Protein 8UZP (pdb70)

Sequence (1139 aa):
QVQLVQSGAEVKKPGSSVKVSCKSSGGTSNNYAISWVRQAPGQGLDWMGGISPIFGSTAYAQKFQGRVTISADIFSNTAYMELNSLTSEDTAVYFCARHGNYYYYSGMDVWGQGTTVTVSSASTKGPSVFPLAPGTAALGCLVKDYFPEPVTVSWNSGALTSGVHTFPAVLQSSGLYSLSSVVTVPSSSLGTQTYICNVNHKPSNTKVDKRVEPSALTQPPAVSGTPGQRVTISCSGSDSNIGRRSVNWYQQFPGTAPKLLIYSNDQRPSVVPDRFSGSKSGTSASLAISGLQSEDEAEYYCAAWDDSLKGAVFGGGTQLTVLGQPKAAPSVTLFPPSSEELQANKATLVCLISDFYPGAVTVAWKADSSPVKAGVETTTPSKQSNNKYAASSYLSLTPEQWKSHRSYSCQVTHEGSTVEKTVAPTNQPWEQALNRFWDYLRWVQTLSDQVQEELQSSQVTQELTALMEDTLTEAIAYMKELEEQLGPVAEETRLKLTQNVIDAITNLVNDMAELRNRLGQYRNEVHTMLGQSTEEIRARLSTHLRKMRKRLMRDAEDVQKALAVYKAGNQPWEQALNRFWDYLRWVQTLSDQVQEELQSSQVTQELTALMEDTLTEAIAYMKELEEQLGPVAEETRLKLTQNVIDAITNLVNDMAELRNRLGQYRNEVHTMLGQSTEEIRARLSTHLRKMRKRLMRDAEDVQKALAVYKAGAQVQLVQSGAEVKKPGSSVKVSCKSSGGTSNNYAISWVRQAPGQGLDWMGGISPIFGSTAYAQKFQGRVTISADIFSNTAYMELNSLTSEDTAVYFCARHGNYYYYSGMDVWGQGTTVTVSSASTKGPSVFPLAPGTAALGCLVKDYFPEPVTVSWNSGALTSGVHTFPAVLQSSGLYSLSSVVTVPSSSLGTQTYICNVNHKPSNTKVDKRVEPSALTQPPAVSGTPGQRVTISCSGSDSNIGRRSVNWYQQFPGTAPKLLIYSNDQRPSVVPDRFSGSKSGTSASLAISGLQSEDEAEYYCAAWDDSLKGAVFGGGTQLTVLGQPKAAPSVTLFPPSSEELQANKATLVCLISDFYPGAVTVAWKADSSPVKAGVETTTPSKQSNNKYAASSYLSLTPEQWKSHRSYSCQVTHEGSTVEKTVAPT

B-factor: mean 44.81, std 24.01, range [8.82, 170.72]

Foldseek 3Di:
DWAWAKDEAAEAEAQFKDKIKIAIDPDAQLQWKKWKWWFAVVGDIDTAWIDRPVVPDTGGDPVQPVFWDWDDDRVRRMIMIMGGRDDQVRFTWMKIFTAPGRDDPGDGDHIYPTYGYGYDNDDADAWDKDWAAKCKMKTWIKTDFGDDDDKDKDKPNPPDDPQKDKDDWDQDPVRGIMTMIMGIGNPVCLVPPWIWMWMADVVVRDIDIDTHHD/DQKEWDAEDEEAAQAKTKIKIFGDCFWQQPKAKWKWWAAPPDDIDTADTSQADGDPPHDPQWGKDGDRRMIMIMHGRDDQVRQTKMKMKTAGPVVRGIDIYPIYGYHYDDDDFDDKDKDWDWADPVVVVVQKTKIKIKIDFGPPQDKDKFKDQVHHTDDPQKDKDGWDADPVRYTIIMIMHIDGVVVQQVTAKMKIWMADPHDIDIDMDGDD/DPPLVVLVVVLVVLLVVLLVVDVVNVVVLLVCNSLVVSVVSVVSSLVVLVVLLVVLLVPDPPDDPVVSVVLSVQLVVLSVVLVVLSVVLSVVSNVLSVVCCVVHPDDDPVVSVVNSVVSVVSSVVSVVSVVVSVVSSVVSNDD/DPQLVVLVVVLVVLLVVCLVVDPVNLVVLLVCNSLVVNVVSVVSSLVVLVVVVVVLLVVVPDFDPVVSVVLVVQLVVLSVQLVVLSVVLSVLSVVLNVVQPVVVNDDDPVSSVVVSVVSVVSVVVNVVSVVVNVVSVVVSPDRD/DKAKAKDAAAEAEAQFKDKIKIAIPPDAQLQWKKWKWWAAVPGDIDTAWIDRRVVGDTGGDPVQPVFWDWDADRVRRMIMIMGGRDDQRPFTWMKMFTAPGSDDPGDGPHIYPTYTYGYYNDDADAWDWDWAEKCKIKTWIKTDFGDDDDKDKDKPVNPDDPQKDKDDWDCDPVRGIMTMIMGMDNVVCLVPDWMKMWMADVVVRDIDIGTYHD/DQKAWDAEDEEEAQAKDKIKIFHACQWPQPWAKWKWWDAPPDDIDTADTRQADGDPPRDPQWGKDDDRGMIMIMGGRDDQVRQTKMKMKTAGPVVRGIDIYPIYGYHHDDPDFDDKDWDWDWADPVVLVVQKTKIKIKIDFGPPQDKDKFKDFQHHTDDPQKDKDGWDADPVRGTIIMMMRIDGSCSQQVTAKMKMWMDDPHDIDMDIDHDD

Solvent-accessible surface area: 52212 Å² total; per-residue (Å²): 202,32,120,9,71,11,36,56,81,44,71,56,109,34,32,44,44,4,104,0,29,3,97,9,58,72,35,29,8,9,22,55,0,10,0,0,0,31,28,24,98,83,105,20,13,40,5,0,0,0,9,0,34,4,16,36,21,74,26,42,11,123,136,4,96,43,59,0,48,6,44,35,50,19,7,33,36,14,6,60,0,51,0,6,11,0,45,54,112,3,32,3,45,0,8,0,0,22,5,39,37,12,48,6,82,28,4,6,74,32,32,1,102,14,2,66,0,31,1,23,51,18,74,83,104,27,14,46,12,24,20,5,47,71,99,109,22,24,0,0,0,0,0,17,35,0,5,10,74,87,16,78,28,44,2,36,98,41,90,31,101,90,37,48,52,57,3,67,26,8,102,14,10,63,16,21,28,0,11,0,0,8,0,73,6,84,49,93,25,36,72,124,92,70,11,61,0,25,2,32,0,154,58,32,111,33,128,34,103,58,130,7,93,119,130,43,4,86,14,45,108,73,24,58,4,68,75,58,82,142,16,64,0,62,0,55,23,47,111,20,0,0,42,150,64,52,0,10,1,2,3,15,62,117,90,79,23,4,84,11,0,0,75,53,19,85,86,101,29,120,118,8,58,110,48,7,46,16,60,75,83,57,52,47,4,36,0,7,0,40,31,3,86,81,101,1,36,0,44,0,0,0,6,8,9,4,36,80,79,112,4,21,7,7,4,50,6,0,78,0,39,8,93,70,52,105,143,22,77,10,61,12,41,18,8,50,12,14,77,77,3,53,138,55,114,120,2,4,0,0,0,4,0,17,52,0,24,41,22,64,29,72,22,36,4,49,8,41,90,58,98,50,32,54,30,19,24,63,23,108,46,42,88,36,125,73,64,65,39,2,2,0,0,0,0,47,19,52,12,126,77,8,139,84,66,180,27,3,6,0,48,0,40,4,96,72,61,73,45,82,79,82,25,52,33,181,83,111,72,2,57,90,3,11,83,137,0,23,92,33,0,136,77,2,33,81,35,39,97,101,1,70,118,22,4,78,66,47,74,1,16,122,62,1,25,52,47,0,74,81,0,9,73,73,2,30,43,33,0,58,95,4,37,143,136,27,39,149,36,57,98,124,74,87,49,122,42,0,25,60,1,0,45,11,1,7,74,2,0,49,25,0,9,89,0,61,85,58,1,14,117,10,63,83,79,6,102,85,140,133,44,147,42,80,157,101,53,44,35,138,8,20,78,84,0,162,112,2,61,109,64,0,55,162,28,0,106,59,0,42,143,16,0,61,80,0,121,63,96,72,120,78,4,43,104,2,13,76,118,0,23,92,31,1,124,69,3,23,93,28,42,115,106,2,37,125,41,4,76,58,51,91,1,30,108,68,0,21,53,22,0,81,52,3,11,83,59,3,28,43,34,0,75,116,18,41,157,126,21,32,151,40,53,86,130,72,49,45,125,36,0,33,56,0,0,59,19,1,6,80,5,0,56,5,0,8,83,2,70,75,49,3,21,106,4,83,116,96,7,135,115,46,147,34,111,38,61,130,90,27,56,50,139,3,23,64,80,6,122,120,19,38,149,79,0,72,157,16,4,95,73,1,77,129,11,6,62,69,7,131,69,54,126,204,39,109,6,67,15,33,55,78,41,74,62,126,36,37,46,42,4,104,0,30,1,93,9,44,64,41,28,2,6,18,55,0,13,0,0,0,27,31,25,98,85,114,21,11,44,6,0,0,0,13,0,30,4,21,36,17,68,19,43,12,118,140,2,76,40,59,0,42,8,52,32,60,29,13,39,38,13,2,59,0,46,0,4,9,0,49,48,102,3,33,4,45,2,5,0,0,20,4,42,39,7,56,6,73,23,6,6,77,28,31,1,103,15,2,64,1,31,3,22,57,23,78,80,82,24,13,46,7,22,23,5,49,69,100,103,19,28,0,0,0,2,0,24,33,0,4,9,80,84,14,74,19,41,2,45,105,51,84,40,110,91,42,48,55,59,5,68,28,8,106,13,10,69,20,33,29,0,7,0,0,16,0,78,6,86,47,92,26,38,74,106,109,64,14,53,0,23,1,45,1,159,59,38,112,32,151,36,100,49,132,0,51,127,115,42,0,79,19,38,114,65,36,63,3,59,86,51,85,185,10,82,0,60,0,48,24,44,105,26,3,2,44,167,64,41,0,11,0,1,10,11,60,125,83,74,22,3,114,16,6,0,76,51,14,93,89,95,27,125,137,14,61,110,54,3,55,17,60,78,80,60,60,46,2,30,0,36,1,56,29,1,91,82,148,6,36,1,38,0,5,0,5,6,16,5,25,89,83,124,4,20,17,10,3,45,5,0,62,0,48,11,84,56,65,103,146,16,69,8,62,11,46,18,10,50,13,17,82,80,3,31,157,44,112,116,2,2,0,0,0,4,0,18,52,0,18,48,27,61,27,85,29,46,4,53,9,37,85,58,99,33,39,55,28,17,23,68,25,114,43,44,87,31,121,80,78,56,36,3,4,2,0,0,0,43,17,64,26,120,75,7,123,85,62,170,16,5,10,0,37,0,44,3,120,75,44,79,46,84,84,80,19,49,36,186

Structure (mmCIF, N/CA/C/O backbone):
data_8UZP
#
_entry.id   8UZP
#
_cell.length_a   269.004
_cell.length_b   55.943
_cell.length_c   92.010
_cell.angle_alpha   90.000
_cell.angle_beta   90.597
_cell.angle_gamma   90.000
#
_symmetry.space_group_name_H-M   'C 1 2 1'
#
loop_
_entity.id
_entity.type
_entity.pdbx_description
1 polymer 'CR9114 Fab Heavy Chain'
2 polymer 'CR9114 Fab Light Chain'
3 polymer stem_mimetic_01
4 water water
#
loop_
_atom_site.group_PDB
_atom_site.id
_atom_site.type_symbol
_atom_site.label_atom_id
_atom_site.label_alt_id
_atom_site.label_comp_id
_atom_site.label_asym_id
_atom_site.label_entity_id
_atom_site.label_seq_id
_atom_site.pdbx_PDB_ins_code
_atom_site.Cartn_x
_atom_site.Cartn_y
_atom_site.Cartn_z
_atom_site.occupancy
_atom_site.B_iso_or_equiv
_atom_site.auth_seq_id
_atom_site.auth_comp_id
_atom_site.auth_asym_id
_atom_site.auth_atom_id
_atom_site.pdbx_PDB_model_num
ATOM 1 N N . GLN A 1 1 ? -60.06810 17.17401 -68.98801 1.000 40.81130 1 GLN H N 1
ATOM 2 C CA . GLN A 1 1 ? -60.20103 16.13555 -67.97646 1.000 31.17798 1 GLN H CA 1
ATOM 3 C C . GLN A 1 1 ? -59.24315 14.97893 -68.23976 1.000 34.03535 1 GLN H C 1
ATOM 4 O O . GLN A 1 1 ? -59.58589 13.81839 -68.01159 1.000 36.80311 1 GLN H O 1
ATOM 10 N N . VAL A 1 2 ? -58.04629 15.29258 -68.73836 1.000 31.31241 2 VAL H N 1
ATOM 11 C CA . VAL A 1 2 ? -56.99760 14.28479 -68.82341 1.000 31.82586 2 VAL H CA 1
ATOM 12 C C . VAL A 1 2 ? -56.52815 13.93993 -67.41615 1.000 29.27859 2 VAL H C 1
ATOM 13 O O . VAL A 1 2 ? -56.35093 14.82134 -66.56334 1.000 29.89657 2 VAL H O 1
ATOM 17 N N . GLN A 1 3 ? -56.35546 12.64896 -67.15228 1.000 28.67655 3 GLN H N 1
ATOM 18 C CA . GLN A 1 3 ? -55.96398 12.18356 -65.83125 1.000 30.06794 3 GLN H CA 1
ATOM 19 C C . GLN A 1 3 ? -54.83961 11.16769 -65.94527 1.000 27.79447 3 GLN H C 1
ATOM 20 O O . GLN A 1 3 ? -54.85974 10.29937 -66.82090 1.000 31.80716 3 GLN H O 1
ATOM 26 N N . LEU A 1 4 ? -53.86097 11.27831 -65.05429 1.000 19.43322 4 LEU H N 1
ATOM 27 C CA . LEU A 1 4 ? -52.78245 10.30434 -64.97133 1.000 18.38175 4 LEU H CA 1
ATOM 28 C C . LEU A 1 4 ? -53.16710 9.23797 -63.95315 1.000 19.92195 4 LEU H C 1
ATOM 29 O O . LEU A 1 4 ? -53.45954 9.55564 -62.79428 1.000 21.95848 4 LEU H O 1
ATOM 34 N N . VAL A 1 5 ? -53.18841 7.98092 -64.38862 1.000 18.95183 5 VAL H N 1
ATOM 35 C CA . VAL A 1 5 ? -53.52186 6.85351 -63.52637 1.000 23.93780 5 VAL H CA 1
ATOM 36 C C . VAL A 1 5 ? -52.31260 5.92703 -63.46222 1.000 20.74064 5 VAL H C 1
ATOM 37 O O . VAL A 1 5 ? -51.75277 5.55041 -64.49924 1.000 20.03093 5 VAL H O 1
ATOM 41 N N . GLN A 1 6 ? -51.89892 5.58255 -62.24653 1.000 19.47136 6 GLN H N 1
ATOM 42 C CA . GLN A 1 6 ? -50.69652 4.79914 -62.01477 1.000 16.85752 6 GLN H CA 1
ATOM 43 C C . GLN A 1 6 ? -51.05160 3.36533 -61.63968 1.000 18.07671 6 GLN H C 1
ATOM 44 O O . GLN A 1 6 ? -52.18925 3.05411 -61.27604 1.000 20.15507 6 GLN H O 1
ATOM 50 N N . SER A 1 7 ? -50.05469 2.48935 -61.73806 1.000 14.90416 7 SER H N 1
ATOM 51 C CA . SER A 1 7 ? -50.24442 1.08924 -61.39856 1.000 13.59584 7 SER H CA 1
ATOM 52 C C . SER A 1 7 ? -50.39871 0.92199 -59.88674 1.000 19.87217 7 SER H C 1
ATOM 53 O O . SER A 1 7 ? -50.10330 1.82416 -59.09607 1.000 22.52159 7 SER H O 1
ATOM 56 N N . GLY A 1 8 ? -50.86312 -0.25986 -59.48950 1.000 23.18809 8 GLY H N 1
ATOM 57 C CA . GLY A 1 8 ? -51.14776 -0.54394 -58.09819 1.000 19.91364 8 GLY H CA 1
ATOM 58 C C . GLY A 1 8 ? -49.90033 -0.60919 -57.23203 1.000 20.55710 8 GLY H C 1
ATOM 59 O O . GLY A 1 8 ? -48.76428 -0.46130 -57.68484 1.000 23.98042 8 GLY H O 1
ATOM 60 N N . ALA A 1 9 ? -50.13580 -0.84786 -55.94319 1.000 23.03516 9 ALA H N 1
ATOM 61 C CA . ALA A 1 9 ? -49.06043 -0.86294 -54.96162 1.000 21.42436 9 ALA H CA 1
ATOM 62 C C . ALA A 1 9 ? -48.11980 -2.04103 -55.19069 1.000 25.09435 9 ALA H C 1
ATOM 63 O O . ALA A 1 9 ? -48.51016 -3.08908 -55.71309 1.000 26.30521 9 ALA H O 1
ATOM 65 N N . GLU A 1 10 ? -46.86616 -1.85794 -54.77840 1.000 25.17368 10 GLU H N 1
ATOM 66 C CA . GLU A 1 10 ? -45.80989 -2.84047 -54.97141 1.000 27.41079 10 GLU H CA 1
ATOM 67 C C . GLU A 1 10 ? -45.14775 -3.14991 -53.63753 1.000 23.40782 10 GLU H C 1
ATOM 68 O O . GLU A 1 10 ? -44.85610 -2.24068 -52.85405 1.000 26.04393 10 GLU H O 1
ATOM 74 N N . VAL A 1 11 ? -44.91051 -4.43574 -53.38665 1.000 22.29250 11 VAL H N 1
ATOM 75 C CA . VAL A 1 11 ? -44.18687 -4.90344 -52.20698 1.000 22.27157 11 VAL H CA 1
ATOM 76 C C . VAL A 1 11 ? -43.03639 -5.77027 -52.70422 1.000 25.31659 11 VAL H C 1
ATOM 77 O O . VAL A 1 11 ? -43.26200 -6.88025 -53.20228 1.000 31.38570 11 VAL H O 1
ATOM 81 N N . LYS A 1 12 ? -41.81010 -5.26869 -52.57713 1.000 16.75426 12 LYS H N 1
ATOM 82 C CA . LYS A 1 12 ? -40.63005 -5.93250 -53.10901 1.000 21.42417 12 LYS H CA 1
ATOM 83 C C . LYS A 1 12 ? -39.66035 -6.28232 -51.98680 1.000 24.31769 12 LYS H C 1
ATOM 84 O O . LYS A 1 12 ? -39.73031 -5.74239 -50.87862 1.000 25.93604 12 LYS H O 1
ATOM 90 N N . LYS A 1 13 ? -38.73968 -7.21417 -52.29662 1.000 22.24039 13 LYS H N 1
ATOM 91 C CA . LYS A 1 13 ? -37.63537 -7.61379 -51.44116 1.000 23.65299 13 LYS H CA 1
ATOM 92 C C . LYS A 1 13 ? -36.37838 -6.83569 -51.81317 1.000 20.30534 13 LYS H C 1
ATOM 93 O O . LYS A 1 13 ? -36.23288 -6.39521 -52.95710 1.000 24.60422 13 LYS H O 1
ATOM 99 N N . PRO A 1 14 ? -35.45727 -6.63164 -50.87313 1.000 23.14582 14 PRO H N 1
ATOM 100 C CA . PRO A 1 14 ? -34.22180 -5.91051 -51.20500 1.000 21.19643 14 PRO H CA 1
ATOM 101 C C . PRO A 1 14 ? -33.42528 -6.65606 -52.26432 1.000 28.36955 14 PRO H C 1
ATOM 102 O O . PRO A 1 14 ? -33.19900 -7.86383 -52.16243 1.000 36.37051 14 PRO H O 1
ATOM 106 N N . GLY A 1 15 ? -33.01590 -5.92635 -53.29755 1.000 24.77772 15 GLY H N 1
ATOM 107 C CA . GLY A 1 15 ? -32.23475 -6.48397 -54.38091 1.000 25.24279 15 GLY H CA 1
ATOM 108 C C . GLY A 1 15 ? -32.98684 -6.64429 -55.68055 1.000 26.47438 15 GLY H C 1
ATOM 109 O O . GLY A 1 15 ? -32.34912 -6.85750 -56.71927 1.000 35.39934 15 GLY H O 1
ATOM 110 N N . SER A 1 16 ? -34.31350 -6.55408 -55.66356 1.000 24.29048 16 SER H N 1
ATOM 111 C CA . SER A 1 16 ? -35.10773 -6.69615 -56.87298 1.000 28.74817 16 SER H CA 1
ATOM 112 C C . SER A 1 16 ? -35.33914 -5.31929 -57.49406 1.000 27.35285 16 SER H C 1
ATOM 113 O O . SER A 1 16 ? -34.82107 -4.30336 -57.02160 1.000 26.18832 16 SER H O 1
ATOM 116 N N . SER A 1 17 ? -36.12081 -5.27723 -58.57087 1.000 23.72057 17 SER H N 1
ATOM 117 C CA . SER A 1 17 ? -36.43924 -4.03996 -59.26357 1.000 25.06720 17 SER H CA 1
ATOM 118 C C . SER A 1 17 ? -37.95029 -3.87685 -59.33287 1.000 22.79086 17 SER H C 1
ATOM 119 O O . SER A 1 17 ? -38.70690 -4.83882 -59.18396 1.000 25.36061 17 SER H O 1
ATOM 122 N N . VAL A 1 18 ? -38.38345 -2.63880 -59.55752 1.000 22.12409 18 VAL H N 1
ATOM 123 C CA . VAL A 1 18 ? -39.79873 -2.31344 -59.66266 1.000 19.92787 18 VAL H CA 1
ATOM 124 C C . VAL A 1 18 ? -40.01820 -1.50968 -60.93690 1.000 21.96406 18 VAL H C 1
ATOM 125 O O . VAL A 1 18 ? -39.13320 -0.77835 -61.39229 1.000 24.90117 18 VAL H O 1
ATOM 129 N N . LYS A 1 19 ? -41.20296 -1.66602 -61.52729 1.000 21.10292 19 LYS H N 1
ATOM 130 C CA . LYS A 1 19 ? -41.58520 -0.94464 -62.73901 1.000 22.81529 19 LYS H CA 1
ATOM 131 C C . LYS A 1 19 ? -42.97240 -0.34937 -62.52907 1.000 23.78345 19 LYS H C 1
ATOM 132 O O . LYS A 1 19 ? -43.95752 -1.08664 -62.41533 1.000 30.02847 19 LYS H O 1
ATOM 138 N N . VAL A 1 20 ? -43.04708 0.97858 -62.47284 1.000 21.23691 20 VAL H N 1
ATOM 139 C CA . VAL A 1 20 ? -44.29439 1.70836 -62.27874 1.000 16.37226 20 VAL H CA 1
ATOM 140 C C . VAL A 1 20 ? -44.70078 2.32738 -63.60818 1.000 21.68518 20 VAL H C 1
ATOM 141 O O . VAL A 1 20 ? -43.84694 2.78726 -64.37834 1.000 32.14632 20 VAL H O 1
ATOM 145 N N . SER A 1 21 ? -46.00312 2.32678 -63.88347 1.000 22.05042 21 SER H N 1
ATOM 146 C CA . SER A 1 21 ? -46.53589 2.86013 -65.12695 1.000 22.30464 21 SER H CA 1
ATOM 147 C C . SER A 1 21 ? -47.42885 4.06133 -64.84432 1.000 21.50678 21 SER H C 1
ATOM 148 O O . SER A 1 21 ? -47.91510 4.25625 -63.72699 1.000 22.80067 21 SER H O 1
ATOM 151 N N . CYS A 1 22 ? -47.64332 4.86287 -65.88537 1.000 22.52156 22 CYS H N 1
ATOM 152 C CA . CYS A 1 22 ? -48.41053 6.10180 -65.77400 1.000 25.64866 22 CYS H CA 1
ATOM 153 C C . CYS A 1 22 ? -49.16996 6.28831 -67.08102 1.000 24.15383 22 CYS H C 1
ATOM 154 O O . CYS A 1 22 ? -48.56496 6.63107 -68.10127 1.000 25.80234 22 CYS H O 1
ATOM 157 N N . LYS A 1 23 ? -50.47969 6.05386 -67.05782 1.000 20.86022 23 LYS H N 1
ATOM 158 C CA . LYS A 1 23 ? -51.30989 6.10951 -68.25345 1.000 24.80441 23 LYS H CA 1
ATOM 159 C C . LYS A 1 23 ? -52.14092 7.38692 -68.27225 1.000 28.90540 23 LYS H C 1
ATOM 160 O O . LYS A 1 23 ? -52.72202 7.77936 -67.25467 1.000 37.03638 23 LYS H O 1
ATOM 166 N N . SER A 1 24 ? -52.19618 8.02937 -69.43805 1.000 25.88934 24 SER H N 1
ATOM 167 C CA . SER A 1 24 ? -53.03959 9.20136 -69.64360 1.000 32.71703 24 SER H CA 1
ATOM 168 C C . SER A 1 24 ? -54.41369 8.75331 -70.12728 1.000 35.53871 24 SER H C 1
ATOM 169 O O . SER A 1 24 ? -54.52948 8.11628 -71.18006 1.000 44.72677 24 SER H O 1
ATOM 172 N N . SER A 1 25 ? -55.44848 9.09091 -69.36410 1.000 34.57074 25 SER H N 1
ATOM 173 C CA . SER A 1 25 ? -56.82646 8.77648 -69.70392 1.000 31.21158 25 SER H CA 1
ATOM 174 C C . SER A 1 25 ? -57.56773 10.06053 -70.04665 1.000 36.04108 25 SER H C 1
ATOM 175 O O . SER A 1 25 ? -57.42306 11.07428 -69.35389 1.000 35.47807 25 SER H O 1
ATOM 178 N N . GLY A 1 26 ? -58.36227 10.01063 -71.11569 1.000 38.27035 26 GLY H N 1
ATOM 179 C CA . GLY A 1 26 ? -59.09949 11.17688 -71.56066 1.000 31.46531 26 GLY H CA 1
ATOM 180 C C . GLY A 1 26 ? -58.29237 12.16381 -72.36941 1.000 34.00584 26 GLY H C 1
ATOM 181 O O . GLY A 1 26 ? -58.71148 13.31669 -72.51908 1.000 31.93651 26 GLY H O 1
ATOM 182 N N . GLY A 1 27 ? -57.14781 11.75009 -72.89185 1.000 31.26243 27 GLY H N 1
ATOM 183 C CA . GLY A 1 27 ? -56.29257 12.63777 -73.65301 1.000 30.97568 27 GLY H CA 1
ATOM 184 C C . GLY A 1 27 ? -54.87780 12.11426 -73.69467 1.000 32.58231 27 GLY H C 1
ATOM 185 O O . GLY A 1 27 ? -54.52257 11.14259 -73.02766 1.000 39.83408 27 GLY H O 1
ATOM 186 N N . THR A 1 28 ? -54.06257 12.78958 -74.49594 1.000 28.07156 28 THR H N 1
ATOM 187 C CA . THR A 1 28 ? -52.67466 12.41135 -74.71275 1.000 32.32464 28 THR H CA 1
ATOM 188 C C . THR A 1 28 ? -51.75103 13.39461 -74.00729 1.000 31.32646 28 THR H C 1
ATOM 189 O O . THR A 1 28 ? -52.01822 14.60005 -73.97668 1.000 35.58884 28 THR H O 1
ATOM 193 N N . SER A 1 29 ? -50.66442 12.87125 -73.43660 1.000 28.15823 29 SER H N 1
ATOM 194 C CA . SER A 1 29 ? -49.65821 13.68598 -72.76562 1.000 23.90596 29 SER H CA 1
ATOM 195 C C . SER A 1 29 ? -48.31256 13.63313 -73.48018 1.000 24.20264 29 SER H C 1
ATOM 196 O O . SER A 1 29 ? -47.29236 14.02146 -72.90239 1.000 26.73765 29 SER H O 1
ATOM 199 N N . ASN A 1 30 ? -48.28919 13.15894 -74.72882 1.000 25.32231 30 ASN H N 1
ATOM 200 C CA . ASN A 1 30 ? -47.02647 13.03175 -75.44945 1.000 25.45984 30 ASN H CA 1
ATOM 201 C C . ASN A 1 30 ? -46.37444 14.38576 -75.69732 1.000 27.93590 30 ASN H C 1
ATOM 202 O O . ASN A 1 30 ? -45.14321 14.49276 -75.66847 1.000 31.92416 30 ASN H O 1
ATOM 207 N N . ASN A 1 31 ? -47.17250 15.42421 -75.93773 1.000 27.04329 31 ASN H N 1
ATOM 208 C CA . ASN A 1 31 ? -46.64235 16.75587 -76.20137 1.000 26.37774 31 ASN H CA 1
ATOM 209 C C . ASN A 1 31 ? -46.17469 17.47410 -74.94065 1.000 28.37163 31 ASN H C 1
ATOM 210 O O . ASN A 1 31 ? -45.72288 18.62112 -75.03487 1.000 30.32461 31 ASN H O 1
ATOM 215 N N . TYR A 1 32 ? -46.26375 16.83714 -73.77582 1.000 26.87902 32 TYR H N 1
ATOM 216 C CA . TYR A 1 32 ? -45.80228 17.40974 -72.52027 1.000 22.73710 32 TYR H CA 1
ATOM 217 C C . TYR A 1 32 ? -44.65168 16.58351 -71.95688 1.000 23.96805 32 TYR H C 1
ATOM 218 O O . TYR A 1 32 ? -44.30996 15.51136 -72.46391 1.000 28.39886 32 TYR H O 1
ATOM 227 N N . ALA A 1 33 ? -44.05816 17.09961 -70.88568 1.000 20.17614 33 ALA H N 1
ATOM 228 C CA . ALA A 1 33 ? -42.99483 16.41549 -70.16457 1.000 19.38614 33 ALA H CA 1
ATOM 229 C C . ALA A 1 33 ? -43.57086 15.75369 -68.91855 1.000 20.39537 33 ALA H C 1
ATOM 230 O O . ALA A 1 33 ? -44.26771 16.40119 -68.13113 1.000 23.15741 33 ALA H O 1
ATOM 232 N N . ILE A 1 34 ? -43.28543 14.46626 -68.75058 1.000 19.69909 34 ILE H N 1
ATOM 233 C CA . ILE A 1 34 ? -43.73984 13.68247 -67.60778 1.000 16.76894 34 ILE H CA 1
ATOM 234 C C . ILE A 1 34 ? -42.52861 13.41187 -66.73007 1.000 20.61116 34 ILE H C 1
ATOM 235 O O . ILE A 1 34 ? -41.55689 12.79714 -67.18259 1.000 24.85521 34 ILE H O 1
ATOM 240 N N . SER A 1 35 ? -42.57747 13.86334 -65.48101 1.000 18.32373 35 SER H N 1
ATOM 241 C CA . SER A 1 35 ? -41.49036 13.63214 -64.54342 1.000 20.82873 35 SER H CA 1
ATOM 242 C C . SER A 1 35 ? -41.97127 12.77214 -63.38099 1.000 19.91310 35 SER H C 1
ATOM 243 O O . SER A 1 35 ? -43.15216 12.77851 -63.02145 1.000 18.69383 35 SER H O 1
ATOM 246 N N . TRP A 1 36 ? -41.04236 12.01057 -62.81255 1.000 14.30344 36 TRP H N 1
ATOM 247 C CA . TRP A 1 36 ? -41.32104 11.12766 -61.68933 1.000 14.22754 36 TRP H CA 1
ATOM 248 C C . TRP A 1 36 ? -40.73592 11.73961 -60.42424 1.000 16.46499 36 TRP H C 1
ATOM 249 O O . TRP A 1 36 ? -39.53424 12.02150 -60.36374 1.000 21.34765 36 TRP H O 1
ATOM 260 N N . VAL A 1 37 ? -41.58571 11.94407 -59.42194 1.000 16.62450 37 VAL H N 1
ATOM 261 C CA . VAL A 1 37 ? -41.18963 12.51973 -58.14310 1.000 17.41875 37 VAL H CA 1
ATOM 262 C C . VAL A 1 37 ? -41.55384 11.53111 -57.04579 1.000 17.24716 37 VAL H C 1
ATOM 263 O O . VAL A 1 37 ? -42.69555 11.06449 -56.97946 1.000 17.60773 37 VAL H O 1
ATOM 267 N N . ARG A 1 38 ? -40.58941 11.20564 -56.19343 1.000 14.23532 38 ARG H N 1
ATOM 268 C CA . ARG A 1 38 ? -40.81673 10.26129 -55.11232 1.000 15.30128 38 ARG H CA 1
ATOM 269 C C . ARG A 1 38 ? -40.78532 10.97606 -53.76865 1.000 18.55909 38 ARG H C 1
ATOM 270 O O . ARG A 1 38 ? -40.12859 12.00790 -53.60497 1.000 26.46698 38 ARG H O 1
ATOM 278 N N . GLN A 1 39 ? -41.51156 10.41264 -52.80817 1.000 20.96519 39 GLN H N 1
ATOM 279 C CA . GLN A 1 39 ? -41.62766 10.98664 -51.47112 1.000 30.67729 39 GLN H CA 1
ATOM 280 C C . GLN A 1 39 ? -41.53065 9.85268 -50.46038 1.000 28.64064 39 GLN H C 1
ATOM 281 O O . GLN A 1 39 ? -42.41477 8.99071 -50.40773 1.000 24.04565 39 GLN H O 1
ATOM 287 N N . ALA A 1 40 ? -40.44910 9.83973 -49.68345 1.000 31.25604 40 ALA H N 1
ATOM 288 C CA . ALA A 1 40 ? -40.31708 8.87521 -48.60613 1.000 32.11916 40 ALA H CA 1
ATOM 289 C C . ALA A 1 40 ? -41.33055 9.18969 -47.50647 1.000 42.91162 40 ALA H C 1
ATOM 290 O O . ALA A 1 40 ? -41.76838 10.33515 -47.36918 1.000 51.00121 40 ALA H O 1
ATOM 292 N N . PRO A 1 41 ? -41.74150 8.18207 -46.72108 1.000 46.08648 41 PRO H N 1
ATOM 293 C CA . PRO A 1 41 ? -42.70986 8.44074 -45.64532 1.000 44.31697 41 PRO H CA 1
ATOM 294 C C . PRO A 1 41 ? -42.19659 9.45639 -44.63695 1.000 49.84813 41 PRO H C 1
ATOM 295 O O . PRO A 1 41 ? -41.21161 9.20473 -43.93465 1.000 46.98494 41 PRO H O 1
ATOM 299 N N . GLY A 1 42 ? -42.85740 10.61258 -44.56451 1.000 47.40302 42 GLY H N 1
ATOM 300 C CA . GLY A 1 42 ? -42.45461 11.67525 -43.67102 1.000 47.45946 42 GLY H CA 1
ATOM 301 C C . GLY A 1 42 ? -41.43677 12.64510 -44.23429 1.000 48.53354 42 GLY H C 1
ATOM 302 O O . GLY A 1 42 ? -41.17449 13.67588 -43.60164 1.000 47.97985 42 GLY H O 1
ATOM 303 N N . GLN A 1 43 ? -40.85478 12.35527 -45.39546 1.000 50.99136 43 GLN H N 1
ATOM 304 C CA . GLN A 1 43 ? -39.86092 13.22032 -46.00932 1.000 46.50427 43 GLN H CA 1
ATOM 305 C C . GLN A 1 43 ? -40.49709 14.05733 -47.11633 1.000 46.87445 43 GLN H C 1
ATOM 306 O O . GLN A 1 43 ? -41.69592 13.97044 -47.39513 1.000 46.84282 43 GLN H O 1
ATOM 312 N N . GLY A 1 44 ? -39.66819 14.87906 -47.76275 1.000 44.08856 44 GLY H N 1
ATOM 313 C CA . GLY A 1 44 ? -40.13380 15.76554 -48.80538 1.000 37.00381 44 GLY H CA 1
ATOM 314 C C . GLY A 1 44 ? -40.06606 15.13594 -50.18440 1.000 33.60185 44 GLY H C 1
ATOM 315 O O . GLY A 1 44 ? -39.73781 13.96244 -50.35788 1.000 34.08845 44 GLY H O 1
ATOM 316 N N . LEU A 1 45 ? -40.38703 15.95409 -51.18285 1.000 30.43094 45 LEU H N 1
ATOM 317 C CA . LEU A 1 45 ? -40.38413 15.51273 -52.56798 1.000 23.06050 45 LEU H CA 1
ATOM 318 C C . LEU A 1 45 ? -38.96068 15.39651 -53.10073 1.000 25.81996 45 LEU H C 1
ATOM 319 O O . LEU A 1 45 ? -38.06460 16.15867 -52.72431 1.000 28.43271 45 LEU H O 1
ATOM 324 N N . ASP A 1 46 ? -38.76583 14.43440 -54.00072 1.000 26.10629 46 ASP H N 1
ATOM 325 C CA . ASP A 1 46 ? -37.45312 14.12665 -54.55776 1.000 23.40785 46 ASP H CA 1
ATOM 326 C C . ASP A 1 46 ? -37.62385 13.82992 -56.03943 1.000 20.17735 46 ASP H C 1
ATOM 327 O O . ASP A 1 46 ? -38.33335 12.88741 -56.40314 1.000 24.66857 46 ASP H O 1
ATOM 332 N N . TRP A 1 47 ? -36.98434 14.62981 -56.89031 1.000 17.49826 47 TRP H N 1
ATOM 333 C CA . TRP A 1 47 ? -37.09417 14.44594 -58.33223 1.000 19.00187 47 TRP H CA 1
ATOM 334 C C . TRP A 1 47 ? -36.15308 13.34072 -58.79267 1.000 22.66083 47 TRP H C 1
ATOM 335 O O . TRP A 1 47 ? -34.95523 13.36960 -58.49415 1.000 31.00934 47 TRP H O 1
ATOM 346 N N . MET A 1 48 ? -36.69723 12.36587 -59.51953 1.000 20.17463 48 MET H N 1
ATOM 347 C CA . MET A 1 48 ? -35.91968 11.24003 -60.02516 1.000 19.96951 48 MET H CA 1
ATOM 348 C C . MET A 1 48 ? -35.52478 11.39817 -61.48378 1.000 19.06243 48 MET H C 1
ATOM 349 O O . MET A 1 48 ? -34.40744 11.03607 -61.86404 1.000 18.39665 48 MET H O 1
ATOM 354 N N . GLY A 1 49 ? -36.42532 11.91661 -62.30739 1.000 19.98622 49 GLY H N 1
ATOM 355 C CA . GLY A 1 49 ? -36.14855 12.08308 -63.71683 1.000 15.84450 49 GLY H CA 1
ATOM 356 C C . GLY A 1 49 ? -37.42248 12.44414 -64.45213 1.000 19.78818 49 GLY H C 1
ATOM 357 O O . GLY A 1 49 ? -38.45896 12.70754 -63.84141 1.000 21.25454 49 GLY H O 1
ATOM 358 N N . GLY A 1 50 ? -37.32602 12.43833 -65.77450 1.000 17.31582 50 GLY H N 1
ATOM 359 C CA . GLY A 1 50 ? -38.45381 12.83374 -66.59816 1.000 18.84774 50 GLY H CA 1
ATOM 360 C C . GLY A 1 50 ? -38.18356 12.53098 -68.05256 1.000 22.21696 50 GLY H C 1
ATOM 361 O O . GLY A 1 50 ? -37.05859 12.21363 -68.44906 1.000 24.61813 50 GLY H O 1
ATOM 362 N N . ILE A 1 51 ? -39.24188 12.65016 -68.84746 1.000 19.28811 51 ILE H N 1
ATOM 363 C CA . ILE A 1 51 ? -39.19881 12.29327 -70.26009 1.000 23.23905 51 ILE H CA 1
ATOM 364 C C . ILE A 1 51 ? -40.26535 13.08794 -71.00235 1.000 25.42803 51 ILE H C 1
ATOM 365 O O . ILE A 1 51 ? -41.40399 13.20384 -70.54079 1.000 29.73550 51 ILE H O 1
ATOM 370 N N . SER A 1 52 ? -39.88225 13.66469 -72.13298 1.000 23.75994 52 SER H N 1
ATOM 371 C CA . SER A 1 52 ? -40.83148 14.14810 -73.13564 1.000 25.53588 52 SER H CA 1
ATOM 372 C C . SER A 1 52 ? -40.52871 13.39078 -74.41786 1.000 29.04299 52 SER H C 1
ATOM 373 O O . SER A 1 52 ? -39.46403 13.61214 -75.03053 1.000 34.81769 52 SER H O 1
ATOM 376 N N . PRO A 1 53 ? -41.39820 12.46843 -74.83868 1.000 25.06608 53 PRO H N 1
ATOM 377 C CA . PRO A 1 53 ? -41.01542 11.56490 -75.93477 1.000 27.00977 53 PRO H CA 1
ATOM 378 C C . PRO A 1 53 ? -41.03968 12.22809 -77.29693 1.000 32.22982 53 PRO H C 1
ATOM 379 O O . PRO A 1 53 ? -40.16723 11.94396 -78.12716 1.000 48.45354 53 PRO H O 1
ATOM 383 N N . ILE A 1 54 ? -42.01375 13.10333 -77.55867 1.000 30.75168 54 ILE H N 1
ATOM 384 C CA . ILE A 1 54 ? -42.08032 13.74888 -78.86598 1.000 28.01269 54 ILE H CA 1
ATOM 385 C C . ILE A 1 54 ? -40.89978 14.69413 -79.05276 1.000 29.60415 54 ILE H C 1
ATOM 386 O O . ILE A 1 54 ? -40.32503 14.78266 -80.14395 1.000 36.39888 54 ILE H O 1
ATOM 391 N N . PHE A 1 55 ? -40.50868 15.40440 -77.99532 1.000 28.07070 55 PHE H N 1
ATOM 392 C CA . PHE A 1 55 ? -39.29548 16.20856 -78.04607 1.000 27.38606 55 PHE H CA 1
ATOM 393 C C . PHE A 1 55 ? -38.03600 15.36285 -77.92743 1.000 31.59580 55 PHE H C 1
ATOM 394 O O . PHE A 1 55 ? -36.93469 15.88265 -78.13787 1.000 35.99288 55 PHE H O 1
ATOM 402 N N . GLY A 1 56 ? -38.17464 14.07860 -77.60768 1.000 30.22885 56 GLY H N 1
ATOM 403 C CA . GLY A 1 56 ? -37.03932 13.18684 -77.49738 1.000 30.82695 56 GLY H CA 1
ATOM 404 C C . GLY A 1 56 ? -36.05537 13.61859 -76.43269 1.000 33.61196 56 GLY H C 1
ATOM 405 O O . GLY A 1 56 ? -34.90195 13.93344 -76.74179 1.000 38.57428 56 GLY H O 1
ATOM 406 N N . SER A 1 57 ? -36.49297 13.64929 -75.17507 1.000 30.77027 57 SER H N 1
ATOM 407 C CA . SER A 1 57 ? -35.62778 14.09192 -74.08419 1.000 30.68044 57 SER H CA 1
ATOM 408 C C . SER A 1 57 ? -35.94901 13.28664 -72.83488 1.000 32.27623 57 SER H C 1
ATOM 409 O O . SER A 1 57 ? -37.01921 13.45972 -72.24730 1.000 37.47590 57 SER H O 1
ATOM 412 N N . THR A 1 58 ? -35.02495 12.42102 -72.42072 1.000 32.44753 58 THR H N 1
ATOM 413 C CA . THR A 1 58 ? -35.13909 11.69357 -71.15910 1.000 29.03685 58 THR H CA 1
ATOM 414 C C . THR A 1 58 ? -33.99329 12.13848 -70.25728 1.000 31.27793 58 THR H C 1
ATOM 415 O O . THR A 1 58 ? -32.82507 11.85151 -70.54069 1.000 38.44181 58 THR H O 1
ATOM 419 N N . ALA A 1 59 ? -34.32518 12.84297 -69.18019 1.000 26.67567 59 ALA H N 1
ATOM 420 C CA . ALA A 1 59 ? -33.34149 13.35035 -68.23586 1.000 25.40108 59 ALA H CA 1
ATOM 421 C C . ALA A 1 59 ? -33.46832 12.62408 -66.90339 1.000 21.09862 59 ALA H C 1
ATOM 422 O O . ALA A 1 59 ? -34.55963 12.20711 -66.50875 1.000 21.47512 59 ALA H O 1
ATOM 424 N N . TYR A 1 60 ? -32.34039 12.47741 -66.20993 1.000 21.09677 60 TYR H N 1
ATOM 425 C CA . TYR A 1 60 ? -32.29601 11.78655 -64.92877 1.000 20.78595 60 TYR H CA 1
ATOM 426 C C . TYR A 1 60 ? -31.63177 12.66335 -63.87740 1.000 20.86431 60 TYR H C 1
ATOM 427 O O . TYR A 1 60 ? -30.75739 13.47821 -64.18454 1.000 26.85621 60 TYR H O 1
ATOM 436 N N . ALA A 1 61 ? -32.05071 12.47898 -62.62858 1.000 16.15642 61 ALA H N 1
ATOM 437 C CA . ALA A 1 61 ? -31.34429 13.08141 -61.51033 1.000 16.83629 61 ALA H CA 1
ATOM 438 C C . ALA A 1 61 ? -30.04003 12.33476 -61.26135 1.000 24.56811 61 ALA H C 1
ATOM 439 O O . ALA A 1 61 ? -29.94516 11.12159 -61.46620 1.000 30.91889 61 ALA H O 1
ATOM 441 N N . GLN A 1 62 ? -29.02286 13.07370 -60.81276 1.000 28.92947 62 GLN H N 1
ATOM 442 C CA . GLN A 1 62 ? -27.70430 12.47462 -60.63866 1.000 29.84446 62 GLN H CA 1
ATOM 443 C C . GLN A 1 62 ? -27.68966 11.38903 -59.56877 1.000 26.34739 62 GLN H C 1
ATOM 444 O O . GLN A 1 62 ? -26.86254 10.47410 -59.64563 1.000 29.47819 62 GLN H O 1
ATOM 450 N N . LYS A 1 63 ? -28.59334 11.45107 -58.58803 1.000 28.11089 63 LYS H N 1
ATOM 451 C CA . LYS A 1 63 ? -28.62905 10.41095 -57.56466 1.000 26.05564 63 LYS H CA 1
ATOM 452 C C . LYS A 1 63 ? -29.06988 9.07430 -58.14560 1.000 26.67041 63 LYS H C 1
ATOM 453 O O . LYS A 1 63 ? -28.53523 8.02416 -57.77268 1.000 35.11246 63 LYS H O 1
ATOM 459 N N . PHE A 1 64 ? -30.03755 9.08869 -59.05988 1.000 23.39639 64 PHE H N 1
ATOM 460 C CA . PHE A 1 64 ? -30.67872 7.86430 -59.51537 1.000 27.00089 64 PHE H CA 1
ATOM 461 C C . PHE A 1 64 ? -30.24440 7.42004 -60.90448 1.000 27.62460 64 PHE H C 1
ATOM 462 O O . PHE A 1 64 ? -30.70847 6.37287 -61.36795 1.000 29.90837 64 PHE H O 1
ATOM 470 N N . GLN A 1 65 ? -29.36557 8.16998 -61.57719 1.000 25.76471 65 GLN H N 1
ATOM 471 C CA . GLN A 1 65 ? -29.06750 7.87166 -62.97659 1.000 28.51446 65 GLN H CA 1
ATOM 472 C C . GLN A 1 65 ? -28.53283 6.45469 -63.15024 1.000 27.78319 65 GLN H C 1
ATOM 473 O O . GLN A 1 65 ? -28.84525 5.78338 -64.14065 1.000 30.22428 65 GLN H O 1
ATOM 479 N N . GLY A 1 66 ? -27.73711 5.97575 -62.19627 1.000 26.89570 66 GLY H N 1
ATOM 480 C CA . GLY A 1 66 ? -27.21152 4.62688 -62.30126 1.000 29.51061 66 GLY H CA 1
ATOM 481 C C . GLY A 1 66 ? -28.23092 3.52886 -62.07249 1.000 27.93782 66 GLY H C 1
ATOM 482 O O . GLY A 1 66 ? -27.94219 2.36904 -62.38650 1.000 32.69886 66 GLY H O 1
ATOM 483 N N . ARG A 1 67 ? -29.41098 3.86189 -61.55612 1.000 23.00375 67 ARG H N 1
ATOM 484 C CA . ARG A 1 67 ? -30.40086 2.86151 -61.18358 1.000 27.50382 67 ARG H CA 1
ATOM 485 C C . ARG A 1 67 ? -31.74087 3.00436 -61.88917 1.000 26.44639 67 ARG H C 1
ATOM 486 O O . ARG A 1 67 ? -32.38301 1.98715 -62.16184 1.000 27.49555 67 ARG H O 1
ATOM 494 N N . VAL A 1 68 ? -32.18664 4.22193 -62.18190 1.000 25.29060 68 VAL H N 1
ATOM 495 C CA . VAL A 1 68 ? -33.52367 4.43850 -62.72031 1.000 23.65963 68 VAL H CA 1
ATOM 496 C C . VAL A 1 68 ? -33.46118 4.44717 -64.24129 1.000 19.89355 68 VAL H C 1
ATOM 497 O O . VAL A 1 68 ? -32.46164 4.84004 -64.85002 1.000 25.87188 68 VAL H O 1
ATOM 501 N N . THR A 1 69 ? -34.54275 3.98061 -64.85971 1.000 19.55888 69 THR H N 1
ATOM 502 C CA . THR A 1 69 ? -34.69292 3.98407 -66.31059 1.000 21.31515 69 THR H CA 1
ATOM 503 C C . THR A 1 69 ? -36.10246 4.45175 -66.63398 1.000 21.87962 69 THR H C 1
ATOM 504 O O . THR A 1 69 ? -37.07621 3.79500 -66.25480 1.000 22.01529 69 THR H O 1
ATOM 508 N N . ILE A 1 70 ? -36.21532 5.58448 -67.32022 1.000 21.48842 70 ILE H N 1
ATOM 509 C CA . ILE A 1 70 ? -37.50398 6.17715 -67.65412 1.000 19.32908 70 ILE H CA 1
ATOM 510 C C . ILE A 1 70 ? -37.72076 6.04179 -69.15282 1.000 20.85941 70 ILE H C 1
ATOM 511 O O . ILE A 1 70 ? -36.82076 6.34006 -69.94781 1.000 23.25367 70 ILE H O 1
ATOM 516 N N . SER A 1 71 ? -38.91235 5.58736 -69.53617 1.000 21.35697 71 SER H N 1
ATOM 517 C CA . SER A 1 71 ? -39.23603 5.34410 -70.93518 1.000 23.72991 71 SER H CA 1
ATOM 518 C C . SER A 1 71 ? -40.70021 5.69068 -71.17073 1.000 25.25750 71 SER H C 1
ATOM 519 O O . SER A 1 71 ? -41.43279 6.04663 -70.24269 1.000 20.76407 71 SER H O 1
ATOM 522 N N . ALA A 1 72 ? -41.13499 5.57447 -72.42450 1.000 22.42577 72 ALA H N 1
ATOM 523 C CA . ALA A 1 72 ? -42.51315 5.89806 -72.76046 1.000 23.86195 72 ALA H CA 1
ATOM 524 C C . ALA A 1 72 ? -42.94038 5.14093 -74.00868 1.000 28.29534 72 ALA H C 1
ATOM 525 O O . ALA A 1 72 ? -42.16653 5.00909 -74.95976 1.000 33.79388 72 ALA H O 1
ATOM 527 N N . ASP A 1 73 ? -44.17733 4.64801 -73.98972 1.000 27.85618 73 ASP H N 1
ATOM 528 C CA . ASP A 1 73 ? -44.85557 4.15136 -75.18026 1.000 32.35668 73 ASP H CA 1
ATOM 529 C C . ASP A 1 73 ? -45.85222 5.22292 -75.60843 1.000 33.75536 73 ASP H C 1
ATOM 530 O O . ASP A 1 73 ? -46.82891 5.49445 -74.89770 1.000 40.79209 73 ASP H O 1
ATOM 535 N N . ILE A 1 74 ? -45.59595 5.83682 -76.76464 1.000 30.35304 74 ILE H N 1
ATOM 536 C CA . ILE A 1 74 ? -46.43388 6.94040 -77.21603 1.000 30.81845 74 ILE H CA 1
ATOM 537 C C . ILE A 1 74 ? -47.74804 6.43879 -77.80353 1.000 33.71090 74 ILE H C 1
ATOM 538 O O . ILE A 1 74 ? -48.76364 7.14227 -77.74575 1.000 38.83133 74 ILE H O 1
ATOM 543 N N . PHE A 1 75 ? -47.76447 5.22909 -78.36664 1.000 32.20073 75 PHE H N 1
ATOM 544 C CA . PHE A 1 75 ? -48.97932 4.74520 -79.01279 1.000 34.24050 75 PHE H CA 1
ATOM 545 C C . PHE A 1 75 ? -50.02946 4.31754 -77.99671 1.000 34.60708 75 PHE H C 1
ATOM 546 O O . PHE A 1 75 ? -51.22823 4.33547 -78.30159 1.000 38.02699 75 PHE H O 1
ATOM 554 N N . SER A 1 76 ? -49.60799 3.93319 -76.79523 1.000 32.59216 76 SER H N 1
ATOM 555 C CA . SER A 1 76 ? -50.52901 3.63256 -75.70893 1.000 32.18929 76 SER H CA 1
ATOM 556 C C . SER A 1 76 ? -50.61876 4.75918 -74.68778 1.000 29.68543 76 SER H C 1
ATOM 557 O O . SER A 1 76 ? -51.29845 4.59853 -73.66890 1.000 29.57108 76 SER H O 1
ATOM 560 N N . ASN A 1 77 ? -49.94620 5.88726 -74.93684 1.000 28.33515 77 ASN H N 1
ATOM 561 C CA . ASN A 1 77 ? -49.99847 7.06415 -74.06541 1.000 31.71214 77 ASN H CA 1
ATOM 562 C C . ASN A 1 77 ? -49.59516 6.71159 -72.63448 1.000 26.91334 77 ASN H C 1
ATOM 563 O O . ASN A 1 77 ? -50.28138 7.05307 -71.66804 1.000 27.16647 77 ASN H O 1
ATOM 568 N N . THR A 1 78 ? -48.46566 6.02092 -72.49928 1.000 24.02960 78 THR H N 1
ATOM 569 C CA . THR A 1 78 ? -48.02175 5.54556 -71.19685 1.000 24.03894 78 THR H CA 1
ATOM 570 C C . THR A 1 78 ? -46.55792 5.89840 -70.98413 1.000 23.52608 78 THR H C 1
ATOM 571 O O . THR A 1 78 ? -45.75884 5.87475 -71.92311 1.000 24.27756 78 THR H O 1
ATOM 575 N N . ALA A 1 79 ? -46.21953 6.24535 -69.74950 1.000 18.04926 79 ALA H N 1
ATOM 576 C CA . ALA A 1 79 ? -44.84154 6.42411 -69.32596 1.000 17.95333 79 ALA H CA 1
ATOM 577 C C . ALA A 1 79 ? -44.48960 5.34032 -68.31815 1.000 21.61819 79 ALA H C 1
ATOM 578 O O . ALA A 1 79 ? -45.36507 4.76234 -67.67036 1.000 26.41694 79 ALA H O 1
ATOM 580 N N . TYR A 1 80 ? -43.19521 5.06392 -68.18907 1.000 19.46404 80 TYR H N 1
ATOM 581 C CA . TYR A 1 80 ? -42.72915 4.00146 -67.31265 1.000 18.66637 80 TYR H CA 1
ATOM 582 C C . TYR A 1 80 ? -41.47175 4.44796 -66.58697 1.000 21.05729 80 TYR H C 1
ATOM 583 O O . TYR A 1 80 ? -40.59979 5.09705 -67.17582 1.000 32.03315 80 TYR H O 1
ATOM 592 N N . MET A 1 81 ? -41.38558 4.08441 -65.30918 1.000 18.63658 81 MET H N 1
ATOM 593 C CA . MET A 1 81 ? -40.17828 4.26083 -64.51452 1.000 21.44676 81 MET H CA 1
ATOM 594 C C . MET A 1 81 ? -39.79373 2.92018 -63.90948 1.000 22.72281 81 MET H C 1
ATOM 595 O O . MET A 1 81 ? -40.61233 2.27963 -63.24415 1.000 26.57970 81 MET H O 1
ATOM 600 N N . GLU A 1 82 ? -38.55434 2.49643 -64.13170 1.000 23.64455 82 GLU H N 1
ATOM 601 C CA . GLU A 1 82 ? -38.04879 1.24693 -63.57941 1.000 24.50424 82 GLU H CA 1
ATOM 602 C C . GLU A 1 82 ? -36.88460 1.56142 -62.65305 1.000 24.00275 82 GLU H C 1
ATOM 603 O O . GLU A 1 82 ? -35.87503 2.12254 -63.09097 1.000 30.63561 82 GLU H O 1
ATOM 609 N N . LEU A 1 83 ? -37.02941 1.20727 -61.37928 1.000 21.30648 83 LEU H N 1
ATOM 610 C CA . LEU A 1 83 ? -35.99459 1.42675 -60.37430 1.000 22.88090 83 LEU H CA 1
ATOM 611 C C . LEU A 1 83 ? -35.36487 0.08759 -60.01316 1.000 20.70359 83 LEU H C 1
ATOM 612 O O . LEU A 1 83 ? -36.07062 -0.84751 -59.61560 1.000 24.50878 83 LEU H O 1
ATOM 617 N N . ASN A 1 84 ? -34.04420 0.00092 -60.15074 1.000 19.20291 84 ASN H N 1
ATOM 618 C CA . ASN A 1 84 ? -33.30003 -1.22885 -59.92987 1.000 18.16549 84 ASN H CA 1
ATOM 619 C C . ASN A 1 84 ? -32.48643 -1.14117 -58.64406 1.000 21.71145 84 ASN H C 1
ATOM 620 O O . ASN A 1 84 ? -32.25950 -0.05805 -58.09723 1.000 23.37901 84 ASN H O 1
ATOM 625 N N . SER A 1 85 ? -32.04436 -2.31015 -58.17151 1.000 25.62451 85 SER H N 1
ATOM 626 C CA . SER A 1 85 ? -31.24514 -2.43028 -56.94957 1.000 23.75649 85 SER H CA 1
ATOM 627 C C . SER A 1 85 ? -31.97750 -1.82799 -55.75232 1.000 22.12007 85 SER H C 1
ATOM 628 O O . SER A 1 85 ? -31.43942 -0.99595 -55.01903 1.000 24.98733 85 SER H O 1
ATOM 631 N N . LEU A 1 86 ? -33.21934 -2.26209 -55.55550 1.000 21.41266 86 LEU H N 1
ATOM 632 C CA . LEU A 1 86 ? -34.03198 -1.72654 -54.47280 1.000 21.16399 86 LEU H CA 1
ATOM 633 C C . LEU A 1 86 ? -33.45523 -2.11224 -53.11673 1.000 21.91250 86 LEU H C 1
ATOM 634 O O . LEU A 1 86 ? -33.00344 -3.24209 -52.91023 1.000 27.55590 86 LEU H O 1
ATOM 639 N N . THR A 1 87 ? -33.45370 -1.15390 -52.19496 1.000 19.82108 87 THR H N 1
ATOM 640 C CA . THR A 1 87 ? -33.11555 -1.39400 -50.80008 1.000 23.36455 87 THR H CA 1
ATOM 641 C C . THR A 1 87 ? -34.24220 -0.85070 -49.93246 1.000 26.67472 87 THR H C 1
ATOM 642 O O . THR A 1 87 ? -35.19941 -0.24638 -50.42595 1.000 21.41300 87 THR H O 1
ATOM 646 N N . SER A 1 88 ? -34.11819 -1.06277 -48.62108 1.000 31.10672 88 SER H N 1
ATOM 647 C CA . SER A 1 88 ? -35.10211 -0.52997 -47.68782 1.000 22.04660 88 SER H CA 1
ATOM 648 C C . SER A 1 88 ? -35.21803 0.98470 -47.78366 1.000 26.97836 88 SER H C 1
ATOM 649 O O . SER A 1 88 ? -36.27678 1.53508 -47.46573 1.000 24.24855 88 SER H O 1
ATOM 652 N N . GLU A 1 89 ? -34.16441 1.66682 -48.23886 1.000 35.41685 89 GLU H N 1
ATOM 653 C CA . GLU A 1 89 ? -34.16368 3.12134 -48.35361 1.000 37.82490 89 GLU H CA 1
ATOM 654 C C . GLU A 1 89 ? -35.02941 3.63586 -49.49617 1.000 30.73581 89 GLU H C 1
ATOM 655 O O . GLU A 1 89 ? -35.13677 4.85790 -49.65747 1.000 32.69656 89 GLU H O 1
ATOM 661 N N . ASP A 1 90 ? -35.64588 2.75771 -50.28675 1.000 25.65237 90 ASP H N 1
ATOM 662 C CA . ASP A 1 90 ? -36.42748 3.17734 -51.44031 1.000 20.69741 90 ASP H CA 1
ATOM 663 C C . ASP A 1 90 ? -37.93090 3.05456 -51.23502 1.000 20.56291 90 ASP H C 1
ATOM 664 O O . ASP A 1 90 ? -38.68931 3.35752 -52.16374 1.000 18.23525 90 ASP H O 1
ATOM 669 N N . THR A 1 91 ? -38.38614 2.62493 -50.05732 1.000 19.22894 91 THR H N 1
ATOM 670 C CA . THR A 1 91 ? -39.81845 2.60166 -49.78193 1.000 23.20156 91 THR H CA 1
ATOM 671 C C . THR A 1 91 ? -40.34853 4.02391 -49.77857 1.000 19.99354 91 THR H C 1
ATOM 672 O O . THR A 1 91 ? -39.89132 4.86071 -48.99362 1.000 23.42951 91 THR H O 1
ATOM 676 N N . ALA A 1 92 ? -41.30509 4.30107 -50.65025 1.000 17.58532 92 ALA H N 1
ATOM 677 C CA . ALA A 1 92 ? -41.78194 5.66874 -50.82739 1.000 16.55291 92 ALA H CA 1
ATOM 678 C C . ALA A 1 92 ? -43.09770 5.62642 -51.59399 1.000 16.64084 92 ALA H C 1
ATOM 679 O O . ALA A 1 92 ? -43.66344 4.55355 -51.84475 1.000 20.40906 92 ALA H O 1
ATOM 681 N N . VAL A 1 93 ? -43.59517 6.80821 -51.94237 1.000 14.94273 93 VAL H N 1
ATOM 682 C CA . VAL A 1 93 ? -44.71496 6.96701 -52.85759 1.000 13.41960 93 VAL H CA 1
ATOM 683 C C . VAL A 1 93 ? -44.18584 7.66268 -54.10110 1.000 15.52320 93 VAL H C 1
ATOM 684 O O . VAL A 1 93 ? -43.49117 8.68121 -53.99988 1.000 35.37565 93 VAL H O 1
ATOM 688 N N . TYR A 1 94 ? -44.49414 7.10411 -55.26698 1.000 12.39500 94 TYR H N 1
ATOM 689 C CA . TYR A 1 94 ? -43.97690 7.58372 -56.54145 1.000 12.22497 94 TYR H CA 1
ATOM 690 C C . TYR A 1 94 ? -45.11870 8.19991 -57.33759 1.000 16.42478 94 TYR H C 1
ATOM 691 O O . TYR A 1 94 ? -46.08769 7.50947 -57.67445 1.000 15.54646 94 TYR H O 1
ATOM 700 N N . PHE A 1 95 ? -45.01053 9.49873 -57.61649 1.000 18.23949 95 PHE H N 1
ATOM 701 C CA . PHE A 1 95 ? -45.97027 10.22424 -58.43214 1.000 16.44767 95 PHE H CA 1
ATOM 702 C C . PHE A 1 95 ? -45.37800 10.47913 -59.81020 1.000 16.96417 95 PHE H C 1
ATOM 703 O O . PHE A 1 95 ? -44.18095 10.75234 -59.94116 1.000 19.51586 95 PHE H O 1
ATOM 711 N N . CYS A 1 96 ? -46.21754 10.38801 -60.83553 1.000 17.92864 96 CYS H N 1
ATOM 712 C CA . CYS A 1 96 ? -45.90020 10.94480 -62.14243 1.000 20.13621 96 CYS H CA 1
ATOM 713 C C . CYS A 1 96 ? -46.67223 12.24676 -62.30063 1.000 19.99039 96 CYS H C 1
ATOM 714 O O . CYS A 1 96 ? -47.86513 12.30970 -61.98148 1.000 18.06874 96 CYS H O 1
ATOM 717 N N . ALA A 1 97 ? -45.98359 13.28650 -62.76254 1.000 19.53462 97 ALA H N 1
ATOM 718 C CA . ALA A 1 97 ? -46.55955 14.61442 -62.89456 1.000 14.95448 97 ALA H CA 1
ATOM 719 C C . ALA A 1 97 ? -46.25770 15.15782 -64.28087 1.000 20.27880 97 ALA H C 1
ATOM 720 O O . ALA A 1 97 ? -45.16526 14.94861 -64.81635 1.000 23.77426 97 ALA H O 1
ATOM 722 N N . ARG A 1 98 ? -47.22800 15.85995 -64.85462 1.000 20.70769 98 ARG H N 1
ATOM 723 C CA . ARG A 1 98 ? -47.11382 16.40790 -66.19800 1.000 16.91345 98 ARG H CA 1
ATOM 724 C C . ARG A 1 98 ? -46.81371 17.89806 -66.11762 1.000 17.63741 98 ARG H C 1
ATOM 725 O O . ARG A 1 98 ? -47.52578 18.64329 -65.43722 1.000 24.71836 98 ARG H O 1
ATOM 733 N N . HIS A 1 99 ? -45.76498 18.32740 -66.81171 1.000 16.07955 99 HIS H N 1
ATOM 734 C CA . HIS A 1 99 ? -45.40688 19.73449 -66.82825 1.000 18.23125 99 HIS H CA 1
ATOM 735 C C . HIS A 1 99 ? -46.35165 20.51629 -67.74110 1.000 23.24708 99 HIS H C 1
ATOM 736 O O . HIS A 1 99 ? -47.19064 19.95137 -68.45089 1.000 25.14458 99 HIS H O 1
ATOM 743 N N . GLY A 1 100 ? -46.20821 21.84569 -67.71007 1.000 25.80766 100 GLY H N 1
ATOM 744 C CA . GLY A 1 100 ? -47.05374 22.70991 -68.51568 1.000 22.80670 100 GLY H CA 1
ATOM 745 C C . GLY A 1 100 ? -46.65677 22.80958 -69.97340 1.000 21.49384 100 GLY H C 1
ATOM 746 O O . GLY A 1 100 ? -47.47494 23.23127 -70.79660 1.000 25.03792 100 GLY H O 1
ATOM 747 N N . ASN A 1 101 ? -45.42608 22.43337 -70.31313 1.000 21.03512 101 ASN H N 1
ATOM 748 C CA . ASN A 1 101 ? -44.95651 22.45495 -71.69350 1.000 22.99683 101 ASN H CA 1
ATOM 749 C C . ASN A 1 101 ? -44.14978 21.18437 -71.93807 1.000 22.69796 101 ASN H C 1
ATOM 750 O O . ASN A 1 101 ? -44.18910 20.23773 -71.14668 1.000 23.42679 101 ASN H O 1
ATOM 755 N N . TYR A 1 102 ? -43.40578 21.16302 -73.04111 1.000 27.46300 102 TYR H N 1
ATOM 756 C CA . TYR A 1 102 ? -42.67194 19.96806 -73.43718 1.000 24.11971 102 TYR H CA 1
ATOM 757 C C . TYR A 1 102 ? -41.40337 19.73582 -72.62594 1.000 22.28475 102 TYR H C 1
ATOM 758 O O . TYR A 1 102 ? -40.74271 18.71412 -72.83635 1.000 24.06665 102 TYR H O 1
ATOM 767 N N . TYR A 1 103 ? -41.03844 20.64164 -71.72030 1.000 17.59433 103 TYR H N 1
ATOM 768 C CA . TYR A 1 103 ? -39.79568 20.52375 -70.96844 1.000 23.03932 103 TYR H CA 1
ATOM 769 C C . TYR A 1 103 ? -40.08887 20.60195 -69.47193 1.000 24.07229 103 TYR H C 1
ATOM 770 O O . TYR A 1 103 ? -41.22620 20.82668 -69.04754 1.000 25.34550 103 TYR H O 1
ATOM 779 N N . TYR A 1 104 ? -39.04073 20.42031 -68.66749 1.000 20.92167 104 TYR H N 1
ATOM 780 C CA . TYR A 1 104 ? -39.16793 20.25131 -67.22395 1.000 24.08027 104 TYR H CA 1
ATOM 781 C C . TYR A 1 104 ? -39.06396 21.55495 -66.43871 1.000 25.09420 104 TYR H C 1
ATOM 782 O O . TYR A 1 104 ? -39.04430 21.51288 -65.20459 1.000 22.09026 104 TYR H O 1
ATOM 791 N N . TYR A 1 105 ? -38.98904 22.70593 -67.10643 1.000 29.49653 105 TYR H N 1
ATOM 792 C CA . TYR A 1 105 ? -38.89563 23.96282 -66.37098 1.000 24.78032 105 TYR H CA 1
ATOM 793 C C . TYR A 1 105 ? -40.24708 24.38451 -65.80855 1.000 27.40083 105 TYR H C 1
ATOM 794 O O . TYR A 1 105 ? -40.31914 24.92248 -64.69826 1.000 30.84879 105 TYR H O 1
ATOM 803 N N . SER A 1 106 ? -41.32266 24.14838 -66.55496 1.000 23.76699 106 SER H N 1
ATOM 804 C CA . SER A 1 106 ? -42.63858 24.61232 -66.14841 1.000 25.49109 106 SER H CA 1
ATOM 805 C C . SER A 1 106 ? -43.14658 23.82136 -64.94403 1.000 26.56531 106 SER H C 1
ATOM 806 O O . SER A 1 106 ? -42.59891 22.78291 -64.56122 1.000 26.45010 106 SER H O 1
ATOM 809 N N . GLY A 1 107 ? -44.21718 24.33455 -64.34361 1.000 24.99412 107 GLY H N 1
ATOM 810 C CA . GLY A 1 107 ? -44.80428 23.67651 -63.19832 1.000 20.92177 107 GLY H CA 1
ATOM 811 C C . GLY A 1 107 ? -45.55854 22.41830 -63.57778 1.000 24.43726 107 GLY H C 1
ATOM 812 O O . GLY A 1 107 ? -46.01487 22.23862 -64.70755 1.000 28.05710 107 GLY H O 1
ATOM 813 N N . MET A 1 108 ? -45.68898 21.53015 -62.59797 1.000 23.55127 108 MET H N 1
ATOM 814 C CA . MET A 1 108 ? -46.35165 20.24010 -62.77375 1.000 21.06820 108 MET H CA 1
ATOM 815 C C . MET A 1 108 ? -47.78688 20.38145 -62.27793 1.000 20.00929 108 MET H C 1
ATOM 816 O O . MET A 1 108 ? -48.03851 20.39280 -61.07082 1.000 24.63212 108 MET H O 1
ATOM 821 N N . ASP A 1 109 ? -48.73177 20.48579 -63.21339 1.000 21.42634 109 ASP H N 1
ATOM 822 C CA . ASP A 1 109 ? -50.10721 20.83314 -62.87889 1.000 26.71609 109 ASP H CA 1
ATOM 823 C C . ASP A 1 109 ? -51.07007 19.65209 -62.89780 1.000 25.35166 109 ASP H C 1
ATOM 824 O O . ASP A 1 109 ? -52.18597 19.78329 -62.38418 1.000 31.53705 109 ASP H O 1
ATOM 829 N N . VAL A 1 110 ? -50.68493 18.51643 -63.47355 1.000 23.13577 110 VAL H N 1
ATOM 830 C CA . VAL A 1 110 ? -51.52933 17.32567 -63.50851 1.000 22.73429 110 VAL H CA 1
ATOM 831 C C . VAL A 1 110 ? -50.75729 16.18750 -62.85849 1.000 20.25472 110 VAL H C 1
ATOM 832 O O . VAL A 1 110 ? -49.66687 15.82843 -63.31818 1.000 23.94888 110 VAL H O 1
ATOM 836 N N . TRP A 1 111 ? -51.32051 15.61848 -61.79731 1.000 20.90153 111 TRP H N 1
ATOM 837 C CA . TRP A 1 111 ? -50.64438 14.60217 -61.00681 1.000 17.30835 111 TRP H CA 1
ATOM 838 C C . TRP A 1 111 ? -51.44773 13.30983 -60.98181 1.000 22.42027 111 TRP H C 1
ATOM 839 O O . TRP A 1 111 ? -52.68308 13.32088 -61.00719 1.000 23.80799 111 TRP H O 1
ATOM 850 N N . GLY A 1 112 ? -50.72653 12.19232 -60.93264 1.000 16.98183 112 GLY H N 1
ATOM 851 C CA . GLY A 1 112 ? -51.33925 10.90460 -60.70755 1.000 15.03931 112 GLY H CA 1
ATOM 852 C C . GLY A 1 112 ? -51.60721 10.67176 -59.23667 1.000 16.53191 112 GLY H C 1
ATOM 853 O O . GLY A 1 112 ? -51.25371 11.47121 -58.37008 1.000 18.03750 112 GLY H O 1
ATOM 854 N N . GLN A 1 113 ? -52.24800 9.53783 -58.95111 1.000 17.68048 113 GLN H N 1
ATOM 855 C CA . GLN A 1 113 ? -52.64251 9.24518 -57.57935 1.000 18.86108 113 GLN H CA 1
ATOM 856 C C . GLN A 1 113 ? -51.48136 8.75068 -56.72746 1.000 19.81732 113 GLN H C 1
ATOM 857 O O . GLN A 1 113 ? -51.57926 8.77662 -55.49635 1.000 20.98649 113 GLN H O 1
ATOM 863 N N . GLY A 1 114 ? -50.39643 8.31617 -57.34399 1.000 19.73437 114 GLY H N 1
ATOM 864 C CA . GLY A 1 114 ? -49.25148 7.82058 -56.61004 1.000 20.30229 114 GLY H CA 1
ATOM 865 C C . GLY A 1 114 ? -49.25511 6.30775 -56.48774 1.000 23.48879 114 GLY H C 1
ATOM 866 O O . GLY A 1 114 ? -50.30539 5.66173 -56.39005 1.000 21.59276 114 GLY H O 1
ATOM 867 N N . THR A 1 115 ? -48.05538 5.72947 -56.49756 1.000 18.34863 115 THR H N 1
ATOM 868 C CA . THR A 1 115 ? -47.85424 4.29491 -56.33502 1.000 18.35554 115 THR H CA 1
ATOM 869 C C . THR A 1 115 ? -47.00499 4.07143 -55.09332 1.000 23.22828 115 THR H C 1
ATOM 870 O O . THR A 1 115 ? -45.90314 4.61903 -54.98882 1.000 21.84522 115 THR H O 1
ATOM 874 N N . THR A 1 116 ? -47.51327 3.27847 -54.15556 1.000 21.48107 116 THR H N 1
ATOM 875 C CA . THR A 1 116 ? -46.78407 2.97545 -52.93077 1.000 17.91490 116 THR H CA 1
ATOM 876 C C . THR A 1 116 ? -45.85552 1.79319 -53.18118 1.000 18.75818 116 THR H C 1
ATOM 877 O O . THR A 1 116 ? -46.31598 0.70214 -53.53540 1.000 20.95287 116 THR H O 1
ATOM 881 N N . VAL A 1 117 ? -44.55391 2.00776 -53.00454 1.000 24.25755 117 VAL H N 1
ATOM 882 C CA . VAL A 1 117 ? -43.55271 0.96102 -53.17379 1.000 16.78373 117 VAL H CA 1
ATOM 883 C C . VAL A 1 117 ? -42.90896 0.70400 -51.81918 1.000 20.61074 117 VAL H C 1
ATOM 884 O O . VAL A 1 117 ? -42.24853 1.58878 -51.25613 1.000 20.76498 117 VAL H O 1
ATOM 888 N N . THR A 1 118 ? -43.10581 -0.50439 -51.29852 1.000 18.22440 118 THR H N 1
ATOM 889 C CA . THR A 1 118 ? -42.58230 -0.91632 -50.00342 1.000 19.56624 118 THR H CA 1
ATOM 890 C C . THR A 1 118 ? -41.52583 -1.99153 -50.22009 1.000 21.22232 118 THR H C 1
ATOM 891 O O . THR A 1 118 ? -41.83716 -3.07969 -50.71331 1.000 25.12528 118 THR H O 1
ATOM 895 N N . VAL A 1 119 ? -40.28523 -1.68514 -49.85314 1.000 19.93922 119 VAL H N 1
ATOM 896 C CA . VAL A 1 119 ? -39.16307 -2.60924 -49.96826 1.000 14.92246 119 VAL H CA 1
ATOM 897 C C . VAL A 1 119 ? -38.77964 -3.04981 -48.56407 1.000 18.38095 119 VAL H C 1
ATOM 898 O O . VAL A 1 119 ? -38.36472 -2.22648 -47.74025 1.000 19.01655 119 VAL H O 1
ATOM 902 N N . SER A 1 120 ? -38.91636 -4.34363 -48.28619 1.000 25.32445 120 SER H N 1
ATOM 903 C CA . SER A 1 120 ? -38.63768 -4.85326 -46.95255 1.000 22.97610 120 SER H CA 1
ATOM 904 C C . SER A 1 120 ? -38.19258 -6.30416 -47.04080 1.000 21.85707 120 SER H C 1
ATOM 905 O O . SER A 1 120 ? -38.59035 -7.03977 -47.94824 1.000 20.88257 120 SER H O 1
ATOM 908 N N . SER A 1 121 ? -37.36119 -6.70614 -46.08059 1.000 22.72441 121 SER H N 1
ATOM 909 C CA . SER A 1 121 ? -36.89558 -8.08288 -45.99699 1.000 31.90548 121 SER H CA 1
ATOM 910 C C . SER A 1 121 ? -37.92961 -9.01931 -45.38804 1.000 31.57417 121 SER H C 1
ATOM 911 O O . SER A 1 121 ? -37.74806 -10.24074 -45.44999 1.000 29.70851 121 SER H O 1
ATOM 914 N N . ALA A 1 122 ? -38.99975 -8.48120 -44.80882 1.000 29.11581 122 ALA H N 1
ATOM 915 C CA . ALA A 1 122 ? -40.01664 -9.31277 -44.18207 1.000 24.99422 122 ALA H CA 1
ATOM 916 C C . ALA A 1 122 ? -40.81615 -10.07077 -45.23364 1.000 27.44883 122 ALA H C 1
ATOM 917 O O . ALA A 1 122 ? -41.10862 -9.54899 -46.31321 1.000 26.81463 122 ALA H O 1
ATOM 919 N N . SER A 1 123 ? -41.16139 -11.31266 -44.91489 1.000 29.91447 123 SER H N 1
ATOM 920 C CA . SER A 1 123 ? -41.98917 -12.13028 -45.78586 1.000 25.72808 123 SER H CA 1
ATOM 921 C C . SER A 1 123 ? -43.45840 -11.99708 -45.39664 1.000 23.80296 123 SER H C 1
ATOM 922 O O . SER A 1 123 ? -43.79828 -11.55048 -44.29806 1.000 25.05309 123 SER H O 1
ATOM 925 N N . THR A 1 124 ? -44.33226 -12.39503 -46.31959 1.000 18.60766 124 THR H N 1
ATOM 926 C CA . THR A 1 124 ? -45.76618 -12.29616 -46.08187 1.000 14.82259 124 THR H CA 1
ATOM 927 C C . THR A 1 124 ? -46.17336 -13.18571 -44.91567 1.000 18.07281 124 THR H C 1
ATOM 928 O O . THR A 1 124 ? -45.85871 -14.37876 -44.89006 1.000 23.69004 124 THR H O 1
ATOM 932 N N . LYS A 1 125 ? -46.86902 -12.59707 -43.94353 1.000 21.54980 125 LYS H N 1
ATOM 933 C CA . LYS A 1 125 ? -47.32908 -13.32200 -42.76627 1.000 21.04476 125 LYS H CA 1
ATOM 934 C C . LYS A 1 125 ? -48.76004 -12.91644 -42.44528 1.000 21.28789 125 LYS H C 1
ATOM 935 O O . LYS A 1 125 ? -49.07797 -11.72394 -42.39859 1.000 22.39307 125 LYS H O 1
ATOM 941 N N . GLY A 1 126 ? -49.61888 -13.90959 -42.23421 1.000 18.54939 126 GLY H N 1
ATOM 942 C CA . GLY A 1 126 ? -50.97912 -13.66197 -41.82846 1.000 16.13242 126 GLY H CA 1
ATOM 943 C C . GLY A 1 126 ? -51.04731 -13.10862 -40.41985 1.000 22.10750 126 GLY H C 1
ATOM 944 O O . GLY A 1 126 ? -50.16929 -13.35324 -39.58661 1.000 27.83791 126 GLY H O 1
ATOM 945 N N . PRO A 1 127 ? -52.09933 -12.35420 -40.12479 1.000 19.79972 127 PRO H N 1
ATOM 946 C CA . PRO A 1 127 ? -52.21819 -11.72820 -38.80678 1.000 17.24000 127 PRO H CA 1
ATOM 947 C C . PRO A 1 127 ? -52.66248 -12.71404 -37.73587 1.000 23.14871 127 PRO H C 1
ATOM 948 O O . PRO A 1 127 ? -53.21996 -13.77761 -38.01424 1.000 26.91130 127 PRO H O 1
ATOM 952 N N . SER A 1 128 ? -52.39465 -12.33509 -36.48782 1.000 21.90405 128 SER H N 1
ATOM 953 C CA . SER A 1 128 ? -52.92470 -13.02218 -35.31606 1.000 17.48757 128 SER H CA 1
ATOM 954 C C . SER A 1 128 ? -53.93323 -12.09754 -34.64995 1.000 23.42962 128 SER H C 1
ATOM 955 O O . SER A 1 128 ? -53.60380 -10.95349 -34.32020 1.000 30.89354 128 SER H O 1
ATOM 958 N N . VAL A 1 129 ? -55.15754 -12.58337 -34.46654 1.000 16.80512 129 VAL H N 1
ATOM 959 C CA . VAL A 1 129 ? -56.25115 -11.78232 -33.92711 1.000 15.30280 129 VAL H CA 1
ATOM 960 C C . VAL A 1 129 ? -56.49755 -12.21505 -32.48823 1.000 20.54701 129 VAL H C 1
ATOM 961 O O . VAL A 1 129 ? -56.73865 -13.39879 -32.21867 1.000 26.91069 129 VAL H O 1
ATOM 965 N N . PHE A 1 130 ? -56.43248 -11.25781 -31.56429 1.000 18.40564 130 PHE H N 1
ATOM 966 C CA . PHE A 1 130 ? -56.67968 -11.53821 -30.16095 1.000 16.21478 130 PHE H CA 1
ATOM 967 C C . PHE A 1 130 ? -57.74075 -10.59033 -29.62214 1.000 21.35979 130 PHE H C 1
ATOM 968 O O . PHE A 1 130 ? -57.73499 -9.39984 -29.94763 1.000 24.24447 130 PHE H O 1
ATOM 976 N N . PRO A 1 131 ? -58.66653 -11.08202 -28.80006 1.000 22.52757 131 PRO H N 1
ATOM 977 C CA . PRO A 1 131 ? -59.71169 -10.20265 -28.25996 1.000 20.75939 131 PRO H CA 1
ATOM 978 C C . PRO A 1 131 ? -59.19052 -9.40257 -27.07442 1.000 18.46070 131 PRO H C 1
ATOM 979 O O . PRO A 1 131 ? -58.52371 -9.94352 -26.19006 1.000 22.15183 131 PRO H O 1
ATOM 983 N N . LEU A 1 132 ? -59.47964 -8.10342 -27.07254 1.000 21.83815 132 LEU H N 1
ATOM 984 C CA . LEU A 1 132 ? -59.22869 -7.22079 -25.93679 1.000 28.34910 132 LEU H CA 1
ATOM 985 C C . LEU A 1 132 ? -60.56870 -7.02000 -25.23703 1.000 24.93490 132 LEU H C 1
ATOM 986 O O . LEU A 1 132 ? -61.43622 -6.29054 -25.72863 1.000 21.88321 132 LEU H O 1
ATOM 991 N N . ALA A 1 133 ? -60.73699 -7.67990 -24.09015 1.000 24.23697 133 ALA H N 1
ATOM 992 C CA . ALA A 1 133 ? -61.97434 -7.71629 -23.33031 1.000 23.90758 133 ALA H CA 1
ATOM 993 C C . ALA A 1 133 ? -62.10124 -6.48558 -22.44037 1.000 25.64817 133 ALA H C 1
ATOM 994 O O . ALA A 1 133 ? -61.09582 -5.94880 -21.96340 1.000 30.85896 133 ALA H O 1
ATOM 996 N N . PRO A 1 134 ? -63.33564 -6.01344 -22.20715 1.000 27.47972 134 PRO H N 1
ATOM 997 C CA . PRO A 1 134 ? -63.57242 -4.88952 -21.29460 1.000 29.52914 134 PRO H CA 1
ATOM 998 C C . PRO A 1 134 ? -63.36000 -5.28398 -19.83576 1.000 27.13205 134 PRO H C 1
ATOM 999 O O . PRO A 1 134 ? -64.07338 -4.78545 -18.96486 1.000 34.87545 134 PRO H O 1
ATOM 1003 N N . GLY A 1 142 ? -71.79318 3.11071 -16.98446 1.000 49.68028 142 GLY H N 1
ATOM 1004 C CA . GLY A 1 142 ? -71.30092 4.10619 -17.92000 1.000 50.51310 142 GLY H CA 1
ATOM 1005 C C . GLY A 1 142 ? -70.95446 3.54330 -19.28679 1.000 48.73012 142 GLY H C 1
ATOM 1006 O O . GLY A 1 142 ? -71.83111 3.09051 -20.02479 1.000 44.94785 142 GLY H O 1
ATOM 1007 N N . THR A 1 143 ? -69.66639 3.56368 -19.62370 1.000 47.11115 143 THR H N 1
ATOM 1008 C CA . THR A 1 143 ? -69.19315 3.11887 -20.92516 1.000 40.17470 143 THR H CA 1
ATOM 1009 C C . THR A 1 143 ? -67.96871 2.22749 -20.75997 1.000 34.01134 143 THR H C 1
ATOM 1010 O O . THR A 1 143 ? -67.14400 2.43453 -19.86580 1.000 37.48129 143 THR H O 1
ATOM 1014 N N . ALA A 1 144 ? -67.86375 1.22756 -21.63368 1.000 33.79230 144 ALA H N 1
ATOM 1015 C CA . ALA A 1 144 ? -66.74789 0.29538 -21.65446 1.000 29.61590 144 ALA H CA 1
ATOM 1016 C C . ALA A 1 144 ? -66.07467 0.32591 -23.02082 1.000 29.48457 144 ALA H C 1
ATOM 1017 O O . ALA A 1 144 ? -66.65389 0.77146 -24.01436 1.000 26.48932 144 ALA H O 1
ATOM 1019 N N . ALA A 1 145 ? -64.83330 -0.15265 -23.06263 1.000 28.11594 145 ALA H N 1
ATOM 1020 C CA . ALA A 1 145 ? -64.03891 -0.16498 -24.28696 1.000 21.13977 145 ALA H CA 1
ATOM 1021 C C . ALA A 1 145 ? -63.53387 -1.57954 -24.52417 1.000 20.99425 145 ALA H C 1
ATOM 1022 O O . ALA A 1 145 ? -62.67615 -2.06877 -23.78224 1.000 24.51542 145 ALA H O 1
ATOM 1024 N N . LEU A 1 146 ? -64.06803 -2.23386 -25.54626 1.000 23.29102 146 LEU H N 1
ATOM 1025 C CA . LEU A 1 146 ? -63.60919 -3.54824 -25.96831 1.000 23.60151 146 LEU H CA 1
ATOM 1026 C C . LEU A 1 146 ? -62.86766 -3.39438 -27.28839 1.000 21.03195 146 LEU H C 1
ATOM 1027 O O . LEU A 1 146 ? -62.73746 -2.29359 -27.81785 1.000 22.00972 146 LEU H O 1
ATOM 1032 N N . GLY A 1 147 ? -62.37826 -4.50065 -27.83180 1.000 22.48384 147 GLY H N 1
ATOM 1033 C CA . GLY A 1 147 ? -61.77226 -4.42709 -29.14426 1.000 28.83803 147 GLY H CA 1
ATOM 1034 C C . GLY A 1 147 ? -61.04593 -5.70679 -29.49855 1.000 27.10517 147 GLY H C 1
ATOM 1035 O O . GLY A 1 147 ? -61.20096 -6.73678 -28.84348 1.000 25.90083 147 GLY H O 1
ATOM 1036 N N . CYS A 1 148 ? -60.25029 -5.61416 -30.56159 1.000 27.85228 148 CYS H N 1
ATOM 1037 C CA . CYS A 1 148 ? -59.38849 -6.71685 -30.96180 1.000 27.15361 148 CYS H CA 1
ATOM 1038 C C . CYS A 1 148 ? -58.05985 -6.18352 -31.47594 1.000 20.60486 148 CYS H C 1
ATOM 1039 O O . CYS A 1 148 ? -57.99700 -5.12742 -32.11683 1.000 23.88109 148 CYS H O 1
ATOM 1042 N N . LEU A 1 149 ? -57.00325 -6.92916 -31.16722 1.000 24.24394 149 LEU H N 1
ATOM 1043 C CA . LEU A 1 149 ? -55.63821 -6.62499 -31.56557 1.000 15.46613 149 LEU H CA 1
ATOM 1044 C C . LEU A 1 149 ? -55.23656 -7.52310 -32.72806 1.000 18.41702 149 LEU H C 1
ATOM 1045 O O . LEU A 1 149 ? -55.37659 -8.74956 -32.64994 1.000 19.41741 149 LEU H O 1
ATOM 1050 N N . VAL A 1 150 ? -54.74387 -6.90926 -33.80008 1.000 17.18100 150 VAL H N 1
ATOM 1051 C CA . VAL A 1 150 ? -54.23231 -7.60765 -34.97111 1.000 12.69183 150 VAL H CA 1
ATOM 1052 C C . VAL A 1 150 ? -52.71496 -7.47885 -34.94317 1.000 17.31051 150 VAL H C 1
ATOM 1053 O O . VAL A 1 150 ? -52.18002 -6.37055 -35.07082 1.000 20.89407 150 VAL H O 1
ATOM 1057 N N . LYS A 1 151 ? -52.02070 -8.60511 -34.79132 1.000 15.55436 151 LYS H N 1
ATOM 1058 C CA . LYS A 1 151 ? -50.60692 -8.62154 -34.44098 1.000 23.74108 151 LYS H CA 1
ATOM 1059 C C . LYS A 1 151 ? -49.79527 -9.38466 -35.48186 1.000 24.81120 151 LYS H C 1
ATOM 1060 O O . LYS A 1 151 ? -50.23050 -10.43437 -35.97123 1.000 27.31698 151 LYS H O 1
ATOM 1066 N N . ASP A 1 152 ? -48.60880 -8.85193 -35.80667 1.000 22.19161 152 ASP H N 1
ATOM 1067 C CA . ASP A 1 152 ? -47.57673 -9.56787 -36.56072 1.000 19.81987 152 ASP H CA 1
ATOM 1068 C C . ASP A 1 152 ? -48.07752 -10.00427 -37.94025 1.000 19.41135 152 ASP H C 1
ATOM 1069 O O . ASP A 1 152 ? -48.17090 -11.19250 -38.25348 1.000 25.64299 152 ASP H O 1
ATOM 1074 N N . TYR A 1 153 ? -48.38794 -9.01210 -38.77253 1.000 15.02885 153 TYR H N 1
ATOM 1075 C CA . TYR A 1 153 ? -48.79607 -9.25583 -40.14750 1.000 20.23984 153 TYR H CA 1
ATOM 1076 C C . TYR A 1 153 ? -47.96286 -8.40234 -41.09288 1.000 17.81055 153 TYR H C 1
ATOM 1077 O O . TYR A 1 153 ? -47.45815 -7.34063 -40.71778 1.000 20.55716 153 TYR H O 1
ATOM 1086 N N . PHE A 1 154 ? -47.82649 -8.88259 -42.33242 1.000 16.93285 154 PHE H N 1
ATOM 1087 C CA . PHE A 1 154 ? -47.11984 -8.16620 -43.38554 1.000 15.94063 154 PHE H CA 1
ATOM 1088 C C . PHE A 1 154 ? -47.60310 -8.70806 -44.71855 1.000 16.85489 154 PHE H C 1
ATOM 1089 O O . PHE A 1 154 ? -47.80000 -9.92510 -44.83598 1.000 24.46382 154 PHE H O 1
ATOM 1097 N N . PRO A 1 155 ? -47.81820 -7.85724 -45.73348 1.000 16.90444 155 PRO H N 1
ATOM 1098 C CA . PRO A 1 155 ? -47.68299 -6.40329 -45.65958 1.000 17.35311 155 PRO H CA 1
ATOM 1099 C C . PRO A 1 155 ? -49.01519 -5.72068 -45.40071 1.000 17.47927 155 PRO H C 1
ATOM 1100 O O . PRO A 1 155 ? -50.02017 -6.39313 -45.17583 1.000 19.73617 155 PRO H O 1
ATOM 1104 N N . GLU A 1 156 ? -49.01289 -4.39337 -45.43712 1.000 18.30174 156 GLU H N 1
ATOM 1105 C CA . GLU A 1 156 ? -50.25181 -3.64293 -45.35818 1.000 23.49221 156 GLU H CA 1
ATOM 1106 C C . GLU A 1 156 ? -51.08674 -3.87600 -46.61875 1.000 20.98024 156 GLU H C 1
ATOM 1107 O O . GLU A 1 156 ? -50.54300 -4.17773 -47.68482 1.000 25.44604 156 GLU H O 1
ATOM 1113 N N . PRO A 1 157 ? -52.42075 -3.74123 -46.52709 1.000 21.42770 157 PRO H N 1
ATOM 1114 C CA . PRO A 1 157 ? -53.19546 -3.41879 -45.32866 1.000 24.56679 157 PRO H CA 1
ATOM 1115 C C . PRO A 1 157 ? -54.04227 -4.57737 -44.80291 1.000 25.41290 157 PRO H C 1
ATOM 1116 O O . PRO A 1 157 ? -54.07472 -5.65645 -45.39813 1.000 24.03775 157 PRO H O 1
ATOM 1120 N N . VAL A 1 158 ? -54.72190 -4.33623 -43.68379 1.000 23.54938 158 VAL H N 1
ATOM 1121 C CA . VAL A 1 158 ? -55.75237 -5.22519 -43.16427 1.000 24.30157 158 VAL H CA 1
ATOM 1122 C C . VAL A 1 158 ? -57.00212 -4.39381 -42.92352 1.000 23.57916 158 VAL H C 1
ATOM 1123 O O . VAL A 1 158 ? -56.91250 -3.22877 -42.52059 1.000 25.21504 158 VAL H O 1
ATOM 1127 N N . THR A 1 159 ? -58.16540 -4.98153 -43.18312 1.000 20.69049 159 THR H N 1
ATOM 1128 C CA . THR A 1 159 ? -59.44134 -4.31755 -42.95049 1.000 24.90885 159 THR H CA 1
ATOM 1129 C C . THR A 1 159 ? -60.10661 -4.93422 -41.72899 1.000 25.05847 159 THR H C 1
ATOM 1130 O O . THR A 1 159 ? -60.15993 -6.16242 -41.59883 1.000 33.78336 159 THR H O 1
ATOM 1134 N N . VAL A 1 160 ? -60.60556 -4.08439 -40.83556 1.000 20.59112 160 VAL H N 1
ATOM 1135 C CA . VAL A 1 160 ? -61.25618 -4.52486 -39.60681 1.000 21.07683 160 VAL H CA 1
ATOM 1136 C C . VAL A 1 160 ? -62.66636 -3.95473 -39.58096 1.000 26.44298 160 VAL H C 1
ATOM 1137 O O . VAL A 1 160 ? -62.84716 -2.73057 -39.57036 1.000 36.15996 160 VAL H O 1
ATOM 1141 N N . SER A 1 161 ? -63.65925 -4.83823 -39.57347 1.000 22.52461 161 SER H N 1
ATOM 1142 C CA . SER A 1 161 ? -65.05784 -4.46124 -39.44096 1.000 20.04169 161 SER H CA 1
ATOM 1143 C C . SER A 1 161 ? -65.61847 -5.05784 -38.15692 1.000 22.77064 161 SER H C 1
ATOM 1144 O O . SER A 1 161 ? -64.98613 -5.88684 -37.50005 1.000 26.81916 161 SER H O 1
ATOM 1147 N N . TRP A 1 162 ? -66.82733 -4.63770 -37.80146 1.000 26.17539 162 TRP H N 1
ATOM 1148 C CA . TRP A 1 162 ? -67.46883 -5.10026 -36.57977 1.000 24.60072 162 TRP H CA 1
ATOM 1149 C C . TRP A 1 162 ? -68.90080 -5.50770 -36.88308 1.000 28.34193 162 TRP H C 1
ATOM 1150 O O . TRP A 1 162 ? -69.63978 -4.75620 -37.52878 1.000 27.74211 162 TRP H O 1
ATOM 1161 N N . ASN A 1 163 ? -69.27975 -6.70175 -36.42042 1.000 25.12074 163 ASN H N 1
ATOM 1162 C CA . ASN A 1 163 ? -70.60855 -7.25892 -36.66765 1.000 28.23252 163 ASN H CA 1
ATOM 1163 C C . ASN A 1 163 ? -70.91896 -7.27930 -38.16130 1.000 35.18645 163 ASN H C 1
ATOM 1164 O O . ASN A 1 163 ? -72.04651 -7.02141 -38.58928 1.000 38.92508 163 ASN H O 1
ATOM 1169 N N . SER A 1 164 ? -69.89084 -7.57851 -38.95954 1.000 36.34877 164 SER H N 1
ATOM 1170 C CA . SER A 1 164 ? -69.99518 -7.62503 -40.41837 1.000 29.28719 164 SER H CA 1
ATOM 1171 C C . SER A 1 164 ? -70.48493 -6.29319 -40.98409 1.000 35.82571 164 SER H C 1
ATOM 1172 O O . SER A 1 164 ? -71.30870 -6.24959 -41.89985 1.000 51.13280 164 SER H O 1
ATOM 1175 N N . GLY A 1 165 ? -69.96963 -5.19487 -40.43149 1.000 33.07365 165 GLY H N 1
ATOM 1176 C CA . GLY A 1 165 ? -70.28574 -3.86582 -40.90533 1.000 34.27541 165 GLY H CA 1
ATOM 1177 C C . GLY A 1 165 ? -71.51703 -3.23308 -40.29329 1.000 41.47324 165 GLY H C 1
ATOM 1178 O O . GLY A 1 165 ? -71.73509 -2.02899 -40.48898 1.000 38.16469 165 GLY H O 1
ATOM 1179 N N . ALA A 1 166 ? -72.32802 -3.99897 -39.55746 1.000 38.45013 166 ALA H N 1
ATOM 1180 C CA . ALA A 1 166 ? -73.54315 -3.44113 -38.97165 1.000 41.96274 166 ALA H CA 1
ATOM 1181 C C . ALA A 1 166 ? -73.23307 -2.47079 -37.83905 1.000 36.57129 166 ALA H C 1
ATOM 1182 O O . ALA A 1 166 ? -73.98068 -1.50861 -37.62738 1.000 35.36512 166 ALA H O 1
ATOM 1184 N N . LEU A 1 167 ? -72.14693 -2.70315 -37.10490 1.000 35.19823 167 LEU H N 1
ATOM 1185 C CA . LEU A 1 167 ? -71.73646 -1.83928 -36.00392 1.000 30.07365 167 LEU H CA 1
ATOM 1186 C C . LEU A 1 167 ? -70.64326 -0.90408 -36.50478 1.000 32.12253 167 LEU H C 1
ATOM 1187 O O . LEU A 1 167 ? -69.54170 -1.34910 -36.84259 1.000 32.56763 167 LEU H O 1
ATOM 1192 N N . THR A 1 168 ? -70.95372 0.38878 -36.56208 1.000 31.88994 168 THR H N 1
ATOM 1193 C CA . THR A 1 168 ? -69.98248 1.40383 -36.94713 1.000 28.64362 168 THR H CA 1
ATOM 1194 C C . THR A 1 168 ? -69.88955 2.56775 -35.97330 1.000 35.94918 168 THR H C 1
ATOM 1195 O O . THR A 1 168 ? -68.87750 3.27934 -35.99275 1.000 45.93745 168 THR H O 1
ATOM 1199 N N . SER A 1 169 ? -70.89308 2.78622 -35.12804 1.000 33.29458 169 SER H N 1
ATOM 1200 C CA . SER A 1 169 ? -70.86531 3.88669 -34.17561 1.000 34.49506 169 SER H CA 1
ATOM 1201 C C . SER A 1 169 ? -69.99963 3.52066 -32.97588 1.000 31.00250 169 SER H C 1
ATOM 1202 O O . SER A 1 169 ? -70.20770 2.48160 -32.34160 1.000 27.33358 169 SER H O 1
ATOM 1205 N N . GLY A 1 170 ? -69.02428 4.37232 -32.67159 1.000 29.27827 170 GLY H N 1
ATOM 1206 C CA . GLY A 1 170 ? -68.11671 4.13098 -31.56983 1.000 30.78203 170 GLY H CA 1
ATOM 1207 C C . GLY A 1 170 ? -66.88633 3.31737 -31.90539 1.000 33.16766 170 GLY H C 1
ATOM 1208 O O . GLY A 1 170 ? -66.13661 2.95637 -30.98951 1.000 36.37314 170 GLY H O 1
ATOM 1209 N N . VAL A 1 171 ? -66.65275 3.01549 -33.18205 1.000 24.72343 171 VAL H N 1
ATOM 1210 C CA . VAL A 1 171 ? -65.50023 2.23059 -33.60924 1.000 22.53568 171 VAL H CA 1
ATOM 1211 C C . VAL A 1 171 ? -64.33099 3.16855 -33.87151 1.000 28.58648 171 VAL H C 1
ATOM 1212 O O . VAL A 1 171 ? -64.50507 4.26624 -34.41535 1.000 28.02487 171 VAL H O 1
ATOM 1216 N N . HIS A 1 172 ? -63.13094 2.73639 -33.48476 1.000 29.70746 172 HIS H N 1
ATOM 1217 C CA . HIS A 1 172 ? -61.90627 3.50003 -33.70875 1.000 28.52589 172 HIS H CA 1
ATOM 1218 C C . HIS A 1 172 ? -60.79786 2.49981 -34.00349 1.000 24.71778 172 HIS H C 1
ATOM 1219 O O . HIS A 1 172 ? -60.38807 1.74403 -33.11623 1.000 27.09385 172 HIS H O 1
ATOM 1226 N N . THR A 1 173 ? -60.33133 2.47732 -35.24787 1.000 22.89514 173 THR H N 1
ATOM 1227 C CA . THR A 1 173 ? -59.23944 1.60377 -35.65947 1.000 25.38815 173 THR H CA 1
ATOM 1228 C C . THR A 1 173 ? -57.97510 2.44841 -35.76493 1.000 24.27353 173 THR H C 1
ATOM 1229 O O . THR A 1 173 ? -57.87239 3.32177 -36.63336 1.000 21.64279 173 THR H O 1
ATOM 1233 N N . PHE A 1 174 ? -57.02154 2.19207 -34.87489 1.000 21.61704 174 PHE H N 1
ATOM 1234 C CA . PHE A 1 174 ? -55.80586 2.98349 -34.83850 1.000 23.10083 174 PHE H CA 1
ATOM 1235 C C . PHE A 1 174 ? -54.89716 2.63221 -36.01390 1.000 23.56677 174 PHE H C 1
ATOM 1236 O O . PHE A 1 174 ? -54.85233 1.47966 -36.45277 1.000 28.03596 174 PHE H O 1
ATOM 1244 N N . PRO A 1 175 ? -54.17131 3.61402 -36.54665 1.000 23.79673 175 PRO H N 1
ATOM 1245 C CA . PRO A 1 175 ? -53.17708 3.31321 -37.58199 1.000 23.63303 175 PRO H CA 1
ATOM 1246 C C . PRO A 1 175 ? -52.17117 2.28669 -37.08278 1.000 23.29878 175 PRO H C 1
ATOM 1247 O O . PRO A 1 175 ? -51.71326 2.34097 -35.93840 1.000 22.86542 175 PRO H O 1
ATOM 1251 N N . ALA A 1 176 ? -51.84297 1.33670 -37.95358 1.000 19.43340 176 ALA H N 1
ATOM 1252 C CA . ALA A 1 176 ? -50.93497 0.26201 -37.58525 1.000 17.52062 176 ALA H CA 1
ATOM 1253 C C . ALA A 1 176 ? -49.53097 0.79551 -37.32492 1.000 18.40929 176 ALA H C 1
ATOM 1254 O O . ALA A 1 176 ? -49.11162 1.81426 -37.88215 1.000 20.49664 176 ALA H O 1
ATOM 1256 N N . VAL A 1 177 ? -48.80344 0.09344 -36.46193 1.000 16.82197 177 VAL H N 1
ATOM 1257 C CA . VAL A 1 177 ? -47.41926 0.42571 -36.14788 1.000 18.51254 177 VAL H CA 1
ATOM 1258 C C . VAL A 1 177 ? -46.50548 -0.54304 -36.88075 1.000 18.46291 177 VAL H C 1
ATOM 1259 O O . VAL A 1 177 ? -46.76836 -1.75138 -36.92805 1.000 23.46185 177 VAL H O 1
ATOM 1263 N N . LEU A 1 178 ? -45.43931 -0.01387 -37.47416 1.000 23.61198 178 LEU H N 1
ATOM 1264 C CA . LEU A 1 178 ? -44.40471 -0.84217 -38.08224 1.000 22.17904 178 LEU H CA 1
ATOM 1265 C C . LEU A 1 178 ? -43.36144 -1.13951 -37.01208 1.000 21.93032 178 LEU H C 1
ATOM 1266 O O . LEU A 1 178 ? -42.57422 -0.26352 -36.63914 1.000 25.64832 178 LEU H O 1
ATOM 1271 N N . GLN A 1 179 ? -43.36896 -2.36965 -36.50783 1.000 23.18464 179 GLN H N 1
ATOM 1272 C CA . GLN A 1 179 ? -42.45253 -2.76468 -35.45177 1.000 28.16032 179 GLN H CA 1
ATOM 1273 C C . GLN A 1 179 ? -41.02936 -2.90153 -35.99629 1.000 31.05255 179 GLN H C 1
ATOM 1274 O O . GLN A 1 179 ? -40.77719 -2.81833 -37.20323 1.000 38.16020 179 GLN H O 1
ATOM 1280 N N . SER A 1 180 ? -40.08555 -3.10967 -35.07538 1.000 30.89781 180 SER H N 1
ATOM 1281 C CA . SER A 1 180 ? -38.68310 -3.21451 -35.46316 1.000 26.58037 180 SER H CA 1
ATOM 1282 C C . SER A 1 180 ? -38.40107 -4.50233 -36.22392 1.000 26.72229 180 SER H C 1
ATOM 1283 O O . SER A 1 180 ? -37.48265 -4.54388 -37.05167 1.000 28.53627 180 SER H O 1
ATOM 1286 N N . SER A 1 181 ? -39.17530 -5.55673 -35.96357 1.000 24.00900 181 SER H N 1
ATOM 1287 C CA . SER A 1 181 ? -38.99216 -6.82325 -36.66079 1.000 25.46261 181 SER H CA 1
ATOM 1288 C C . SER A 1 181 ? -39.39591 -6.75722 -38.12750 1.000 24.78802 181 SER H C 1
ATOM 1289 O O . SER A 1 181 ? -39.06104 -7.67496 -38.88416 1.000 30.72448 181 SER H O 1
ATOM 1292 N N . GLY A 1 182 ? -40.09971 -5.70639 -38.54434 1.000 19.73644 182 GLY H N 1
ATOM 1293 C CA . GLY A 1 182 ? -40.58317 -5.58577 -39.90220 1.000 17.92459 182 GLY H CA 1
ATOM 1294 C C . GLY A 1 182 ? -42.04325 -5.92914 -40.08612 1.000 18.74632 182 GLY H C 1
ATOM 1295 O O . GLY A 1 182 ? -42.55016 -5.81558 -41.20772 1.000 22.62676 182 GLY H O 1
ATOM 1296 N N . LEU A 1 183 ? -42.73227 -6.33578 -39.02524 1.000 18.80429 183 LEU H N 1
ATOM 1297 C CA . LEU A 1 183 ? -44.13467 -6.71624 -39.07519 1.000 15.78503 183 LEU H CA 1
ATOM 1298 C C . LEU A 1 183 ? -45.01268 -5.60164 -38.52048 1.000 21.64305 183 LEU H C 1
ATOM 1299 O O . LEU A 1 183 ? -44.57316 -4.76638 -37.72612 1.000 29.28140 183 LEU H O 1
ATOM 1304 N N . TYR A 1 184 ? -46.27297 -5.61060 -38.93836 1.000 17.22355 184 TYR H N 1
ATOM 1305 C CA . TYR A 1 184 ? -47.23501 -4.59649 -38.53960 1.000 13.58785 184 TYR H CA 1
ATOM 1306 C C . TYR A 1 184 ? -48.16338 -5.11422 -37.44451 1.000 15.90614 184 TYR H C 1
ATOM 1307 O O . TYR A 1 184 ? -48.35555 -6.32059 -37.26262 1.000 21.35778 184 TYR H O 1
ATOM 1316 N N . SER A 1 185 ? -48.74820 -4.16898 -36.71492 1.000 15.87374 185 SER H N 1
ATOM 1317 C CA . SER A 1 185 ? -49.75705 -4.47040 -35.71251 1.000 13.66144 185 SER H CA 1
ATOM 1318 C C . SER A 1 185 ? -50.65636 -3.25622 -35.56236 1.000 17.56301 185 SER H C 1
ATOM 1319 O O . SER A 1 185 ? -50.18236 -2.11766 -35.59824 1.000 21.69778 185 SER H O 1
ATOM 1322 N N . LEU A 1 186 ? -51.95300 -3.50478 -35.40921 1.000 22.20800 186 LEU H N 1
ATOM 1323 C CA . LEU A 1 186 ? -52.89270 -2.44396 -35.08739 1.000 18.03713 186 LEU H CA 1
ATOM 1324 C C . LEU A 1 186 ? -53.91451 -2.96233 -34.08943 1.000 17.47213 186 LEU H C 1
ATOM 1325 O O . LEU A 1 186 ? -53.92312 -4.13849 -33.71912 1.000 18.13674 186 LEU H O 1
ATOM 1330 N N . SER A 1 187 ? -54.77876 -2.05569 -33.65105 1.000 15.80099 187 SER H N 1
ATOM 1331 C CA . SER A 1 187 ? -55.84089 -2.37824 -32.71765 1.000 15.33421 187 SER H CA 1
ATOM 1332 C C . SER A 1 187 ? -57.10184 -1.66556 -33.16908 1.000 21.26845 187 SER H C 1
ATOM 1333 O O . SER A 1 187 ? -57.04362 -0.56331 -33.72041 1.000 23.08759 187 SER H O 1
ATOM 1336 N N . SER A 1 188 ? -58.24333 -2.30665 -32.94609 1.000 19.86962 188 SER H N 1
ATOM 1337 C CA . SER A 1 188 ? -59.53509 -1.69190 -33.21497 1.000 21.27852 188 SER H CA 1
ATOM 1338 C C . SER A 1 188 ? -60.34839 -1.75847 -31.93481 1.000 21.66102 188 SER H C 1
ATOM 1339 O O . SER A 1 188 ? -60.58212 -2.84948 -31.40352 1.000 26.22185 188 SER H O 1
ATOM 1342 N N . VAL A 1 189 ? -60.75832 -0.59708 -31.43249 1.000 20.28185 189 VAL H N 1
ATOM 1343 C CA . VAL A 1 189 ? -61.44410 -0.48818 -30.15222 1.000 21.20222 189 VAL H CA 1
ATOM 1344 C C . VAL A 1 189 ? -62.83699 0.08015 -30.38822 1.000 22.43044 189 VAL H C 1
ATOM 1345 O O . VAL A 1 189 ? -63.00625 1.04533 -31.14199 1.000 26.97908 189 VAL H O 1
ATOM 1349 N N . VAL A 1 190 ? -63.83050 -0.52606 -29.74915 1.000 21.56242 190 VAL H N 1
ATOM 1350 C CA . VAL A 1 190 ? -65.20170 -0.03780 -29.75445 1.000 21.19211 190 VAL H CA 1
ATOM 1351 C C . VAL A 1 190 ? -65.55063 0.40970 -28.34319 1.000 24.31655 190 VAL H C 1
ATOM 1352 O O . VAL A 1 190 ? -65.39533 -0.35712 -27.38185 1.000 25.29179 190 VAL H O 1
ATOM 1356 N N . THR A 1 191 ? -66.00102 1.65652 -28.22033 1.000 26.05881 191 THR H N 1
ATOM 1357 C CA . THR A 1 191 ? -66.51077 2.19931 -26.96733 1.000 28.47565 191 THR H CA 1
ATOM 1358 C C . THR A 1 191 ? -68.03072 2.07255 -26.99115 1.000 30.91560 191 THR H C 1
ATOM 1359 O O . THR A 1 191 ? -68.70382 2.72223 -27.79906 1.000 29.78768 191 THR H O 1
ATOM 1363 N N . VAL A 1 192 ? -68.56280 1.23517 -26.11288 1.000 28.87924 192 VAL H N 1
ATOM 1364 C CA . VAL A 1 192 ? -69.98375 0.89626 -26.11349 1.000 33.74822 192 VAL H CA 1
ATOM 1365 C C . VAL A 1 192 ? -70.55201 1.24041 -24.74934 1.000 35.85033 192 VAL H C 1
ATOM 1366 O O . VAL A 1 192 ? -69.80642 1.40253 -23.76619 1.000 40.12622 192 VAL H O 1
ATOM 1370 N N . PRO A 1 193 ? -71.87231 1.39486 -24.64728 1.000 34.13111 193 PRO H N 1
ATOM 1371 C CA . PRO A 1 193 ? -72.49127 1.52557 -23.32503 1.000 33.77080 193 PRO H CA 1
ATOM 1372 C C . PRO A 1 193 ? -72.34248 0.23417 -22.53933 1.000 37.96737 193 PRO H C 1
ATOM 1373 O O . PRO A 1 193 ? -72.48853 -0.86327 -23.08278 1.000 40.44613 193 PRO H O 1
ATOM 1377 N N . SER A 1 194 ? -72.04175 0.37320 -21.24681 1.000 36.39852 194 SER H N 1
ATOM 1378 C CA . SER A 1 194 ? -71.83826 -0.79813 -20.40280 1.000 38.10675 194 SER H CA 1
ATOM 1379 C C . SER A 1 194 ? -73.09449 -1.64945 -20.25872 1.000 40.84025 194 SER H C 1
ATOM 1380 O O . SER A 1 194 ? -72.99605 -2.79430 -19.80351 1.000 47.07442 194 SER H O 1
ATOM 1383 N N . SER A 1 195 ? -74.26355 -1.12834 -20.63783 1.000 42.07695 195 SER H N 1
ATOM 1384 C CA . SER A 1 195 ? -75.48454 -1.92711 -20.59586 1.000 39.66641 195 SER H CA 1
ATOM 1385 C C . SER A 1 195 ? -75.46886 -3.00514 -21.67258 1.000 41.76983 195 SER H C 1
ATOM 1386 O O . SER A 1 195 ? -75.73487 -4.18200 -21.39476 1.000 47.86399 195 SER H O 1
ATOM 1389 N N . SER A 1 196 ? -75.13998 -2.61882 -22.90961 1.000 39.83711 196 SER H N 1
ATOM 1390 C CA . SER A 1 196 ? -75.13430 -3.55413 -24.02921 1.000 43.86876 196 SER H CA 1
ATOM 1391 C C . SER A 1 196 ? -74.20462 -4.73977 -23.80211 1.000 48.23509 196 SER H C 1
ATOM 1392 O O . SER A 1 196 ? -74.41161 -5.79553 -24.41208 1.000 64.54494 196 SER H O 1
ATOM 1395 N N . LEU A 1 197 ? -73.19223 -4.59294 -22.93929 1.000 43.04702 197 LEU H N 1
ATOM 1396 C CA . LEU A 1 197 ? -72.31529 -5.71470 -22.61393 1.000 44.80299 197 LEU H CA 1
ATOM 1397 C C . LEU A 1 197 ? -73.10369 -6.93892 -22.17277 1.000 44.29920 197 LEU H C 1
ATOM 1398 O O . LEU A 1 197 ? -72.66283 -8.07405 -22.38900 1.000 39.16739 197 LEU H O 1
ATOM 1403 N N . GLY A 1 198 ? -74.27374 -6.73235 -21.56275 1.000 46.43548 198 GLY H N 1
ATOM 1404 C CA . GLY A 1 198 ? -75.06898 -7.85865 -21.11209 1.000 40.36179 198 GLY H CA 1
ATOM 1405 C C . GLY A 1 198 ? -75.84898 -8.54461 -22.21203 1.000 37.80585 198 GLY H C 1
ATOM 1406 O O . GLY A 1 198 ? -76.14007 -9.73928 -22.10853 1.000 37.49363 198 GLY H O 1
ATOM 1407 N N . THR A 1 199 ? -76.18818 -7.82164 -23.27660 1.000 35.57493 199 THR H N 1
ATOM 1408 C CA . THR A 1 199 ? -77.09516 -8.34091 -24.29518 1.000 36.22172 199 THR H CA 1
ATOM 1409 C C . THR A 1 199 ? -76.49386 -8.38923 -25.69042 1.000 36.62976 199 THR H C 1
ATOM 1410 O O . THR A 1 199 ? -76.76599 -9.33026 -26.44126 1.000 35.46913 199 THR H O 1
ATOM 1414 N N . GLN A 1 200 ? -75.68770 -7.40202 -26.06380 1.000 41.94927 200 GLN H N 1
ATOM 1415 C CA . GLN A 1 200 ? -75.19758 -7.30416 -27.42990 1.000 38.18337 200 GLN H CA 1
ATOM 1416 C C . GLN A 1 200 ? -73.96731 -8.17838 -27.63702 1.000 38.22782 200 GLN H C 1
ATOM 1417 O O . GLN A 1 200 ? -73.05719 -8.20745 -26.80367 1.000 41.42149 200 GLN H O 1
ATOM 1423 N N . THR A 1 201 ? -73.94499 -8.88979 -28.76141 1.000 39.29910 201 THR H N 1
ATOM 1424 C CA . THR A 1 201 ? -72.80386 -9.71165 -29.14028 1.000 34.47291 201 THR H CA 1
ATOM 1425 C C . THR A 1 201 ? -71.88046 -8.90098 -30.04086 1.000 35.51070 201 THR H C 1
ATOM 1426 O O . THR A 1 201 ? -72.34057 -8.24507 -30.98227 1.000 34.86303 201 THR H O 1
ATOM 1430 N N . TYR A 1 202 ? -70.58241 -8.94149 -29.74835 1.000 29.82614 202 TYR H N 1
ATOM 1431 C CA . TYR A 1 202 ? -69.59289 -8.15119 -30.47086 1.000 25.72073 202 TYR H CA 1
ATOM 1432 C C . TYR A 1 202 ? -68.60991 -9.08838 -31.15250 1.000 25.61330 202 TYR H C 1
ATOM 1433 O O . TYR A 1 202 ? -67.95171 -9.89590 -30.48703 1.000 26.20891 202 TYR H O 1
ATOM 1442 N N . ILE A 1 203 ? -68.51955 -8.97918 -32.47610 1.000 23.61979 203 ILE H N 1
ATOM 1443 C CA . ILE A 1 203 ? -67.63859 -9.80311 -33.29348 1.000 25.69823 203 ILE H CA 1
ATOM 1444 C C . ILE A 1 203 ? -66.79099 -8.87837 -34.15309 1.000 28.89534 203 ILE H C 1
ATOM 1445 O O . ILE A 1 203 ? -67.32518 -8.00679 -34.84903 1.000 30.44611 203 ILE H O 1
ATOM 1450 N N . CYS A 1 204 ? -65.47701 -9.06402 -34.10180 1.000 26.08442 204 CYS H N 1
ATOM 1451 C CA . CYS A 1 204 ? -64.54221 -8.29532 -34.90816 1.000 30.39084 204 CYS H CA 1
ATOM 1452 C C . CYS A 1 204 ? -64.06528 -9.16276 -36.06763 1.000 26.71108 204 CYS H C 1
ATOM 1453 O O . CYS A 1 204 ? -63.61027 -10.29340 -35.85870 1.000 28.71949 204 CYS H O 1
ATOM 1456 N N . ASN A 1 205 ? -64.21499 -8.64879 -37.28860 1.000 25.51828 205 ASN H N 1
ATOM 1457 C CA . ASN A 1 205 ? -63.89213 -9.37291 -38.51291 1.000 29.56378 205 ASN H CA 1
ATOM 1458 C C . ASN A 1 205 ? -62.65093 -8.74791 -39.13276 1.000 24.44013 205 ASN H C 1
ATOM 1459 O O . ASN A 1 205 ? -62.67663 -7.57924 -39.53495 1.000 34.53608 205 ASN H O 1
ATOM 1464 N N . VAL A 1 206 ? -61.57493 -9.52406 -39.21021 1.000 16.69873 206 VAL H N 1
ATOM 1465 C CA . VAL A 1 206 ? -60.30121 -9.06970 -39.75129 1.000 21.47665 206 VAL H CA 1
ATOM 1466 C C . VAL A 1 206 ? -60.06679 -9.75949 -41.08565 1.000 24.01243 206 VAL H C 1
ATOM 1467 O O . VAL A 1 206 ? -60.26568 -10.97437 -41.21576 1.000 30.30276 206 VAL H O 1
ATOM 1471 N N . ASN A 1 207 ? -59.63296 -8.98060 -42.07359 1.000 23.29758 207 ASN H N 1
ATOM 1472 C CA . ASN A 1 207 ? -59.40957 -9.46885 -43.42705 1.000 25.07743 207 ASN H CA 1
ATOM 1473 C C . ASN A 1 207 ? -58.04504 -8.98700 -43.89755 1.000 24.50329 207 ASN H C 1
ATOM 1474 O O . ASN A 1 207 ? -57.79925 -7.77693 -43.95906 1.000 29.24716 207 ASN H O 1
ATOM 1479 N N . HIS A 1 208 ? -57.15685 -9.93157 -44.20595 1.000 19.12574 208 HIS H N 1
ATOM 1480 C CA . HIS A 1 208 ? -55.81227 -9.65245 -44.70622 1.000 19.88874 208 HIS H CA 1
ATOM 1481 C C . HIS A 1 208 ? -55.69901 -10.29522 -46.08467 1.000 28.17348 208 HIS H C 1
ATOM 1482 O O . HIS A 1 208 ? -55.40548 -11.49134 -46.19966 1.000 32.68849 208 HIS H O 1
ATOM 1489 N N . LYS A 1 209 ? -55.93435 -9.50028 -47.12415 1.000 29.51409 209 LYS H N 1
ATOM 1490 C CA . LYS A 1 209 ? -55.95184 -9.98842 -48.49856 1.000 26.71867 209 LYS H CA 1
ATOM 1491 C C . LYS A 1 209 ? -54.57656 -10.44400 -48.98787 1.000 25.05952 209 LYS H C 1
ATOM 1492 O O . LYS A 1 209 ? -54.49967 -11.45073 -49.70405 1.000 28.77598 209 LYS H O 1
ATOM 1498 N N . PRO A 1 210 ? -53.47583 -9.75328 -48.65320 1.000 20.59141 210 PRO H N 1
ATOM 1499 C CA . PRO A 1 210 ? -52.15910 -10.25200 -49.09143 1.000 21.61226 210 PRO H CA 1
ATOM 1500 C C . PRO A 1 210 ? -51.84894 -11.67060 -48.64387 1.000 24.49264 210 PRO H C 1
ATOM 1501 O O . PRO A 1 210 ? -51.13888 -12.39038 -49.35828 1.000 24.96422 210 PRO H O 1
ATOM 1505 N N . SER A 1 211 ? -52.34466 -12.09573 -47.48356 1.000 25.98652 211 SER H N 1
ATOM 1506 C CA . SER A 1 211 ? -52.13748 -13.45666 -47.01030 1.000 25.69883 211 SER H CA 1
ATOM 1507 C C . SER A 1 211 ? -53.38712 -14.31504 -47.12407 1.000 29.74161 211 SER H C 1
ATOM 1508 O O . SER A 1 211 ? -53.34641 -15.49217 -46.74782 1.000 36.06521 211 SER H O 1
ATOM 1511 N N . ASN A 1 212 ? -54.49150 -13.75701 -47.62816 1.000 29.34712 212 ASN H N 1
ATOM 1512 C CA . ASN A 1 212 ? -55.76388 -14.47099 -47.75263 1.000 31.24464 212 ASN H CA 1
ATOM 1513 C C . ASN A 1 212 ? -56.19634 -15.05019 -46.40518 1.000 33.25271 212 ASN H C 1
ATOM 1514 O O . ASN A 1 212 ? -56.50018 -16.23895 -46.27658 1.000 33.82187 212 ASN H O 1
ATOM 1519 N N . THR A 1 213 ? -56.21367 -14.19439 -45.38494 1.000 31.27460 213 THR H N 1
ATOM 1520 C CA . THR A 1 213 ? -56.56140 -14.60974 -44.03106 1.000 30.80359 213 THR H CA 1
ATOM 1521 C C . THR A 1 213 ? -57.82639 -13.88460 -43.59761 1.000 30.65743 213 THR H C 1
ATOM 1522 O O . THR A 1 213 ? -57.86616 -12.65004 -43.57692 1.000 32.51318 213 THR H O 1
ATOM 1526 N N . LYS A 1 214 ? -58.85885 -14.65239 -43.26519 1.000 30.58277 214 LYS H N 1
ATOM 1527 C CA . LYS A 1 214 ? -60.11552 -14.11855 -42.75789 1.000 26.19447 214 LYS H CA 1
ATOM 1528 C C . LYS A 1 214 ? -60.31797 -14.66453 -41.35349 1.000 25.72603 214 LYS H C 1
ATOM 1529 O O . LYS A 1 214 ? -60.28342 -15.88254 -41.14853 1.000 33.32312 214 LYS H O 1
ATOM 1535 N N . VAL A 1 215 ? -60.50454 -13.77052 -40.38709 1.000 21.27041 215 VAL H N 1
ATOM 1536 C CA . VAL A 1 215 ? -60.70225 -14.15554 -38.99596 1.000 20.73828 215 VAL H CA 1
ATOM 1537 C C . VAL A 1 215 ? -61.95321 -13.46390 -38.47693 1.000 26.31877 215 VAL H C 1
ATOM 1538 O O . VAL A 1 215 ? -62.20978 -12.30083 -38.80619 1.000 25.57351 215 VAL H O 1
ATOM 1542 N N . ASP A 1 216 ? -62.74002 -14.18560 -37.67889 1.000 32.43889 216 ASP H N 1
ATOM 1543 C CA . ASP A 1 216 ? -63.92509 -13.63860 -37.01624 1.000 33.10243 216 ASP H CA 1
ATOM 1544 C C . ASP A 1 216 ? -63.80132 -13.95878 -35.52911 1.000 32.45588 216 ASP H C 1
ATOM 1545 O O . ASP A 1 216 ? -64.07425 -15.08722 -35.10756 1.000 43.72929 216 ASP H O 1
ATOM 1550 N N . LYS A 1 217 ? -63.38848 -12.97380 -34.73585 1.000 26.44727 217 LYS H N 1
ATOM 1551 C CA . LYS A 1 217 ? -63.12071 -13.17126 -33.31865 1.000 19.87402 217 LYS H CA 1
ATOM 1552 C C . LYS A 1 217 ? -64.24453 -12.56723 -32.49281 1.000 25.28858 217 LYS H C 1
ATOM 1553 O O . LYS A 1 217 ? -64.57859 -11.39016 -32.65770 1.000 27.17833 217 LYS H O 1
ATOM 1559 N N . ARG A 1 218 ? -64.82044 -13.37093 -31.60570 1.000 24.33643 218 ARG H N 1
ATOM 1560 C CA . ARG A 1 218 ? -65.83750 -12.89161 -30.68269 1.000 22.82249 218 ARG H CA 1
ATOM 1561 C C . ARG A 1 218 ? -65.16482 -12.35154 -29.42686 1.000 27.48738 218 ARG H C 1
ATOM 1562 O O . ARG A 1 218 ? -64.25380 -12.98213 -28.88092 1.000 31.74627 218 ARG H O 1
ATOM 1570 N N . VAL A 1 219 ? -65.60366 -11.17941 -28.98308 1.000 27.45935 219 VAL H N 1
ATOM 1571 C CA . VAL A 1 219 ? -65.02345 -10.50104 -27.83139 1.000 26.82266 219 VAL H CA 1
ATOM 1572 C C . VAL A 1 219 ? -66.02074 -10.60061 -26.68718 1.000 31.17847 219 VAL H C 1
ATOM 1573 O O . VAL A 1 219 ? -67.10579 -10.00912 -26.74151 1.000 34.47213 219 VAL H O 1
ATOM 1577 N N . GLU A 1 220 ? -65.65677 -11.35087 -25.65040 1.000 37.20772 220 GLU H N 1
ATOM 1578 C CA . GLU A 1 220 ? -66.52179 -11.56786 -24.50465 1.000 41.22690 220 GLU H CA 1
ATOM 1579 C C . GLU A 1 220 ? -65.89405 -10.98401 -23.24739 1.000 35.21917 220 GLU H C 1
ATOM 1580 O O . GLU A 1 220 ? -64.67123 -11.02547 -23.08393 1.000 43.30818 220 GLU H O 1
ATOM 1586 N N . PRO A 1 221 ? -66.70770 -10.43800 -22.33368 1.000 36.59317 221 PRO H N 1
ATOM 1587 C CA . PRO A 1 221 ? -66.23878 -10.02302 -21.00649 1.000 34.30167 221 PRO H CA 1
ATOM 1588 C C . PRO A 1 221 ? -65.68851 -11.19353 -20.19035 1.000 32.77684 221 PRO H C 1
ATOM 1589 O O . PRO A 1 221 ? -64.85310 -10.98320 -19.30839 1.000 34.47262 221 PRO H O 1
ATOM 1593 N N . SER B 2 2 ? -32.02850 18.35037 -52.37476 1.000 78.00795 2 SER L N 1
ATOM 1594 C CA . SER B 2 2 ? -32.45400 19.23413 -51.29425 1.000 74.61983 2 SER L CA 1
ATOM 1595 C C . SER B 2 2 ? -31.58521 20.48724 -51.22855 1.000 74.76459 2 SER L C 1
ATOM 1596 O O . SER B 2 2 ? -31.03258 20.81566 -50.17771 1.000 70.58777 2 SER L O 1
ATOM 1599 N N . ALA B 2 3 ? -31.47022 21.18605 -52.35767 1.000 67.89271 3 ALA L N 1
ATOM 1600 C CA . ALA B 2 3 ? -30.65104 22.38765 -52.44218 1.000 52.28203 3 ALA L CA 1
ATOM 1601 C C . ALA B 2 3 ? -31.38978 23.64765 -52.01324 1.000 40.14848 3 ALA L C 1
ATOM 1602 O O . ALA B 2 3 ? -30.74388 24.67784 -51.79285 1.000 34.72902 3 ALA L O 1
ATOM 1604 N N . LEU B 2 4 ? -32.71390 23.59501 -51.89617 1.000 37.30096 4 LEU L N 1
ATOM 1605 C CA . LEU B 2 4 ? -33.51097 24.72927 -51.45306 1.000 27.79676 4 LEU L CA 1
ATOM 1606 C C . LEU B 2 4 ? -33.86249 24.56435 -49.98162 1.000 31.63635 4 LEU L C 1
ATOM 1607 O O . LEU B 2 4 ? -34.06624 23.44447 -49.50231 1.000 35.89592 4 LEU L O 1
ATOM 1612 N N . THR B 2 5 ? -33.93358 25.68451 -49.26848 1.000 26.05220 5 THR L N 1
ATOM 1613 C CA . THR B 2 5 ? -34.16251 25.68343 -47.83117 1.000 26.02301 5 THR L CA 1
ATOM 1614 C C . THR B 2 5 ? -35.48000 26.37268 -47.51300 1.000 24.89166 5 THR L C 1
ATOM 1615 O O . THR B 2 5 ? -35.74260 27.47560 -48.00287 1.000 30.23024 5 THR L O 1
ATOM 1619 N N . GLN B 2 6 ? -36.30095 25.72153 -46.69605 1.000 26.05000 6 GLN L N 1
ATOM 1620 C CA . GLN B 2 6 ? -37.52695 26.30299 -46.17759 1.000 26.84958 6 GLN L CA 1
ATOM 1621 C C . GLN B 2 6 ? -37.56519 26.13389 -44.66860 1.000 33.75115 6 GLN L C 1
ATOM 1622 O O . GLN B 2 6 ? -36.98777 25.18259 -44.13073 1.000 37.24430 6 GLN L O 1
ATOM 1628 N N . PRO B 2 7 ? -38.23191 27.03853 -43.96009 1.000 30.37906 7 PRO L N 1
ATOM 1629 C CA . PRO B 2 7 ? -38.53133 26.79602 -42.55026 1.000 30.68232 7 PRO L CA 1
ATOM 1630 C C . PRO B 2 7 ? -39.45966 25.60378 -42.41033 1.000 33.08455 7 PRO L C 1
ATOM 1631 O O . PRO B 2 7 ? -40.47549 25.51383 -43.11560 1.000 32.24370 7 PRO L O 1
ATOM 1635 N N . PRO B 2 8 ? -39.13972 24.65928 -41.52263 1.000 32.70511 8 PRO L N 1
ATOM 1636 C CA . PRO B 2 8 ? -39.95288 23.43470 -41.44590 1.000 32.09970 8 PRO L CA 1
ATOM 1637 C C . PRO B 2 8 ? -41.36969 23.66655 -40.94666 1.000 31.31848 8 PRO L C 1
ATOM 1638 O O . PRO B 2 8 ? -42.28667 22.96480 -41.39282 1.000 30.92766 8 PRO L O 1
ATOM 1642 N N . ALA B 2 9 ? -41.58555 24.62642 -40.04712 1.000 28.87740 9 ALA L N 1
ATOM 1643 C CA . ALA B 2 9 ? -42.90108 24.86182 -39.46674 1.000 29.67707 9 ALA L CA 1
ATOM 1644 C C . ALA B 2 9 ? -43.25530 26.34109 -39.52654 1.000 27.35056 9 ALA L C 1
ATOM 1645 O O . ALA B 2 9 ? -42.39868 27.20637 -39.32059 1.000 26.85159 9 ALA L O 1
ATOM 1647 N N . VAL B 2 10 ? -44.52660 26.61970 -39.80249 1.000 24.54709 11 VAL L N 1
ATOM 1648 C CA . VAL B 2 10 ? -45.04870 27.98127 -39.88375 1.000 23.17938 11 VAL L CA 1
ATOM 1649 C C . VAL B 2 10 ? -46.49522 27.96227 -39.40662 1.000 31.33955 11 VAL L C 1
ATOM 1650 O O . VAL B 2 10 ? -47.29414 27.13616 -39.85872 1.000 36.02434 11 VAL L O 1
ATOM 1654 N N . SER B 2 11 ? -46.83545 28.86845 -38.49381 1.000 32.51269 12 SER L N 1
ATOM 1655 C CA . SER B 2 11 ? -48.16419 28.91688 -37.90116 1.000 30.43597 12 SER L CA 1
ATOM 1656 C C . SER B 2 11 ? -48.81472 30.27060 -38.16094 1.000 30.23963 12 SER L C 1
ATOM 1657 O O . SER B 2 11 ? -48.16847 31.23123 -38.58659 1.000 35.23632 12 SER L O 1
ATOM 1660 N N . GLY B 2 12 ? -50.11649 30.33479 -37.88993 1.000 29.69145 13 GLY L N 1
ATOM 1661 C CA . GLY B 2 12 ? -50.87518 31.55854 -38.05878 1.000 27.94906 13 GLY L CA 1
ATOM 1662 C C . GLY B 2 12 ? -52.33038 31.41496 -37.66029 1.000 32.29735 13 GLY L C 1
ATOM 1663 O O . GLY B 2 12 ? -52.90436 30.32737 -37.76426 1.000 38.27150 13 GLY L O 1
ATOM 1664 N N . THR B 2 13 ? -52.93718 32.50638 -37.19833 1.000 33.06267 14 THR L N 1
ATOM 1665 C CA . THR B 2 13 ? -54.33830 32.51556 -36.80644 1.000 34.22602 14 THR L CA 1
ATOM 1666 C C . THR B 2 13 ? -55.23022 32.75614 -38.02729 1.000 34.17288 14 THR L C 1
ATOM 1667 O O . THR B 2 13 ? -54.78389 33.33339 -39.02216 1.000 43.81877 14 THR L O 1
ATOM 1671 N N . PRO B 2 14 ? -56.48397 32.29491 -37.99186 1.000 32.46313 15 PRO L N 1
ATOM 1672 C CA . PRO B 2 14 ? -57.38987 32.54877 -39.12055 1.000 29.38764 15 PRO L CA 1
ATOM 1673 C C . PRO B 2 14 ? -57.53863 34.03660 -39.40323 1.000 29.54256 15 PRO L C 1
ATOM 1674 O O . PRO B 2 14 ? -57.60509 34.86006 -38.48830 1.000 39.10635 15 PRO L O 1
ATOM 1678 N N . GLY B 2 15 ? -57.59202 34.37393 -40.69245 1.000 30.75038 16 GLY L N 1
ATOM 1679 C CA . GLY B 2 15 ? -57.61204 35.74819 -41.13774 1.000 30.84865 16 GLY L CA 1
ATOM 1680 C C . GLY B 2 15 ? -56.24636 36.38136 -41.30852 1.000 30.51966 16 GLY L C 1
ATOM 1681 O O . GLY B 2 15 ? -56.11627 37.34526 -42.07120 1.000 38.88660 16 GLY L O 1
ATOM 1682 N N . GLN B 2 16 ? -55.22711 35.86375 -40.62912 1.000 23.05416 17 GLN L N 1
ATOM 1683 C CA . GLN B 2 16 ? -53.88690 36.41652 -40.72208 1.000 26.50615 17 GLN L CA 1
ATOM 1684 C C . GLN B 2 16 ? -53.28929 36.14772 -42.10392 1.000 30.67761 17 GLN L C 1
ATOM 1685 O O . GLN B 2 16 ? -53.74306 35.27604 -42.85085 1.000 30.08094 17 GLN L O 1
ATOM 1691 N N . ARG B 2 17 ? -52.27219 36.93338 -42.45017 1.000 32.12358 18 ARG L N 1
ATOM 1692 C CA . ARG B 2 17 ? -51.46295 36.71129 -43.64070 1.000 22.73072 18 ARG L CA 1
ATOM 1693 C C . ARG B 2 17 ? -50.09787 36.19092 -43.21615 1.000 23.84912 18 ARG L C 1
ATOM 1694 O O . ARG B 2 17 ? -49.43023 36.80499 -42.37766 1.000 29.00120 18 ARG L O 1
ATOM 1702 N N . VAL B 2 18 ? -49.68621 35.06285 -43.79582 1.000 28.67519 19 VAL L N 1
ATOM 1703 C CA . VAL B 2 18 ? -48.44056 34.40329 -43.43243 1.000 28.68479 19 VAL L CA 1
ATOM 1704 C C . VAL B 2 18 ? -47.60249 34.19638 -44.68973 1.000 27.27938 19 VAL L C 1
ATOM 1705 O O . VAL B 2 18 ? -48.10549 34.23332 -45.81446 1.000 26.85124 19 VAL L O 1
ATOM 1709 N N . THR B 2 19 ? -46.29863 34.00147 -44.49045 1.000 24.70906 20 THR L N 1
ATOM 1710 C CA . THR B 2 19 ? -45.36524 33.85048 -45.59945 1.000 24.82445 20 THR L CA 1
ATOM 1711 C C . THR B 2 19 ? -44.45787 32.65020 -45.37824 1.000 26.35246 20 THR L C 1
ATOM 1712 O O . THR B 2 19 ? -44.06694 32.34854 -44.24693 1.000 32.61767 20 THR L O 1
ATOM 1716 N N . ILE B 2 20 ? -44.12033 31.98392 -46.47855 1.000 27.25822 21 ILE L N 1
ATOM 1717 C CA . ILE B 2 20 ? -43.16473 30.88300 -46.50885 1.000 26.38282 21 ILE L CA 1
ATOM 1718 C C . ILE B 2 20 ? -41.97086 31.32669 -47.34248 1.000 24.44208 21 ILE L C 1
ATOM 1719 O O . ILE B 2 20 ? -42.13649 31.76566 -48.48793 1.000 31.75417 21 ILE L O 1
ATOM 1724 N N . SER B 2 21 ? -40.77488 31.21293 -46.77536 1.000 23.63190 22 SER L N 1
ATOM 1725 C CA . SER B 2 21 ? -39.55311 31.62627 -47.44897 1.000 25.29567 22 SER L CA 1
ATOM 1726 C C . SER B 2 21 ? -38.87326 30.42926 -48.10225 1.000 26.46154 22 SER L C 1
ATOM 1727 O O . SER B 2 21 ? -39.02544 29.28706 -47.66033 1.000 26.67189 22 SER L O 1
ATOM 1730 N N . CYS B 2 22 ? -38.10577 30.70739 -49.15898 1.000 27.20756 23 CYS L N 1
ATOM 1731 C CA . CYS B 2 22 ? -37.43079 29.65955 -49.92378 1.000 29.09685 23 CYS L CA 1
ATOM 1732 C C . CYS B 2 22 ? -36.13544 30.26100 -50.46209 1.000 31.24020 23 CYS L C 1
ATOM 1733 O O . CYS B 2 22 ? -36.15202 30.96078 -51.47690 1.000 42.41334 23 CYS L O 1
ATOM 1736 N N . SER B 2 23 ? -35.02837 30.00120 -49.77683 1.000 27.72126 24 SER L N 1
ATOM 1737 C CA . SER B 2 23 ? -33.73249 30.52951 -50.17747 1.000 30.76135 24 SER L CA 1
ATOM 1738 C C . SER B 2 23 ? -32.95012 29.46646 -50.93632 1.000 27.60831 24 SER L C 1
ATOM 1739 O O . SER B 2 23 ? -32.92882 28.29572 -50.54415 1.000 32.17170 24 SER L O 1
ATOM 1742 N N . GLY B 2 24 ? -32.31434 29.87863 -52.02858 1.000 29.01272 25 GLY L N 1
ATOM 1743 C CA . GLY B 2 24 ? -31.57107 28.97764 -52.87828 1.000 35.91052 25 GLY L CA 1
ATOM 1744 C C . GLY B 2 24 ? -30.16490 29.48818 -53.13170 1.000 32.74690 25 GLY L C 1
ATOM 1745 O O . GLY B 2 24 ? -29.57436 30.19090 -52.31235 1.000 31.45089 25 GLY L O 1
ATOM 1746 N N . SER B 2 25 ? -29.63467 29.11898 -54.29669 1.000 37.46151 26 SER L N 1
ATOM 1747 C CA . SER B 2 25 ? -28.28316 29.50490 -54.68197 1.000 42.13436 26 SER L CA 1
ATOM 1748 C C . SER B 2 25 ? -28.29767 30.24098 -56.01577 1.000 41.18882 26 SER L C 1
ATOM 1749 O O . SER B 2 25 ? -29.36728 30.54436 -56.55439 1.000 39.95252 26 SER L O 1
ATOM 1752 N N . ASP B 2 26 ? -27.11685 30.53890 -56.55224 1.000 43.12647 27 ASP L N 1
ATOM 1753 C CA . ASP B 2 26 ? -27.01241 31.20566 -57.84245 1.000 43.26700 27 ASP L CA 1
ATOM 1754 C C . ASP B 2 26 ? -27.27646 30.27040 -59.01280 1.000 40.42986 27 ASP L C 1
ATOM 1755 O O . ASP B 2 26 ? -27.28562 30.72905 -60.15937 1.000 38.32747 27 ASP L O 1
ATOM 1760 N N . SER B 2 27 ? -27.49252 28.98130 -58.75777 1.000 33.23482 28 SER L N 1
ATOM 1761 C CA . SER B 2 27 ? -27.64611 28.00235 -59.82009 1.000 33.65111 28 SER L CA 1
ATOM 1762 C C . SER B 2 27 ? -29.04991 27.42613 -59.92114 1.000 35.02477 28 SER L C 1
ATOM 1763 O O . SER B 2 27 ? -29.35655 26.76702 -60.92108 1.000 34.23569 28 SER L O 1
ATOM 1766 N N . ASN B 2 28 ? -29.90558 27.64632 -58.92536 1.000 33.38194 29 ASN L N 1
ATOM 1767 C CA . ASN B 2 28 ? -31.26742 27.13102 -58.95461 1.000 32.07161 29 ASN L CA 1
ATOM 1768 C C . ASN B 2 28 ? -32.31578 28.23072 -59.01265 1.000 33.96653 29 ASN L C 1
ATOM 1769 O O . ASN B 2 28 ? -33.20882 28.18557 -59.86323 1.000 59.61014 29 ASN L O 1
ATOM 1774 N N . ILE B 2 29 ? -32.22888 29.22844 -58.13528 1.000 30.47038 30 ILE L N 1
ATOM 1775 C CA . ILE B 2 29 ? -33.17968 30.33370 -58.15148 1.000 30.44691 30 ILE L CA 1
ATOM 1776 C C . ILE B 2 29 ? -32.60265 31.57772 -58.82087 1.000 31.95231 30 ILE L C 1
ATOM 1777 O O . ILE B 2 29 ? -33.37285 32.40730 -59.32849 1.000 27.67709 30 ILE L O 1
ATOM 1782 N N . GLY B 2 30 ? -31.27774 31.71711 -58.86823 1.000 35.44242 31 GLY L N 1
ATOM 1783 C CA . GLY B 2 30 ? -30.68986 32.87953 -59.50929 1.000 32.35628 31 GLY L CA 1
ATOM 1784 C C . GLY B 2 30 ? -30.99056 32.97086 -60.99271 1.000 30.75337 31 GLY L C 1
ATOM 1785 O O . GLY B 2 30 ? -31.05236 34.07028 -61.54956 1.000 33.44021 31 GLY L O 1
ATOM 1786 N N . ARG B 2 31 ? -31.18602 31.82835 -61.65504 1.000 31.52227 32 ARG L N 1
ATOM 1787 C CA . ARG B 2 31 ? -31.39993 31.81243 -63.09476 1.000 32.91308 32 ARG L CA 1
ATOM 1788 C C . ARG B 2 31 ? -32.68479 31.13505 -63.53824 1.000 35.78954 32 ARG L C 1
ATOM 1789 O O . ARG B 2 31 ? -33.07948 31.31651 -64.69557 1.000 44.62413 32 ARG L O 1
ATOM 1797 N N . ARG B 2 32 ? -33.34102 30.36397 -62.67550 1.000 35.35068 33 ARG L N 1
ATOM 1798 C CA . ARG B 2 32 ? -34.56113 29.66274 -63.04092 1.000 30.95817 33 ARG L CA 1
ATOM 1799 C C . ARG B 2 32 ? -35.72142 30.16042 -62.19176 1.000 29.66043 33 ARG L C 1
ATOM 1800 O O . ARG B 2 32 ? -35.53341 30.71561 -61.10612 1.000 34.73737 33 ARG L O 1
ATOM 1808 N N . SER B 2 33 ? -36.93066 29.95403 -62.70210 1.000 29.39332 34 SER L N 1
ATOM 1809 C CA . SER B 2 33 ? -38.12708 30.35853 -61.98253 1.000 27.54026 34 SER L CA 1
ATOM 1810 C C . SER B 2 33 ? -38.51141 29.30646 -60.94883 1.000 28.21088 34 SER L C 1
ATOM 1811 O O . SER B 2 33 ? -38.19130 28.12240 -61.08502 1.000 31.10848 34 SER L O 1
ATOM 1814 N N . VAL B 2 34 ? -39.20339 29.75594 -59.90570 1.000 29.06096 35 VAL L N 1
ATOM 1815 C CA . VAL B 2 34 ? -39.59827 28.91698 -58.77926 1.000 23.94451 35 VAL L CA 1
ATOM 1816 C C . VAL B 2 34 ? -41.07549 28.57494 -58.90788 1.000 24.75174 35 VAL L C 1
ATOM 1817 O O . VAL B 2 34 ? -41.89421 29.42826 -59.27321 1.000 25.31147 35 VAL L O 1
ATOM 1821 N N . ASN B 2 35 ? -41.41526 27.32112 -58.61998 1.000 23.83924 36 ASN L N 1
ATOM 1822 C CA . ASN B 2 35 ? -42.79162 26.86292 -58.51661 1.000 19.04113 36 ASN L CA 1
ATOM 1823 C C . ASN B 2 35 ? -43.10602 26.50644 -57.06904 1.000 18.27504 36 ASN L C 1
ATOM 1824 O O . ASN B 2 35 ? -42.21963 26.17211 -56.28262 1.000 23.80584 36 ASN L O 1
ATOM 1829 N N . TRP B 2 36 ? -44.38674 26.58994 -56.72168 1.000 19.20457 37 TRP L N 1
ATOM 1830 C CA . TRP B 2 36 ? -44.86876 26.28781 -55.38024 1.000 16.32406 37 TRP L CA 1
ATOM 1831 C C . TRP B 2 36 ? -45.98380 25.26138 -55.47936 1.000 21.89772 37 TRP L C 1
ATOM 1832 O O . TRP B 2 36 ? -46.94141 25.45679 -56.23745 1.000 22.42147 37 TRP L O 1
ATOM 1843 N N . TYR B 2 37 ? -45.86292 24.18914 -54.69801 1.000 19.23865 38 TYR L N 1
ATOM 1844 C CA . TYR B 2 37 ? -46.83728 23.11258 -54.64632 1.000 19.03129 38 TYR L CA 1
ATOM 1845 C C . TYR B 2 37 ? -47.39173 22.98084 -53.23375 1.000 21.83735 38 TYR L C 1
ATOM 1846 O O . TYR B 2 37 ? -46.68859 23.21700 -52.24366 1.000 19.63719 38 TYR L O 1
ATOM 1855 N N . GLN B 2 38 ? -48.66329 22.59548 -53.15691 1.000 21.18274 39 GLN L N 1
ATOM 1856 C CA . GLN B 2 38 ? -49.36150 22.35897 -51.90226 1.000 21.36323 39 GLN L CA 1
ATOM 1857 C C . GLN B 2 38 ? -49.75207 20.89010 -51.81784 1.000 21.93001 39 GLN L C 1
ATOM 1858 O O . GLN B 2 38 ? -50.23040 20.31163 -52.79841 1.000 22.00421 39 GLN L O 1
ATOM 1864 N N . GLN B 2 39 ? -49.55087 20.28786 -50.64609 1.000 22.62728 40 GLN L N 1
ATOM 1865 C CA . GLN B 2 39 ? -49.82339 18.87069 -50.45254 1.000 24.98231 40 GLN L CA 1
ATOM 1866 C C . GLN B 2 39 ? -50.54855 18.65921 -49.13337 1.000 29.28458 40 GLN L C 1
ATOM 1867 O O . GLN B 2 39 ? -50.06042 19.07475 -48.07707 1.000 27.12251 40 GLN L O 1
ATOM 1873 N N . PHE B 2 40 ? -51.70741 18.00589 -49.20217 1.000 33.84754 41 PHE L N 1
ATOM 1874 C CA . PHE B 2 40 ? -52.46432 17.59506 -48.03229 1.000 38.34928 41 PHE L CA 1
ATOM 1875 C C . PHE B 2 40 ? -52.06348 16.18786 -47.61631 1.000 39.04527 41 PHE L C 1
ATOM 1876 O O . PHE B 2 40 ? -51.54142 15.41509 -48.42544 1.000 46.38487 41 PHE L O 1
ATOM 1884 N N . PRO B 2 41 ? -52.27697 15.82654 -46.35138 1.000 44.95222 42 PRO L N 1
ATOM 1885 C CA . PRO B 2 41 ? -51.90847 14.47532 -45.89609 1.000 46.97050 42 PRO L CA 1
ATOM 1886 C C . PRO B 2 41 ? -52.64440 13.39417 -46.67582 1.000 44.32773 42 PRO L C 1
ATOM 1887 O O . PRO B 2 41 ? -53.87741 13.33694 -46.68711 1.000 39.13405 42 PRO L O 1
ATOM 1891 N N . GLY B 2 42 ? -51.87208 12.53899 -47.34340 1.000 42.75955 43 GLY L N 1
ATOM 1892 C CA . GLY B 2 42 ? -52.41725 11.40674 -48.06276 1.000 43.68421 43 GLY L CA 1
ATOM 1893 C C . GLY B 2 42 ? -52.85695 11.67448 -49.48465 1.000 43.07144 43 GLY L C 1
ATOM 1894 O O . GLY B 2 42 ? -53.54403 10.82731 -50.06850 1.000 41.97908 43 GLY L O 1
ATOM 1895 N N . THR B 2 43 ? -52.48285 12.81292 -50.06572 1.000 38.80845 44 THR L N 1
ATOM 1896 C CA . THR B 2 43 ? -52.90946 13.17758 -51.40834 1.000 29.85210 44 THR L CA 1
ATOM 1897 C C . THR B 2 43 ? -51.71459 13.66650 -52.21750 1.000 22.24352 44 THR L C 1
ATOM 1898 O O . THR B 2 43 ? -50.66449 14.01596 -51.67271 1.000 24.30343 44 THR L O 1
ATOM 1902 N N . ALA B 2 44 ? -51.89467 13.68730 -53.53512 1.000 20.36858 45 ALA L N 1
ATOM 1903 C CA . ALA B 2 44 ? -50.86014 14.16666 -54.43336 1.000 17.58268 45 ALA L CA 1
ATOM 1904 C C . ALA B 2 44 ? -50.69471 15.68067 -54.30124 1.000 22.18121 45 ALA L C 1
ATOM 1905 O O . ALA B 2 44 ? -51.64786 16.39238 -53.97075 1.000 24.01547 45 ALA L O 1
ATOM 1907 N N . PRO B 2 45 ? -49.49296 16.19837 -54.55203 1.000 17.06088 46 PRO L N 1
ATOM 1908 C CA . PRO B 2 45 ? -49.30195 17.65184 -54.51536 1.000 18.75918 46 PRO L CA 1
ATOM 1909 C C . PRO B 2 45 ? -50.11162 18.34202 -55.60407 1.000 20.89468 46 PRO L C 1
ATOM 1910 O O . PRO B 2 45 ? -50.42501 17.75544 -56.64210 1.000 30.89354 46 PRO L O 1
ATOM 1914 N N . LYS B 2 46 ? -50.45932 19.60277 -55.34950 1.000 19.60849 47 LYS L N 1
ATOM 1915 C CA . LYS B 2 46 ? -51.17506 20.44057 -56.30478 1.000 20.54966 47 LYS L CA 1
ATOM 1916 C C . LYS B 2 46 ? -50.31126 21.64029 -56.65996 1.000 21.40103 47 LYS L C 1
ATOM 1917 O O . LYS B 2 46 ? -49.74326 22.28272 -55.77011 1.000 22.01100 47 LYS L O 1
ATOM 1923 N N . LEU B 2 47 ? -50.21013 21.93950 -57.95332 1.000 17.80456 48 LEU L N 1
ATOM 1924 C CA . LEU B 2 47 ? -49.48450 23.12809 -58.38130 1.000 16.73869 48 LEU L CA 1
ATOM 1925 C C . LEU B 2 47 ? -50.21733 24.37060 -57.89717 1.000 21.04850 48 LEU L C 1
ATOM 1926 O O . LEU B 2 47 ? -51.38308 24.58796 -58.24397 1.000 24.16722 48 LEU L O 1
ATOM 1931 N N . LEU B 2 48 ? -49.53321 25.18212 -57.09718 1.000 23.99541 49 LEU L N 1
ATOM 1932 C CA . LEU B 2 48 ? -50.10202 26.38622 -56.50607 1.000 21.60068 49 LEU L CA 1
ATOM 1933 C C . LEU B 2 48 ? -49.61595 27.66491 -57.16914 1.000 27.88002 49 LEU L C 1
ATOM 1934 O O . LEU B 2 48 ? -50.40898 28.58411 -57.38774 1.000 22.91100 49 LEU L O 1
ATOM 1939 N N . ILE B 2 49 ? -48.32670 27.74563 -57.49146 1.000 25.43762 50 ILE L N 1
ATOM 1940 C CA . ILE B 2 49 ? -47.73829 28.91962 -58.13093 1.000 20.36769 50 ILE L CA 1
ATOM 1941 C C . ILE B 2 49 ? -46.71655 28.44514 -59.15754 1.000 22.33778 50 ILE L C 1
ATOM 1942 O O . ILE B 2 49 ? -45.95648 27.50904 -58.89599 1.000 23.40167 50 ILE L O 1
ATOM 1947 N N . TYR B 2 50 ? -46.68711 29.09162 -60.32151 1.000 20.20308 51 TYR L N 1
ATOM 1948 C CA . TYR B 2 50 ? -45.63501 28.85630 -61.30148 1.000 22.55980 51 TYR L CA 1
ATOM 1949 C C . TYR B 2 50 ? -45.11768 30.19441 -61.81818 1.000 25.08473 51 TYR L C 1
ATOM 1950 O O . TYR B 2 50 ? -45.80277 31.21663 -61.74181 1.000 39.47614 51 TYR L O 1
ATOM 1959 N N . SER B 2 51 ? -43.88193 30.17739 -62.32759 1.000 25.97364 52 SER L N 1
ATOM 1960 C CA . SER B 2 51 ? -43.16435 31.36561 -62.80500 1.000 28.53593 52 SER L CA 1
ATOM 1961 C C . SER B 2 51 ? -43.01741 32.43494 -61.72312 1.000 27.25543 52 SER L C 1
ATOM 1962 O O . SER B 2 51 ? -42.88214 33.62259 -62.03381 1.000 35.22890 52 SER L O 1
ATOM 1965 N N . ASN B 2 52 ? -43.05457 32.01093 -60.45906 1.000 27.24478 53 ASN L N 1
ATOM 1966 C CA . ASN B 2 52 ? -42.84533 32.81295 -59.25410 1.000 28.26300 53 ASN L CA 1
ATOM 1967 C C . ASN B 2 52 ? -44.01056 33.73435 -58.91055 1.000 29.69728 53 ASN L C 1
ATOM 1968 O O . ASN B 2 52 ? -44.09659 34.20755 -57.77448 1.000 32.32529 53 ASN L O 1
ATOM 1973 N N . ASP B 2 53 ? -44.92549 33.97970 -59.84499 1.000 27.14425 54 ASP L N 1
ATOM 1974 C CA . ASP B 2 53 ? -46.03497 34.87439 -59.53287 1.000 27.84398 54 ASP L CA 1
ATOM 1975 C C . ASP B 2 53 ? -47.34870 34.51747 -60.21141 1.000 26.85982 54 ASP L C 1
ATOM 1976 O O . ASP B 2 53 ? -48.31543 35.26694 -60.04888 1.000 35.47982 54 ASP L O 1
ATOM 1981 N N . GLN B 2 54 ? -47.42965 33.42716 -60.96305 1.000 22.93496 55 GLN L N 1
ATOM 1982 C CA . GLN B 2 54 ? -48.63083 33.09576 -61.71482 1.000 25.41601 55 GLN L CA 1
ATOM 1983 C C . GLN B 2 54 ? -49.46489 32.07416 -60.95562 1.000 24.08763 55 GLN L C 1
ATOM 1984 O O . GLN B 2 54 ? -48.92881 31.12910 -60.36849 1.000 24.34144 55 GLN L O 1
ATOM 1990 N N . ARG B 2 55 ? -50.78252 32.26866 -60.97704 1.000 22.73810 56 ARG L N 1
ATOM 1991 C CA . ARG B 2 55 ? -51.69364 31.33362 -60.34460 1.000 24.42509 56 ARG L CA 1
ATOM 1992 C C . ARG B 2 55 ? -52.44469 30.53114 -61.39510 1.000 23.54081 56 ARG L C 1
ATOM 1993 O O . ARG B 2 55 ? -52.89367 31.09602 -62.39889 1.000 26.77210 56 ARG L O 1
ATOM 2001 N N . PRO B 2 56 ? -52.58246 29.22024 -61.20662 1.000 23.99730 57 PRO L N 1
ATOM 2002 C CA . PRO B 2 56 ? -53.56567 28.46984 -61.99183 1.000 21.23041 57 PRO L CA 1
ATOM 2003 C C . PRO B 2 56 ? -54.96527 29.02189 -61.75842 1.000 23.27067 57 PRO L C 1
ATOM 2004 O O . PRO B 2 56 ? -55.24428 29.67765 -60.75169 1.000 23.18580 57 PRO L O 1
ATOM 2008 N N . SER B 2 57 ? -55.85630 28.74549 -62.71467 1.000 26.59881 58 SER L N 1
ATOM 2009 C CA . SER B 2 57 ? -57.19597 29.32371 -62.66529 1.000 24.56627 58 SER L CA 1
ATOM 2010 C C . SER B 2 57 ? -57.95281 28.91352 -61.40713 1.000 25.71533 58 SER L C 1
ATOM 2011 O O . SER B 2 57 ? -58.77385 29.68638 -60.90037 1.000 31.13255 58 SER L O 1
ATOM 2014 N N . VAL B 2 58 ? -57.68989 27.71628 -60.88008 1.000 24.52281 59 VAL L N 1
ATOM 2015 C CA . VAL B 2 58 ? -58.43781 27.25396 -59.71522 1.000 23.91619 59 VAL L CA 1
ATOM 2016 C C . VAL B 2 58 ? -57.86276 27.77402 -58.40401 1.000 25.30067 59 VAL L C 1
ATOM 2017 O O . VAL B 2 58 ? -58.56522 27.76974 -57.38451 1.000 31.12665 59 VAL L O 1
ATOM 2021 N N . VAL B 2 59 ? -56.61369 28.22623 -58.39713 1.000 24.72633 60 VAL L N 1
ATOM 2022 C CA . VAL B 2 59 ? -55.98492 28.72672 -57.17792 1.000 27.88630 60 VAL L CA 1
ATOM 2023 C C . VAL B 2 59 ? -56.54057 30.10916 -56.85733 1.000 32.00097 60 VAL L C 1
ATOM 2024 O O . VAL B 2 59 ? -56.48465 31.01018 -57.70733 1.000 33.20852 60 VAL L O 1
ATOM 2028 N N . PRO B 2 60 ? -57.09003 30.31999 -55.66320 1.000 33.99687 61 PRO L N 1
ATOM 2029 C CA . PRO B 2 60 ? -57.60269 31.64761 -55.30899 1.000 31.28667 61 PRO L CA 1
ATOM 2030 C C . PRO B 2 60 ? -56.48240 32.67258 -55.22545 1.000 40.40995 61 PRO L C 1
ATOM 2031 O O . PRO B 2 60 ? -55.30707 32.34557 -55.04285 1.000 42.81602 61 PRO L O 1
ATOM 2035 N N . ASP B 2 61 ? -56.87081 33.94156 -55.35788 1.000 44.89486 62 ASP L N 1
ATOM 2036 C CA . ASP B 2 61 ? -55.90458 35.03051 -55.28389 1.000 42.66929 62 ASP L CA 1
ATOM 2037 C C . ASP B 2 61 ? -55.37354 35.26098 -53.87394 1.000 40.60835 62 ASP L C 1
ATOM 2038 O O . ASP B 2 61 ? -54.52019 36.13765 -53.69499 1.000 43.40724 62 ASP L O 1
ATOM 2043 N N . ARG B 2 62 ? -55.84464 34.50408 -52.87767 1.000 35.73868 63 ARG L N 1
ATOM 2044 C CA . ARG B 2 62 ? -55.27048 34.60249 -51.53987 1.000 30.58960 63 ARG L CA 1
ATOM 2045 C C . ARG B 2 62 ? -53.81267 34.16184 -51.52599 1.000 32.01736 63 ARG L C 1
ATOM 2046 O O . ARG B 2 62 ? -53.04201 34.59269 -50.66041 1.000 28.79719 63 ARG L O 1
ATOM 2054 N N . PHE B 2 63 ? -53.42043 33.30093 -52.46293 1.000 32.68687 64 PHE L N 1
ATOM 2055 C CA . PHE B 2 63 ? -52.03784 32.86070 -52.58986 1.000 26.36520 64 PHE L CA 1
ATOM 2056 C C . PHE B 2 63 ? -51.31360 33.73848 -53.60288 1.000 30.64663 64 PHE L C 1
ATOM 2057 O O . PHE B 2 63 ? -51.80322 33.94354 -54.71782 1.000 31.15419 64 PHE L O 1
ATOM 2065 N N . SER B 2 64 ? -50.15258 34.25872 -53.21182 1.000 28.37693 65 SER L N 1
ATOM 2066 C CA . SER B 2 64 ? -49.33554 35.06678 -54.10651 1.000 27.14226 65 SER L CA 1
ATOM 2067 C C . SER B 2 64 ? -47.88418 34.62553 -53.99063 1.000 22.50601 65 SER L C 1
ATOM 2068 O O . SER B 2 64 ? -47.47267 34.03130 -52.99465 1.000 22.49299 65 SER L O 1
ATOM 2071 N N . GLY B 2 65 ? -47.10345 34.92219 -55.02723 1.000 22.77938 66 GLY L N 1
ATOM 2072 C CA . GLY B 2 65 ? -45.70967 34.54894 -55.04792 1.000 20.21896 66 GLY L CA 1
ATOM 2073 C C . GLY B 2 65 ? -44.83257 35.73580 -55.39860 1.000 25.95437 66 GLY L C 1
ATOM 2074 O O . GLY B 2 65 ? -45.28150 36.72289 -55.98028 1.000 35.65727 66 GLY L O 1
ATOM 2075 N N . SER B 2 66 ? -43.56104 35.61755 -55.02889 1.000 20.52840 67 SER L N 1
ATOM 2076 C CA . SER B 2 66 ? -42.58944 36.65095 -55.34999 1.000 24.42399 67 SER L CA 1
ATOM 2077 C C . SER B 2 66 ? -41.20196 36.03154 -55.39112 1.000 25.79560 67 SER L C 1
ATOM 2078 O O . SER B 2 66 ? -40.93790 35.02366 -54.73102 1.000 29.53378 67 SER L O 1
ATOM 2081 N N . LYS B 2 67 ? -40.31823 36.64557 -56.17512 1.000 30.13662 68 LYS L N 1
ATOM 2082 C CA . LYS B 2 67 ? -38.94097 36.18705 -56.30281 1.000 34.35305 68 LYS L CA 1
ATOM 2083 C C . LYS B 2 67 ? -38.01658 37.39292 -56.31499 1.000 34.75193 68 LYS L C 1
ATOM 2084 O O . LYS B 2 67 ? -38.25189 38.34902 -57.05892 1.000 39.51978 68 LYS L O 1
ATOM 2090 N N . SER B 2 68 ? -36.97226 37.34610 -55.49020 1.000 35.78143 69 SER L N 1
ATOM 2091 C CA . SER B 2 68 ? -35.99454 38.42656 -55.40009 1.000 38.93604 69 SER L CA 1
ATOM 2092 C C . SER B 2 68 ? -34.60685 37.80341 -55.37588 1.000 38.94187 69 SER L C 1
ATOM 2093 O O . SER B 2 68 ? -34.20587 37.21506 -54.36549 1.000 37.41800 69 SER L O 1
ATOM 2096 N N . GLY B 2 69 ? -33.88334 37.92498 -56.48636 1.000 42.76273 70 GLY L N 1
ATOM 2097 C CA . GLY B 2 69 ? -32.52413 37.43168 -56.56105 1.000 36.59195 70 GLY L CA 1
ATOM 2098 C C . GLY B 2 69 ? -32.41181 35.95092 -56.27530 1.000 35.70904 70 GLY L C 1
ATOM 2099 O O . GLY B 2 69 ? -32.79837 35.11553 -57.09727 1.000 39.38591 70 GLY L O 1
ATOM 2100 N N . THR B 2 70 ? -31.88091 35.61853 -55.10239 1.000 37.89624 71 THR L N 1
ATOM 2101 C CA . THR B 2 70 ? -31.65484 34.23547 -54.71243 1.000 36.58068 71 THR L CA 1
ATOM 2102 C C . THR B 2 70 ? -32.80564 33.64074 -53.90754 1.000 37.20006 71 THR L C 1
ATOM 2103 O O . THR B 2 70 ? -32.77517 32.44149 -53.60611 1.000 38.36842 71 THR L O 1
ATOM 2107 N N . SER B 2 71 ? -33.81600 34.43326 -53.55726 1.000 33.48006 72 SER L N 1
ATOM 2108 C CA . SER B 2 71 ? -34.87013 33.98089 -52.66393 1.000 30.93806 72 SER L CA 1
ATOM 2109 C C . SER B 2 71 ? -36.23207 34.04309 -53.34406 1.000 29.81034 72 SER L C 1
ATOM 2110 O O . SER B 2 71 ? -36.42733 34.73973 -54.34307 1.000 35.81078 72 SER L O 1
ATOM 2113 N N . ALA B 2 72 ? -37.17683 33.29689 -52.77643 1.000 26.31872 73 ALA L N 1
ATOM 2114 C CA . ALA B 2 72 ? -38.56141 33.29757 -53.21611 1.000 21.79083 73 ALA L CA 1
ATOM 2115 C C . ALA B 2 72 ? -39.45680 33.25517 -51.98843 1.000 20.15575 73 ALA L C 1
ATOM 2116 O O . ALA B 2 72 ? -39.05304 32.80947 -50.91169 1.000 18.35261 73 ALA L O 1
ATOM 2118 N N . SER B 2 73 ? -40.68573 33.72577 -52.16119 1.000 24.91567 74 SER L N 1
ATOM 2119 C CA . SER B 2 73 ? -41.60234 33.87455 -51.04188 1.000 22.11080 74 SER L CA 1
ATOM 2120 C C . SER B 2 73 ? -43.02200 33.58637 -51.49779 1.000 21.62117 74 SER L C 1
ATOM 2121 O O . SER B 2 73 ? -43.47529 34.12125 -52.51533 1.000 26.20459 74 SER L O 1
ATOM 2124 N N . LEU B 2 74 ? -43.71099 32.73698 -50.74428 1.000 17.10702 75 LEU L N 1
ATOM 2125 C CA . LEU B 2 74 ? -45.13318 32.49435 -50.92625 1.000 18.03320 75 LEU L CA 1
ATOM 2126 C C . LEU B 2 74 ? -45.89149 33.21939 -49.82396 1.000 17.71358 75 LEU L C 1
ATOM 2127 O O . LEU B 2 74 ? -45.45256 33.24400 -48.67303 1.000 21.22346 75 LEU L O 1
ATOM 2132 N N . ALA B 2 75 ? -47.01824 33.82720 -50.18093 1.000 20.94407 76 ALA L N 1
ATOM 2133 C CA . ALA B 2 75 ? -47.81870 34.60544 -49.24542 1.000 19.41234 76 ALA L CA 1
ATOM 2134 C C . ALA B 2 75 ? -49.24319 34.07942 -49.26587 1.000 20.16042 76 ALA L C 1
ATOM 2135 O O . ALA B 2 75 ? -49.90431 34.11207 -50.30999 1.000 22.54599 76 ALA L O 1
ATOM 2137 N N . ILE B 2 76 ? -49.70691 33.59548 -48.11909 1.000 15.26779 77 ILE L N 1
ATOM 2138 C CA . ILE B 2 76 ? -51.06761 33.11124 -47.94740 1.000 18.12718 77 ILE L CA 1
ATOM 2139 C C . ILE B 2 76 ? -51.79073 34.11720 -47.06566 1.000 21.66200 77 ILE L C 1
ATOM 2140 O O . ILE B 2 76 ? -51.52270 34.20640 -45.86147 1.000 20.63824 77 ILE L O 1
ATOM 2145 N N . SER B 2 77 ? -52.68966 34.88924 -47.66420 1.000 28.28893 78 SER L N 1
ATOM 2146 C CA . SER B 2 77 ? -53.52249 35.83526 -46.93931 1.000 28.34076 78 SER L CA 1
ATOM 2147 C C . SER B 2 77 ? -54.91500 35.24986 -46.74494 1.000 33.61004 78 SER L C 1
ATOM 2148 O O . SER B 2 77 ? -55.32435 34.31930 -47.44509 1.000 30.74174 78 SER L O 1
ATOM 2151 N N . GLY B 2 78 ? -55.64622 35.81596 -45.78551 1.000 33.18670 79 GLY L N 1
ATOM 2152 C CA . GLY B 2 78 ? -56.95149 35.29067 -45.43826 1.000 27.32004 79 GLY L CA 1
ATOM 2153 C C . GLY B 2 78 ? -56.86222 33.83305 -45.04096 1.000 35.56265 79 GLY L C 1
ATOM 2154 O O . GLY B 2 78 ? -57.57482 32.98348 -45.58546 1.000 41.83614 79 GLY L O 1
ATOM 2155 N N . LEU B 2 79 ? -55.97319 33.54197 -44.09329 1.000 30.22118 80 LEU L N 1
ATOM 2156 C CA . LEU B 2 79 ? -55.68804 32.16695 -43.70844 1.000 31.53512 80 LEU L CA 1
ATOM 2157 C C . LEU B 2 79 ? -56.94692 31.47026 -43.20606 1.000 35.83838 80 LEU L C 1
ATOM 2158 O O . LEU B 2 79 ? -57.68850 32.01309 -42.38257 1.000 39.57386 80 LEU L O 1
ATOM 2163 N N . GLN B 2 80 ? -57.19060 30.26838 -43.71707 1.000 43.88722 81 GLN L N 1
ATOM 2164 C CA . GLN B 2 80 ? -58.32616 29.44778 -43.32726 1.000 46.21090 81 GLN L CA 1
ATOM 2165 C C . GLN B 2 80 ? -57.82796 28.11981 -42.77054 1.000 53.52094 81 GLN L C 1
ATOM 2166 O O . GLN B 2 80 ? -56.65243 27.76624 -42.89679 1.000 48.23786 81 GLN L O 1
ATOM 2172 N N . SER B 2 81 ? -58.74322 27.38085 -42.13768 1.000 60.38197 82 SER L N 1
ATOM 2173 C CA . SER B 2 81 ? -58.38631 26.07045 -41.60264 1.000 57.88278 82 SER L CA 1
ATOM 2174 C C . SER B 2 81 ? -58.08024 25.07250 -42.71179 1.000 58.83210 82 SER L C 1
ATOM 2175 O O . SER B 2 81 ? -57.31730 24.12397 -42.49666 1.000 56.77929 82 SER L O 1
ATOM 2178 N N . GLU B 2 82 ? -58.65588 25.27268 -43.89900 1.000 56.47944 83 GLU L N 1
ATOM 2179 C CA . GLU B 2 82 ? -58.40550 24.40314 -45.04140 1.000 56.69029 83 GLU L CA 1
ATOM 2180 C C . GLU B 2 82 ? -56.96431 24.48031 -45.53491 1.000 55.55567 83 GLU L C 1
ATOM 2181 O O . GLU B 2 82 ? -56.53161 23.59393 -46.27958 1.000 55.19450 83 GLU L O 1
ATOM 2187 N N . ASP B 2 83 ? -56.20896 25.49743 -45.12980 1.000 53.97975 84 ASP L N 1
ATOM 2188 C CA . ASP B 2 83 ? -54.84977 25.69423 -45.61459 1.000 48.35428 84 ASP L CA 1
ATOM 2189 C C . ASP B 2 83 ? -53.80365 24.91709 -44.82236 1.000 44.48346 84 ASP L C 1
ATOM 2190 O O . ASP B 2 83 ? -52.61810 24.98520 -45.16539 1.000 37.59435 84 ASP L O 1
ATOM 2195 N N . GLU B 2 84 ? -54.20007 24.19204 -43.77440 1.000 48.44928 85 GLU L N 1
ATOM 2196 C CA . GLU B 2 84 ? -53.25110 23.36822 -43.03322 1.000 45.98807 85 GLU L CA 1
ATOM 2197 C C . GLU B 2 84 ? -52.71667 22.27207 -43.94309 1.000 38.03988 85 GLU L C 1
ATOM 2198 O O . GLU B 2 84 ? -53.44548 21.33259 -44.27946 1.000 39.42791 85 GLU L O 1
ATOM 2204 N N . ALA B 2 85 ? -51.45748 22.37401 -44.34444 1.000 30.83227 86 ALA L N 1
ATOM 2205 C CA . ALA B 2 85 ? -50.92247 21.47952 -45.37193 1.000 28.57869 86 ALA L CA 1
ATOM 2206 C C . ALA B 2 85 ? -49.40380 21.59224 -45.35234 1.000 31.17113 86 ALA L C 1
ATOM 2207 O O . ALA B 2 85 ? -48.82333 22.16624 -44.42444 1.000 33.90442 86 ALA L O 1
ATOM 2209 N N . GLU B 2 86 ? -48.75033 21.02185 -46.36154 1.000 28.42179 87 GLU L N 1
ATOM 2210 C CA . GLU B 2 86 ? -47.31947 21.19228 -46.54716 1.000 28.52938 87 GLU L CA 1
ATOM 2211 C C . GLU B 2 86 ? -47.07778 21.90434 -47.86869 1.000 26.58475 87 GLU L C 1
ATOM 2212 O O . GLU B 2 86 ? -47.73836 21.61759 -48.87096 1.000 24.24885 87 GLU L O 1
ATOM 2218 N N . TYR B 2 87 ? -46.14478 22.85067 -47.85797 1.000 27.81017 88 TYR L N 1
ATOM 2219 C CA . TYR B 2 87 ? -45.86098 23.69252 -49.01282 1.000 21.59653 88 TYR L CA 1
ATOM 2220 C C . TYR B 2 87 ? -44.41354 23.49128 -49.42937 1.000 22.12488 88 TYR L C 1
ATOM 2221 O O . TYR B 2 87 ? -43.49771 23.66340 -48.61580 1.000 24.42887 88 TYR L O 1
ATOM 2230 N N . TYR B 2 88 ? -44.21658 23.11761 -50.69049 1.000 22.38212 89 TYR L N 1
ATOM 2231 C CA . TYR B 2 88 ? -42.89909 22.85857 -51.25018 1.000 24.06032 89 TYR L CA 1
ATOM 2232 C C . TYR B 2 88 ? -42.58212 23.88802 -52.32504 1.000 22.42684 89 TYR L C 1
ATOM 2233 O O . TYR B 2 88 ? -43.42423 24.18921 -53.17550 1.000 25.85288 89 TYR L O 1
ATOM 2242 N N . CYS B 2 89 ? -41.36964 24.42782 -52.28843 1.000 20.82980 90 CYS L N 1
ATOM 2243 C CA . CYS B 2 89 ? -40.86534 25.23717 -53.38612 1.000 17.99426 90 CYS L CA 1
ATOM 2244 C C . CYS B 2 89 ? -39.92321 24.38857 -54.22524 1.000 19.59952 90 CYS L C 1
ATOM 2245 O O . CYS B 2 89 ? -39.19671 23.53978 -53.70015 1.000 22.48089 90 CYS L O 1
ATOM 2248 N N . ALA B 2 90 ? -39.96242 24.60436 -55.53267 1.000 19.65490 91 ALA L N 1
ATOM 2249 C CA . ALA B 2 90 ? -39.20876 23.80935 -56.48482 1.000 21.88038 91 ALA L CA 1
ATOM 2250 C C . ALA B 2 90 ? -38.57868 24.72658 -57.51802 1.000 22.29342 91 ALA L C 1
ATOM 2251 O O . ALA B 2 90 ? -39.09980 25.80372 -57.81688 1.000 22.26625 91 ALA L O 1
ATOM 2253 N N . ALA B 2 91 ? -37.45054 24.28698 -58.05931 1.000 22.34172 92 ALA L N 1
ATOM 2254 C CA . ALA B 2 91 ? -36.76940 25.03035 -59.10962 1.000 21.15802 92 ALA L CA 1
ATOM 2255 C C . ALA B 2 91 ? -35.92136 24.05197 -59.90660 1.000 20.19641 92 ALA L C 1
ATOM 2256 O O . ALA B 2 91 ? -35.89769 22.85033 -59.63054 1.000 26.87463 92 ALA L O 1
ATOM 2258 N N . TRP B 2 92 ? -35.22780 24.57711 -60.90680 1.000 17.90186 93 TRP L N 1
ATOM 2259 C CA . TRP B 2 92 ? -34.27926 23.80620 -61.69192 1.000 19.37548 93 TRP L CA 1
ATOM 2260 C C . TRP B 2 92 ? -32.87299 24.28013 -61.35490 1.000 26.00214 93 TRP L C 1
ATOM 2261 O O . TRP B 2 92 ? -32.59771 25.48355 -61.38893 1.000 29.67571 93 TRP L O 1
ATOM 2272 N N . ASP B 2 93 ? -31.99444 23.34295 -61.01007 1.000 20.11297 94 ASP L N 1
ATOM 2273 C CA . ASP B 2 93 ? -30.60226 23.64260 -60.70912 1.000 28.00160 94 ASP L CA 1
ATOM 2274 C C . ASP B 2 93 ? -29.75509 23.24680 -61.91391 1.000 32.62670 94 ASP L C 1
ATOM 2275 O O . ASP B 2 93 ? -29.80097 22.09120 -62.35805 1.000 35.57830 94 ASP L O 1
ATOM 2280 N N . ASP B 2 94 ? -29.00378 24.21219 -62.45295 1.000 30.09814 95 ASP L N 1
ATOM 2281 C CA . ASP B 2 94 ? -28.09963 23.92837 -63.56200 1.000 35.29910 95 ASP L CA 1
ATOM 2282 C C . ASP B 2 94 ? -26.82238 23.24326 -63.09377 1.000 41.00791 95 ASP L C 1
ATOM 2283 O O . ASP B 2 94 ? -26.24411 22.44511 -63.83962 1.000 39.99200 95 ASP L O 1
ATOM 2288 N N . SER B 2 95 ? -26.36552 23.54684 -61.87568 1.000 46.42698 96 SER L N 1
ATOM 2289 C CA . SER B 2 95 ? -25.19892 22.86180 -61.32839 1.000 45.17420 96 SER L CA 1
ATOM 2290 C C . SER B 2 95 ? -25.47390 21.37390 -61.14164 1.000 43.28051 96 SER L C 1
ATOM 2291 O O . SER B 2 95 ? -24.59732 20.53635 -61.38708 1.000 40.37608 96 SER L O 1
ATOM 2294 N N . LEU B 2 96 ? -26.68586 21.02679 -60.70689 1.000 41.61268 97 LEU L N 1
ATOM 2295 C CA . LEU B 2 96 ? -27.11440 19.63777 -60.60977 1.000 35.29434 97 LEU L CA 1
ATOM 2296 C C . LEU B 2 96 ? -27.76686 19.13177 -61.88766 1.000 30.18129 97 LEU L C 1
ATOM 2297 O O . LEU B 2 96 ? -27.94884 17.91856 -62.03059 1.000 28.79310 97 LEU L O 1
ATOM 2302 N N . LYS B 2 97 ? -28.11546 20.02922 -62.80934 1.000 35.87936 98 LYS L N 1
ATOM 2303 C CA . LYS B 2 97 ? -28.81684 19.68102 -64.04412 1.000 38.90245 98 LYS L CA 1
ATOM 2304 C C . LYS B 2 97 ? -30.07416 18.86427 -63.75097 1.000 34.30253 98 LYS L C 1
ATOM 2305 O O . LYS B 2 97 ? -30.29563 17.78901 -64.31269 1.000 32.21080 98 LYS L O 1
ATOM 2311 N N . GLY B 2 98 ? -30.91079 19.38791 -62.86074 1.000 27.35101 99 GLY L N 1
ATOM 2312 C CA . GLY B 2 98 ? -32.11655 18.65918 -62.50593 1.000 21.72625 99 GLY L CA 1
ATOM 2313 C C . GLY B 2 98 ? -33.00393 19.46841 -61.58884 1.000 24.33028 99 GLY L C 1
ATOM 2314 O O . GLY B 2 98 ? -32.62124 20.52752 -61.08484 1.000 27.45849 99 GLY L O 1
ATOM 2315 N N . ALA B 2 99 ? -34.20747 18.94565 -61.37487 1.000 22.06874 100 ALA L N 1
ATOM 2316 C CA . ALA B 2 99 ? -35.18037 19.61893 -60.52857 1.000 17.63953 100 ALA L CA 1
ATOM 2317 C C . ALA B 2 99 ? -34.84785 19.40499 -59.05801 1.000 21.43133 100 ALA L C 1
ATOM 2318 O O . ALA B 2 99 ? -34.46049 18.30790 -58.64499 1.000 27.75170 100 ALA L O 1
ATOM 2320 N N . VAL B 2 100 ? -34.99701 20.46763 -58.26928 1.000 18.57530 101 VAL L N 1
ATOM 2321 C CA . VAL B 2 100 ? -34.74577 20.43433 -56.83607 1.000 20.66073 101 VAL L CA 1
ATOM 2322 C C . VAL B 2 100 ? -35.96499 20.98531 -56.10940 1.000 19.81520 101 VAL L C 1
ATOM 2323 O O . VAL B 2 100 ? -36.66028 21.87909 -56.60492 1.000 21.46206 101 VAL L O 1
ATOM 2327 N N . PHE B 2 101 ? -36.22723 20.43300 -54.92810 1.000 21.86684 102 PHE L N 1
ATOM 2328 C CA . PHE B 2 101 ? -37.33700 20.83593 -54.07688 1.000 18.89546 102 PHE L CA 1
ATOM 2329 C C . PHE B 2 101 ? -36.80454 21.35678 -52.74848 1.000 21.83634 102 PHE L C 1
ATOM 2330 O O . PHE B 2 101 ? -35.63195 21.18179 -52.40600 1.000 34.23604 102 PHE L O 1
ATOM 2338 N N . GLY B 2 102 ? -37.69425 22.00071 -51.99101 1.000 23.72812 103 GLY L N 1
ATOM 2339 C CA . GLY B 2 102 ? -37.38155 22.39404 -50.63467 1.000 17.93775 103 GLY L CA 1
ATOM 2340 C C . GLY B 2 102 ? -37.75855 21.31685 -49.63344 1.000 23.33786 103 GLY L C 1
ATOM 2341 O O . GLY B 2 102 ? -38.40308 20.32301 -49.96427 1.000 26.68709 103 GLY L O 1
ATOM 2342 N N . GLY B 2 103 ? -37.33773 21.52765 -48.38483 1.000 26.48142 104 GLY L N 1
ATOM 2343 C CA . GLY B 2 103 ? -37.63736 20.57022 -47.33379 1.000 20.23296 104 GLY L CA 1
ATOM 2344 C C . GLY B 2 103 ? -39.11224 20.45482 -47.00908 1.000 22.44881 104 GLY L C 1
ATOM 2345 O O . GLY B 2 103 ? -39.52545 19.47766 -46.37564 1.000 26.71146 104 GLY L O 1
ATOM 2346 N N . GLY B 2 104 ? -39.91699 21.42675 -47.43021 1.000 22.72371 105 GLY L N 1
ATOM 2347 C CA . GLY B 2 104 ? -41.33382 21.42598 -47.12946 1.000 25.00878 105 GLY L CA 1
ATOM 2348 C C . GLY B 2 104 ? -41.65347 22.15334 -45.84105 1.000 29.11459 105 GLY L C 1
ATOM 2349 O O . GLY B 2 104 ? -41.00655 21.92513 -44.81412 1.000 32.75203 105 GLY L O 1
ATOM 2350 N N . THR B 2 105 ? -42.64682 23.03604 -45.88335 1.000 29.02364 106 THR L N 1
ATOM 2351 C CA . THR B 2 105 ? -43.07881 23.79583 -44.71829 1.000 29.21629 106 THR L CA 1
ATOM 2352 C C . THR B 2 105 ? -44.46763 23.33140 -44.30341 1.000 33.05409 106 THR L C 1
ATOM 2353 O O . THR B 2 105 ? -45.39176 23.32654 -45.12225 1.000 31.69966 106 THR L O 1
ATOM 2357 N N . GLN B 2 106 ? -44.61167 22.93890 -43.03920 1.000 32.90595 107 GLN L N 1
ATOM 2358 C CA . GLN B 2 106 ? -45.89137 22.46016 -42.51857 1.000 34.81868 107 GLN L CA 1
ATOM 2359 C C . GLN B 2 106 ? -46.67417 23.65259 -41.98245 1.000 33.22933 107 GLN L C 1
ATOM 2360 O O . GLN B 2 106 ? -46.45756 24.09618 -40.85244 1.000 38.90496 107 GLN L O 1
ATOM 2366 N N . LEU B 2 107 ? -47.58774 24.17561 -42.79689 1.000 29.77240 108 LEU L N 1
ATOM 2367 C CA . LEU B 2 107 ? -48.44821 25.27155 -42.37381 1.000 32.76117 108 LEU L CA 1
ATOM 2368 C C . LEU B 2 107 ? -49.58402 24.72591 -41.51971 1.000 37.65847 108 LEU L C 1
ATOM 2369 O O . LEU B 2 107 ? -50.42422 23.95209 -42.00563 1.000 49.85634 108 LEU L O 1
ATOM 2374 N N . THR B 2 108 ? -49.59603 25.13126 -40.25138 1.000 36.83587 109 THR L N 1
ATOM 2375 C CA . THR B 2 108 ? -50.65280 24.82672 -39.30130 1.000 43.92158 109 THR L CA 1
ATOM 2376 C C . THR B 2 108 ? -51.38594 26.10577 -38.91501 1.000 42.11026 109 THR L C 1
ATOM 2377 O O . THR B 2 108 ? -50.78738 27.18196 -38.82725 1.000 38.63346 109 THR L O 1
ATOM 2381 N N . VAL B 2 109 ? -52.68763 25.97522 -38.67034 1.000 46.48740 110 VAL L N 1
ATOM 2382 C CA . VAL B 2 109 ? -53.55489 27.10127 -38.33834 1.000 38.95534 110 VAL L CA 1
ATOM 2383 C C . VAL B 2 109 ? -53.98001 26.96614 -36.88316 1.000 39.07261 110 VAL L C 1
ATOM 2384 O O . VAL B 2 109 ? -54.57105 25.95181 -36.49145 1.000 42.97175 110 VAL L O 1
ATOM 2388 N N . LEU B 2 110 ? -53.69232 27.99310 -36.08875 1.000 38.74101 111 LEU L N 1
ATOM 2389 C CA . LEU B 2 110 ? -54.04267 28.00032 -34.67917 1.000 37.34476 111 LEU L CA 1
ATOM 2390 C C . LEU B 2 110 ? -55.54264 28.23196 -34.50052 1.000 43.92000 111 LEU L C 1
ATOM 2391 O O . LEU B 2 110 ? -56.27276 28.53846 -35.44671 1.000 54.88589 111 LEU L O 1
ATOM 2396 N N . GLY B 2 111 ? -56.00257 28.08041 -33.26143 1.000 42.93883 112 GLY L N 1
ATOM 2397 C CA . GLY B 2 111 ? -57.39625 28.27797 -32.90702 1.000 53.54419 112 GLY L CA 1
ATOM 2398 C C . GLY B 2 111 ? -58.06460 27.07490 -32.27483 1.000 58.25880 112 GLY L C 1
ATOM 2399 O O . GLY B 2 111 ? -59.04527 27.24332 -31.53502 1.000 59.98123 112 GLY L O 1
ATOM 2400 N N . GLN B 2 112 ? -57.57713 25.86900 -32.53752 1.000 59.34654 113 GLN L N 1
ATOM 2401 C CA . GLN B 2 112 ? -58.17231 24.67895 -31.94051 1.000 52.26571 113 GLN L CA 1
ATOM 2402 C C . GLN B 2 112 ? -57.74321 24.56465 -30.48159 1.000 52.17115 113 GLN L C 1
ATOM 2403 O O . GLN B 2 112 ? -56.54664 24.64777 -30.18571 1.000 57.37303 113 GLN L O 1
ATOM 2409 N N . PRO B 2 113 ? -58.67752 24.38369 -29.55164 1.000 52.33996 114 PRO L N 1
ATOM 2410 C CA . PRO B 2 113 ? -58.30098 24.31915 -28.13669 1.000 48.93184 114 PRO L CA 1
ATOM 2411 C C . PRO B 2 113 ? -57.56661 23.03057 -27.81186 1.000 45.33867 114 PRO L C 1
ATOM 2412 O O . PRO B 2 113 ? -57.81229 21.97850 -28.40685 1.000 47.98630 114 PRO L O 1
ATOM 2416 N N . LYS B 2 114 ? -56.65247 23.12754 -26.85068 1.000 43.31994 115 LYS L N 1
ATOM 2417 C CA . LYS B 2 114 ? -55.91288 21.95851 -26.40148 1.000 39.90937 115 LYS L CA 1
ATOM 2418 C C . LYS B 2 114 ? -56.85798 20.94110 -25.77168 1.000 44.74101 115 LYS L C 1
ATOM 2419 O O . LYS B 2 114 ? -57.91722 21.28595 -25.24015 1.000 47.57258 115 LYS L O 1
ATOM 2425 N N . ALA B 2 115 ? -56.46882 19.67089 -25.84762 1.000 41.17009 116 ALA L N 1
ATOM 2426 C CA . ALA B 2 115 ? -57.28348 18.57874 -25.33426 1.000 38.91756 116 ALA L CA 1
ATOM 2427 C C . ALA B 2 115 ? -56.37875 17.54810 -24.68326 1.000 36.11116 116 ALA L C 1
ATOM 2428 O O . ALA B 2 115 ? -55.40685 17.09935 -25.29668 1.000 39.24770 116 ALA L O 1
ATOM 2430 N N . ALA B 2 116 ? -56.69286 17.18346 -23.44463 1.000 40.22973 117 ALA L N 1
ATOM 2431 C CA . ALA B 2 116 ? -55.92967 16.15139 -22.76689 1.000 41.61851 117 ALA L CA 1
ATOM 2432 C C . ALA B 2 116 ? -56.19342 14.79387 -23.41681 1.000 37.51281 117 ALA L C 1
ATOM 2433 O O . ALA B 2 116 ? -57.30014 14.52786 -23.89293 1.000 38.04176 117 ALA L O 1
ATOM 2435 N N . PRO B 2 117 ? -55.19198 13.92194 -23.45786 1.000 34.77032 118 PRO L N 1
ATOM 2436 C CA . PRO B 2 117 ? -55.37202 12.62352 -24.11161 1.000 31.55063 118 PRO L CA 1
ATOM 2437 C C . PRO B 2 117 ? -56.20655 11.66123 -23.28006 1.000 31.35149 118 PRO L C 1
ATOM 2438 O O . PRO B 2 117 ? -56.16214 11.65597 -22.04798 1.000 35.55091 118 PRO L O 1
ATOM 2442 N N . SER B 2 118 ? -56.98429 10.84365 -23.98596 1.000 33.88004 119 SER L N 1
ATOM 2443 C CA . SER B 2 118 ? -57.75398 9.75840 -23.39167 1.000 28.53724 119 SER L CA 1
ATOM 2444 C C . SER B 2 118 ? -57.01545 8.44666 -23.62054 1.000 28.85460 119 SER L C 1
ATOM 2445 O O . SER B 2 118 ? -56.70736 8.09538 -24.76500 1.000 31.66822 119 SER L O 1
ATOM 2448 N N . VAL B 2 119 ? -56.74342 7.72445 -22.53559 1.000 26.52729 120 VAL L N 1
ATOM 2449 C CA . VAL B 2 119 ? -55.86665 6.56050 -22.55714 1.000 26.62575 120 VAL L CA 1
ATOM 2450 C C . VAL B 2 119 ? -56.66097 5.31873 -22.18074 1.000 30.47577 120 VAL L C 1
ATOM 2451 O O . VAL B 2 119 ? -57.47002 5.34370 -21.24673 1.000 34.53144 120 VAL L O 1
ATOM 2455 N N . THR B 2 120 ? -56.42170 4.23175 -22.91189 1.000 28.29322 121 THR L N 1
ATOM 2456 C CA . THR B 2 120 ? -56.99987 2.92847 -22.61051 1.000 21.58849 121 THR L CA 1
ATOM 2457 C C . THR B 2 120 ? -55.88684 1.89194 -22.63428 1.000 20.08264 121 THR L C 1
ATOM 2458 O O . THR B 2 120 ? -55.11406 1.83429 -23.59471 1.000 22.01920 121 THR L O 1
ATOM 2462 N N . LEU B 2 121 ? -55.79854 1.07928 -21.58251 1.000 23.22558 122 LEU L N 1
ATOM 2463 C CA . LEU B 2 121 ? -54.73237 0.09238 -21.44596 1.000 20.68146 122 LEU L CA 1
ATOM 2464 C C . LEU B 2 121 ? -55.33277 -1.30356 -21.36643 1.000 18.58436 122 LEU L C 1
ATOM 2465 O O . LEU B 2 121 ? -56.11819 -1.59345 -20.45807 1.000 18.99609 122 LEU L O 1
ATOM 2470 N N . PHE B 2 122 ? -54.94339 -2.16869 -22.30546 1.000 23.60319 123 PHE L N 1
ATOM 2471 C CA . PHE B 2 122 ? -55.39637 -3.54690 -22.38793 1.000 21.31932 123 PHE L CA 1
ATOM 2472 C C . PHE B 2 122 ? -54.26750 -4.49576 -22.02609 1.000 17.90144 123 PHE L C 1
ATOM 2473 O O . PHE B 2 122 ? -53.17340 -4.40954 -22.60800 1.000 23.99378 123 PHE L O 1
ATOM 2481 N N . PRO B 2 123 ? -54.50174 -5.40160 -21.08058 1.000 15.01575 124 PRO L N 1
ATOM 2482 C CA . PRO B 2 123 ? -53.51518 -6.42863 -20.75725 1.000 20.30364 124 PRO L CA 1
ATOM 2483 C C . PRO B 2 123 ? -53.57125 -7.55444 -21.77052 1.000 21.77576 124 PRO L C 1
ATOM 2484 O O . PRO B 2 123 ? -54.52054 -7.62907 -22.56674 1.000 23.86306 124 PRO L O 1
ATOM 2488 N N . PRO B 2 124 ? -52.58557 -8.45344 -21.78021 1.000 26.95734 125 PRO L N 1
ATOM 2489 C CA . PRO B 2 124 ? -52.61287 -9.55000 -22.75405 1.000 30.39507 125 PRO L CA 1
ATOM 2490 C C . PRO B 2 124 ? -53.81964 -10.45108 -22.53711 1.000 30.02967 125 PRO L C 1
ATOM 2491 O O . PRO B 2 124 ? -54.20640 -10.74408 -21.40394 1.000 32.53442 125 PRO L O 1
ATOM 2495 N N . SER B 2 125 ? -54.41957 -10.87951 -23.64473 1.000 33.42392 126 SER L N 1
ATOM 2496 C CA . SER B 2 125 ? -55.58412 -11.74697 -23.59367 1.000 35.06296 126 SER L CA 1
ATOM 2497 C C . SER B 2 125 ? -55.19138 -13.14508 -23.12074 1.000 40.10127 126 SER L C 1
ATOM 2498 O O . SER B 2 125 ? -54.01436 -13.51662 -23.08334 1.000 39.15060 126 SER L O 1
ATOM 2501 N N . SER B 2 126 ? -56.20874 -13.93437 -22.76922 1.000 39.33132 127 SER L N 1
ATOM 2502 C CA . SER B 2 126 ? -55.96113 -15.30684 -22.33995 1.000 45.02989 127 SER L CA 1
ATOM 2503 C C . SER B 2 126 ? -55.46190 -16.16835 -23.49606 1.000 46.77299 127 SER L C 1
ATOM 2504 O O . SER B 2 126 ? -54.57362 -17.01037 -23.31159 1.000 42.88124 127 SER L O 1
ATOM 2507 N N . GLU B 2 127 ? -56.01772 -15.96904 -24.69618 1.000 45.36437 128 GLU L N 1
ATOM 2508 C CA . GLU B 2 127 ? -55.59978 -16.75741 -25.85280 1.000 43.32950 128 GLU L CA 1
ATOM 2509 C C . GLU B 2 127 ? -54.14986 -16.47343 -26.22630 1.000 43.51676 128 GLU L C 1
ATOM 2510 O O . GLU B 2 127 ? -53.39478 -17.39506 -26.56583 1.000 56.76769 128 GLU L O 1
ATOM 2516 N N . GLU B 2 128 ? -53.74256 -15.20403 -26.17360 1.000 39.56741 129 GLU L N 1
ATOM 2517 C CA . GLU B 2 128 ? -52.35247 -14.86973 -26.45942 1.000 41.52415 129 GLU L CA 1
ATOM 2518 C C . GLU B 2 128 ? -51.41468 -15.50708 -25.44055 1.000 42.00987 129 GLU L C 1
ATOM 2519 O O . GLU B 2 128 ? -50.30388 -15.92850 -25.78507 1.000 41.29993 129 GLU L O 1
ATOM 2525 N N . LEU B 2 129 ? -51.84797 -15.59359 -24.17990 1.000 39.25439 130 LEU L N 1
ATOM 2526 C CA . LEU B 2 129 ? -51.04753 -16.28192 -23.17278 1.000 41.10848 130 LEU L CA 1
ATOM 2527 C C . LEU B 2 129 ? -50.97920 -17.77889 -23.44396 1.000 45.08657 130 LEU L C 1
ATOM 2528 O O . LEU B 2 129 ? -49.94107 -18.40377 -23.19541 1.000 43.23298 130 LEU L O 1
ATOM 2533 N N . GLN B 2 130 ? -52.06805 -18.37053 -23.94885 1.000 49.68849 131 GLN L N 1
ATOM 2534 C CA . GLN B 2 130 ? -51.99801 -19.75439 -24.41025 1.000 49.28208 131 GLN L CA 1
ATOM 2535 C C . GLN B 2 130 ? -51.00725 -19.90191 -25.55520 1.000 44.03767 131 GLN L C 1
ATOM 2536 O O . GLN B 2 130 ? -50.38398 -20.95888 -25.70497 1.000 49.77885 131 GLN L O 1
ATOM 2542 N N . ALA B 2 131 ? -50.84901 -18.85939 -26.36936 1.000 40.79476 132 ALA L N 1
ATOM 2543 C CA . ALA B 2 131 ? -49.86709 -18.86195 -27.44721 1.000 36.21308 132 ALA L CA 1
ATOM 2544 C C . ALA B 2 131 ? -48.46029 -18.48915 -26.97923 1.000 42.18254 132 ALA L C 1
ATOM 2545 O O . ALA B 2 131 ? -47.59807 -18.22449 -27.82552 1.000 40.23741 132 ALA L O 1
ATOM 2547 N N . ASN B 2 132 ? -48.21776 -18.46638 -25.66399 1.000 46.28950 133 ASN L N 1
ATOM 2548 C CA . ASN B 2 132 ? -46.91306 -18.12014 -25.08519 1.000 45.93560 133 ASN L CA 1
ATOM 2549 C C . ASN B 2 132 ? -46.41788 -16.75811 -25.56851 1.000 41.36174 133 ASN L C 1
ATOM 2550 O O . ASN B 2 132 ? -45.24353 -16.58400 -25.90000 1.000 39.46692 133 ASN L O 1
ATOM 2555 N N . LYS B 2 133 ? -47.32400 -15.78355 -25.60018 1.000 43.72380 134 LYS L N 1
ATOM 2556 C CA . LYS B 2 133 ? -46.99871 -14.40809 -25.94511 1.000 39.91166 134 LYS L CA 1
ATOM 2557 C C . LYS B 2 133 ? -47.72385 -13.48171 -24.97899 1.000 38.27302 134 LYS L C 1
ATOM 2558 O O . LYS B 2 133 ? -48.72628 -13.85629 -24.36450 1.000 37.89700 134 LYS L O 1
ATOM 2564 N N . ALA B 2 134 ? -47.20396 -12.26320 -24.84222 1.000 37.23884 135 ALA L N 1
ATOM 2565 C CA . ALA B 2 134 ? -47.86588 -11.23817 -24.04556 1.000 32.16391 135 ALA L CA 1
ATOM 2566 C C . ALA B 2 134 ? -47.68497 -9.89349 -24.72835 1.000 36.23364 135 ALA L C 1
ATOM 2567 O O . ALA B 2 134 ? -46.56977 -9.54848 -25.12665 1.000 39.53915 135 ALA L O 1
ATOM 2569 N N . THR B 2 135 ? -48.77226 -9.13485 -24.85883 1.000 34.94725 136 THR L N 1
ATOM 2570 C CA . THR B 2 135 ? -48.71960 -7.82250 -25.49941 1.000 33.13775 136 THR L CA 1
ATOM 2571 C C . THR B 2 135 ? -49.64381 -6.87564 -24.75024 1.000 29.79617 136 THR L C 1
ATOM 2572 O O . THR B 2 135 ? -50.86625 -7.04840 -24.77399 1.000 34.54147 136 THR L O 1
ATOM 2576 N N . LEU B 2 136 ? -49.05952 -5.88200 -24.08890 1.000 24.45848 137 LEU L N 1
ATOM 2577 C CA . LEU B 2 136 ? -49.81830 -4.79535 -23.48980 1.000 24.53177 137 LEU L CA 1
ATOM 2578 C C . LEU B 2 136 ? -50.07254 -3.73816 -24.55389 1.000 23.08886 137 LEU L C 1
ATOM 2579 O O . LEU B 2 136 ? -49.14866 -3.34809 -25.27908 1.000 24.55128 137 LEU L O 1
ATOM 2584 N N . VAL B 2 137 ? -51.32126 -3.28503 -24.65276 1.000 19.85283 138 VAL L N 1
ATOM 2585 C CA . VAL B 2 137 ? -51.72851 -2.32524 -25.67342 1.000 19.40137 138 VAL L CA 1
ATOM 2586 C C . VAL B 2 137 ? -52.17421 -1.04155 -24.98611 1.000 21.32347 138 VAL L C 1
ATOM 2587 O O . VAL B 2 137 ? -53.03397 -1.07530 -24.10133 1.000 25.63440 138 VAL L O 1
ATOM 2591 N N . CYS B 2 138 ? -51.60282 0.08945 -25.39784 1.000 21.26399 139 CYS L N 1
ATOM 2592 C CA . CYS B 2 138 ? -51.92383 1.39242 -24.82306 1.000 16.38144 139 CYS L CA 1
ATOM 2593 C C . CYS B 2 138 ? -52.38590 2.30239 -25.95281 1.000 14.95602 139 CYS L C 1
ATOM 2594 O O . CYS B 2 138 ? -51.59335 2.66185 -26.83001 1.000 18.61789 139 CYS L O 1
ATOM 2597 N N . LEU B 2 139 ? -53.66463 2.66332 -25.93604 1.000 16.98634 140 LEU L N 1
ATOM 2598 C CA . LEU B 2 139 ? -54.28865 3.45207 -26.99009 1.000 17.57200 140 LEU L CA 1
ATOM 2599 C C . LEU B 2 139 ? -54.55181 4.85834 -26.46931 1.000 20.82169 140 LEU L C 1
ATOM 2600 O O . LEU B 2 139 ? -55.25497 5.02997 -25.46668 1.000 26.05158 140 LEU L O 1
ATOM 2605 N N . ILE B 2 140 ? -53.98943 5.85595 -27.14916 1.000 19.34042 141 ILE L N 1
ATOM 2606 C CA . ILE B 2 140 ? -54.11745 7.25947 -26.78266 1.000 20.40017 141 ILE L CA 1
ATOM 2607 C C . ILE B 2 140 ? -54.91266 7.94619 -27.88113 1.000 19.97546 141 ILE L C 1
ATOM 2608 O O . ILE B 2 140 ? -54.58721 7.80251 -29.06447 1.000 20.95417 141 ILE L O 1
ATOM 2613 N N . SER B 2 141 ? -55.94410 8.69517 -27.50170 1.000 19.45148 142 SER L N 1
ATOM 2614 C CA . SER B 2 141 ? -56.80123 9.30343 -28.50965 1.000 28.14835 142 SER L CA 1
ATOM 2615 C C . SER B 2 141 ? -57.29063 10.66576 -28.03956 1.000 30.33801 142 SER L C 1
ATOM 2616 O O . SER B 2 141 ? -57.34144 10.95086 -26.84100 1.000 27.94135 142 SER L O 1
ATOM 2619 N N . ASP B 2 142 ? -57.64120 11.50930 -29.01530 1.000 33.66454 143 ASP L N 1
ATOM 2620 C CA . ASP B 2 142 ? -58.34651 12.77150 -28.77985 1.000 34.17949 143 ASP L CA 1
ATOM 2621 C C . ASP B 2 142 ? -57.50154 13.75008 -27.96114 1.000 39.02535 143 ASP L C 1
ATOM 2622 O O . ASP B 2 142 ? -57.91545 14.24722 -26.91105 1.000 52.84880 143 ASP L O 1
ATOM 2627 N N . PHE B 2 143 ? -56.30522 14.03412 -28.47031 1.000 35.15396 144 PHE L N 1
ATOM 2628 C CA . PHE B 2 143 ? -55.43782 15.03962 -27.87678 1.000 33.70385 144 PHE L CA 1
ATOM 2629 C C . PHE B 2 143 ? -54.94590 15.98998 -28.95727 1.000 35.96495 144 PHE L C 1
ATOM 2630 O O . PHE B 2 143 ? -54.75727 15.60064 -30.11223 1.000 38.60569 144 PHE L O 1
ATOM 2638 N N . TYR B 2 144 ? -54.75254 17.25153 -28.56782 1.000 39.73143 145 TYR L N 1
ATOM 2639 C CA . TYR B 2 144 ? -54.24129 18.28297 -29.45596 1.000 38.81078 145 TYR L CA 1
ATOM 2640 C C . TYR B 2 144 ? -53.36511 19.20567 -28.61616 1.000 39.07767 145 TYR L C 1
ATOM 2641 O O . TYR B 2 144 ? -53.76570 19.58673 -27.50050 1.000 43.15816 145 TYR L O 1
ATOM 2650 N N . PRO B 2 145 ? -52.16984 19.57801 -29.10311 1.000 39.62047 146 PRO L N 1
ATOM 2651 C CA . PRO B 2 145 ? -51.59573 19.14687 -30.38369 1.000 44.67692 146 PRO L CA 1
ATOM 2652 C C . PRO B 2 145 ? -51.05859 17.71886 -30.34808 1.000 44.60202 146 PRO L C 1
ATOM 2653 O O . PRO B 2 145 ? -51.05598 17.09048 -29.28905 1.000 40.25350 146 PRO L O 1
ATOM 2657 N N . GLY B 2 146 ? -50.59943 17.22354 -31.49488 1.000 38.82211 147 GLY L N 1
ATOM 2658 C CA . GLY B 2 146 ? -50.08791 15.87046 -31.58045 1.000 33.78228 147 GLY L CA 1
ATOM 2659 C C . GLY B 2 146 ? -48.64860 15.72856 -31.13177 1.000 34.85237 147 GLY L C 1
ATOM 2660 O O . GLY B 2 146 ? -47.74806 15.56229 -31.95903 1.000 47.82188 147 GLY L O 1
ATOM 2661 N N . ALA B 2 147 ? -48.41541 15.79413 -29.82184 1.000 32.97493 148 ALA L N 1
ATOM 2662 C CA . ALA B 2 147 ? -47.06975 15.61887 -29.27818 1.000 31.72580 148 ALA L CA 1
ATOM 2663 C C . ALA B 2 147 ? -47.20958 14.99599 -27.89282 1.000 37.45769 148 ALA L C 1
ATOM 2664 O O . ALA B 2 147 ? -47.45084 15.70741 -26.91257 1.000 47.85695 148 ALA L O 1
ATOM 2666 N N . VAL B 2 148 ? -47.05497 13.67389 -27.82083 1.000 30.50474 149 VAL L N 1
ATOM 2667 C CA . VAL B 2 148 ? -47.15900 12.94079 -26.56808 1.000 33.06633 149 VAL L CA 1
ATOM 2668 C C . VAL B 2 148 ? -45.89614 12.11462 -26.37037 1.000 35.37679 149 VAL L C 1
ATOM 2669 O O . VAL B 2 148 ? -45.20456 11.75192 -27.32412 1.000 35.33686 149 VAL L O 1
ATOM 2673 N N . THR B 2 149 ? -45.60000 11.82267 -25.10620 1.000 33.37163 150 THR L N 1
ATOM 2674 C CA . THR B 2 149 ? -44.47546 10.97520 -24.73242 1.000 31.49581 150 THR L CA 1
ATOM 2675 C C . THR B 2 149 ? -45.00306 9.78083 -23.95224 1.000 37.20355 150 THR L C 1
ATOM 2676 O O . THR B 2 149 ? -45.75783 9.94936 -22.99136 1.000 44.78994 150 THR L O 1
ATOM 2680 N N . VAL B 2 150 ? -44.61186 8.57984 -24.36326 1.000 32.88900 151 VAL L N 1
ATOM 2681 C CA . VAL B 2 150 ? -45.09431 7.34697 -23.75366 1.000 29.32989 151 VAL L CA 1
ATOM 2682 C C . VAL B 2 150 ? -43.93865 6.66088 -23.04071 1.000 28.69537 151 VAL L C 1
ATOM 2683 O O . VAL B 2 150 ? -42.81074 6.63175 -23.54778 1.000 36.17838 151 VAL L O 1
ATOM 2687 N N . ALA B 2 151 ? -44.22174 6.11445 -21.85949 1.000 27.29989 152 ALA L N 1
ATOM 2688 C CA . ALA B 2 151 ? -43.24827 5.33849 -21.10740 1.000 26.53910 152 ALA L CA 1
ATOM 2689 C C . ALA B 2 151 ? -43.94756 4.14110 -20.47894 1.000 27.37354 152 ALA L C 1
ATOM 2690 O O . ALA B 2 151 ? -45.15284 4.16555 -20.22034 1.000 31.53138 152 ALA L O 1
ATOM 2692 N N . TRP B 2 152 ? -43.17774 3.08377 -20.23813 1.000 24.57202 153 TRP L N 1
ATOM 2693 C CA . TRP B 2 152 ? -43.69411 1.86153 -19.64014 1.000 27.13622 153 TRP L CA 1
ATOM 2694 C C . TRP B 2 152 ? -42.92934 1.54940 -18.36201 1.000 33.88450 153 TRP L C 1
ATOM 2695 O O . TRP B 2 152 ? -41.70245 1.68763 -18.31131 1.000 46.09010 153 TRP L O 1
ATOM 2706 N N . LYS B 2 153 ? -43.65879 1.11474 -17.33476 1.000 32.47042 154 LYS L N 1
ATOM 2707 C CA . LYS B 2 153 ? -43.07536 0.85968 -16.02481 1.000 32.38046 154 LYS L CA 1
ATOM 2708 C C . LYS B 2 153 ? -43.43801 -0.53101 -15.52326 1.000 32.62613 154 LYS L C 1
ATOM 2709 O O . LYS B 2 153 ? -44.57666 -0.98391 -15.68207 1.000 35.48824 154 LYS L O 1
ATOM 2715 N N . ALA B 2 154 ? -42.45014 -1.19332 -14.91516 1.000 37.56435 155 ALA L N 1
ATOM 2716 C CA . ALA B 2 154 ? -42.62735 -2.42436 -14.14218 1.000 38.95634 155 ALA L CA 1
ATOM 2717 C C . ALA B 2 154 ? -42.54301 -2.05078 -12.66193 1.000 51.17944 155 ALA L C 1
ATOM 2718 O O . ALA B 2 154 ? -41.46565 -2.02088 -12.06165 1.000 54.92044 155 ALA L O 1
ATOM 2720 N N . ASP B 2 155 ? -43.68901 -1.64152 -12.12019 1.000 50.64279 156 ASP L N 1
ATOM 2721 C CA . ASP B 2 155 ? -43.99320 -1.42290 -10.70716 1.000 58.39180 156 ASP L CA 1
ATOM 2722 C C . ASP B 2 155 ? -43.24321 -0.24735 -10.09575 1.000 74.12767 156 ASP L C 1
ATOM 2723 O O . ASP B 2 155 ? -43.73155 0.37493 -9.14700 1.000 101.50200 156 ASP L O 1
ATOM 2728 N N . SER B 2 156 ? -42.06595 0.07295 -10.62490 1.000 58.39033 157 SER L N 1
ATOM 2729 C CA . SER B 2 156 ? -41.43739 1.36731 -10.41391 1.000 55.58549 157 SER L CA 1
ATOM 2730 C C . SER B 2 156 ? -40.52834 1.68509 -11.59044 1.000 51.91337 157 SER L C 1
ATOM 2731 O O . SER B 2 156 ? -40.15359 2.84172 -11.80790 1.000 57.82641 157 SER L O 1
ATOM 2734 N N . SER B 2 157 ? -40.17565 0.64352 -12.36864 1.000 48.98241 158 SER L N 1
ATOM 2735 C CA . SER B 2 157 ? -38.94549 0.77311 -13.14405 1.000 46.50166 158 SER L CA 1
ATOM 2736 C C . SER B 2 157 ? -39.24629 1.04195 -14.60655 1.000 44.61554 158 SER L C 1
ATOM 2737 O O . SER B 2 157 ? -40.07085 0.33808 -15.20053 1.000 47.56475 158 SER L O 1
ATOM 2740 N N . PRO B 2 158 ? -38.59593 2.02479 -15.22565 1.000 43.21156 159 PRO L N 1
ATOM 2741 C CA . PRO B 2 158 ? -38.79598 2.24551 -16.66372 1.000 39.86212 159 PRO L CA 1
ATOM 2742 C C . PRO B 2 158 ? -38.21457 1.09433 -17.47220 1.000 41.53087 159 PRO L C 1
ATOM 2743 O O . PRO B 2 158 ? -37.07211 0.68247 -17.25906 1.000 51.68382 159 PRO L O 1
ATOM 2747 N N . VAL B 2 159 ? -39.01607 0.56749 -18.39453 1.000 39.26632 160 VAL L N 1
ATOM 2748 C CA . VAL B 2 159 ? -38.58705 -0.48332 -19.31170 1.000 31.93713 160 VAL L CA 1
ATOM 2749 C C . VAL B 2 159 ? -38.82265 0.01243 -20.73103 1.000 29.76793 160 VAL L C 1
ATOM 2750 O O . VAL B 2 159 ? -39.94078 0.41224 -21.07851 1.000 37.57951 160 VAL L O 1
ATOM 2754 N N . LYS B 2 160 ? -37.76664 0.00548 -21.54351 1.000 28.74906 161 LYS L N 1
ATOM 2755 C CA . LYS B 2 160 ? -37.83900 0.49316 -22.91197 1.000 28.17856 161 LYS L CA 1
ATOM 2756 C C . LYS B 2 160 ? -37.64442 -0.60044 -23.94856 1.000 32.90957 161 LYS L C 1
ATOM 2757 O O . LYS B 2 160 ? -37.85261 -0.34479 -25.13970 1.000 46.06904 161 LYS L O 1
ATOM 2763 N N . ALA B 2 161 ? -37.24925 -1.79989 -23.53370 1.000 33.47279 162 ALA L N 1
ATOM 2764 C CA . ALA B 2 161 ? -37.10459 -2.91376 -24.45685 1.000 35.11182 162 ALA L CA 1
ATOM 2765 C C . ALA B 2 161 ? -38.47010 -3.48671 -24.80996 1.000 32.82076 162 ALA L C 1
ATOM 2766 O O . ALA B 2 161 ? -39.34259 -3.63043 -23.94835 1.000 34.59773 162 ALA L O 1
ATOM 2768 N N . GLY B 2 162 ? -38.65165 -3.81325 -26.08612 1.000 32.65485 163 GLY L N 1
ATOM 2769 C CA . GLY B 2 162 ? -39.91329 -4.37153 -26.53212 1.000 30.00676 163 GLY L CA 1
ATOM 2770 C C . GLY B 2 162 ? -41.04695 -3.37495 -26.59730 1.000 26.82851 163 GLY L C 1
ATOM 2771 O O . GLY B 2 162 ? -42.21004 -3.75757 -26.43235 1.000 31.14750 163 GLY L O 1
ATOM 2772 N N . VAL B 2 163 ? -40.74063 -2.10220 -26.83389 1.000 26.09302 164 VAL L N 1
ATOM 2773 C CA . VAL B 2 163 ? -41.74050 -1.04698 -26.93816 1.000 24.82423 164 VAL L CA 1
ATOM 2774 C C . VAL B 2 163 ? -41.80405 -0.58973 -28.38733 1.000 28.72145 164 VAL L C 1
ATOM 2775 O O . VAL B 2 163 ? -40.77820 -0.22477 -28.97539 1.000 28.84435 164 VAL L O 1
ATOM 2779 N N . GLU B 2 164 ? -43.00472 -0.61543 -28.96277 1.000 27.48946 165 GLU L N 1
ATOM 2780 C CA . GLU B 2 164 ? -43.24809 -0.13272 -30.31927 1.000 24.62181 165 GLU L CA 1
ATOM 2781 C C . GLU B 2 164 ? -44.31998 0.94529 -30.23902 1.000 24.96880 165 GLU L C 1
ATOM 2782 O O . GLU B 2 164 ? -45.47918 0.64802 -29.93484 1.000 26.57972 165 GLU L O 1
ATOM 2788 N N . THR B 2 165 ? -43.93715 2.19283 -30.49728 1.000 23.10238 166 THR L N 1
ATOM 2789 C CA . THR B 2 165 ? -44.83628 3.33218 -30.36440 1.000 23.01223 166 THR L CA 1
ATOM 2790 C C . THR B 2 165 ? -44.98005 4.02966 -31.70910 1.000 21.04418 166 THR L C 1
ATOM 2791 O O . THR B 2 165 ? -43.97952 4.32681 -32.36937 1.000 28.85435 166 THR L O 1
ATOM 2795 N N . THR B 2 166 ? -46.21971 4.29295 -32.10874 1.000 15.82795 167 THR L N 1
ATOM 2796 C CA . THR B 2 166 ? -46.46570 4.97311 -33.36769 1.000 19.70352 167 THR L CA 1
ATOM 2797 C C . THR B 2 166 ? -46.20426 6.46871 -33.22141 1.000 22.93105 167 THR L C 1
ATOM 2798 O O . THR B 2 166 ? -45.96229 6.98472 -32.12813 1.000 27.68133 167 THR L O 1
ATOM 2802 N N . THR B 2 167 ? -46.25235 7.16681 -34.34914 1.000 29.21112 168 THR L N 1
ATOM 2803 C CA . THR B 2 167 ? -46.23130 8.61981 -34.28212 1.000 31.11184 168 THR L CA 1
ATOM 2804 C C . THR B 2 167 ? -47.64949 9.16414 -34.40242 1.000 33.75561 168 THR L C 1
ATOM 2805 O O . THR B 2 167 ? -48.46407 8.60512 -35.14640 1.000 44.28988 168 THR L O 1
ATOM 2809 N N . PRO B 2 168 ? -47.97077 10.23884 -33.68101 1.000 33.51837 169 PRO L N 1
ATOM 2810 C CA . PRO B 2 168 ? -49.35437 10.73466 -33.66440 1.000 36.31407 169 PRO L CA 1
ATOM 2811 C C . PRO B 2 168 ? -49.86910 11.07458 -35.05707 1.000 36.47357 169 PRO L C 1
ATOM 2812 O O . PRO B 2 168 ? -49.16497 11.66650 -35.87706 1.000 39.01501 169 PRO L O 1
ATOM 2816 N N . SER B 2 169 ? -51.11757 10.68930 -35.31420 1.000 34.52419 170 SER L N 1
ATOM 2817 C CA . SER B 2 169 ? -51.77020 10.91380 -36.59452 1.000 34.98188 170 SER L CA 1
ATOM 2818 C C . SER B 2 169 ? -53.11801 11.57870 -36.36363 1.000 36.54068 170 SER L C 1
ATOM 2819 O O . SER B 2 169 ? -53.79450 11.30016 -35.36936 1.000 38.14279 170 SER L O 1
ATOM 2822 N N . LYS B 2 170 ? -53.50025 12.45859 -37.28543 1.000 36.36659 171 LYS L N 1
ATOM 2823 C CA . LYS B 2 170 ? -54.75427 13.18743 -37.15751 1.000 34.30750 171 LYS L CA 1
ATOM 2824 C C . LYS B 2 170 ? -55.94553 12.25636 -37.36426 1.000 28.86015 171 LYS L C 1
ATOM 2825 O O . LYS B 2 170 ? -55.91683 11.36099 -38.21201 1.000 32.11394 171 LYS L O 1
ATOM 2831 N N . GLN B 2 171 ? -56.99573 12.47123 -36.57561 1.000 35.57285 172 GLN L N 1
ATOM 2832 C CA . GLN B 2 171 ? -58.22757 11.70386 -36.67616 1.000 36.14685 172 GLN L CA 1
ATOM 2833 C C . GLN B 2 171 ? -59.21822 12.44774 -37.57243 1.000 41.53580 172 GLN L C 1
ATOM 2834 O O . GLN B 2 171 ? -58.87898 13.43460 -38.23128 1.000 38.87329 172 GLN L O 1
ATOM 2840 N N . SER B 2 172 ? -60.46649 11.97507 -37.60158 1.000 48.24643 173 SER L N 1
ATOM 2841 C CA . SER B 2 172 ? -61.50424 12.64657 -38.37514 1.000 44.17687 173 SER L CA 1
ATOM 2842 C C . SER B 2 172 ? -61.97431 13.93226 -37.70569 1.000 52.78037 173 SER L C 1
ATOM 2843 O O . SER B 2 172 ? -62.37557 14.87390 -38.39830 1.000 63.80801 173 SER L O 1
ATOM 2846 N N . ASN B 2 173 ? -61.93815 13.99235 -36.37377 1.000 46.95545 174 ASN L N 1
ATOM 2847 C CA . ASN B 2 173 ? -62.34606 15.17454 -35.62706 1.000 42.11090 174 ASN L CA 1
ATOM 2848 C C . ASN B 2 173 ? -61.21125 16.17883 -35.45262 1.000 44.18295 174 ASN L C 1
ATOM 2849 O O . ASN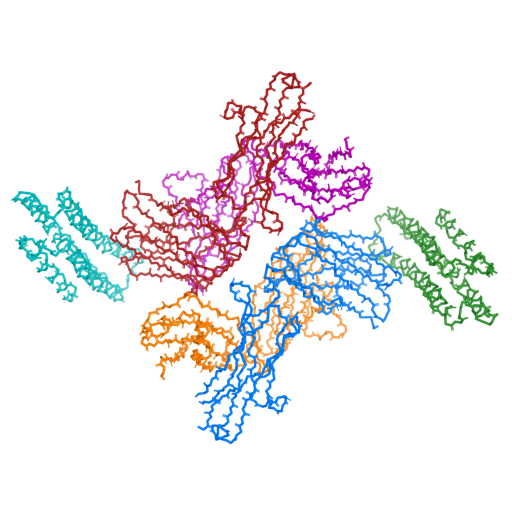 B 2 173 ? -61.30386 17.06099 -34.59073 1.000 48.85714 174 ASN L O 1
ATOM 2854 N N . ASN B 2 174 ? -60.14268 16.04766 -36.23920 1.000 41.85305 175 ASN L N 1
ATOM 2855 C CA . ASN B 2 174 ? -58.98595 16.94354 -36.23047 1.000 46.45273 175 ASN L CA 1
ATOM 2856 C C . ASN B 2 174 ? -58.21950 16.91176 -34.91110 1.000 45.49354 175 ASN L C 1
ATOM 2857 O O . ASN B 2 174 ? -57.51038 17.86758 -34.58123 1.000 53.44098 175 ASN L O 1
ATOM 2862 N N . LYS B 2 175 ? -58.34432 15.83308 -34.14740 1.000 39.32367 176 LYS L N 1
ATOM 2863 C CA . LYS B 2 175 ? -57.46741 15.55801 -33.01971 1.000 39.60637 176 LYS L CA 1
ATOM 2864 C C . LYS B 2 175 ? -56.52020 14.42416 -33.40054 1.000 35.54745 176 LYS L C 1
ATOM 2865 O O . LYS B 2 175 ? -56.59308 13.86582 -34.49694 1.000 44.20039 176 LYS L O 1
ATOM 2871 N N . TYR B 2 176 ? -55.62311 14.07947 -32.48585 1.000 34.14401 177 TYR L N 1
ATOM 2872 C CA . TYR B 2 176 ? -54.57948 13.10623 -32.76737 1.000 34.28620 177 TYR L CA 1
ATOM 2873 C C . TYR B 2 176 ? -54.78663 11.82162 -31.97063 1.000 31.71436 177 TYR L C 1
ATOM 2874 O O . TYR B 2 176 ? -55.46620 11.79856 -30.93952 1.000 33.68177 177 TYR L O 1
ATOM 2883 N N . ALA B 2 177 ? -54.17456 10.74516 -32.46716 1.000 29.71869 178 ALA L N 1
ATOM 2884 C CA . ALA B 2 177 ? -54.18941 9.44823 -31.80405 1.000 25.42954 178 ALA L CA 1
ATOM 2885 C C . ALA B 2 177 ? -52.83524 8.77548 -31.98008 1.000 23.04340 178 ALA L C 1
ATOM 2886 O O . ALA B 2 177 ? -52.07825 9.08717 -32.90166 1.000 30.71229 178 ALA L O 1
ATOM 2888 N N . ALA B 2 178 ? -52.54558 7.83445 -31.08507 1.000 20.44401 179 ALA L N 1
ATOM 2889 C CA . ALA B 2 178 ? -51.29118 7.09469 -31.11235 1.000 16.00024 179 ALA L CA 1
ATOM 2890 C C . ALA B 2 178 ? -51.47229 5.78599 -30.35651 1.000 18.58644 179 ALA L C 1
ATOM 2891 O O . ALA B 2 178 ? -52.42482 5.61271 -29.59088 1.000 25.64638 179 ALA L O 1
ATOM 2893 N N . SER B 2 179 ? -50.54306 4.86324 -30.58573 1.000 16.29831 180 SER L N 1
ATOM 2894 C CA . SER B 2 179 ? -50.57794 3.54796 -29.96620 1.000 17.03619 180 SER L CA 1
ATOM 2895 C C . SER B 2 179 ? -49.19798 3.20579 -29.42829 1.000 17.26113 180 SER L C 1
ATOM 2896 O O . SER B 2 179 ? -48.18099 3.69013 -29.93289 1.000 21.71836 180 SER L O 1
ATOM 2899 N N . SER B 2 180 ? -49.17114 2.36407 -28.39759 1.000 14.36912 181 SER L N 1
ATOM 2900 C CA . SER B 2 180 ? -47.92047 1.81430 -27.89386 1.000 19.37888 181 SER L CA 1
ATOM 2901 C C . SER B 2 180 ? -48.13418 0.35719 -27.51529 1.000 22.10074 181 SER L C 1
ATOM 2902 O O . SER B 2 180 ? -49.10910 0.01967 -26.83882 1.000 23.84024 181 SER L O 1
ATOM 2905 N N . TYR B 2 181 ? -47.22546 -0.50305 -27.95736 1.000 17.97294 182 TYR L N 1
ATOM 2906 C CA . TYR B 2 181 ? -47.31689 -1.93672 -27.72399 1.000 19.99177 182 TYR L CA 1
ATOM 2907 C C . TYR B 2 181 ? -46.07524 -2.38140 -26.96891 1.000 24.01274 182 TYR L C 1
ATOM 2908 O O . TYR B 2 181 ? -44.95097 -2.16345 -27.43582 1.000 32.28581 182 TYR L O 1
ATOM 2917 N N . LEU B 2 182 ? -46.27700 -2.99414 -25.80618 1.000 21.67789 183 LEU L N 1
ATOM 2918 C CA . LEU B 2 182 ? -45.18799 -3.56402 -25.02170 1.000 21.79498 183 LEU L CA 1
ATOM 2919 C C . LEU B 2 182 ? -45.25810 -5.08115 -25.13390 1.000 25.91725 183 LEU L C 1
ATOM 2920 O O . LEU B 2 182 ? -46.24978 -5.69170 -24.71951 1.000 29.54707 183 LEU L O 1
ATOM 2925 N N . SER B 2 183 ? -44.21874 -5.68187 -25.70718 1.000 23.87888 184 SER L N 1
ATOM 2926 C CA . SER B 2 183 ? -44.16205 -7.12297 -25.91467 1.000 27.00333 184 SER L CA 1
ATOM 2927 C C . SER B 2 183 ? -43.37348 -7.77403 -24.78688 1.000 32.54462 184 SER L C 1
ATOM 2928 O O . SER B 2 183 ? -42.25430 -7.35131 -24.47907 1.000 38.13914 184 SER L O 1
ATOM 2931 N N . LEU B 2 184 ? -43.96150 -8.80183 -24.17821 1.000 33.66477 185 LEU L N 1
ATOM 2932 C CA . LEU B 2 184 ? -43.37700 -9.49685 -23.04381 1.000 31.63592 185 LEU L CA 1
ATOM 2933 C C . LEU B 2 184 ? -43.59285 -10.99235 -23.20551 1.000 36.10785 185 LEU L C 1
ATOM 2934 O O . LEU B 2 184 ? -44.58806 -11.43499 -23.78966 1.000 40.31584 185 LEU L O 1
ATOM 2939 N N . THR B 2 185 ? -42.64949 -11.76486 -22.68192 1.000 39.27063 186 THR L N 1
ATOM 2940 C CA . THR B 2 185 ? -42.86548 -13.19412 -22.54983 1.000 43.73246 186 THR L CA 1
ATOM 2941 C C . THR B 2 185 ? -43.75746 -13.45760 -21.33487 1.000 39.37067 186 THR L C 1
ATOM 2942 O O . THR B 2 185 ? -43.75230 -12.67791 -20.37789 1.000 42.62389 186 THR L O 1
ATOM 2946 N N . PRO B 2 186 ? -44.56730 -14.52205 -21.36765 1.000 38.57704 187 PRO L N 1
ATOM 2947 C CA . PRO B 2 186 ? -45.50354 -14.76548 -20.25479 1.000 38.77919 187 PRO L CA 1
ATOM 2948 C C . PRO B 2 186 ? -44.85227 -14.79573 -18.88301 1.000 41.22262 187 PRO L C 1
ATOM 2949 O O . PRO B 2 186 ? -45.48726 -14.38782 -17.90081 1.000 36.15668 187 PRO L O 1
ATOM 2953 N N . GLU B 2 187 ? -43.60231 -15.25731 -18.78091 1.000 45.57568 188 GLU L N 1
ATOM 2954 C CA . GLU B 2 187 ? -42.94296 -15.29012 -17.47948 1.000 46.00241 188 GLU L CA 1
ATOM 2955 C C . GLU B 2 187 ? -42.69422 -13.87909 -16.95643 1.000 48.44858 188 GLU L C 1
ATOM 2956 O O . GLU B 2 187 ? -42.84454 -13.62410 -15.75570 1.000 50.55488 188 GLU L O 1
ATOM 2962 N N . GLN B 2 188 ? -42.34880 -12.94059 -17.84556 1.000 46.18618 189 GLN L N 1
ATOM 2963 C CA . GLN B 2 188 ? -42.18418 -11.55201 -17.42658 1.000 42.24228 189 GLN L CA 1
ATOM 2964 C C . GLN B 2 188 ? -43.51852 -10.93787 -17.02937 1.000 42.91743 189 GLN L C 1
ATOM 2965 O O . GLN B 2 188 ? -43.58931 -10.15049 -16.07866 1.000 51.15649 189 GLN L O 1
ATOM 2971 N N . TRP B 2 189 ? -44.58589 -11.27887 -17.75295 1.000 40.61663 190 TRP L N 1
ATOM 2972 C CA . TRP B 2 189 ? -45.89884 -10.73389 -17.43034 1.000 36.96743 190 TRP L CA 1
ATOM 2973 C C . TRP B 2 189 ? -46.39984 -11.25534 -16.09101 1.000 40.48776 190 TRP L C 1
ATOM 2974 O O . TRP B 2 189 ? -47.05646 -10.52435 -15.34039 1.000 41.97118 190 TRP L O 1
ATOM 2985 N N . LYS B 2 190 ? -46.09393 -12.51080 -15.76907 1.000 46.51383 191 LYS L N 1
ATOM 2986 C CA . LYS B 2 190 ? -46.57526 -13.10922 -14.53258 1.000 49.87643 191 LYS L CA 1
ATOM 2987 C C . LYS B 2 190 ? -45.67357 -12.82518 -13.33890 1.000 47.49837 191 LYS L C 1
ATOM 2988 O O . LYS B 2 190 ? -46.15369 -12.86104 -12.20019 1.000 47.73427 191 LYS L O 1
ATOM 2994 N N . SER B 2 191 ? -44.39229 -12.52315 -13.56710 1.000 45.38284 192 SER L N 1
ATOM 2995 C CA . SER B 2 191 ? -43.47370 -12.30583 -12.45397 1.000 48.02439 192 SER L CA 1
ATOM 2996 C C . SER B 2 191 ? -43.66946 -10.93717 -11.81095 1.000 46.44235 192 SER L C 1
ATOM 2997 O O . SER B 2 191 ? -43.65601 -10.82158 -10.58063 1.000 53.54436 192 SER L O 1
ATOM 3000 N N . HIS B 2 192 ? -43.84571 -9.89396 -12.61595 1.000 46.83723 193 HIS L N 1
ATOM 3001 C CA . HIS B 2 192 ? -43.98938 -8.55191 -12.07571 1.000 45.68078 193 HIS L CA 1
ATOM 3002 C C . HIS B 2 192 ? -45.38915 -8.34261 -11.50263 1.000 40.12065 193 HIS L C 1
ATOM 3003 O O . HIS B 2 192 ? -46.35894 -8.99718 -11.89427 1.000 43.05596 193 HIS L O 1
ATOM 3010 N N . ARG B 2 193 ? -45.48169 -7.40776 -10.55557 1.000 39.23677 194 ARG L N 1
ATOM 3011 C CA . ARG B 2 193 ? -46.75378 -7.14112 -9.89259 1.000 43.15560 194 ARG L CA 1
ATOM 3012 C C . ARG B 2 193 ? -47.71370 -6.37292 -10.79384 1.000 38.00877 194 ARG L C 1
ATOM 3013 O O . ARG B 2 193 ? -48.91340 -6.67081 -10.81985 1.000 36.11694 194 ARG L O 1
ATOM 3021 N N . SER B 2 194 ? -47.21456 -5.38426 -11.53218 1.000 39.33737 195 SER L N 1
ATOM 3022 C CA . SER B 2 194 ? -48.07334 -4.60493 -12.41229 1.000 37.63563 195 SER L CA 1
ATOM 3023 C C . SER B 2 194 ? -47.22912 -3.97247 -13.50828 1.000 37.39587 195 SER L C 1
ATOM 3024 O O . SER B 2 194 ? -45.99995 -3.91066 -13.42002 1.000 41.26289 195 SER L O 1
ATOM 3027 N N . TYR B 2 195 ? -47.91449 -3.50535 -14.54684 1.000 32.26341 196 TYR L N 1
ATOM 3028 C CA . TYR B 2 195 ? -47.29415 -2.77477 -15.63839 1.000 24.25379 196 TYR L CA 1
ATOM 3029 C C . TYR B 2 195 ? -48.10179 -1.51577 -15.90081 1.000 29.36541 196 TYR L C 1
ATOM 3030 O O . TYR B 2 195 ? -49.33610 -1.53158 -15.83547 1.000 29.64155 196 TYR L O 1
ATOM 3039 N N . SER B 2 196 ? -47.39927 -0.42436 -16.19257 1.000 27.87431 197 SER L N 1
ATOM 3040 C CA . SER B 2 196 ? -48.02167 0.88868 -16.29289 1.000 25.38546 197 SER L CA 1
ATOM 3041 C C . SER B 2 196 ? -47.64777 1.55470 -17.60821 1.000 30.38928 197 SER L C 1
ATOM 3042 O O . SER B 2 196 ? -46.47368 1.56023 -17.99384 1.000 30.89328 197 SER L O 1
ATOM 3045 N N . CYS B 2 197 ? -48.65484 2.10174 -18.28895 1.000 26.27698 198 CYS L N 1
ATOM 3046 C CA . CYS B 2 197 ? -48.47613 2.97716 -19.44067 1.000 23.55313 198 CYS L CA 1
ATOM 3047 C C . CYS B 2 197 ? -48.65532 4.41936 -18.98016 1.000 30.60788 198 CYS L C 1
ATOM 3048 O O . CYS B 2 197 ? -49.74412 4.80161 -18.53178 1.000 31.03059 198 CYS L O 1
ATOM 3051 N N . GLN B 2 198 ? -47.59134 5.21409 -19.09126 1.000 35.00851 199 GLN L N 1
ATOM 3052 C CA . GLN B 2 198 ? -47.56427 6.59396 -18.61971 1.000 33.85860 199 GLN L CA 1
ATOM 3053 C C . GLN B 2 198 ? -47.41034 7.51093 -19.82739 1.000 31.99487 199 GLN L C 1
ATOM 3054 O O . GLN B 2 198 ? -46.36578 7.50759 -20.48811 1.000 31.31448 199 GLN L O 1
ATOM 3060 N N . VAL B 2 199 ? -48.45235 8.28204 -20.12263 1.000 29.25366 200 VAL L N 1
ATOM 3061 C CA . VAL B 2 199 ? -48.43459 9.23526 -21.22147 1.000 33.94737 200 VAL L CA 1
ATOM 3062 C C . VAL B 2 199 ? -48.26875 10.63114 -20.63751 1.000 40.46941 200 VAL L C 1
ATOM 3063 O O . VAL B 2 199 ? -48.75688 10.93611 -19.54317 1.000 42.91925 200 VAL L O 1
ATOM 3067 N N . THR B 2 200 ? -47.54498 11.47431 -21.36677 1.000 40.12347 201 THR L N 1
ATOM 3068 C CA . THR B 2 200 ? -47.29271 12.85139 -20.97004 1.000 39.04315 201 THR L CA 1
ATOM 3069 C C . THR B 2 200 ? -47.61144 13.75345 -22.14981 1.000 36.38004 201 THR L C 1
ATOM 3070 O O . THR B 2 200 ? -47.11087 13.53088 -23.25813 1.000 42.31340 201 THR L O 1
ATOM 3074 N N . HIS B 2 201 ? -48.44933 14.75963 -21.91024 1.000 36.23546 202 HIS L N 1
ATOM 3075 C CA . HIS B 2 201 ? -48.93536 15.64747 -22.95922 1.000 39.31658 202 HIS L CA 1
ATOM 3076 C C . HIS B 2 201 ? -49.02572 17.05629 -22.39820 1.000 45.87764 202 HIS L C 1
ATOM 3077 O O . HIS B 2 201 ? -49.69602 17.27725 -21.38400 1.000 56.05267 202 HIS L O 1
ATOM 3084 N N . GLU B 2 202 ? -48.33997 17.99876 -23.04926 1.000 47.77414 203 GLU L N 1
ATOM 3085 C CA . GLU B 2 202 ? -48.36096 19.41031 -22.65552 1.000 45.82516 203 GLU L CA 1
ATOM 3086 C C . GLU B 2 202 ? -48.00954 19.59367 -21.18123 1.000 47.56153 203 GLU L C 1
ATOM 3087 O O . GLU B 2 202 ? -48.46548 20.53727 -20.53200 1.000 57.05194 203 GLU L O 1
ATOM 3093 N N . GLY B 2 203 ? -47.20365 18.68301 -20.63776 1.000 48.88957 204 GLY L N 1
ATOM 3094 C CA . GLY B 2 203 ? -46.74607 18.76190 -19.27165 1.000 44.88828 204 GLY L CA 1
ATOM 3095 C C . GLY B 2 203 ? -47.54230 17.94042 -18.27697 1.000 52.48208 204 GLY L C 1
ATOM 3096 O O . GLY B 2 203 ? -47.03899 17.67542 -17.17972 1.000 64.13173 204 GLY L O 1
ATOM 3097 N N . SER B 2 204 ? -48.76170 17.52925 -18.62185 1.000 58.55262 205 SER L N 1
ATOM 3098 C CA . SER B 2 204 ? -49.60761 16.76600 -17.71190 1.000 52.24657 205 SER L CA 1
ATOM 3099 C C . SER B 2 204 ? -49.51163 15.27811 -18.02907 1.000 54.22265 205 SER L C 1
ATOM 3100 O O . SER B 2 204 ? -49.44975 14.88189 -19.19648 1.000 59.43380 205 SER L O 1
ATOM 3103 N N . THR B 2 205 ? -49.50174 14.45687 -16.98321 1.000 50.53536 206 THR L N 1
ATOM 3104 C CA . THR B 2 205 ? -49.26033 13.02598 -17.10888 1.000 44.08048 206 THR L CA 1
ATOM 3105 C C . THR B 2 205 ? -50.51171 12.24020 -16.73963 1.000 43.35853 206 THR L C 1
ATOM 3106 O O . THR B 2 205 ? -51.14335 12.51160 -15.71274 1.000 42.36745 206 THR L O 1
ATOM 3110 N N . VAL B 2 206 ? -50.85974 11.26868 -17.58129 1.000 43.84511 207 VAL L N 1
ATOM 3111 C CA . VAL B 2 206 ? -51.93629 10.31983 -17.32102 1.000 38.06070 207 VAL L CA 1
ATOM 3112 C C . VAL B 2 206 ? -51.32487 8.92576 -17.27520 1.000 34.12989 207 VAL L C 1
ATOM 3113 O O . VAL B 2 206 ? -50.57960 8.53915 -18.18238 1.000 39.71177 207 VAL L O 1
ATOM 3117 N N . GLU B 2 207 ? -51.63782 8.17259 -16.22514 1.000 35.31871 208 GLU L N 1
ATOM 3118 C CA . GLU B 2 207 ? -51.03491 6.86560 -15.99330 1.000 37.56879 208 GLU L CA 1
ATOM 3119 C C . GLU B 2 207 ? -52.13318 5.81753 -15.88821 1.000 34.15687 208 GLU L C 1
ATOM 3120 O O . GLU B 2 207 ? -53.05687 5.96280 -15.08160 1.000 45.84785 208 GLU L O 1
ATOM 3126 N N . LYS B 2 208 ? -52.03629 4.77057 -16.70153 1.000 27.28144 209 LYS L N 1
ATOM 3127 C CA . LYS B 2 208 ? -52.89086 3.59955 -16.58142 1.000 24.16359 209 LYS L CA 1
ATOM 3128 C C . LYS B 2 208 ? -52.04703 2.40879 -16.14607 1.000 29.31002 209 LYS L C 1
ATOM 3129 O O . LYS B 2 208 ? -50.87317 2.30343 -16.50210 1.000 36.64686 209 LYS L O 1
ATOM 3135 N N . THR B 2 209 ? -52.63397 1.52108 -15.34705 1.000 32.48594 210 THR L N 1
ATOM 3136 C CA . THR B 2 209 ? -51.91629 0.34247 -14.87824 1.000 32.72500 210 THR L CA 1
ATOM 3137 C C . THR B 2 209 ? -52.80296 -0.88552 -15.00589 1.000 31.22319 210 THR L C 1
ATOM 3138 O O . THR B 2 209 ? -54.02365 -0.81288 -14.84217 1.000 35.04702 210 THR L O 1
ATOM 3142 N N . VAL B 2 210 ? -52.17019 -2.01582 -15.30510 1.000 27.80367 211 VAL L N 1
ATOM 3143 C CA . VAL B 2 210 ? -52.84067 -3.31028 -15.34641 1.000 26.70304 211 VAL L CA 1
ATOM 3144 C C . VAL B 2 210 ? -51.94552 -4.32922 -14.65684 1.000 30.87684 211 VAL L C 1
ATOM 3145 O O . VAL B 2 210 ? -50.71502 -4.23453 -14.71954 1.000 34.93789 211 VAL L O 1
ATOM 3149 N N . ALA B 2 211 ? -52.56193 -5.29580 -13.99156 1.000 26.39474 212 ALA L N 1
ATOM 3150 C CA . ALA B 2 211 ? -51.86078 -6.34126 -13.26798 1.000 27.27396 212 ALA L CA 1
ATOM 3151 C C . ALA B 2 211 ? -52.27290 -7.70463 -13.80287 1.000 29.20267 212 ALA L C 1
ATOM 3152 O O . ALA B 2 211 ? -53.29715 -7.82638 -14.48615 1.000 35.21267 212 ALA L O 1
ATOM 3154 N N . PRO B 2 212 ? -51.48658 -8.74947 -13.53579 1.000 30.50344 213 PRO L N 1
ATOM 3155 C CA . PRO B 2 212 ? -51.91471 -10.10462 -13.90136 1.000 37.54313 213 PRO L CA 1
ATOM 3156 C C . PRO B 2 212 ? -53.28047 -10.43612 -13.31460 1.000 46.44333 213 PRO L C 1
ATOM 3157 O O . PRO B 2 212 ? -53.63876 -9.97774 -12.22731 1.000 45.79763 213 PRO L O 1
ATOM 3161 N N . THR B 2 213 ? -54.03592 -11.24634 -14.05664 1.000 57.64674 214 THR L N 1
ATOM 3162 C CA . THR B 2 213 ? -55.43649 -11.56524 -13.75907 1.000 59.06052 214 THR L CA 1
ATOM 3163 C C . THR B 2 213 ? -56.29932 -10.30296 -13.72341 1.000 60.22247 214 THR L C 1
ATOM 3164 O O . THR B 2 213 ? -56.45967 -9.66932 -12.68002 1.000 50.59400 214 THR L O 1
ATOM 3168 N N . ASN C 3 12 ? -35.10594 17.64876 -94.08120 1.000 72.96564 12 ASN M N 1
ATOM 3169 C CA . ASN C 3 12 ? -36.13502 17.96419 -95.06675 1.000 83.13138 12 ASN M CA 1
ATOM 3170 C C . ASN C 3 12 ? -36.60226 16.70523 -95.78565 1.000 84.19466 12 ASN M C 1
ATOM 3171 O O . ASN C 3 12 ? -37.74742 16.28167 -95.64474 1.000 86.22122 12 ASN M O 1
ATOM 3176 N N . GLN C 3 13 ? -35.69002 16.11350 -96.56358 1.000 83.18974 13 GLN M N 1
ATOM 3177 C CA . GLN C 3 13 ? -36.04104 14.93679 -97.35539 1.000 81.02470 13 GLN M CA 1
ATOM 3178 C C . GLN C 3 13 ? -36.14344 13.65631 -96.52686 1.000 86.45283 13 GLN M C 1
ATOM 3179 O O . GLN C 3 13 ? -37.12908 12.92158 -96.69970 1.000 91.93507 13 GLN M O 1
ATOM 3185 N N . PRO C 3 14 ? -35.18777 13.32189 -95.64023 1.000 80.60341 14 PRO M N 1
ATOM 3186 C CA . PRO C 3 14 ? -35.21591 11.97100 -95.03263 1.000 71.97940 14 PRO M CA 1
ATOM 3187 C C . PRO C 3 14 ? -36.51781 11.62307 -94.32829 1.000 64.18990 14 PRO M C 1
ATOM 3188 O O . PRO C 3 14 ? -37.04289 10.51373 -94.51433 1.000 60.69107 14 PRO M O 1
ATOM 3192 N N . TRP C 3 15 ? -37.06085 12.53675 -93.52014 1.000 60.94283 15 TRP M N 1
ATOM 3193 C CA . TRP C 3 15 ? -38.29647 12.21629 -92.81587 1.000 53.64931 15 TRP M CA 1
ATOM 3194 C C . TRP C 3 15 ? -39.46789 12.08926 -93.78134 1.000 54.61743 15 TRP M C 1
ATOM 3195 O O . TRP C 3 15 ? -40.33807 11.23245 -93.58814 1.000 62.47101 15 TRP M O 1
ATOM 3206 N N . GLU C 3 16 ? -39.48640 12.89047 -94.84899 1.000 57.38968 16 GLU M N 1
ATOM 3207 C CA . GLU C 3 16 ? -40.54611 12.74794 -95.84180 1.000 56.53350 16 GLU M CA 1
ATOM 3208 C C . GLU C 3 16 ? -40.37924 11.47491 -96.66567 1.000 51.24839 16 GLU M C 1
ATOM 3209 O O . GLU C 3 16 ? -41.37523 10.88297 -97.09233 1.000 50.16764 16 GLU M O 1
ATOM 3215 N N . GLN C 3 17 ? -39.14308 11.01251 -96.86702 1.000 53.42811 17 GLN M N 1
ATOM 3216 C CA . GLN C 3 17 ? -38.94445 9.72729 -97.53300 1.000 49.62703 17 GLN M CA 1
ATOM 3217 C C . GLN C 3 17 ? -39.42292 8.57497 -96.65572 1.000 45.67809 17 GLN M C 1
ATOM 3218 O O . GLN C 3 17 ? -40.03488 7.61565 -97.14958 1.000 48.06539 17 GLN M O 1
ATOM 3224 N N . ALA C 3 18 ? -39.15425 8.65128 -95.34967 1.000 46.93513 18 ALA M N 1
ATOM 3225 C CA . ALA C 3 18 ? -39.71276 7.66485 -94.43036 1.000 44.39102 18 ALA M CA 1
ATOM 3226 C C . ALA C 3 18 ? -41.23622 7.70719 -94.44622 1.000 38.57809 18 ALA M C 1
ATOM 3227 O O . ALA C 3 18 ? -41.89779 6.66127 -94.41706 1.000 39.99723 18 ALA M O 1
ATOM 3229 N N . LEU C 3 19 ? -41.81081 8.91095 -94.50424 1.000 34.01650 19 LEU M N 1
ATOM 3230 C CA . LEU C 3 19 ? -43.26223 9.03424 -94.59115 1.000 38.57284 19 LEU M CA 1
ATOM 3231 C C . LEU C 3 19 ? -43.79330 8.41916 -95.88024 1.000 41.57449 19 LEU M C 1
ATOM 3232 O O . LEU C 3 19 ? -44.88128 7.83600 -95.89497 1.000 41.07250 19 LEU M O 1
ATOM 3237 N N . ASN C 3 20 ? -43.03615 8.53196 -96.97335 1.000 44.26571 20 ASN M N 1
ATOM 3238 C CA . ASN C 3 20 ? -43.46908 7.92800 -98.23112 1.000 42.66908 20 ASN M CA 1
ATOM 3239 C C . ASN C 3 20 ? -43.41238 6.40623 -98.16769 1.000 42.34970 20 ASN M C 1
ATOM 3240 O O . ASN C 3 20 ? -44.28578 5.72430 -98.71867 1.000 44.42392 20 ASN M O 1
ATOM 3245 N N . ARG C 3 21 ? -42.39247 5.85360 -97.50615 1.000 36.57832 21 ARG M N 1
ATOM 3246 C CA . ARG C 3 21 ? -42.37709 4.40866 -97.28026 1.000 35.12118 21 ARG M CA 1
ATOM 3247 C C . ARG C 3 21 ? -43.56770 3.97734 -96.42671 1.000 39.49473 21 ARG M C 1
ATOM 3248 O O . ARG C 3 21 ? -44.17969 2.92640 -96.67231 1.000 43.51610 21 ARG M O 1
ATOM 3256 N N . PHE C 3 22 ? -43.91659 4.78730 -95.42450 1.000 36.65176 22 PHE M N 1
ATOM 3257 C CA . PHE C 3 22 ? -45.11081 4.51759 -94.62859 1.000 33.42921 22 PHE M CA 1
ATOM 3258 C C . PHE C 3 22 ? -46.36900 4.54650 -95.49198 1.000 37.61278 22 PHE M C 1
ATOM 3259 O O . PHE C 3 22 ? -47.26394 3.70924 -95.32752 1.000 37.97210 22 PHE M O 1
ATOM 3267 N N . TRP C 3 23 ? -46.45439 5.50629 -96.41750 1.000 38.22915 23 TRP M N 1
ATOM 3268 C CA . TRP C 3 23 ? -47.60207 5.57181 -97.31934 1.000 38.59064 23 TRP M CA 1
ATOM 3269 C C . TRP C 3 23 ? -47.67962 4.33341 -98.19972 1.000 43.62664 23 TRP M C 1
ATOM 3270 O O . TRP C 3 23 ? -48.76810 3.79961 -98.43841 1.000 59.57855 23 TRP M O 1
ATOM 3281 N N . ASP C 3 24 ? -46.53520 3.88155 -98.71677 1.000 41.78868 24 ASP M N 1
ATOM 3282 C CA . ASP C 3 24 ? -46.52122 2.67647 -99.54058 1.000 40.93700 24 ASP M CA 1
ATOM 3283 C C . ASP C 3 24 ? -47.00329 1.46751 -98.74815 1.000 42.68012 24 ASP M C 1
ATOM 3284 O O . ASP C 3 24 ? -47.79852 0.65876 -99.24918 1.000 43.62900 24 ASP M O 1
ATOM 3289 N N . TYR C 3 25 ? -46.54813 1.33596 -97.49933 1.000 38.31291 25 TYR M N 1
ATOM 3290 C CA . TYR C 3 25 ? -47.01760 0.22560 -96.67623 1.000 36.85257 25 TYR M CA 1
ATOM 3291 C C . TYR C 3 25 ? -48.51021 0.34274 -96.39198 1.000 36.99817 25 TYR M C 1
ATOM 3292 O O . TYR C 3 25 ? -49.22511 -0.66616 -96.35064 1.000 40.88947 25 TYR M O 1
ATOM 3301 N N . LEU C 3 26 ? -48.99984 1.56749 -96.19312 1.000 37.92238 26 LEU M N 1
ATOM 3302 C CA . LEU C 3 26 ? -50.42036 1.75530 -95.92264 1.000 34.90323 26 LEU M CA 1
ATOM 3303 C C . LEU C 3 26 ? -51.26334 1.40083 -97.14054 1.000 44.57873 26 LEU M C 1
ATOM 3304 O O . LEU C 3 26 ? -52.34959 0.82868 -97.00636 1.000 48.96040 26 LEU M O 1
ATOM 3309 N N . ARG C 3 27 ? -50.77520 1.72409 -98.33860 1.000 47.63071 27 ARG M N 1
ATOM 3310 C CA . ARG C 3 27 ? -51.47099 1.31013 -99.55398 1.000 46.61078 27 ARG M CA 1
ATOM 3311 C C . ARG C 3 27 ? -51.47834 -0.20708 -99.68709 1.000 45.22135 27 ARG M C 1
ATOM 3312 O O . ARG C 3 27 ? -52.50796 -0.80702 -100.02874 1.000 49.17994 27 ARG M O 1
ATOM 3320 N N . TRP C 3 28 ? -50.33883 -0.84790 -99.40898 1.000 43.98721 28 TRP M N 1
ATOM 3321 C CA . TRP C 3 28 ? -50.29105 -2.30346 -99.48666 1.000 41.74987 28 TRP M CA 1
ATOM 3322 C C . TRP C 3 28 ? -51.22794 -2.95335 -98.47885 1.000 49.07445 28 TRP M C 1
ATOM 3323 O O . TRP C 3 28 ? -51.78715 -4.02021 -98.75446 1.000 51.56533 28 TRP M O 1
ATOM 3334 N N . VAL C 3 29 ? -51.40961 -2.33877 -97.30898 1.000 52.69089 29 VAL M N 1
ATOM 3335 C CA . VAL C 3 29 ? -52.29467 -2.94963 -96.32146 1.000 53.45981 29 VAL M CA 1
ATOM 3336 C C . VAL C 3 29 ? -53.75690 -2.63315 -96.62239 1.000 47.76541 29 VAL M C 1
ATOM 3337 O O . VAL C 3 29 ? -54.64484 -3.42124 -96.27869 1.000 51.46194 29 VAL M O 1
ATOM 3341 N N . GLN C 3 30 ? -54.04233 -1.50396 -97.26841 1.000 48.26248 30 GLN M N 1
ATOM 3342 C CA . GLN C 3 30 ? -55.41503 -1.17959 -97.62923 1.000 54.37287 30 GLN M CA 1
ATOM 3343 C C . GLN C 3 30 ? -55.82017 -1.76406 -98.97434 1.000 58.08485 30 GLN M C 1
ATOM 3344 O O . GLN C 3 30 ? -56.95906 -1.55397 -99.40450 1.000 52.96686 30 GLN M O 1
ATOM 3350 N N . THR C 3 31 ? -54.91837 -2.47953 -99.65461 1.000 57.67601 31 THR M N 1
ATOM 3351 C CA . THR C 3 31 ? -55.35048 -3.28263 -100.79398 1.000 52.96273 31 THR M CA 1
ATOM 3352 C C . THR C 3 31 ? -56.14224 -4.50934 -100.35537 1.000 56.20605 31 THR M C 1
ATOM 3353 O O . THR C 3 31 ? -56.83805 -5.10855 -101.18189 1.000 63.81400 31 THR M O 1
ATOM 3357 N N . LEU C 3 32 ? -56.05023 -4.88666 -99.07712 1.000 58.41591 32 LEU M N 1
ATOM 3358 C CA . LEU C 3 32 ? -56.77508 -6.03050 -98.51792 1.000 52.68810 32 LEU M CA 1
ATOM 3359 C C . LEU C 3 32 ? -56.52019 -7.30377 -99.32089 1.000 53.42698 32 LEU M C 1
ATOM 3360 O O . LEU C 3 32 ? -57.42999 -8.09060 -99.58950 1.000 56.90912 32 LEU M O 1
ATOM 3365 N N . SER C 3 33 ? -55.26516 -7.50564 -99.70922 1.000 52.26896 33 SER M N 1
ATOM 3366 C CA . SER C 3 33 ? -54.86366 -8.76025 -100.32132 1.000 54.76508 33 SER M CA 1
ATOM 3367 C C . SER C 3 33 ? -54.94549 -9.89102 -99.29975 1.000 68.05285 33 SER M C 1
ATOM 3368 O O . SER C 3 33 ? -55.02282 -9.66579 -98.08883 1.000 73.37880 33 SER M O 1
ATOM 3371 N N . ASP C 3 34 ? -54.93113 -11.12814 -99.80107 1.000 72.70440 34 ASP M N 1
ATOM 3372 C CA . ASP C 3 34 ? -54.95376 -12.26651 -98.88917 1.000 75.29124 34 ASP M CA 1
ATOM 3373 C C . ASP C 3 34 ? -53.64952 -12.38069 -98.10999 1.000 71.76207 34 ASP M C 1
ATOM 3374 O O . ASP C 3 34 ? -53.63920 -12.91950 -96.99679 1.000 83.46563 34 ASP M O 1
ATOM 3379 N N . GLN C 3 35 ? -52.54823 -11.86612 -98.66169 1.000 64.12662 35 GLN M N 1
ATOM 3380 C CA . GLN C 3 35 ? -51.30429 -11.82503 -97.90134 1.000 64.65740 35 GLN M CA 1
ATOM 3381 C C . GLN C 3 35 ? -51.42262 -10.86662 -96.72287 1.000 64.79521 35 GLN M C 1
ATOM 3382 O O . GLN C 3 35 ? -51.02519 -11.19542 -95.59844 1.000 67.87257 35 GLN M O 1
ATOM 3388 N N . VAL C 3 36 ? -51.98832 -9.67896 -96.95455 1.000 60.28480 36 VAL M N 1
ATOM 3389 C CA . VAL C 3 36 ? -52.21146 -8.75826 -95.84834 1.000 58.43968 36 VAL M CA 1
ATOM 3390 C C . VAL C 3 36 ? -53.30954 -9.26789 -94.92446 1.000 61.70121 36 VAL M C 1
ATOM 3391 O O . VAL C 3 36 ? -53.32759 -8.91469 -93.74176 1.000 67.19183 36 VAL M O 1
ATOM 3395 N N . GLN C 3 37 ? -54.21294 -10.11816 -95.42040 1.000 62.89803 37 GLN M N 1
ATOM 3396 C CA . GLN C 3 37 ? -55.25459 -10.67266 -94.56523 1.000 58.92062 37 GLN M CA 1
ATOM 3397 C C . GLN C 3 37 ? -54.74375 -11.81450 -93.69587 1.000 66.00550 37 GLN M C 1
ATOM 3398 O O . GLN C 3 37 ? -55.31433 -12.06520 -92.62851 1.000 69.17695 37 GLN M O 1
ATOM 3404 N N . GLU C 3 38 ? -53.68549 -12.50670 -94.11981 1.000 65.85099 38 GLU M N 1
ATOM 3405 C CA . GLU C 3 38 ? -53.04921 -13.49018 -93.25429 1.000 67.43951 38 GLU M CA 1
ATOM 3406 C C . GLU C 3 38 ? -52.00674 -12.85807 -92.34287 1.000 67.17186 38 GLU M C 1
ATOM 3407 O O . GLU C 3 38 ? -51.75224 -13.38028 -91.25120 1.000 71.32203 38 GLU M O 1
ATOM 3413 N N . GLU C 3 39 ? -51.40619 -11.73870 -92.75944 1.000 64.04035 39 GLU M N 1
ATOM 3414 C CA . GLU C 3 39 ? -50.47651 -11.02092 -91.89780 1.000 64.59158 39 GLU M CA 1
ATOM 3415 C C . GLU C 3 39 ? -51.18547 -10.13986 -90.87829 1.000 64.21909 39 GLU M C 1
ATOM 3416 O O . GLU C 3 39 ? -50.58476 -9.79285 -89.85565 1.000 64.12721 39 GLU M O 1
ATOM 3422 N N . LEU C 3 40 ? -52.44029 -9.76259 -91.13494 1.000 63.89306 40 LEU M N 1
ATOM 3423 C CA . LEU C 3 40 ? -53.21200 -9.02474 -90.14358 1.000 67.72379 40 LEU M CA 1
ATOM 3424 C C . LEU C 3 40 ? -53.53863 -9.87406 -88.92637 1.000 77.19749 40 LEU M C 1
ATOM 3425 O O . LEU C 3 40 ? -53.76574 -9.32275 -87.84473 1.000 85.88893 40 LEU M O 1
ATOM 3430 N N . GLN C 3 41 ? -53.56528 -11.19604 -89.07741 1.000 80.75249 41 GLN M N 1
ATOM 3431 C CA . GLN C 3 41 ? -53.83389 -12.09564 -87.96639 1.000 84.69172 41 GLN M CA 1
ATOM 3432 C C . GLN C 3 41 ? -52.56773 -12.58233 -87.27550 1.000 76.86221 41 GLN M C 1
ATOM 3433 O O . GLN C 3 41 ? -52.65633 -13.14323 -86.17856 1.000 88.96892 41 GLN M O 1
ATOM 3439 N N . SER C 3 42 ? -51.40130 -12.38021 -87.88014 1.000 68.00890 42 SER M N 1
ATOM 3440 C CA . SER C 3 42 ? -50.13163 -12.70637 -87.24733 1.000 73.89189 42 SER M CA 1
ATOM 3441 C C . SER C 3 42 ? -49.50523 -11.51156 -86.54041 1.000 83.31622 42 SER M C 1
ATOM 3442 O O . SER C 3 42 ? -48.37828 -11.62544 -86.04463 1.000 84.46565 42 SER M O 1
ATOM 3445 N N . SER C 3 43 ? -50.20429 -10.37408 -86.49266 1.000 82.74770 43 SER M N 1
ATOM 3446 C CA . SER C 3 43 ? -49.71677 -9.12731 -85.90001 1.000 78.13497 43 SER M CA 1
ATOM 3447 C C . SER C 3 43 ? -48.40585 -8.65552 -86.52594 1.000 72.90724 43 SER M C 1
ATOM 3448 O O . SER C 3 43 ? -47.70433 -7.81922 -85.94861 1.000 72.16719 43 SER M O 1
ATOM 3451 N N . GLN C 3 44 ? -48.05770 -9.17537 -87.70451 1.000 76.08316 44 GLN M N 1
ATOM 3452 C CA . GLN C 3 44 ? -46.83373 -8.74477 -88.37109 1.000 62.79379 44 GLN M CA 1
ATOM 3453 C C . GLN C 3 44 ? -46.99777 -7.35187 -88.96592 1.000 61.75025 44 GLN M C 1
ATOM 3454 O O . GLN C 3 44 ? -46.10455 -6.50319 -88.84368 1.000 64.72461 44 GLN M O 1
ATOM 3460 N N . VAL C 3 45 ? -48.13692 -7.09883 -89.61791 1.000 58.73575 45 VAL M N 1
ATOM 3461 C CA . VAL C 3 45 ? -48.36241 -5.79399 -90.23544 1.000 60.00510 45 VAL M CA 1
ATOM 3462 C C . VAL C 3 45 ? -48.42607 -4.70480 -89.17551 1.000 58.58253 45 VAL M C 1
ATOM 3463 O O . VAL C 3 45 ? -47.96258 -3.58016 -89.39565 1.000 60.65763 45 VAL M O 1
ATOM 3467 N N . THR C 3 46 ? -48.98501 -5.02121 -88.00544 1.000 60.76021 46 THR M N 1
ATOM 3468 C CA . THR C 3 46 ? -49.08087 -4.02587 -86.94226 1.000 60.52112 46 THR M CA 1
ATOM 3469 C C . THR C 3 46 ? -47.69708 -3.54332 -86.51463 1.000 59.03063 46 THR M C 1
ATOM 3470 O O . THR C 3 46 ? -47.42864 -2.33628 -86.48814 1.000 60.50761 46 THR M O 1
ATOM 3474 N N . GLN C 3 47 ? -46.78663 -4.47402 -86.21510 1.000 55.47280 47 GLN M N 1
ATOM 3475 C CA . GLN C 3 47 ? -45.46547 -4.06585 -85.74827 1.000 57.25996 47 GLN M CA 1
ATOM 3476 C C . GLN C 3 47 ? -44.58647 -3.53540 -86.87857 1.000 54.89783 47 GLN M C 1
ATOM 3477 O O . GLN C 3 47 ? -43.72709 -2.68108 -86.63359 1.000 52.70455 47 GLN M O 1
ATOM 3483 N N . GLU C 3 48 ? -44.78922 -3.99392 -88.11723 1.000 53.56539 48 GLU M N 1
ATOM 3484 C CA . GLU C 3 48 ? -44.05231 -3.40702 -89.23518 1.000 54.34791 48 GLU M CA 1
ATOM 3485 C C . GLU C 3 48 ? -44.47467 -1.95997 -89.47019 1.000 48.67232 48 GLU M C 1
ATOM 3486 O O . GLU C 3 48 ? -43.62746 -1.07361 -89.65078 1.000 44.66990 48 GLU M O 1
ATOM 3492 N N . LEU C 3 49 ? -45.78632 -1.70349 -89.47633 1.000 44.83790 49 LEU M N 1
ATOM 3493 C CA . LEU C 3 49 ? -46.28112 -0.33532 -89.54701 1.000 44.29979 49 LEU M CA 1
ATOM 3494 C C . LEU C 3 49 ? -45.76061 0.48852 -88.37795 1.000 46.26903 49 LEU M C 1
ATOM 3495 O O . LEU C 3 49 ? -45.41235 1.66677 -88.54109 1.000 47.37656 49 LEU M O 1
ATOM 3500 N N . THR C 3 50 ? -45.68906 -0.12501 -87.19155 1.000 49.82174 50 THR M N 1
ATOM 3501 C CA . THR C 3 50 ? -45.17356 0.56839 -86.01677 1.000 47.46210 50 THR M CA 1
ATOM 3502 C C . THR C 3 50 ? -43.73268 1.00128 -86.22487 1.000 41.96442 50 THR M C 1
ATOM 3503 O O . THR C 3 50 ? -43.37498 2.15164 -85.95592 1.000 44.59431 50 THR M O 1
ATOM 3507 N N . ALA C 3 51 ? -42.89429 0.09366 -86.72091 1.000 39.36486 51 ALA M N 1
ATOM 3508 C CA . ALA C 3 51 ? -41.49764 0.43699 -86.95903 1.000 41.39517 51 ALA M CA 1
ATOM 3509 C C . ALA C 3 51 ? -41.36673 1.51562 -88.02914 1.000 41.53048 51 ALA M C 1
ATOM 3510 O O . ALA C 3 51 ? -40.53083 2.42079 -87.90887 1.000 45.39687 51 ALA M O 1
ATOM 3512 N N . LEU C 3 52 ? -42.19297 1.44637 -89.07753 1.000 43.16660 52 LEU M N 1
ATOM 3513 C CA . LEU C 3 52 ? -42.10518 2.43656 -90.15010 1.000 39.33186 52 LEU M CA 1
ATOM 3514 C C . LEU C 3 52 ? -42.44642 3.83182 -89.64174 1.000 39.06696 52 LEU M C 1
ATOM 3515 O O . LEU C 3 52 ? -41.71446 4.79998 -89.89881 1.000 45.29147 52 LEU M O 1
ATOM 3520 N N . MET C 3 53 ? -43.55604 3.95162 -88.90133 1.000 40.69383 53 MET M N 1
ATOM 3521 C CA . MET C 3 53 ? -43.95137 5.25836 -88.38235 1.000 43.19844 53 MET M CA 1
ATOM 3522 C C . MET C 3 53 ? -43.02888 5.72372 -87.26559 1.000 41.80667 53 MET M C 1
ATOM 3523 O O . MET C 3 53 ? -42.83806 6.93113 -87.09165 1.000 41.79520 53 MET M O 1
ATOM 3528 N N . GLU C 3 54 ? -42.41883 4.79233 -86.52748 1.000 40.14096 54 GLU M N 1
ATOM 3529 C CA . GLU C 3 54 ? -41.41849 5.17334 -85.53640 1.000 42.11920 54 GLU M CA 1
ATOM 3530 C C . GLU C 3 54 ? -40.19335 5.78052 -86.20379 1.000 40.54619 54 GLU M C 1
ATOM 3531 O O . GLU C 3 54 ? -39.66774 6.79907 -85.73992 1.000 43.43983 54 GLU M O 1
ATOM 3537 N N . ASP C 3 55 ? -39.72467 5.16902 -87.29477 1.000 46.31347 55 ASP M N 1
ATOM 3538 C CA . ASP C 3 55 ? -38.62410 5.76005 -88.05008 1.000 53.16200 55 ASP M CA 1
ATOM 3539 C C . ASP C 3 55 ? -39.00959 7.13023 -88.59502 1.000 43.85298 55 ASP M C 1
ATOM 3540 O O . ASP C 3 55 ? -38.21258 8.07716 -88.53976 1.000 47.96927 55 ASP M O 1
ATOM 3545 N N . THR C 3 56 ? -40.23242 7.25468 -89.11954 1.000 38.10334 56 THR M N 1
ATOM 3546 C CA . THR C 3 56 ? -40.70599 8.55019 -89.60267 1.000 36.36109 56 THR M CA 1
ATOM 3547 C C . THR C 3 56 ? -40.64884 9.60541 -88.50249 1.000 36.07056 56 THR M C 1
ATOM 3548 O O . THR C 3 56 ? -40.13152 10.71135 -88.70812 1.000 37.50299 56 THR M O 1
ATOM 3552 N N . LEU C 3 57 ? -41.17123 9.27401 -87.31993 1.000 39.68900 57 LEU M N 1
ATOM 3553 C CA . LEU C 3 57 ? -41.21401 10.24030 -86.22765 1.000 34.73958 57 LEU M CA 1
ATOM 3554 C C . LEU C 3 57 ? -39.81619 10.58651 -85.73212 1.000 35.78685 57 LEU M C 1
ATOM 3555 O O . LEU C 3 57 ? -39.54204 11.74723 -85.40969 1.000 35.49770 57 LEU M O 1
ATOM 3560 N N . THR C 3 58 ? -38.92004 9.59822 -85.65247 1.000 35.19076 58 THR M N 1
ATOM 3561 C CA . THR C 3 58 ? -37.55443 9.89140 -85.22592 1.000 38.38142 58 THR M CA 1
ATOM 3562 C C . THR C 3 58 ? -36.87071 10.83484 -86.20472 1.000 38.54075 58 THR M C 1
ATOM 3563 O O . THR C 3 58 ? -36.21600 11.79957 -85.79156 1.000 40.37355 58 THR M O 1
ATOM 3567 N N . GLU C 3 59 ? -37.02278 10.58262 -87.50845 1.000 38.50556 59 GLU M N 1
ATOM 3568 C CA . GLU C 3 59 ? -36.44114 11.48458 -88.49803 1.000 40.67673 59 GLU M CA 1
ATOM 3569 C C . GLU C 3 59 ? -37.03280 12.88459 -88.37820 1.000 38.95630 59 GLU M C 1
ATOM 3570 O O . GLU C 3 59 ? -36.30553 13.88537 -88.44828 1.000 40.05246 59 GLU M O 1
ATOM 3576 N N . ALA C 3 60 ? -38.35190 12.97403 -88.18478 1.000 37.04703 60 ALA M N 1
ATOM 3577 C CA . ALA C 3 60 ? -39.00151 14.27780 -88.08754 1.000 33.73188 60 ALA M CA 1
ATOM 3578 C C . ALA C 3 60 ? -38.50320 15.05517 -86.87442 1.000 36.33283 60 ALA M C 1
ATOM 3579 O O . ALA C 3 60 ? -38.18475 16.24674 -86.97444 1.000 36.66762 60 ALA M O 1
ATOM 3581 N N . ILE C 3 61 ? -38.42179 14.39561 -85.71493 1.000 38.40206 61 ILE M N 1
ATOM 3582 C CA . ILE C 3 61 ? -37.98640 15.10495 -84.51485 1.000 43.13150 61 ILE M CA 1
ATOM 3583 C C . ILE C 3 61 ? -36.50101 15.43344 -84.59328 1.000 42.90779 61 ILE M C 1
ATOM 3584 O O . ILE C 3 61 ? -36.05851 16.44197 -84.03621 1.000 46.07922 61 ILE M O 1
ATOM 3589 N N . ALA C 3 62 ? -35.70924 14.62073 -85.29982 1.000 41.71257 62 ALA M N 1
ATOM 3590 C CA . ALA C 3 62 ? -34.30704 14.97047 -85.50163 1.000 43.79062 62 ALA M CA 1
ATOM 3591 C C . ALA C 3 62 ? -34.17456 16.21877 -86.36431 1.000 46.11022 62 ALA M C 1
ATOM 3592 O O . ALA C 3 62 ? -33.37445 17.11318 -86.05886 1.000 50.99214 62 ALA M O 1
ATOM 3594 N N . TYR C 3 63 ? -34.95704 16.29934 -87.44325 1.000 41.36854 63 TYR M N 1
ATOM 3595 C CA . TYR C 3 63 ? -34.94641 17.50244 -88.26976 1.000 41.26784 63 TYR M CA 1
ATOM 3596 C C . TYR C 3 63 ? -35.39775 18.72247 -87.47219 1.000 44.83119 63 TYR M C 1
ATOM 3597 O O . TYR C 3 63 ? -34.80925 19.80596 -87.58954 1.000 46.35199 63 TYR M O 1
ATOM 3606 N N . MET C 3 64 ? -36.43207 18.56180 -86.64239 1.000 42.72607 64 MET M N 1
ATOM 3607 C CA . MET C 3 64 ? -36.90441 19.67933 -85.82881 1.000 44.05464 64 MET M CA 1
ATOM 3608 C C . MET C 3 64 ? -35.84992 20.11252 -84.81677 1.000 46.78807 64 MET M C 1
ATOM 3609 O O . MET C 3 64 ? -35.65633 21.31225 -84.58395 1.000 51.18137 64 MET M O 1
ATOM 3614 N N . LYS C 3 65 ? -35.15779 19.14841 -84.20505 1.000 45.64468 65 LYS M N 1
ATOM 3615 C CA . LYS C 3 65 ? -34.11294 19.47440 -83.24219 1.000 46.93539 65 LYS M CA 1
ATOM 3616 C C . LYS C 3 65 ? -32.94494 20.18275 -83.91348 1.000 56.92841 65 LYS M C 1
ATOM 3617 O O . LYS C 3 65 ? -32.35237 21.09287 -83.32892 1.000 67.22985 65 LYS M O 1
ATOM 3623 N N . GLU C 3 66 ? -32.60715 19.79722 -85.14684 1.000 56.55384 66 GLU M N 1
ATOM 3624 C CA . GLU C 3 66 ? -31.55231 20.51404 -85.86229 1.000 58.46562 66 GLU M CA 1
ATOM 3625 C C . GLU C 3 66 ? -31.98552 21.93485 -86.21019 1.000 56.78104 66 GLU M C 1
ATOM 3626 O O . GLU C 3 66 ? -31.19946 22.88481 -86.07019 1.000 63.52601 66 GLU M O 1
ATOM 3632 N N . LEU C 3 67 ? -33.23357 22.09894 -86.65992 1.000 50.91943 67 LEU M N 1
ATOM 3633 C CA . LEU C 3 67 ? -33.76256 23.43555 -86.91878 1.000 55.26134 67 LEU M CA 1
ATOM 3634 C C . LEU C 3 67 ? -33.67900 24.30874 -85.67148 1.000 64.30193 67 LEU M C 1
ATOM 3635 O O . LEU C 3 67 ? -33.25839 25.47000 -85.73795 1.000 65.94262 67 LEU M O 1
ATOM 3640 N N . GLU C 3 68 ? -34.07452 23.76013 -84.51894 1.000 65.67486 68 GLU M N 1
ATOM 3641 C CA . GLU C 3 68 ? -33.96679 24.50431 -83.26587 1.000 66.19978 68 GLU M CA 1
ATOM 3642 C C . GLU C 3 68 ? -32.51144 24.78297 -82.91096 1.000 70.81874 68 GLU M C 1
ATOM 3643 O O . GLU C 3 68 ? -32.18978 25.84027 -82.35522 1.000 75.09983 68 GLU M O 1
ATOM 3649 N N . GLU C 3 69 ? -31.61719 23.84361 -83.22747 1.000 73.45243 69 GLU M N 1
ATOM 3650 C CA . GLU C 3 69 ? -30.20267 24.02177 -82.92509 1.000 75.66086 69 GLU M CA 1
ATOM 3651 C C . GLU C 3 69 ? -29.60616 25.18077 -83.70774 1.000 70.37823 69 GLU M C 1
ATOM 3652 O O . GLU C 3 69 ? -28.71054 25.87089 -83.20709 1.000 64.77088 69 GLU M O 1
ATOM 3658 N N . GLN C 3 70 ? -30.08483 25.41688 -84.92771 1.000 77.53219 70 GLN M N 1
ATOM 3659 C CA . GLN C 3 70 ? -29.64456 26.58031 -85.69753 1.000 82.45235 70 GLN M CA 1
ATOM 3660 C C . GLN C 3 70 ? -30.66388 27.71524 -85.66330 1.000 81.22062 70 GLN M C 1
ATOM 3661 O O . GLN C 3 70 ? -30.83498 28.43849 -86.64839 1.000 78.54652 70 GLN M O 1
ATOM 3667 N N . LEU C 3 71 ? -31.35096 27.89607 -84.53566 1.000 81.39951 71 LEU M N 1
ATOM 3668 C CA . LEU C 3 71 ? -32.21903 29.05149 -84.34419 1.000 79.96919 71 LEU M CA 1
ATOM 3669 C C . LEU C 3 71 ? -31.37849 30.25401 -83.92594 1.000 82.00361 71 LEU M C 1
ATOM 3670 O O . LEU C 3 71 ? -30.50995 30.14159 -83.05428 1.000 83.30173 71 LEU M O 1
ATOM 3675 N N . GLY C 3 72 ? -31.63849 31.40377 -84.54713 1.000 83.08674 72 GLY M N 1
ATOM 3676 C CA . GLY C 3 72 ? -30.81574 32.57829 -84.36672 1.000 92.07057 72 GLY M CA 1
ATOM 3677 C C . GLY C 3 72 ? -31.02944 33.28827 -83.04440 1.000 98.47998 72 GLY M C 1
ATOM 3678 O O . GLY C 3 72 ? -31.32324 32.66979 -82.01659 1.000 95.27403 72 GLY M O 1
ATOM 3679 N N . PRO C 3 73 ? -30.86614 34.61497 -83.04453 1.000 102.93289 73 PRO M N 1
ATOM 3680 C CA . PRO C 3 73 ? -31.05686 35.38297 -81.80529 1.000 108.91924 73 PRO M CA 1
ATOM 3681 C C . PRO C 3 73 ? -32.52016 35.43760 -81.39823 1.000 110.13415 73 PRO M C 1
ATOM 3682 O O . PRO C 3 73 ? -33.18649 36.46363 -81.57334 1.000 117.66973 73 PRO M O 1
ATOM 3686 N N . VAL C 3 74 ? -33.02453 34.33359 -80.85546 1.000 100.80113 74 VAL M N 1
ATOM 3687 C CA . VAL C 3 74 ? -34.44767 34.16039 -80.59722 1.000 93.27089 74 VAL M CA 1
ATOM 3688 C C . VAL C 3 74 ? -34.75787 34.49847 -79.14752 1.000 89.33222 74 VAL M C 1
ATOM 3689 O O . VAL C 3 74 ? -33.94276 34.28381 -78.24154 1.000 89.84155 74 VAL M O 1
ATOM 3693 N N . ALA C 3 75 ? -35.95298 35.04036 -78.92839 1.000 80.81728 75 ALA M N 1
ATOM 3694 C CA . ALA C 3 75 ? -36.47626 35.17379 -77.57927 1.000 79.41117 75 ALA M CA 1
ATOM 3695 C C . ALA C 3 75 ? -36.90863 33.80937 -77.05685 1.000 81.34584 75 ALA M C 1
ATOM 3696 O O . ALA C 3 75 ? -37.37030 32.94916 -77.81207 1.000 78.21779 75 ALA M O 1
ATOM 3698 N N . GLU C 3 76 ? -36.75264 33.61584 -75.74579 1.000 80.49205 76 GLU M N 1
ATOM 3699 C CA . GLU C 3 76 ? -37.02362 32.30985 -75.15339 1.000 76.11758 76 GLU M CA 1
ATOM 3700 C C . GLU C 3 76 ? -38.47501 31.89384 -75.36428 1.000 75.28991 76 GLU M C 1
ATOM 3701 O O . GLU C 3 76 ? -38.75477 30.75468 -75.75520 1.000 74.66987 76 GLU M O 1
ATOM 3707 N N . GLU C 3 77 ? -39.41395 32.81167 -75.12362 1.000 75.71960 77 GLU M N 1
ATOM 3708 C CA . GLU C 3 77 ? -40.82903 32.46153 -75.21170 1.000 82.98322 77 GLU M CA 1
ATOM 3709 C C . GLU C 3 77 ? -41.23019 32.11000 -76.63904 1.000 85.09740 77 GLU M C 1
ATOM 3710 O O . GLU C 3 77 ? -42.00388 31.17005 -76.85836 1.000 91.23761 77 GLU M O 1
ATOM 3716 N N . THR C 3 78 ? -40.70720 32.84341 -77.62337 1.000 85.36849 78 THR M N 1
ATOM 3717 C CA . THR C 3 78 ? -41.04740 32.55608 -79.01343 1.000 85.94883 78 THR M CA 1
ATOM 3718 C C . THR C 3 78 ? -40.49858 31.20112 -79.44961 1.000 75.83089 78 THR M C 1
ATOM 3719 O O . THR C 3 78 ? -41.18466 30.44169 -80.14631 1.000 68.98495 78 THR M O 1
ATOM 3723 N N . ARG C 3 79 ? -39.26528 30.88001 -79.04716 1.000 71.90334 79 ARG M N 1
ATOM 3724 C CA . ARG C 3 79 ? -38.70162 29.56992 -79.35873 1.000 66.92524 79 ARG M CA 1
ATOM 3725 C C . ARG C 3 79 ? -39.50096 28.45723 -78.69410 1.000 63.53791 79 ARG M C 1
ATOM 3726 O O . ARG C 3 79 ? -39.77874 27.42181 -79.31587 1.000 56.87334 79 ARG M O 1
ATOM 3734 N N . LEU C 3 80 ? -39.87357 28.65372 -77.42536 1.000 66.99439 80 LEU M N 1
ATOM 3735 C CA . LEU C 3 80 ? -40.71505 27.68259 -76.73449 1.000 57.14208 80 LEU M CA 1
ATOM 3736 C C . LEU C 3 80 ? -42.02603 27.46548 -77.47719 1.000 53.29765 80 LEU M C 1
ATOM 3737 O O . LEU C 3 80 ? -42.45779 26.32278 -77.66676 1.000 50.99988 80 LEU M O 1
ATOM 3742 N N . LYS C 3 81 ? -42.66207 28.54960 -77.92768 1.000 54.13629 81 LYS M N 1
ATOM 3743 C CA . LYS C 3 81 ? -43.95576 28.41651 -78.58947 1.000 56.37368 81 LYS M CA 1
ATOM 3744 C C . LYS C 3 81 ? -43.82268 27.73868 -79.94943 1.000 60.49726 81 LYS M C 1
ATOM 3745 O O . LYS C 3 81 ? -44.67758 26.93051 -80.32860 1.000 68.08484 81 LYS M O 1
ATOM 3751 N N . LEU C 3 82 ? -42.75941 28.04599 -80.69721 1.000 55.08626 82 LEU M N 1
ATOM 3752 C CA . LEU C 3 82 ? -42.55281 27.39144 -81.98877 1.000 55.88852 82 LEU M CA 1
ATOM 3753 C C . LEU C 3 82 ? -42.29178 25.89812 -81.81595 1.000 52.83217 82 LEU M C 1
ATOM 3754 O O . LEU C 3 82 ? -42.85529 25.06167 -82.54382 1.000 52.69878 82 LEU M O 1
ATOM 3759 N N . THR C 3 83 ? -41.42344 25.54646 -80.86283 1.000 47.04495 83 THR M N 1
ATOM 3760 C CA . THR C 3 83 ? -41.17983 24.13988 -80.57278 1.000 42.27481 83 THR M CA 1
ATOM 3761 C C . THR C 3 83 ? -42.46551 23.44269 -80.15210 1.000 42.98481 83 THR M C 1
ATOM 3762 O O . THR C 3 83 ? -42.72565 22.30503 -80.56070 1.000 44.84987 83 THR M O 1
ATOM 3766 N N . GLN C 3 84 ? -43.29386 24.11949 -79.35169 1.000 44.07489 84 GLN M N 1
ATOM 3767 C CA . GLN C 3 84 ? -44.55830 23.52950 -78.93064 1.000 37.07938 84 GLN M CA 1
ATOM 3768 C C . GLN C 3 84 ? -45.49409 23.32714 -80.11474 1.000 38.53466 84 GLN M C 1
ATOM 3769 O O . GLN C 3 84 ? -46.21641 22.32887 -80.17000 1.000 42.10277 84 GLN M O 1
ATOM 3775 N N . ASN C 3 85 ? -45.49476 24.25953 -81.07145 1.000 39.92456 85 ASN M N 1
ATOM 3776 C CA . ASN C 3 85 ? -46.31237 24.09065 -82.27174 1.000 47.07262 85 ASN M CA 1
ATOM 3777 C C . ASN C 3 85 ? -45.89735 22.84292 -83.04111 1.000 45.29576 85 ASN M C 1
ATOM 3778 O O . ASN C 3 85 ? -46.74015 22.01448 -83.42276 1.000 41.20173 85 ASN M O 1
ATOM 3783 N N . VAL C 3 86 ? -44.59209 22.69727 -83.28215 1.000 42.15572 86 VAL M N 1
ATOM 3784 C CA . VAL C 3 86 ? -44.10981 21.52572 -84.01246 1.000 38.47007 86 VAL M CA 1
ATOM 3785 C C . VAL C 3 86 ? -44.44703 20.24661 -83.25388 1.000 34.37895 86 VAL M C 1
ATOM 3786 O O . VAL C 3 86 ? -44.89680 19.25264 -83.84364 1.000 35.62069 86 VAL M O 1
ATOM 3790 N N . ILE C 3 87 ? -44.24822 20.25648 -81.93367 1.000 34.86949 87 ILE M N 1
ATOM 3791 C CA . ILE C 3 87 ? -44.48873 19.06466 -81.12796 1.000 28.71851 87 ILE M CA 1
ATOM 3792 C C . ILE C 3 87 ? -45.97107 18.70990 -81.11624 1.000 32.51826 87 ILE M C 1
ATOM 3793 O O . ILE C 3 87 ? -46.33784 17.53040 -81.14211 1.000 32.87926 87 ILE M O 1
ATOM 3798 N N . ASP C 3 88 ? -46.84766 19.71705 -81.10539 1.000 35.25835 88 ASP M N 1
ATOM 3799 C CA . ASP C 3 88 ? -48.28156 19.44643 -81.13188 1.000 36.80743 88 ASP M CA 1
ATOM 3800 C C . ASP C 3 88 ? -48.70749 18.86469 -82.47471 1.000 37.16087 88 ASP M C 1
ATOM 3801 O O . ASP C 3 88 ? -49.54455 17.95356 -82.52686 1.000 36.46523 88 ASP M O 1
ATOM 3806 N N . ALA C 3 89 ? -48.13921 19.36957 -83.57255 1.000 31.99931 89 ALA M N 1
ATOM 3807 C CA . ALA C 3 89 ? -48.42326 18.77178 -84.87546 1.000 30.70978 89 ALA M CA 1
ATOM 3808 C C . ALA C 3 89 ? -47.98863 17.30800 -84.90930 1.000 32.00731 89 ALA M C 1
ATOM 3809 O O . ALA C 3 89 ? -48.74855 16.42011 -85.33496 1.000 33.84385 89 ALA M O 1
ATOM 3811 N N . ILE C 3 90 ? -46.76698 17.03701 -84.44099 1.000 29.51361 90 ILE M N 1
ATOM 3812 C CA . ILE C 3 90 ? -46.25733 15.66820 -84.44386 1.000 27.35684 90 ILE M CA 1
ATOM 3813 C C . ILE C 3 90 ? -47.11011 14.77375 -83.55059 1.000 29.95587 90 ILE M C 1
ATOM 3814 O O . ILE C 3 90 ? -47.35363 13.60686 -83.87377 1.000 33.89341 90 ILE M O 1
ATOM 3819 N N . THR C 3 91 ? -47.59888 15.30328 -82.42536 1.000 34.08541 91 THR M N 1
ATOM 3820 C CA . THR C 3 91 ? -48.37738 14.46177 -81.52304 1.000 33.44926 91 THR M CA 1
ATOM 3821 C C . THR C 3 91 ? -49.79437 14.22813 -82.03895 1.000 35.27720 91 THR M C 1
ATOM 3822 O O . THR C 3 91 ? -50.38279 13.18310 -81.74709 1.000 44.47148 91 THR M O 1
ATOM 3826 N N . ASN C 3 92 ? -50.34717 15.15363 -82.83071 1.000 36.01073 92 ASN M N 1
ATOM 3827 C CA . ASN C 3 92 ? -51.59211 14.85199 -83.53711 1.000 38.23554 92 ASN M CA 1
ATOM 3828 C C . ASN C 3 92 ? -51.38315 13.72507 -84.53846 1.000 39.88291 92 ASN M C 1
ATOM 3829 O O . ASN C 3 92 ? -52.21645 12.80690 -84.65138 1.000 41.76291 92 ASN M O 1
ATOM 3834 N N . LEU C 3 93 ? -50.28019 13.79498 -85.29210 1.000 34.18521 93 LEU M N 1
ATOM 3835 C CA . LEU C 3 93 ? -49.93058 12.68789 -86.17546 1.000 32.28663 93 LEU M CA 1
ATOM 3836 C C . LEU C 3 93 ? -49.82659 11.38162 -85.39500 1.000 37.41486 93 LEU M C 1
ATOM 3837 O O . LEU C 3 93 ? -50.34179 10.34825 -85.83330 1.000 36.58278 93 LEU M O 1
ATOM 3842 N N . VAL C 3 94 ? -49.18844 11.42005 -84.22050 1.000 36.16289 94 VAL M N 1
ATOM 3843 C CA . VAL C 3 94 ? -49.02007 10.21806 -83.40243 1.000 33.68079 94 VAL M CA 1
ATOM 3844 C C . VAL C 3 94 ? -50.36958 9.69188 -82.92342 1.000 34.12656 94 VAL M C 1
ATOM 3845 O O . VAL C 3 94 ? -50.57568 8.47726 -82.82710 1.000 37.99335 94 VAL M O 1
ATOM 3849 N N . ASN C 3 95 ? -51.29765 10.59427 -82.58659 1.000 39.58623 95 ASN M N 1
ATOM 3850 C CA . ASN C 3 95 ? -52.62147 10.17421 -82.12506 1.000 46.22405 95 ASN M CA 1
ATOM 3851 C C . ASN C 3 95 ? -53.37703 9.44040 -83.21987 1.000 43.68168 95 ASN M C 1
ATOM 3852 O O . ASN C 3 95 ? -53.87102 8.32473 -83.01046 1.000 42.79292 95 ASN M O 1
ATOM 3857 N N . ASP C 3 96 ? -53.48202 10.05671 -84.39945 1.000 43.56103 96 ASP M N 1
ATOM 3858 C CA . ASP C 3 96 ? -54.07243 9.33704 -85.52627 1.000 45.85818 96 ASP M CA 1
ATOM 3859 C C . ASP C 3 96 ? -53.33216 8.02329 -85.82120 1.000 42.48943 96 ASP M C 1
ATOM 3860 O O . ASP C 3 96 ? -53.97221 7.00550 -86.11366 1.000 47.46162 96 ASP M O 1
ATOM 3865 N N . MET C 3 97 ? -51.99393 8.00408 -85.75772 1.000 41.40884 97 MET M N 1
ATOM 3866 C CA . MET C 3 97 ? -51.29274 6.74359 -86.02854 1.000 37.33673 97 MET M CA 1
ATOM 3867 C C . MET C 3 97 ? -51.67407 5.67061 -85.01611 1.000 36.59406 97 MET M C 1
ATOM 3868 O O . MET C 3 97 ? -51.85865 4.49721 -85.36903 1.000 36.94563 97 MET M O 1
ATOM 3873 N N . ALA C 3 98 ? -51.73768 6.04169 -83.74119 1.000 39.87942 98 ALA M N 1
ATOM 3874 C CA . ALA C 3 98 ? -52.04394 5.05403 -82.72216 1.000 40.23267 98 ALA M CA 1
ATOM 3875 C C . ALA C 3 98 ? -53.47238 4.56904 -82.86042 1.000 46.35146 98 ALA M C 1
ATOM 3876 O O . ALA C 3 98 ? -53.75376 3.39640 -82.60333 1.000 51.31810 98 ALA M O 1
ATOM 3878 N N . GLU C 3 99 ? -54.39117 5.45504 -83.25836 1.000 43.41972 99 GLU M N 1
ATOM 3879 C CA . GLU C 3 99 ? -55.76579 5.01625 -83.47984 1.000 45.39025 99 GLU M CA 1
ATOM 3880 C C . GLU C 3 99 ? -55.82860 3.99956 -84.60912 1.000 53.13611 99 GLU M C 1
ATOM 3881 O O . GLU C 3 99 ? -56.51536 2.97480 -84.49744 1.000 57.87281 99 GLU M O 1
ATOM 3887 N N . LEU C 3 100 ? -55.10366 4.26259 -85.70088 1.000 49.84280 100 LEU M N 1
ATOM 3888 C CA . LEU C 3 100 ? -55.03232 3.29776 -86.79583 1.000 47.43590 100 LEU M CA 1
ATOM 3889 C C . LEU C 3 100 ? -54.48696 1.95539 -86.31703 1.000 47.08619 100 LEU M C 1
ATOM 3890 O O . LEU C 3 100 ? -55.04220 0.89516 -86.63394 1.000 54.65657 100 LEU M O 1
ATOM 3895 N N . ARG C 3 101 ? -53.39761 1.98117 -85.54678 1.000 46.15244 101 ARG M N 1
ATOM 3896 C CA . ARG C 3 101 ? -52.79671 0.73301 -85.08126 1.000 44.44093 101 ARG M CA 1
ATOM 3897 C C . ARG C 3 101 ? -53.75538 -0.03940 -84.17540 1.000 53.44509 101 ARG M C 1
ATOM 3898 O O . ARG C 3 101 ? -53.94443 -1.25614 -84.33545 1.000 55.15277 101 ARG M O 1
ATOM 3906 N N . ASN C 3 102 ? -54.37772 0.65715 -83.21821 1.000 56.87367 102 ASN M N 1
ATOM 3907 C CA . ASN C 3 102 ? -55.28216 -0.00533 -82.28307 1.000 63.10805 102 ASN M CA 1
ATOM 3908 C C . ASN C 3 102 ? -56.49947 -0.57443 -82.99967 1.000 65.19362 102 ASN M C 1
ATOM 3909 O O . ASN C 3 102 ? -56.98690 -1.65531 -82.64734 1.000 72.33747 102 ASN M O 1
ATOM 3914 N N . ARG C 3 103 ? -56.99875 0.12555 -84.02098 1.000 63.78773 103 ARG M N 1
ATOM 3915 C CA . ARG C 3 103 ? -58.16408 -0.38605 -84.72926 1.000 69.14014 103 ARG M CA 1
ATOM 3916 C C . ARG C 3 103 ? -57.80470 -1.54182 -85.65746 1.000 72.79066 103 ARG M C 1
ATOM 3917 O O . ARG C 3 103 ? -58.64060 -2.42074 -85.88528 1.000 82.03125 103 ARG M O 1
ATOM 3925 N N . LEU C 3 104 ? -56.57078 -1.58817 -86.17304 1.000 65.28713 104 LEU M N 1
ATOM 3926 C CA . LEU C 3 104 ? -56.13551 -2.78398 -86.89524 1.000 61.05457 104 LEU M CA 1
ATOM 3927 C C . LEU C 3 104 ? -56.05140 -3.98914 -85.96270 1.000 66.28288 104 LEU M C 1
ATOM 3928 O O . LEU C 3 104 ? -56.47733 -5.09793 -86.32149 1.000 70.66350 104 LEU M O 1
ATOM 3933 N N . GLY C 3 105 ? -55.50032 -3.79275 -84.76230 1.000 68.84298 105 GLY M N 1
ATOM 3934 C CA . GLY C 3 105 ? -55.50090 -4.87086 -83.78236 1.000 69.15181 105 GLY M CA 1
ATOM 3935 C C . GLY C 3 105 ? -56.90351 -5.32236 -83.41345 1.000 73.63653 105 GLY M C 1
ATOM 3936 O O . GLY C 3 105 ? -57.17129 -6.52284 -83.28276 1.000 79.00638 105 GLY M O 1
ATOM 3937 N N . GLN C 3 106 ? -57.82076 -4.36457 -83.24624 1.000 73.59527 106 GLN M N 1
ATOM 3938 C CA . GLN C 3 106 ? -59.20744 -4.70369 -82.94106 1.000 80.32725 106 GLN M CA 1
ATOM 3939 C C . GLN C 3 106 ? -59.86627 -5.44833 -84.09554 1.000 87.46189 106 GLN M C 1
ATOM 3940 O O . GLN C 3 106 ? -60.68352 -6.34535 -83.87061 1.000 89.00231 106 GLN M O 1
ATOM 3946 N N . TYR C 3 107 ? -59.52889 -5.09149 -85.33783 1.000 87.25559 107 TYR M N 1
ATOM 3947 C CA . TYR C 3 107 ? -60.05462 -5.83019 -86.48110 1.000 83.74730 107 TYR M CA 1
ATOM 3948 C C . TYR C 3 107 ? -59.54954 -7.26588 -86.48390 1.000 84.22867 107 TYR M C 1
ATOM 3949 O O . TYR C 3 107 ? -60.30179 -8.19436 -86.79886 1.000 94.46061 107 TYR M O 1
ATOM 3958 N N . ARG C 3 108 ? -58.27413 -7.46971 -86.14841 1.000 82.27073 108 ARG M N 1
ATOM 3959 C CA . ARG C 3 108 ? -57.76793 -8.83620 -86.03518 1.000 84.93722 108 ARG M CA 1
ATOM 3960 C C . ARG C 3 108 ? -58.52192 -9.60940 -84.95700 1.000 95.19021 108 ARG M C 1
ATOM 3961 O O . ARG C 3 108 ? -58.93837 -10.75694 -85.16707 1.000 101.32312 108 ARG M O 1
ATOM 3969 N N . ASN C 3 109 ? -58.72697 -8.98475 -83.79563 1.000 95.78543 109 ASN M N 1
ATOM 3970 C CA . ASN C 3 109 ? -59.37361 -9.69165 -82.69433 1.000 100.05982 109 ASN M CA 1
ATOM 3971 C C . ASN C 3 109 ? -60.87887 -9.85263 -82.89074 1.000 108.79129 109 ASN M C 1
ATOM 3972 O O . ASN C 3 109 ? -61.48891 -10.68621 -82.21260 1.000 113.46815 109 ASN M O 1
ATOM 3977 N N . GLU C 3 110 ? -61.49253 -9.08251 -83.79021 1.000 113.02970 110 GLU M N 1
ATOM 3978 C CA . GLU C 3 110 ? -62.91534 -9.21498 -84.07654 1.000 117.98819 110 GLU M CA 1
ATOM 3979 C C . GLU C 3 110 ? -63.19246 -9.90972 -85.40296 1.000 115.22845 110 GLU M C 1
ATOM 3980 O O . GLU C 3 110 ? -64.35933 -10.04422 -85.78416 1.000 119.12553 110 GLU M O 1
ATOM 3986 N N . VAL C 3 111 ? -62.15415 -10.30863 -86.13831 1.000 113.65649 111 VAL M N 1
ATOM 3987 C CA . VAL C 3 111 ? -62.29687 -11.42413 -87.06749 1.000 111.97213 111 VAL M CA 1
ATOM 3988 C C . VAL C 3 111 ? -61.90999 -12.72566 -86.38036 1.000 116.28482 111 VAL M C 1
ATOM 3989 O O . VAL C 3 111 ? -62.24533 -13.80803 -86.88259 1.000 123.17848 111 VAL M O 1
ATOM 3993 N N . HIS C 3 112 ? -61.20925 -12.64816 -85.24608 1.000 115.27071 112 HIS M N 1
ATOM 3994 C CA . HIS C 3 112 ? -61.08801 -13.78686 -84.34731 1.000 116.98873 112 HIS M CA 1
ATOM 3995 C C . HIS C 3 112 ? -62.40653 -14.12387 -83.65545 1.000 125.55044 112 HIS M C 1
ATOM 3996 O O . HIS C 3 112 ? -62.49635 -15.17681 -83.01448 1.000 131.13222 112 HIS M O 1
ATOM 4003 N N . THR C 3 113 ? -63.43089 -13.26851 -83.77521 1.000 126.00031 113 THR M N 1
ATOM 4004 C CA . THR C 3 113 ? -64.72171 -13.55946 -83.15709 1.000 131.33706 113 THR M CA 1
ATOM 4005 C C . THR C 3 113 ? -65.40953 -14.75597 -83.80502 1.000 146.00077 113 THR M C 1
ATOM 4006 O O . THR C 3 113 ? -66.26295 -15.38370 -83.16896 1.000 155.06895 113 THR M O 1
ATOM 4010 N N . MET C 3 114 ? -65.06421 -15.08049 -85.05153 1.000 148.63425 114 MET M N 1
ATOM 4011 C CA . MET C 3 114 ? -65.42429 -16.35364 -85.65919 1.000 158.87730 114 MET M CA 1
ATOM 4012 C C . MET C 3 114 ? -64.22520 -17.28375 -85.78919 1.000 161.82239 114 MET M C 1
ATOM 4013 O O . MET C 3 114 ? -64.35354 -18.36482 -86.37360 1.000 170.72083 114 MET M O 1
ATOM 4018 N N . LEU C 3 115 ? -63.06659 -16.88477 -85.25904 1.000 150.90003 115 LEU M N 1
ATOM 4019 C CA . LEU C 3 115 ? -61.89069 -17.74428 -85.11034 1.000 148.72343 115 LEU M CA 1
ATOM 4020 C C . LEU C 3 115 ? -61.39429 -18.27900 -86.45693 1.000 150.60765 115 LEU M C 1
ATOM 4021 O O . LEU C 3 115 ? -61.40503 -19.48248 -86.72219 1.000 157.61729 115 LEU M O 1
ATOM 4026 N N . GLY C 3 116 ? -60.95351 -17.35586 -87.31047 1.000 142.38956 116 GLY M N 1
ATOM 4027 C CA . GLY C 3 116 ? -60.21989 -17.74589 -88.50016 1.000 136.65578 116 GLY M CA 1
ATOM 4028 C C . GLY C 3 116 ? -60.69374 -17.17141 -89.82053 1.000 129.21516 116 GLY M C 1
ATOM 4029 O O . GLY C 3 116 ? -59.87203 -16.83719 -90.67976 1.000 120.39009 116 GLY M O 1
ATOM 4030 N N . GLN C 3 117 ? -62.00573 -17.04849 -90.00049 1.000 133.81777 117 GLN M N 1
ATOM 4031 C CA . GLN C 3 117 ? -62.59207 -16.62544 -91.26501 1.000 128.76914 117 GLN M CA 1
ATOM 4032 C C . GLN C 3 117 ? -63.16810 -15.22114 -91.13879 1.000 126.79337 117 GLN M C 1
ATOM 4033 O O . GLN C 3 117 ? -63.72368 -14.85835 -90.09659 1.000 128.14246 117 GLN M O 1
ATOM 4039 N N . SER C 3 118 ? -63.03773 -14.43697 -92.20736 1.000 126.18705 118 SER M N 1
ATOM 4040 C CA . SER C 3 118 ? -63.56634 -13.08254 -92.26270 1.000 128.40986 118 SER M CA 1
ATOM 4041 C C . SER C 3 118 ? -64.57708 -12.96686 -93.39595 1.000 132.94971 118 SER M C 1
ATOM 4042 O O . SER C 3 118 ? -64.44335 -13.61755 -94.43694 1.000 140.44088 118 SER M O 1
ATOM 4045 N N . THR C 3 119 ? -65.58928 -12.12678 -93.18721 1.000 126.30770 119 THR M N 1
ATOM 4046 C CA . THR C 3 119 ? -66.61939 -11.92163 -94.19447 1.000 123.30710 119 THR M CA 1
ATOM 4047 C C . THR C 3 119 ? -66.06803 -11.07361 -95.34067 1.000 130.75288 119 THR M C 1
ATOM 4048 O O . THR C 3 119 ? -64.88771 -10.71861 -95.37813 1.000 134.78494 119 THR M O 1
ATOM 4052 N N . GLU C 3 120 ? -66.93969 -10.74582 -96.29467 1.000 130.72393 120 GLU M N 1
ATOM 4053 C CA . GLU C 3 120 ? -66.56540 -9.94326 -97.45267 1.000 121.63838 120 GLU M CA 1
ATOM 4054 C C . GLU C 3 120 ? -67.12102 -8.52498 -97.39341 1.000 115.17511 120 GLU M C 1
ATOM 4055 O O . GLU C 3 120 ? -67.00909 -7.78575 -98.37714 1.000 109.41977 120 GLU M O 1
ATOM 4061 N N . GLU C 3 121 ? -67.71328 -8.12554 -96.26926 1.000 117.63091 121 GLU M N 1
ATOM 4062 C CA . GLU C 3 121 ? -68.20258 -6.76557 -96.08599 1.000 119.68109 121 GLU M CA 1
ATOM 4063 C C . GLU C 3 121 ? -67.57878 -6.06378 -94.88925 1.000 108.67554 121 GLU M C 1
ATOM 4064 O O . GLU C 3 121 ? -67.42779 -4.83479 -94.91395 1.000 111.34266 121 GLU M O 1
ATOM 4070 N N . ILE C 3 122 ? -67.20646 -6.80778 -93.84341 1.000 101.76016 122 ILE M N 1
ATOM 4071 C CA . ILE C 3 122 ? -66.37736 -6.22384 -92.79568 1.000 94.70513 122 ILE M CA 1
ATOM 4072 C C . ILE C 3 122 ? -65.06988 -5.72756 -93.39553 1.000 92.42535 122 ILE M C 1
ATOM 4073 O O . ILE C 3 122 ? -64.49061 -4.74209 -92.92058 1.000 88.66754 122 ILE M O 1
ATOM 4078 N N . ARG C 3 123 ? -64.60789 -6.37419 -94.47212 1.000 95.87812 123 ARG M N 1
ATOM 4079 C CA . ARG C 3 123 ? -63.44977 -5.87832 -95.20612 1.000 91.63688 123 ARG M CA 1
ATOM 4080 C C . ARG C 3 123 ? -63.71949 -4.49789 -95.78793 1.000 94.87752 123 ARG M C 1
ATOM 4081 O O . ARG C 3 123 ? -62.86543 -3.61106 -95.71317 1.000 101.82573 123 ARG M O 1
ATOM 4089 N N . ALA C 3 124 ? -64.90633 -4.29281 -96.36540 1.000 94.07982 124 ALA M N 1
ATOM 4090 C CA . ALA C 3 124 ? -65.22559 -2.99266 -96.94915 1.000 95.55023 124 ALA M CA 1
ATOM 4091 C C . ALA C 3 124 ? -65.35164 -1.91777 -95.87596 1.000 93.76160 124 ALA M C 1
ATOM 4092 O O . ALA C 3 124 ? -64.92389 -0.77345 -96.07970 1.000 92.02718 124 ALA M O 1
ATOM 4094 N N . ARG C 3 125 ? -65.94171 -2.26482 -94.72933 1.000 96.99725 125 ARG M N 1
ATOM 4095 C CA . ARG C 3 125 ? -66.03894 -1.29975 -93.63331 1.000 97.07457 125 ARG M CA 1
ATOM 4096 C C . ARG C 3 125 ? -64.65357 -0.91076 -93.12229 1.000 90.76234 125 ARG M C 1
ATOM 4097 O O . ARG C 3 125 ? -64.34181 0.28102 -92.96750 1.000 94.48537 125 ARG M O 1
ATOM 4105 N N . LEU C 3 126 ? -63.80552 -1.90986 -92.85651 1.000 80.92272 126 LEU M N 1
ATOM 4106 C CA . LEU C 3 126 ? -62.42663 -1.63243 -92.47119 1.000 73.37481 126 LEU M CA 1
ATOM 4107 C C . LEU C 3 126 ? -61.71041 -0.80975 -93.53369 1.000 73.29929 126 LEU M C 1
ATOM 4108 O O . LEU C 3 126 ? -60.90271 0.06251 -93.20737 1.000 72.72295 126 LEU M O 1
ATOM 4113 N N . SER C 3 127 ? -62.00306 -1.06353 -94.81115 1.000 71.37036 127 SER M N 1
ATOM 4114 C CA . SER C 3 127 ? -61.32304 -0.35295 -95.88791 1.000 68.46669 127 SER M CA 1
ATOM 4115 C C . SER C 3 127 ? -61.72115 1.11532 -95.92341 1.000 69.95612 127 SER M C 1
ATOM 4116 O O . SER C 3 127 ? -60.87157 1.98677 -96.13250 1.000 69.12769 127 SER M O 1
ATOM 4119 N N . THR C 3 128 ? -63.00893 1.40964 -95.73475 1.000 74.76602 128 THR M N 1
ATOM 4120 C CA . THR C 3 128 ? -63.43320 2.80584 -95.66516 1.000 73.52711 128 THR M CA 1
ATOM 4121 C C . THR C 3 128 ? -62.81536 3.50337 -94.45815 1.000 72.82090 128 THR M C 1
ATOM 4122 O O . THR C 3 128 ? -62.37905 4.66242 -94.55177 1.000 73.18472 128 THR M O 1
ATOM 4126 N N . HIS C 3 129 ? -62.76290 2.80901 -93.31460 1.000 75.81069 129 HIS M N 1
ATOM 4127 C CA . HIS C 3 129 ? -62.08741 3.37328 -92.14807 1.000 80.33130 129 HIS M CA 1
ATOM 4128 C C . HIS C 3 129 ? -60.62100 3.66981 -92.44952 1.000 73.60508 129 HIS M C 1
ATOM 4129 O O . HIS C 3 129 ? -60.11348 4.74409 -92.10457 1.000 72.24586 129 HIS M O 1
ATOM 4136 N N . LEU C 3 130 ? -59.93113 2.73552 -93.11201 1.000 66.00495 130 LEU M N 1
ATOM 4137 C CA . LEU C 3 130 ? -58.52494 2.93241 -93.45091 1.000 60.16433 130 LEU M CA 1
ATOM 4138 C C . LEU C 3 130 ? -58.33423 4.06824 -94.44490 1.000 58.93060 130 LEU M C 1
ATOM 4139 O O . LEU C 3 130 ? -57.33489 4.78614 -94.37145 1.000 58.78186 130 LEU M O 1
ATOM 4144 N N . ARG C 3 131 ? -59.27152 4.24897 -95.37619 1.000 57.24828 131 ARG M N 1
ATOM 4145 C CA . ARG C 3 131 ? -59.14166 5.33318 -96.34508 1.000 58.28155 131 ARG M CA 1
ATOM 4146 C C . ARG C 3 131 ? -59.31689 6.69279 -95.67804 1.000 58.23283 131 ARG M C 1
ATOM 4147 O O . ARG C 3 131 ? -58.54071 7.62491 -95.93745 1.000 61.86815 131 ARG M O 1
ATOM 4155 N N . LYS C 3 132 ? -60.32576 6.82742 -94.81123 1.000 55.55975 132 LYS M N 1
ATOM 4156 C CA . LYS C 3 132 ? -60.47618 8.07962 -94.07386 1.000 58.29296 132 LYS M CA 1
ATOM 4157 C C . LYS C 3 132 ? -59.26527 8.33027 -93.18124 1.000 62.60737 132 LYS M C 1
ATOM 4158 O O . LYS C 3 132 ? -58.78905 9.47033 -93.06418 1.000 62.41957 132 LYS M O 1
ATOM 4164 N N . MET C 3 133 ? -58.74432 7.26888 -92.55669 1.000 66.64778 133 MET M N 1
ATOM 4165 C CA . MET C 3 133 ? -57.55073 7.39875 -91.73120 1.000 58.68116 133 MET M CA 1
ATOM 4166 C C . MET C 3 133 ? -56.35872 7.85823 -92.55898 1.000 55.66949 133 MET M C 1
ATOM 4167 O O . MET C 3 133 ? -55.57537 8.69864 -92.11094 1.000 58.44154 133 MET M O 1
ATOM 4172 N N . ARG C 3 134 ? -56.20892 7.32243 -93.77328 1.000 51.21572 134 ARG M N 1
ATOM 4173 C CA . ARG C 3 134 ? -55.10566 7.73074 -94.63534 1.000 49.28475 134 ARG M CA 1
ATOM 4174 C C . ARG C 3 134 ? -55.23716 9.19201 -95.03650 1.000 53.93922 134 ARG M C 1
ATOM 4175 O O . ARG C 3 134 ? -54.24099 9.92425 -95.07071 1.000 56.40075 134 ARG M O 1
ATOM 4183 N N . LYS C 3 135 ? -56.45836 9.63909 -95.33403 1.000 54.61301 135 LYS M N 1
ATOM 4184 C CA . LYS C 3 135 ? -56.64384 11.03686 -95.71400 1.000 63.04278 135 LYS M CA 1
ATOM 4185 C C . LYS C 3 135 ? -56.29479 11.96868 -94.55633 1.000 57.42952 135 LYS M C 1
ATOM 4186 O O . LYS C 3 135 ? -55.55746 12.95163 -94.73063 1.000 55.72048 135 LYS M O 1
ATOM 4192 N N . ARG C 3 136 ? -56.80120 11.66637 -93.35552 1.000 54.25731 136 ARG M N 1
ATOM 4193 C CA . ARG C 3 136 ? -56.49182 12.53012 -92.21829 1.000 57.90783 136 ARG M CA 1
ATOM 4194 C C . ARG C 3 136 ? -55.01977 12.44070 -91.82620 1.000 53.68026 136 ARG M C 1
ATOM 4195 O O . ARG C 3 136 ? -54.44288 13.43439 -91.36956 1.000 52.24764 136 ARG M O 1
ATOM 4203 N N . LEU C 3 137 ? -54.38749 11.28022 -92.02407 1.000 49.61870 137 LEU M N 1
ATOM 4204 C CA . LEU C 3 137 ? -52.95517 11.16280 -91.77791 1.000 44.13548 137 LEU M CA 1
ATOM 4205 C C . LEU C 3 137 ? -52.15781 12.02201 -92.74746 1.000 51.40274 137 LEU M C 1
ATOM 4206 O O . LEU C 3 137 ? -51.17782 12.65985 -92.35104 1.000 49.44013 137 LEU M O 1
ATOM 4211 N N . MET C 3 138 ? -52.55436 12.04496 -94.02297 1.000 53.30340 138 MET M N 1
ATOM 4212 C CA . MET C 3 138 ? -51.88740 12.91773 -94.98486 1.000 52.22239 138 MET M CA 1
ATOM 4213 C C . MET C 3 138 ? -52.03713 14.37829 -94.58397 1.000 47.23151 138 MET M C 1
ATOM 4214 O O . MET C 3 138 ? -51.06629 15.14540 -94.60967 1.000 50.08795 138 MET M O 1
ATOM 4219 N N . ARG C 3 139 ? -53.25340 14.77861 -94.20443 1.000 48.30482 139 ARG M N 1
ATOM 4220 C CA . ARG C 3 139 ? -53.47400 16.15736 -93.77219 1.000 51.02611 139 ARG M CA 1
ATOM 4221 C C . ARG C 3 139 ? -52.59603 16.50743 -92.57380 1.000 55.05967 139 ARG M C 1
ATOM 4222 O O . ARG C 3 139 ? -51.94771 17.56399 -92.54685 1.000 59.42654 139 ARG M O 1
ATOM 4230 N N . ASP C 3 140 ? -52.54857 15.61916 -91.57633 1.000 51.67542 140 ASP M N 1
ATOM 4231 C CA . ASP C 3 140 ? -51.77927 15.90720 -90.37083 1.000 48.54247 140 ASP M CA 1
ATOM 4232 C C . ASP C 3 140 ? -50.28152 15.92522 -90.65130 1.000 50.11015 140 ASP M C 1
ATOM 4233 O O . ASP C 3 140 ? -49.56016 16.78057 -90.12769 1.000 49.73458 140 ASP M O 1
ATOM 4238 N N . ALA C 3 141 ? -49.79512 15.00830 -91.48855 1.000 48.83900 141 ALA M N 1
ATOM 4239 C CA . ALA C 3 141 ? -48.37735 15.00324 -91.82982 1.000 47.14608 141 ALA M CA 1
ATOM 4240 C C . ALA C 3 141 ? -47.99329 16.25572 -92.60571 1.000 46.93868 141 ALA M C 1
ATOM 4241 O O . ALA C 3 141 ? -46.90937 16.81916 -92.39872 1.000 54.46478 141 ALA M O 1
ATOM 4243 N N . GLU C 3 142 ? -48.87289 16.72333 -93.49188 1.000 44.74527 142 GLU M N 1
ATOM 4244 C CA . GLU C 3 142 ? -48.53557 17.91942 -94.25025 1.000 54.55412 142 GLU M CA 1
ATOM 4245 C C . GLU C 3 142 ? -48.60442 19.17227 -93.38180 1.000 51.32048 142 GLU M C 1
ATOM 4246 O O . GLU C 3 142 ? -47.81676 20.10413 -93.58435 1.000 49.54970 142 GLU M O 1
ATOM 4252 N N . ASP C 3 143 ? -49.48818 19.21018 -92.37837 1.000 48.51534 143 ASP M N 1
ATOM 4253 C CA . ASP C 3 143 ? -49.41990 20.35248 -91.46744 1.000 52.75531 143 ASP M CA 1
ATOM 4254 C C . ASP C 3 143 ? -48.22104 20.24509 -90.52515 1.000 50.76216 143 ASP M C 1
ATOM 4255 O O . ASP C 3 143 ? -47.71811 21.26944 -90.05123 1.000 49.59296 143 ASP M O 1
ATOM 4260 N N . VAL C 3 144 ? -47.73586 19.02789 -90.25746 1.000 50.10755 144 VAL M N 1
ATOM 4261 C CA . VAL C 3 144 ? -46.45991 18.87562 -89.55499 1.000 47.82592 144 VAL M CA 1
ATOM 4262 C C . VAL C 3 144 ? -45.33338 19.49164 -90.37543 1.000 46.16781 144 VAL M C 1
ATOM 4263 O O . VAL C 3 144 ? -44.47683 20.21590 -89.85246 1.000 42.37787 144 VAL M O 1
ATOM 4267 N N . GLN C 3 145 ? -45.31229 19.19758 -91.67678 1.000 52.50978 145 GLN M N 1
ATOM 4268 C CA . GLN C 3 145 ? -44.30537 19.79862 -92.54752 1.000 53.93494 145 GLN M CA 1
ATOM 4269 C C . GLN C 3 145 ? -44.45489 21.31699 -92.59826 1.000 51.25169 145 GLN M C 1
ATOM 4270 O O . GLN C 3 145 ? -43.45740 22.04603 -92.65707 1.000 50.33786 145 GLN M O 1
ATOM 4276 N N . LYS C 3 146 ? -45.69478 21.81291 -92.56803 1.000 48.00990 146 LYS M N 1
ATOM 4277 C CA . LYS C 3 146 ? -45.91222 23.25815 -92.53687 1.000 52.07037 146 LYS M CA 1
ATOM 4278 C C . LYS C 3 146 ? -45.36321 23.87865 -91.25498 1.000 53.96251 146 LYS M C 1
ATOM 4279 O O . LYS C 3 146 ? -44.73874 24.94616 -91.28981 1.000 50.52555 146 LYS M O 1
ATOM 4285 N N . ALA C 3 147 ? -45.60406 23.23339 -90.11061 1.000 53.71559 147 ALA M N 1
ATOM 4286 C CA . ALA C 3 147 ? -45.05419 23.72440 -88.85074 1.000 41.05074 147 ALA M CA 1
ATOM 4287 C C . ALA C 3 147 ? -43.53202 23.69181 -88.86889 1.000 45.14961 147 ALA M C 1
ATOM 4288 O O . ALA C 3 147 ? -42.87642 24.58819 -88.32538 1.000 45.07946 147 ALA M O 1
ATOM 4290 N N . LEU C 3 148 ? -42.95265 22.66403 -89.49393 1.000 51.02927 148 LEU M N 1
ATOM 4291 C CA . LEU C 3 148 ? -41.50214 22.61252 -89.65123 1.000 48.74557 148 LEU M CA 1
ATOM 4292 C C . LEU C 3 148 ? -40.99708 23.77808 -90.49252 1.000 53.62258 148 LEU M C 1
ATOM 4293 O O . LEU C 3 148 ? -39.97476 24.39394 -90.16697 1.000 60.33654 148 LEU M O 1
ATOM 4298 N N . ALA C 3 149 ? -41.69786 24.08825 -91.58546 1.000 53.06346 149 ALA M N 1
ATOM 4299 C CA . ALA C 3 149 ? -41.30478 25.21883 -92.42035 1.000 49.94698 149 ALA M CA 1
ATOM 4300 C C . ALA C 3 149 ? -41.39480 26.52825 -91.64784 1.000 47.79389 149 ALA M C 1
ATOM 4301 O O . ALA C 3 149 ? -40.50640 27.38208 -91.75175 1.000 58.20997 149 ALA M O 1
ATOM 4303 N N . VAL C 3 150 ? -42.46215 26.70082 -90.86326 1.000 49.26870 150 VAL M N 1
ATOM 4304 C CA . VAL C 3 150 ? -42.59922 27.89488 -90.03111 1.000 49.87001 150 VAL M CA 1
ATOM 4305 C C . VAL C 3 150 ? -41.47838 27.96119 -89.00343 1.000 47.82351 150 VAL M C 1
ATOM 4306 O O . VAL C 3 150 ? -41.02596 29.05114 -88.63048 1.000 49.88066 150 VAL M O 1
ATOM 4310 N N . TYR C 3 151 ? -41.00485 26.80366 -88.53736 1.000 48.12008 151 TYR M N 1
ATOM 4311 C CA . TYR C 3 151 ? -39.91129 26.78667 -87.57351 1.000 46.58837 151 TYR M CA 1
ATOM 4312 C C . TYR C 3 151 ? -38.63609 27.37148 -88.16315 1.000 54.66629 151 TYR M C 1
ATOM 4313 O O . TYR C 3 151 ? -37.81370 27.93008 -87.42893 1.000 60.59924 151 TYR M O 1
ATOM 4322 N N . LYS C 3 152 ? -38.45295 27.25734 -89.47996 1.000 57.00075 152 LYS M N 1
ATOM 4323 C CA . LYS C 3 152 ? -37.26579 27.78787 -90.15230 1.000 65.56016 152 LYS M CA 1
ATOM 4324 C C . LYS C 3 152 ? -37.46681 29.28067 -90.43047 1.000 68.14126 152 LYS M C 1
ATOM 4325 O O . LYS C 3 152 ? -37.54264 29.74152 -91.57175 1.000 67.70149 152 LYS M O 1
ATOM 4331 N N . ALA C 3 153 ? -37.55686 30.04298 -89.34343 1.000 74.88069 153 ALA M N 1
ATOM 4332 C CA . ALA C 3 153 ? -37.74478 31.48716 -89.40946 1.000 72.84480 153 ALA M CA 1
ATOM 4333 C C . ALA C 3 153 ? -37.39175 32.07822 -88.04912 1.000 84.52113 153 ALA M C 1
ATOM 4334 O O . ALA C 3 153 ? -37.08169 31.35691 -87.09673 1.000 82.22715 153 ALA M O 1
ATOM 4336 N N . GLY C 3 154 ? -37.44342 33.40358 -87.96477 1.000 96.42997 154 GLY M N 1
ATOM 4337 C CA . GLY C 3 154 ? -37.13216 34.10066 -86.72992 1.000 98.53967 154 GLY M CA 1
ATOM 4338 C C . GLY C 3 154 ? -35.65601 34.08828 -86.38125 1.000 99.57231 154 GLY M C 1
ATOM 4339 O O . GLY C 3 154 ? -34.81107 34.46615 -87.19358 1.000 103.88230 154 GLY M O 1
ATOM 4340 N N . ASN D 3 12 ? -24.38167 16.92053 6.82072 1.000 93.21153 12 ASN E N 1
ATOM 4341 C CA . ASN D 3 12 ? -25.74700 16.42091 6.94006 1.000 98.70167 12 ASN E CA 1
ATOM 4342 C C . ASN D 3 12 ? -25.78012 15.10052 7.70275 1.000 98.87274 12 ASN E C 1
ATOM 4343 O O . ASN D 3 12 ? -24.85767 14.29821 7.60352 1.000 106.50260 12 ASN E O 1
ATOM 4348 N N . GLN D 3 13 ? -26.85236 14.87770 8.45687 1.000 91.70872 13 GLN E N 1
ATOM 4349 C CA . GLN D 3 13 ? -26.98220 13.6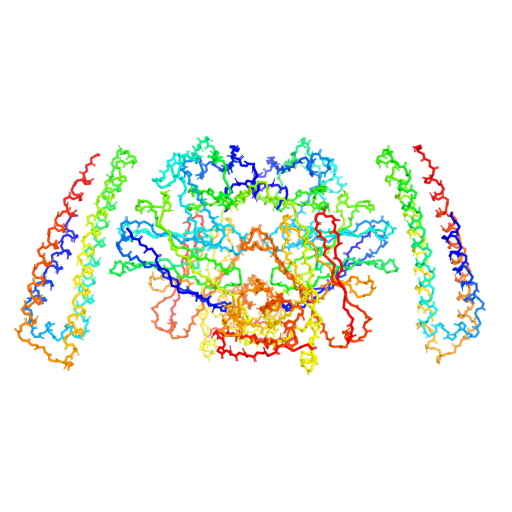8814 9.29255 1.000 86.56975 13 GLN E CA 1
ATOM 4350 C C . GLN D 3 13 ? -27.37293 12.42343 8.52333 1.000 89.02682 13 GLN E C 1
ATOM 4351 O O . GLN D 3 13 ? -26.83315 11.35184 8.82799 1.000 99.98603 13 GLN E O 1
ATOM 4357 N N . PRO D 3 14 ? -28.31268 12.47216 7.53869 1.000 84.26112 14 PRO E N 1
ATOM 4358 C CA . PRO D 3 14 ? -28.68301 11.23191 6.83389 1.000 78.15473 14 PRO E CA 1
ATOM 4359 C C . PRO D 3 14 ? -27.50880 10.51542 6.17990 1.000 74.15580 14 PRO E C 1
ATOM 4360 O O . PRO D 3 14 ? -27.25549 9.33653 6.46493 1.000 80.39158 14 PRO E O 1
ATOM 4364 N N . TRP D 3 15 ? -26.78203 11.21481 5.30300 1.000 68.14102 15 TRP E N 1
ATOM 4365 C CA . TRP D 3 15 ? -25.67866 10.56622 4.60361 1.000 61.55296 15 TRP E CA 1
ATOM 4366 C C . TRP D 3 15 ? -24.53812 10.22361 5.55499 1.000 64.31233 15 TRP E C 1
ATOM 4367 O O . TRP D 3 15 ? -23.87087 9.19990 5.37103 1.000 63.02107 15 TRP E O 1
ATOM 4378 N N . GLU D 3 16 ? -24.32450 11.03407 6.59767 1.000 67.84194 16 GLU E N 1
ATOM 4379 C CA . GLU D 3 16 ? -23.30448 10.69874 7.58903 1.000 63.63828 16 GLU E CA 1
ATOM 4380 C C . GLU D 3 16 ? -23.69787 9.48212 8.41929 1.000 59.46883 16 GLU E C 1
ATOM 4381 O O . GLU D 3 16 ? -22.82920 8.69660 8.80906 1.000 59.04123 16 GLU E O 1
ATOM 4387 N N . GLN D 3 17 ? -24.99195 9.28823 8.68506 1.000 60.69565 17 GLN E N 1
ATOM 4388 C CA . GLN D 3 17 ? -25.40141 8.08696 9.40811 1.000 67.37484 17 GLN E CA 1
ATOM 4389 C C . GLN D 3 17 ? -25.34082 6.84769 8.51957 1.000 61.70151 17 GLN E C 1
ATOM 4390 O O . GLN D 3 17 ? -25.01932 5.75259 9.00198 1.000 61.28929 17 GLN E O 1
ATOM 4396 N N . ALA D 3 18 ? -25.62162 6.99566 7.22241 1.000 59.39835 18 ALA E N 1
ATOM 4397 C CA . ALA D 3 18 ? -25.35427 5.89721 6.29733 1.000 54.69775 18 ALA E CA 1
ATOM 4398 C C . ALA D 3 18 ? -23.86306 5.57360 6.25110 1.000 51.22970 18 ALA E C 1
ATOM 4399 O O . ALA D 3 18 ? -23.46912 4.40065 6.18587 1.000 50.86056 18 ALA E O 1
ATOM 4401 N N . LEU D 3 19 ? -23.01742 6.60575 6.29201 1.000 45.34121 19 LEU E N 1
ATOM 4402 C CA . LEU D 3 19 ? -21.57594 6.38911 6.35699 1.000 48.60714 19 LEU E CA 1
ATOM 4403 C C . LEU D 3 19 ? -21.17882 5.68100 7.64809 1.000 51.43555 19 LEU E C 1
ATOM 4404 O O . LEU D 3 19 ? -20.26438 4.85098 7.65261 1.000 49.21355 19 LEU E O 1
ATOM 4409 N N . ASN D 3 20 ? -21.85357 5.99847 8.75611 1.000 51.75247 20 ASN E N 1
ATOM 4410 C CA . ASN D 3 20 ? -21.56808 5.31821 10.01798 1.000 52.00353 20 ASN E CA 1
ATOM 4411 C C . ASN D 3 20 ? -21.97161 3.85028 9.95625 1.000 50.08238 20 ASN E C 1
ATOM 4412 O O . ASN D 3 20 ? -21.28112 2.98547 10.50770 1.000 53.36465 20 ASN E O 1
ATOM 4417 N N . ARG D 3 21 ? -23.09339 3.55153 9.29851 1.000 46.46913 21 ARG E N 1
ATOM 4418 C CA . ARG D 3 21 ? -23.46828 2.15601 9.08340 1.000 48.15803 21 ARG E CA 1
ATOM 4419 C C . ARG D 3 21 ? -22.42310 1.43891 8.23239 1.000 47.77742 21 ARG E C 1
ATOM 4420 O O . ARG D 3 21 ? -22.07972 0.27540 8.49203 1.000 49.05782 21 ARG E O 1
ATOM 4428 N N . PHE D 3 22 ? -21.90502 2.12678 7.21089 1.000 46.26987 22 PHE E N 1
ATOM 4429 C CA . PHE D 3 22 ? -20.79983 1.58782 6.42136 1.000 43.77065 22 PHE E CA 1
ATOM 4430 C C . PHE D 3 22 ? -19.57442 1.31784 7.29232 1.000 43.99573 22 PHE E C 1
ATOM 4431 O O . PHE D 3 22 ? -18.91030 0.28370 7.14287 1.000 41.96627 22 PHE E O 1
ATOM 4439 N N . TRP D 3 23 ? -19.26661 2.23583 8.21461 1.000 44.18431 23 TRP E N 1
ATOM 4440 C CA . TRP D 3 23 ? -18.14666 2.03260 9.13244 1.000 48.33697 23 TRP E CA 1
ATOM 4441 C C . TRP D 3 23 ? -18.37357 0.81591 10.01968 1.000 47.64089 23 TRP E C 1
ATOM 4442 O O . TRP D 3 23 ? -17.43612 0.06487 10.30947 1.000 53.80681 23 TRP E O 1
ATOM 4453 N N . ASP D 3 24 ? -19.60736 0.62684 10.48949 1.000 41.55735 24 ASP E N 1
ATOM 4454 C CA . ASP D 3 24 ? -19.90682 -0.52311 11.33746 1.000 45.92578 24 ASP E CA 1
ATOM 4455 C C . ASP D 3 24 ? -19.72102 -1.82689 10.57278 1.000 43.84704 24 ASP E C 1
ATOM 4456 O O . ASP D 3 24 ? -19.14522 -2.79249 11.09532 1.000 42.83874 24 ASP E O 1
ATOM 4461 N N . TYR D 3 25 ? -20.19989 -1.87108 9.32771 1.000 45.97547 25 TYR E N 1
ATOM 4462 C CA . TYR D 3 25 ? -19.98331 -3.05693 8.50386 1.000 42.90977 25 TYR E CA 1
ATOM 4463 C C . TYR D 3 25 ? -18.49449 -3.29817 8.27097 1.000 40.85459 25 TYR E C 1
ATOM 4464 O O . TYR D 3 25 ? -18.03088 -4.44815 8.26988 1.000 44.64515 25 TYR E O 1
ATOM 4473 N N . LEU D 3 26 ? -17.72764 -2.22120 8.08060 1.000 41.85043 26 LEU E N 1
ATOM 4474 C CA . LEU D 3 26 ? -16.28499 -2.35925 7.90760 1.000 43.72269 26 LEU E CA 1
ATOM 4475 C C . LEU D 3 26 ? -15.62820 -2.92108 9.16290 1.000 47.09896 26 LEU E C 1
ATOM 4476 O O . LEU D 3 26 ? -14.73203 -3.76820 9.07952 1.000 46.50024 26 LEU E O 1
ATOM 4481 N N . ARG D 3 27 ? -16.05507 -2.45343 10.33695 1.000 46.51458 27 ARG E N 1
ATOM 4482 C CA . ARG D 3 27 ? -15.53098 -3.00109 11.58444 1.000 44.52941 27 ARG E CA 1
ATOM 4483 C C . ARG D 3 27 ? -15.85012 -4.48381 11.70623 1.000 42.67095 27 ARG E C 1
ATOM 4484 O O . ARG D 3 27 ? -15.01285 -5.27498 12.16184 1.000 45.69558 27 ARG E O 1
ATOM 4492 N N . TRP D 3 28 ? -17.05490 -4.88216 11.29412 1.000 42.92472 28 TRP E N 1
ATOM 4493 C CA . TRP D 3 28 ? -17.40151 -6.29835 11.34213 1.000 36.75247 28 TRP E CA 1
ATOM 4494 C C . TRP D 3 28 ? -16.49249 -7.12144 10.43791 1.000 44.92149 28 TRP E C 1
ATOM 4495 O O . TRP D 3 28 ? -15.99526 -8.17879 10.84122 1.000 50.26165 28 TRP E O 1
ATOM 4506 N N . VAL D 3 29 ? -16.27260 -6.66357 9.20109 1.000 47.26517 29 VAL E N 1
ATOM 4507 C CA . VAL D 3 29 ? -15.40358 -7.44307 8.31724 1.000 44.66770 29 VAL E CA 1
ATOM 4508 C C . VAL D 3 29 ? -13.96538 -7.42019 8.82460 1.000 47.49702 29 VAL E C 1
ATOM 4509 O O . VAL D 3 29 ? -13.18856 -8.34347 8.54963 1.000 49.77505 29 VAL E O 1
ATOM 4513 N N . GLN D 3 30 ? -13.58861 -6.38215 9.57771 1.000 46.98659 30 GLN E N 1
ATOM 4514 C CA . GLN D 3 30 ? -12.25447 -6.33673 10.16673 1.000 46.77574 30 GLN E CA 1
ATOM 4515 C C . GLN D 3 30 ? -12.12316 -7.30817 11.33020 1.000 45.33395 30 GLN E C 1
ATOM 4516 O O . GLN D 3 30 ? -11.01305 -7.75825 11.63629 1.000 48.63514 30 GLN E O 1
ATOM 4522 N N . THR D 3 31 ? -13.23778 -7.62494 11.99611 1.000 49.23451 31 THR E N 1
ATOM 4523 C CA . THR D 3 31 ? -13.21732 -8.63929 13.04826 1.000 52.04966 31 THR E CA 1
ATOM 4524 C C . THR D 3 31 ? -12.66503 -9.96621 12.53360 1.000 56.25442 31 THR E C 1
ATOM 4525 O O . THR D 3 31 ? -11.95595 -10.67437 13.25992 1.000 56.37409 31 THR E O 1
ATOM 4529 N N . LEU D 3 32 ? -12.96030 -10.30517 11.27518 1.000 59.91807 32 LEU E N 1
ATOM 4530 C CA . LEU D 3 32 ? -12.55926 -11.57991 10.67206 1.000 55.06464 32 LEU E CA 1
ATOM 4531 C C . LEU D 3 32 ? -13.15374 -12.76384 11.43097 1.000 58.75201 32 LEU E C 1
ATOM 4532 O O . LEU D 3 32 ? -12.48167 -13.76646 11.68123 1.000 56.13165 32 LEU E O 1
ATOM 4537 N N . SER D 3 33 ? -14.42815 -12.64391 11.79774 1.000 64.27379 33 SER E N 1
ATOM 4538 C CA . SER D 3 33 ? -15.14634 -13.74065 12.42505 1.000 66.23783 33 SER E CA 1
ATOM 4539 C C . SER D 3 33 ? -15.28131 -14.90962 11.44980 1.000 73.86974 33 SER E C 1
ATOM 4540 O O . SER D 3 33 ? -15.04611 -14.78248 10.24658 1.000 80.68108 33 SER E O 1
ATOM 4543 N N . ASP D 3 34 ? -15.66394 -16.07015 11.98995 1.000 79.92310 34 ASP E N 1
ATOM 4544 C CA . ASP D 3 34 ? -15.89989 -17.22992 11.13481 1.000 91.20603 34 ASP E CA 1
ATOM 4545 C C . ASP D 3 34 ? -17.00216 -16.94751 10.12083 1.000 85.19215 34 ASP E C 1
ATOM 4546 O O . ASP D 3 34 ? -16.94369 -17.42162 8.97926 1.000 94.62486 34 ASP E O 1
ATOM 4551 N N . GLN D 3 35 ? -18.01003 -16.16367 10.51339 1.000 70.52453 35 GLN E N 1
ATOM 4552 C CA . GLN D 3 35 ? -19.04646 -15.77845 9.56309 1.000 64.82106 35 GLN E CA 1
ATOM 4553 C C . GLN D 3 35 ? -18.49695 -14.85974 8.47881 1.000 68.96212 35 GLN E C 1
ATOM 4554 O O . GLN D 3 35 ? -18.94064 -14.93089 7.32825 1.000 73.58287 35 GLN E O 1
ATOM 4560 N N . VAL D 3 36 ? -17.53285 -14.00068 8.81869 1.000 63.11929 36 VAL E N 1
ATOM 4561 C CA . VAL D 3 36 ? -16.87775 -13.17831 7.80349 1.000 56.16523 36 VAL E CA 1
ATOM 4562 C C . VAL D 3 36 ? -16.15230 -14.06211 6.79606 1.000 62.28387 36 VAL E C 1
ATOM 4563 O O . VAL D 3 36 ? -16.26068 -13.86704 5.57940 1.000 66.36046 36 VAL E O 1
ATOM 4567 N N . GLN D 3 37 ? -15.39813 -15.04758 7.29051 1.000 64.99636 37 GLN E N 1
ATOM 4568 C CA . GLN D 3 37 ? -14.68065 -15.95175 6.39753 1.000 64.11780 37 GLN E CA 1
ATOM 4569 C C . GLN D 3 37 ? -15.64632 -16.74330 5.52628 1.000 62.03797 37 GLN E C 1
ATOM 4570 O O . GLN D 3 37 ? -15.35777 -17.01607 4.35519 1.000 67.36590 37 GLN E O 1
ATOM 4576 N N . GLU D 3 38 ? -16.80014 -17.12135 6.08118 1.000 61.44020 38 GLU E N 1
ATOM 4577 C CA . GLU D 3 38 ? -17.78282 -17.86272 5.29812 1.000 69.11839 38 GLU E CA 1
ATOM 4578 C C . GLU D 3 38 ? -18.41452 -16.98489 4.22390 1.000 70.11920 38 GLU E C 1
ATOM 4579 O O . GLU D 3 38 ? -18.59200 -17.42500 3.08216 1.000 75.22546 38 GLU E O 1
ATOM 4585 N N . GLU D 3 39 ? -18.75677 -15.74045 4.56564 1.000 66.52697 39 GLU E N 1
ATOM 4586 C CA . GLU D 3 39 ? -19.45494 -14.86922 3.62859 1.000 71.45220 39 GLU E CA 1
ATOM 4587 C C . GLU D 3 39 ? -18.52968 -14.23047 2.60162 1.000 75.76899 39 GLU E C 1
ATOM 4588 O O . GLU D 3 39 ? -19.01556 -13.75053 1.57095 1.000 85.98172 39 GLU E O 1
ATOM 4594 N N . LEU D 3 40 ? -17.21889 -14.20356 2.85536 1.000 69.40868 40 LEU E N 1
ATOM 4595 C CA . LEU D 3 40 ? -16.28703 -13.70341 1.84796 1.000 69.18254 40 LEU E CA 1
ATOM 4596 C C . LEU D 3 40 ? -16.30410 -14.58193 0.60407 1.000 80.56421 40 LEU E C 1
ATOM 4597 O O . LEU D 3 40 ? -16.47407 -14.09000 -0.51795 1.000 85.65422 40 LE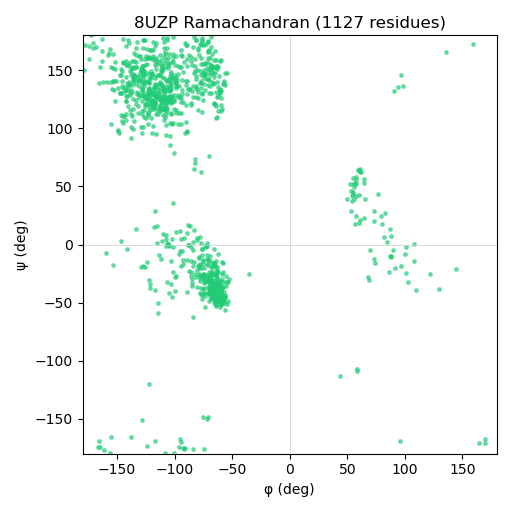U E O 1
ATOM 4602 N N . GLN D 3 41 ? -16.13218 -15.89205 0.78514 1.000 79.99833 41 GLN E N 1
ATOM 4603 C CA . GLN D 3 41 ? -16.23280 -16.81476 -0.33690 1.000 82.05326 41 GLN E CA 1
ATOM 4604 C C . GLN D 3 41 ? -17.65449 -16.91489 -0.87356 1.000 83.42939 41 GLN E C 1
ATOM 4605 O O . GLN D 3 41 ? -17.85046 -17.41685 -1.98478 1.000 93.26852 41 GLN E O 1
ATOM 4611 N N . SER D 3 42 ? -18.64400 -16.44352 -0.11745 1.000 81.90335 42 SER E N 1
ATOM 4612 C CA . SER D 3 42 ? -20.04268 -16.54606 -0.51090 1.000 98.41479 42 SER E CA 1
ATOM 4613 C C . SER D 3 42 ? -20.49097 -15.42416 -1.43651 1.000 99.73074 42 SER E C 1
ATOM 4614 O O . SER D 3 42 ? -21.67406 -15.38260 -1.79228 1.000 114.83518 42 SER E O 1
ATOM 4617 N N . SER D 3 43 ? -19.59020 -14.51906 -1.82435 1.000 88.45307 43 SER E N 1
ATOM 4618 C CA . SER D 3 43 ? -19.89255 -13.42017 -2.74101 1.000 91.83603 43 SER E CA 1
ATOM 4619 C C . SER D 3 43 ? -20.98341 -12.49651 -2.20900 1.000 86.61758 43 SER E C 1
ATOM 4620 O O . SER D 3 43 ? -21.58635 -11.73849 -2.97603 1.000 85.07171 43 SER E O 1
ATOM 4623 N N . GLN D 3 44 ? -21.24960 -12.53554 -0.90429 1.000 81.95411 44 GLN E N 1
ATOM 4624 C CA . GLN D 3 44 ? -22.33465 -11.75603 -0.32262 1.000 80.25812 44 GLN E CA 1
ATOM 4625 C C . GLN D 3 44 ? -21.85461 -10.51719 0.41617 1.000 70.22937 44 GLN E C 1
ATOM 4626 O O . GLN D 3 44 ? -22.54587 -9.49445 0.39574 1.000 70.11166 44 GLN E O 1
ATOM 4632 N N . VAL D 3 45 ? -20.68994 -10.57845 1.06403 1.000 67.84793 45 VAL E N 1
ATOM 4633 C CA . VAL D 3 45 ? -20.16347 -9.39794 1.74253 1.000 61.76739 45 VAL E CA 1
ATOM 4634 C C . VAL D 3 45 ? -19.72405 -8.35220 0.72576 1.000 59.64170 45 VAL E C 1
ATOM 4635 O O . VAL D 3 45 ? -19.92898 -7.14860 0.92468 1.000 61.99887 45 VAL E O 1
ATOM 4639 N N . THR D 3 46 ? -19.13033 -8.79124 -0.38664 1.000 59.94135 46 THR E N 1
ATOM 4640 C CA . THR D 3 46 ? -18.73986 -7.85779 -1.43547 1.000 59.74359 46 THR E CA 1
ATOM 4641 C C . THR D 3 46 ? -19.9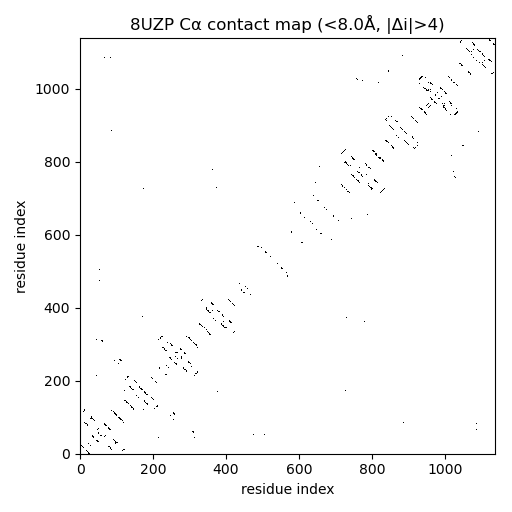3938 -7.14298 -2.04010 1.000 61.42622 46 THR E C 1
ATOM 4642 O O . THR D 3 46 ? -19.77928 -6.05266 -2.59553 1.000 62.54033 46 THR E O 1
ATOM 4646 N N . GLN D 3 47 ? -21.13300 -7.72839 -1.94154 1.000 62.53944 47 GLN E N 1
ATOM 4647 C CA . GLN D 3 47 ? -22.35331 -7.10926 -2.44536 1.000 64.62502 47 GLN E CA 1
ATOM 4648 C C . GLN D 3 47 ? -23.03031 -6.23715 -1.39360 1.000 57.15929 47 GLN E C 1
ATOM 4649 O O . GLN D 3 47 ? -23.52446 -5.14659 -1.70971 1.000 57.43665 47 GLN E O 1
ATOM 4655 N N . GLU D 3 48 ? -23.06158 -6.70323 -0.14397 1.000 55.38142 48 GLU E N 1
ATOM 4656 C CA . GLU D 3 48 ? -23.61754 -5.89593 0.93496 1.000 55.70033 48 GLU E CA 1
ATOM 4657 C C . GLU D 3 48 ? -22.80752 -4.62008 1.13094 1.000 56.78037 48 GLU E C 1
ATOM 4658 O O . GLU D 3 48 ? -23.37030 -3.55132 1.40092 1.000 57.03831 48 GLU E O 1
ATOM 4664 N N . LEU D 3 49 ? -21.48325 -4.70684 0.97581 1.000 54.86901 49 LEU E N 1
ATOM 4665 C CA . LEU D 3 49 ? -20.64754 -3.51581 1.06782 1.000 51.38352 49 LEU E CA 1
ATOM 4666 C C . LEU D 3 49 ? -20.96063 -2.53735 -0.05765 1.000 55.04146 49 LEU E C 1
ATOM 4667 O O . LEU D 3 49 ? -21.02283 -1.32180 0.16714 1.000 60.91292 49 LEU E O 1
ATOM 4672 N N . THR D 3 50 ? -21.15947 -3.04829 -1.27848 1.000 53.05519 50 THR E N 1
ATOM 4673 C CA . THR D 3 50 ? -21.53984 -2.17611 -2.38585 1.000 54.19482 50 THR E CA 1
ATOM 4674 C C . THR D 3 50 ? -22.86658 -1.48803 -2.11025 1.000 52.49586 50 THR E C 1
ATOM 4675 O O . THR D 3 50 ? -23.01885 -0.29332 -2.37890 1.000 49.97101 50 THR E O 1
ATOM 4679 N N . ALA D 3 51 ? -23.84458 -2.23059 -1.59027 1.000 52.40351 51 ALA E N 1
ATOM 4680 C CA . ALA D 3 51 ? -25.12772 -1.62150 -1.25187 1.000 50.88829 51 ALA E CA 1
ATOM 4681 C C . ALA D 3 51 ? -24.94873 -0.52026 -0.21201 1.000 52.59762 51 ALA E C 1
ATOM 4682 O O . ALA D 3 51 ? -25.48521 0.58863 -0.35801 1.000 52.98171 51 ALA E O 1
ATOM 4684 N N . LEU D 3 52 ? -24.16989 -0.80404 0.83764 1.000 50.08018 52 LEU E N 1
ATOM 4685 C CA . LEU D 3 52 ? -24.01188 0.15539 1.92458 1.000 47.71246 52 LEU E CA 1
ATOM 4686 C C . LEU D 3 52 ? -23.23203 1.38910 1.49294 1.000 46.15284 52 LEU E C 1
ATOM 4687 O O . LEU D 3 52 ? -23.43691 2.46850 2.05629 1.000 49.54785 52 LEU E O 1
ATOM 4692 N N . MET D 3 53 ? -22.34102 1.26278 0.50881 1.000 47.76836 53 MET E N 1
ATOM 4693 C CA . MET D 3 53 ? -21.62424 2.43951 0.02627 1.000 50.53649 53 MET E CA 1
ATOM 4694 C C . MET D 3 53 ? -22.40722 3.20644 -1.03284 1.000 50.24070 53 MET E C 1
ATOM 4695 O O . MET D 3 53 ? -22.30725 4.44044 -1.09622 1.000 51.26114 53 MET E O 1
ATOM 4700 N N . GLU D 3 54 ? -23.19314 2.50936 -1.85881 1.000 47.56595 54 GLU E N 1
ATOM 4701 C CA . GLU D 3 54 ? -24.06649 3.19539 -2.80252 1.000 51.88391 54 GLU E CA 1
ATOM 4702 C C . GLU D 3 54 ? -25.11987 4.01241 -2.07047 1.000 53.82721 54 GLU E C 1
ATOM 4703 O O . GLU D 3 54 ? -25.48384 5.10579 -2.51589 1.000 50.17334 54 GLU E O 1
ATOM 4709 N N . ASP D 3 55 ? -25.61936 3.49913 -0.94193 1.000 53.81791 55 ASP E N 1
ATOM 4710 C CA . ASP D 3 55 ? -26.54472 4.27829 -0.12336 1.000 54.84789 55 ASP E CA 1
ATOM 4711 C C . ASP D 3 55 ? -25.91797 5.60653 0.29704 1.000 51.59791 55 ASP E C 1
ATOM 4712 O O . ASP D 3 55 ? -26.51943 6.67804 0.12406 1.000 60.66289 55 ASP E O 1
ATOM 4717 N N . THR D 3 56 ? -24.69949 5.55161 0.84593 1.000 48.59586 56 THR E N 1
ATOM 4718 C CA . THR D 3 56 ? -24.02497 6.76395 1.30165 1.000 45.87517 56 THR E CA 1
ATOM 4719 C C . THR D 3 56 ? -23.79392 7.72859 0.14808 1.000 44.96194 56 THR E C 1
ATOM 4720 O O . THR D 3 56 ? -24.05005 8.93196 0.27011 1.000 47.36551 56 THR E O 1
ATOM 4724 N N . LEU D 3 57 ? -23.29588 7.21715 -0.98088 1.000 44.14106 57 LEU E N 1
ATOM 4725 C CA . LEU D 3 57 ? -23.00953 8.08937 -2.11576 1.000 40.77754 57 LEU E CA 1
ATOM 4726 C C . LEU D 3 57 ? -24.28016 8.73947 -2.64823 1.000 43.92544 57 LEU E C 1
ATOM 4727 O O . LEU D 3 57 ? -24.28465 9.93374 -2.97422 1.000 42.42157 57 LEU E O 1
ATOM 4732 N N . THR D 3 58 ? -25.37134 7.97230 -2.73296 1.000 46.75258 58 THR E N 1
ATOM 4733 C CA . THR D 3 58 ? -26.63401 8.51400 -3.22280 1.000 49.90199 58 THR E CA 1
ATOM 4734 C C . THR D 3 58 ? -27.14603 9.61740 -2.30939 1.000 50.81836 58 THR E C 1
ATOM 4735 O O . THR D 3 58 ? -27.53918 10.69310 -2.77649 1.000 51.87500 58 THR E O 1
ATOM 4739 N N . GLU D 3 59 ? -27.14588 9.37132 -0.99667 1.000 48.66377 59 GLU E N 1
ATOM 4740 C CA . GLU D 3 59 ? -27.64350 10.39078 -0.07846 1.000 48.38091 59 GLU E CA 1
ATOM 4741 C C . GLU D 3 59 ? -26.74290 11.62150 -0.07616 1.000 50.44823 59 GLU E C 1
ATOM 4742 O O . GLU D 3 59 ? -27.23113 12.75425 0.02403 1.000 51.04312 59 GLU E O 1
ATOM 4748 N N . ALA D 3 60 ? -25.43068 11.42640 -0.22762 1.000 49.80815 60 ALA E N 1
ATOM 4749 C CA . ALA D 3 60 ? -24.51183 12.55954 -0.24231 1.000 44.26340 60 ALA E CA 1
ATOM 4750 C C . ALA D 3 60 ? -24.71694 13.42219 -1.48158 1.000 46.25335 60 ALA E C 1
ATOM 4751 O O . ALA D 3 60 ? -24.76761 14.65554 -1.39096 1.000 50.06167 60 ALA E O 1
ATOM 4753 N N . ILE D 3 61 ? -24.84431 12.79510 -2.65399 1.000 49.53065 61 ILE E N 1
ATOM 4754 C CA . ILE D 3 61 ? -25.04617 13.59436 -3.85894 1.000 54.38558 61 ILE E CA 1
ATOM 4755 C C . ILE D 3 61 ? -26.44842 14.19343 -3.88212 1.000 54.20114 61 ILE E C 1
ATOM 4756 O O . ILE D 3 61 ? -26.65980 15.25698 -4.47328 1.000 65.69245 61 ILE E O 1
ATOM 4761 N N . ALA D 3 62 ? -27.42084 13.55985 -3.21798 1.000 51.46312 62 ALA E N 1
ATOM 4762 C CA . ALA D 3 62 ? -28.73952 14.17685 -3.10734 1.000 54.60091 62 ALA E CA 1
ATOM 4763 C C . ALA D 3 62 ? -28.69138 15.41251 -2.21765 1.000 55.22956 62 ALA E C 1
ATOM 4764 O O . ALA D 3 62 ? -29.32863 16.43074 -2.51794 1.000 55.85044 62 ALA E O 1
ATOM 4766 N N . TYR D 3 63 ? -27.93371 15.34235 -1.12136 1.000 50.43639 63 TYR E N 1
ATOM 4767 C CA . TYR D 3 63 ? -27.73645 16.51807 -0.28038 1.000 60.41430 63 TYR E CA 1
ATOM 4768 C C . TYR D 3 63 ? -27.01422 17.62337 -1.04456 1.000 57.52126 63 TYR E C 1
ATOM 4769 O O . TYR D 3 63 ? -27.35070 18.80766 -0.91147 1.000 62.39122 63 TYR E O 1
ATOM 4778 N N . MET D 3 64 ? -26.03024 17.25326 -1.86718 1.000 53.27804 64 MET E N 1
ATOM 4779 C CA . MET D 3 64 ? -25.34231 18.24882 -2.68467 1.000 48.22035 64 MET E CA 1
ATOM 4780 C C . MET D 3 64 ? -26.28478 18.87345 -3.70989 1.000 55.08596 64 MET E C 1
ATOM 4781 O O . MET D 3 64 ? -26.19876 20.07373 -3.99526 1.000 56.65523 64 MET E O 1
ATOM 4786 N N . LYS D 3 65 ? -27.19253 18.07367 -4.27526 1.000 56.09795 65 LYS E N 1
ATOM 4787 C CA . LYS D 3 65 ? -28.16108 18.60327 -5.23124 1.000 56.91705 65 LYS E CA 1
ATOM 4788 C C . LYS D 3 65 ? -29.14884 19.54767 -4.55500 1.000 63.29033 65 LYS E C 1
ATOM 4789 O O . LYS D 3 65 ? -29.54354 20.56426 -5.13789 1.000 67.41466 65 LYS E O 1
ATOM 4795 N N . GLU D 3 66 ? -29.55770 19.23329 -3.32414 1.000 63.76277 66 GLU E N 1
ATOM 4796 C CA . GLU D 3 66 ? -30.41396 20.15582 -2.58237 1.000 65.92668 66 GLU E CA 1
ATOM 4797 C C . GLU D 3 66 ? -29.68110 21.45793 -2.27226 1.000 67.94798 66 GLU E C 1
ATOM 4798 O O . GLU D 3 66 ? -30.26078 22.54765 -2.37613 1.000 74.58825 66 GLU E O 1
ATOM 4804 N N . LEU D 3 67 ? -28.40012 21.36640 -1.90080 1.000 63.77643 67 LEU E N 1
ATOM 4805 C CA . LEU D 3 67 ? -27.61307 22.57470 -1.66498 1.000 61.68737 67 LEU E CA 1
ATOM 4806 C C . LEU D 3 67 ? -27.47447 23.40545 -2.93532 1.000 70.82262 67 LEU E C 1
ATOM 4807 O O . LEU D 3 67 ? -27.50361 24.64062 -2.88263 1.000 77.45093 67 LEU E O 1
ATOM 4812 N N . GLU D 3 68 ? -27.30635 22.74679 -4.08575 1.000 71.03686 68 GLU E N 1
ATOM 4813 C CA . GLU D 3 68 ? -27.24280 23.47671 -5.35003 1.000 75.58554 68 GLU E CA 1
ATOM 4814 C C . GLU D 3 68 ? -28.57764 24.13804 -5.67370 1.000 74.93191 68 GLU E C 1
ATOM 4815 O O . GLU D 3 68 ? -28.61119 25.26549 -6.18084 1.000 78.63134 68 GLU E O 1
ATOM 4821 N N . GLU D 3 69 ? -29.68754 23.44926 -5.39643 1.000 76.69138 69 GLU E N 1
ATOM 4822 C CA . GLU D 3 69 ? -31.00047 24.06611 -5.56143 1.000 80.59458 69 GLU E CA 1
ATOM 4823 C C . GLU D 3 69 ? -31.13709 25.30478 -4.68332 1.000 85.02864 69 GLU E C 1
ATOM 4824 O O . GLU D 3 69 ? -31.74637 26.30173 -5.08980 1.000 85.45470 69 GLU E O 1
ATOM 4830 N N . GLN D 3 70 ? -30.56647 25.26327 -3.47741 1.000 81.06356 70 GLN E N 1
ATOM 4831 C CA . GLN D 3 70 ? -30.59655 26.41651 -2.58524 1.000 78.97633 70 GLN E CA 1
ATOM 4832 C C . GLN D 3 70 ? -29.59739 27.49958 -2.98367 1.000 95.64604 70 GLN E C 1
ATOM 4833 O O . GLN D 3 70 ? -29.77642 28.65887 -2.59241 1.000 99.68073 70 GLN E O 1
ATOM 4839 N N . LEU D 3 71 ? -28.57300 27.15276 -3.77086 1.000 96.79243 71 LEU E N 1
ATOM 4840 C CA . LEU D 3 71 ? -27.47676 28.07829 -4.05924 1.000 96.75392 71 LEU E CA 1
ATOM 4841 C C . LEU D 3 71 ? -27.98200 29.41281 -4.60358 1.000 101.12196 71 LEU E C 1
ATOM 4842 O O . LEU D 3 71 ? -27.57668 30.48159 -4.13221 1.000 100.06279 71 LEU E O 1
ATOM 4847 N N . GLY D 3 72 ? -28.86583 29.37187 -5.59841 1.000 104.16754 72 GLY E N 1
ATOM 4848 C CA . GLY D 3 72 ? -29.49453 30.57159 -6.10067 1.000 110.76621 72 GLY E CA 1
ATOM 4849 C C . GLY D 3 72 ? -28.81476 31.15688 -7.32345 1.000 118.38611 72 GLY E C 1
ATOM 4850 O O . GLY D 3 72 ? -27.94916 30.53209 -7.94526 1.000 112.31450 72 GLY E O 1
ATOM 4851 N N . PRO D 3 73 ? -29.20534 32.38612 -7.69470 1.000 124.82025 73 PRO E N 1
ATOM 4852 C CA . PRO D 3 73 ? -28.68421 33.03355 -8.91627 1.000 122.98433 73 PRO E CA 1
ATOM 4853 C C . PRO D 3 73 ? -27.26934 33.58161 -8.74450 1.000 119.78294 73 PRO E C 1
ATOM 4854 O O . PRO D 3 73 ? -27.01711 34.78523 -8.85983 1.000 122.48610 73 PRO E O 1
ATOM 4858 N N . VAL D 3 74 ? -26.32564 32.68639 -8.46863 1.000 113.03774 74 VAL E N 1
ATOM 4859 C CA . VAL D 3 74 ? -24.92443 33.06055 -8.33918 1.000 105.86114 74 VAL E CA 1
ATOM 4860 C C . VAL D 3 74 ? -24.23196 32.83930 -9.68152 1.000 99.72790 74 VAL E C 1
ATOM 4861 O O . VAL D 3 74 ? -24.75242 32.16037 -10.57276 1.000 97.54903 74 VAL E O 1
ATOM 4865 N N . ALA D 3 75 ? -23.05651 33.45095 -9.83930 1.000 93.73206 75 ALA E N 1
ATOM 4866 C CA . ALA D 3 75 ? -22.29787 33.34336 -11.07880 1.000 90.75081 75 ALA E CA 1
ATOM 4867 C C . ALA D 3 75 ? -22.01523 31.88435 -11.41954 1.000 88.19405 75 ALA E C 1
ATOM 4868 O O . ALA D 3 75 ? -21.81694 31.04119 -10.53970 1.000 86.34709 75 ALA E O 1
ATOM 4870 N N . GLU D 3 76 ? -21.96859 31.59562 -12.72129 1.000 82.29784 76 GLU E N 1
ATOM 4871 C CA . GLU D 3 76 ? -21.84325 30.21072 -13.15762 1.000 84.18305 76 GLU E CA 1
ATOM 4872 C C . GLU D 3 76 ? -20.44038 29.66336 -12.92670 1.000 85.41304 76 GLU E C 1
ATOM 4873 O O . GLU D 3 76 ? -20.28724 28.46946 -12.64422 1.000 85.97229 76 GLU E O 1
ATOM 4879 N N . GLU D 3 77 ? -19.41344 30.51160 -13.02742 1.000 89.59953 77 GLU E N 1
ATOM 4880 C CA . GLU D 3 77 ? -18.03991 30.04317 -12.85771 1.000 93.18474 77 GLU E CA 1
ATOM 4881 C C . GLU D 3 77 ? -17.82422 29.45657 -11.46726 1.000 92.34301 77 GLU E C 1
ATOM 4882 O O . GLU D 3 77 ? -17.36440 28.31729 -11.32421 1.000 95.81974 77 GLU E O 1
ATOM 4888 N N . THR D 3 78 ? -18.15370 30.22575 -10.42709 1.000 92.14035 78 THR E N 1
ATOM 4889 C CA . THR D 3 78 ? -17.91619 29.76911 -9.06098 1.000 93.43153 78 THR E CA 1
ATOM 4890 C C . THR D 3 78 ? -18.81089 28.58673 -8.70178 1.000 86.35901 78 THR E C 1
ATOM 4891 O O . THR D 3 78 ? -18.38128 27.67210 -7.98665 1.000 81.21010 78 THR E O 1
ATOM 4895 N N . ARG D 3 79 ? -20.05617 28.58623 -9.18556 1.000 79.55602 79 ARG E N 1
ATOM 4896 C CA . ARG D 3 79 ? -20.93886 27.44568 -8.95673 1.000 76.24642 79 ARG E CA 1
ATOM 4897 C C . ARG D 3 79 ? -20.34492 26.17121 -9.54335 1.000 74.21253 79 ARG E C 1
ATOM 4898 O O . ARG D 3 79 ? -20.25047 25.13981 -8.86178 1.000 66.91087 79 ARG E O 1
ATOM 4906 N N . LEU D 3 80 ? -19.93694 26.22840 -10.81439 1.000 73.45305 80 LEU E N 1
ATOM 4907 C CA . LEU D 3 80 ? -19.35235 25.05904 -11.45962 1.000 64.99130 80 LEU E CA 1
ATOM 4908 C C . LEU D 3 80 ? -18.05986 24.63914 -10.77340 1.000 65.09410 80 LEU E C 1
ATOM 4909 O O . LEU D 3 80 ? -17.78726 23.44291 -10.63494 1.000 68.40066 80 LEU E O 1
ATOM 4914 N N . LYS D 3 81 ? -17.26718 25.60615 -10.30536 1.000 68.00771 81 LYS E N 1
ATOM 4915 C CA . LYS D 3 81 ? -16.01869 25.27587 -9.62339 1.000 71.83987 81 LYS E CA 1
ATOM 4916 C C . LYS D 3 81 ? -16.28017 24.53590 -8.31481 1.000 72.16517 81 LYS E C 1
ATOM 4917 O O . LYS D 3 81 ? -15.65194 23.50652 -8.03538 1.000 71.09702 81 LYS E O 1
ATOM 4923 N N . LEU D 3 82 ? -17.20105 25.04725 -7.49482 1.000 70.21709 82 LEU E N 1
ATOM 4924 C CA . LEU D 3 82 ? -17.48643 24.39470 -6.22002 1.000 70.14347 82 LEU E CA 1
ATOM 4925 C C . LEU D 3 82 ? -18.09319 23.01179 -6.42961 1.000 67.82312 82 LEU E C 1
ATOM 4926 O O . LEU D 3 82 ? -17.74077 22.05382 -5.72153 1.000 66.32768 82 LEU E O 1
ATOM 4931 N N . THR D 3 83 ? -19.00673 22.88665 -7.39786 1.000 63.98811 83 THR E N 1
ATOM 4932 C CA . THR D 3 83 ? -19.58269 21.57939 -7.68916 1.000 57.21953 83 THR E CA 1
ATOM 4933 C C . THR D 3 83 ? -18.51680 20.60707 -8.17661 1.000 55.89616 83 THR E C 1
ATOM 4934 O O . THR D 3 83 ? -18.51764 19.43438 -7.79076 1.000 53.22894 83 THR E O 1
ATOM 4938 N N . GLN D 3 84 ? -17.58664 21.07673 -9.01158 1.000 55.87285 84 GLN E N 1
ATOM 4939 C CA . GLN D 3 84 ? -16.51474 20.20546 -9.47523 1.000 52.66041 84 GLN E CA 1
ATOM 4940 C C . GLN D 3 84 ? -15.61952 19.78177 -8.32020 1.000 57.30330 84 GLN E C 1
ATOM 4941 O O . GLN D 3 84 ? -15.15445 18.63951 -8.27797 1.000 61.79395 84 GLN E O 1
ATOM 4947 N N . ASN D 3 85 ? -15.38303 20.68153 -7.36386 1.000 61.57520 85 ASN E N 1
ATOM 4948 C CA . ASN D 3 85 ? -14.54921 20.33670 -6.21563 1.000 67.70269 85 ASN E CA 1
ATOM 4949 C C . ASN D 3 85 ? -15.20196 19.24443 -5.37304 1.000 61.19935 85 ASN E C 1
ATOM 4950 O O . ASN D 3 85 ? -14.56306 18.23851 -5.02565 1.000 58.77829 85 ASN E O 1
ATOM 4955 N N . VAL D 3 86 ? -16.48296 19.42228 -5.03726 1.000 56.92708 86 VAL E N 1
ATOM 4956 C CA . VAL D 3 86 ? -17.14934 18.40824 -4.22096 1.000 56.61639 86 VAL E CA 1
ATOM 4957 C C . VAL D 3 86 ? -17.28960 17.09702 -4.99443 1.000 57.15643 86 VAL E C 1
ATOM 4958 O O . VAL D 3 86 ? -17.17692 16.00629 -4.41240 1.000 56.26500 86 VAL E O 1
ATOM 4962 N N . ILE D 3 87 ? -17.49078 17.17156 -6.31348 1.000 58.46458 87 ILE E N 1
ATOM 4963 C CA . ILE D 3 87 ? -17.57265 15.96181 -7.12366 1.000 51.68207 87 ILE E CA 1
ATOM 4964 C C . ILE D 3 87 ? -16.22980 15.24334 -7.15029 1.000 49.36074 87 ILE E C 1
ATOM 4965 O O . ILE D 3 87 ? -16.17461 14.01184 -7.11580 1.000 48.28156 87 ILE E O 1
ATOM 4970 N N . ASP D 3 88 ? -15.12608 15.99318 -7.18668 1.000 53.13257 88 ASP E N 1
ATOM 4971 C CA . ASP D 3 88 ? -13.81086 15.35984 -7.17258 1.000 61.59722 88 ASP E CA 1
ATOM 4972 C C . ASP D 3 88 ? -13.53465 14.69692 -5.82864 1.000 55.16487 88 ASP E C 1
ATOM 4973 O O . ASP D 3 88 ? -12.91980 13.62382 -5.77209 1.000 63.17372 88 ASP E O 1
ATOM 4978 N N . ALA D 3 89 ? -13.98281 15.31791 -4.73513 1.000 54.51979 89 ALA E N 1
ATOM 4979 C CA . ALA D 3 89 ? -13.84754 14.67873 -3.42640 1.000 49.92731 89 ALA E CA 1
ATOM 4980 C C . ALA D 3 89 ? -14.62701 13.36703 -3.37627 1.000 50.51670 89 ALA E C 1
ATOM 4981 O O . ALA D 3 89 ? -14.10369 12.32539 -2.94584 1.000 48.17718 89 ALA E O 1
ATOM 4983 N N . ILE D 3 90 ? -15.88844 13.40194 -3.81944 1.000 54.82340 90 ILE E N 1
ATOM 4984 C CA . ILE D 3 90 ? -16.69569 12.18504 -3.86503 1.000 46.35073 90 ILE E CA 1
ATOM 4985 C C . ILE D 3 90 ? -16.06570 11.15171 -4.78936 1.000 45.41317 90 ILE E C 1
ATOM 4986 O O . ILE D 3 90 ? -16.14464 9.94695 -4.53105 1.000 42.44498 90 ILE E O 1
ATOM 4991 N N . THR D 3 91 ? -15.40884 11.60016 -5.86081 1.000 47.18894 91 THR E N 1
ATOM 4992 C CA . THR D 3 91 ? -14.78198 10.67462 -6.79799 1.000 47.16058 91 THR E CA 1
ATOM 4993 C C . THR D 3 91 ? -13.57505 9.98960 -6.17214 1.000 49.75412 91 THR E C 1
ATOM 4994 O O . THR D 3 91 ? -13.34601 8.79651 -6.39672 1.000 48.94298 91 THR E O 1
ATOM 4998 N N . ASN D 3 92 ? -12.78400 10.73032 -5.39445 1.000 50.64640 92 ASN E N 1
ATOM 4999 C CA . ASN D 3 92 ? -11.67926 10.10478 -4.67340 1.000 53.53979 92 ASN E CA 1
ATOM 5000 C C . ASN D 3 92 ? -12.20205 9.08350 -3.66891 1.000 49.79349 92 ASN E C 1
ATOM 5001 O O . ASN D 3 92 ? -11.63972 7.98494 -3.52598 1.000 57.92046 92 ASN E O 1
ATOM 5006 N N . LEU D 3 93 ? -13.29559 9.42130 -2.97891 1.000 44.16412 93 LEU E N 1
ATOM 5007 C CA . LEU D 3 93 ? -13.91906 8.45133 -2.08171 1.000 44.29528 93 LEU E CA 1
ATOM 5008 C C . LEU D 3 93 ? -14.37324 7.20573 -2.83988 1.000 47.41283 93 LEU E C 1
ATOM 5009 O O . LEU D 3 93 ? -14.19464 6.07710 -2.36326 1.000 44.76620 93 LEU E O 1
ATOM 5014 N N . VAL D 3 94 ? -14.95774 7.39452 -4.02623 1.000 48.75228 94 VAL E N 1
ATOM 5015 C CA . VAL D 3 94 ? -15.42559 6.26986 -4.83341 1.000 47.18343 94 VAL E CA 1
ATOM 5016 C C . VAL D 3 94 ? -14.25276 5.41037 -5.28823 1.000 48.09738 94 VAL E C 1
ATOM 5017 O O . VAL D 3 94 ? -14.34944 4.17900 -5.33272 1.000 45.71539 94 VAL E O 1
ATOM 5021 N N . ASN D 3 95 ? -13.13042 6.04238 -5.63845 1.000 47.61167 95 ASN E N 1
ATOM 5022 C CA . ASN D 3 95 ? -11.95298 5.28307 -6.04635 1.000 48.62845 95 ASN E CA 1
ATOM 5023 C C . ASN D 3 95 ? -11.42733 4.43554 -4.89676 1.000 52.04576 95 ASN E C 1
ATOM 5024 O O . ASN D 3 95 ? -11.05225 3.27324 -5.09321 1.000 54.87361 95 ASN E O 1
ATOM 5029 N N . ASP D 3 96 ? -11.40868 4.99274 -3.68256 1.000 51.50429 96 ASP E N 1
ATOM 5030 C CA . ASP D 3 96 ? -10.97910 4.19730 -2.53295 1.000 53.11851 96 ASP E CA 1
ATOM 5031 C C . ASP D 3 96 ? -11.94774 3.05005 -2.25176 1.000 50.34784 96 ASP E C 1
ATOM 5032 O O . ASP D 3 96 ? -11.52191 1.92984 -1.93171 1.000 56.07287 96 ASP E O 1
ATOM 5037 N N . MET D 3 97 ? -13.25343 3.30788 -2.36708 1.000 45.07139 97 MET E N 1
ATOM 5038 C CA . MET D 3 97 ? -14.23492 2.24438 -2.16898 1.000 40.90810 97 MET E CA 1
ATOM 5039 C C . MET D 3 97 ? -14.06768 1.13790 -3.20443 1.000 49.83364 97 MET E C 1
ATOM 5040 O O . MET D 3 97 ? -14.19000 -0.05077 -2.88349 1.000 51.41167 97 MET E O 1
ATOM 5045 N N . ALA D 3 98 ? -13.78571 1.51006 -4.45473 1.000 51.93761 98 ALA E N 1
ATOM 5046 C CA . ALA D 3 98 ? -13.54881 0.51268 -5.49165 1.000 54.19143 98 ALA E CA 1
ATOM 5047 C C . ALA D 3 98 ? -12.26178 -0.25808 -5.23961 1.000 57.48888 98 ALA E C 1
ATOM 5048 O O . ALA D 3 98 ? -12.18434 -1.45221 -5.55037 1.000 63.01903 98 ALA E O 1
ATOM 5050 N N . GLU D 3 99 ? -11.24569 0.40226 -4.68121 1.000 53.04645 99 GLU E N 1
ATOM 5051 C CA . GLU D 3 99 ? -10.02344 -0.30743 -4.32289 1.000 57.86967 99 GLU E CA 1
ATOM 5052 C C . GLU D 3 99 ? -10.29835 -1.34552 -3.24237 1.000 61.04943 99 GLU E C 1
ATOM 5053 O O . GLU D 3 99 ? -9.78202 -2.46750 -3.30133 1.000 65.11114 99 GLU E O 1
ATOM 5059 N N . LEU D 3 100 ? -11.13111 -0.99484 -2.25801 1.000 60.49626 100 LEU E N 1
ATOM 5060 C CA . LEU D 3 100 ? -11.53179 -1.97122 -1.24347 1.000 61.33417 100 LEU E CA 1
ATOM 5061 C C . LEU D 3 100 ? -12.31857 -3.12556 -1.86450 1.000 65.13625 100 LEU E C 1
ATOM 5062 O O . LEU D 3 100 ? -12.10643 -4.29612 -1.51404 1.000 64.23112 100 LEU E O 1
ATOM 5067 N N . ARG D 3 101 ? -13.25053 -2.80668 -2.76896 1.000 64.11984 101 ARG E N 1
ATOM 5068 C CA . ARG D 3 101 ? -14.00744 -3.83098 -3.48715 1.000 58.52629 101 ARG E CA 1
ATOM 5069 C C . ARG D 3 101 ? -13.07903 -4.81663 -4.18479 1.000 66.69068 101 ARG E C 1
ATOM 5070 O O . ARG D 3 101 ? -13.21637 -6.03884 -4.04216 1.000 68.25083 101 ARG E O 1
ATOM 5078 N N . ASN D 3 102 ? -12.13164 -4.29236 -4.96329 1.000 67.82692 102 ASN E N 1
ATOM 5079 C CA . ASN D 3 102 ? -11.22487 -5.15608 -5.70624 1.000 68.36633 102 ASN E CA 1
ATOM 5080 C C . ASN D 3 102 ? -10.29027 -5.92033 -4.77855 1.000 73.37844 102 ASN E C 1
ATOM 5081 O O . ASN D 3 102 ? -9.90443 -7.04741 -5.09502 1.000 76.12423 102 ASN E O 1
ATOM 5086 N N . ARG D 3 103 ? -9.93090 -5.34624 -3.62641 1.000 72.68346 103 ARG E N 1
ATOM 5087 C CA . ARG D 3 103 ? -9.10960 -6.08844 -2.67405 1.000 73.20064 103 ARG E CA 1
ATOM 5088 C C . ARG D 3 103 ? -9.87636 -7.27685 -2.10206 1.000 70.96676 103 ARG E C 1
ATOM 5089 O O . ARG D 3 103 ? -9.32603 -8.37965 -1.97801 1.000 83.05505 103 ARG E O 1
ATOM 5097 N N . LEU D 3 104 ? -11.14635 -7.07362 -1.74661 1.000 65.28443 104 LEU E N 1
ATOM 5098 C CA . LEU D 3 104 ? -11.96193 -8.19849 -1.29667 1.000 67.37576 104 LEU E CA 1
ATOM 5099 C C . LEU D 3 104 ? -12.11122 -9.24226 -2.39913 1.000 78.35052 104 LEU E C 1
ATOM 5100 O O . LEU D 3 104 ? -12.05473 -10.45124 -2.13534 1.000 82.47948 104 LEU E O 1
ATOM 5105 N N . GLY D 3 105 ? -12.29038 -8.79288 -3.64410 1.000 78.12881 105 GLY E N 1
ATOM 5106 C CA . GLY D 3 105 ? -12.36694 -9.73094 -4.75453 1.000 75.17123 105 GLY E CA 1
ATOM 5107 C C . GLY D 3 105 ? -11.09100 -10.53329 -4.93632 1.000 81.64715 105 GLY E C 1
ATOM 5108 O O . GLY D 3 105 ? -11.13486 -11.73322 -5.21878 1.000 87.45106 105 GLY E O 1
ATOM 5109 N N . GLN D 3 106 ? -9.93699 -9.87966 -4.78064 1.000 80.89458 106 GLN E N 1
ATOM 5110 C CA . GLN D 3 106 ? -8.65893 -10.57655 -4.88910 1.000 86.20590 106 GLN E CA 1
ATOM 5111 C C . GLN D 3 106 ? -8.49508 -11.60055 -3.77369 1.000 88.79067 106 GLN E C 1
ATOM 5112 O O . GLN D 3 106 ? -8.05099 -12.72977 -4.01749 1.000 94.77173 106 GLN E O 1
ATOM 5118 N N . TYR D 3 107 ? -8.84303 -11.22255 -2.53951 1.000 89.48994 107 TYR E N 1
ATOM 5119 C CA . TYR D 3 107 ? -8.77928 -12.17772 -1.43629 1.000 84.08805 107 TYR E CA 1
ATOM 5120 C C . TYR D 3 107 ? -9.68819 -13.37419 -1.69080 1.000 87.08322 107 TYR E C 1
ATOM 5121 O O . TYR D 3 107 ? -9.33255 -14.51249 -1.36439 1.000 90.66901 107 TYR E O 1
ATOM 5130 N N . ARG D 3 108 ? -10.86998 -13.13740 -2.26502 1.000 85.57987 108 ARG E N 1
ATOM 5131 C CA . ARG D 3 108 ? -11.78034 -14.24266 -2.55182 1.000 88.80250 108 ARG E CA 1
ATOM 5132 C C . ARG D 3 108 ? -11.21619 -15.15034 -3.64055 1.000 101.39552 108 ARG E C 1
ATOM 5133 O O . ARG D 3 108 ? -11.25470 -16.37991 -3.51783 1.000 104.15017 108 ARG E O 1
ATOM 5141 N N . ASN D 3 109 ? -10.70232 -14.56227 -4.72506 1.000 107.43497 109 ASN E N 1
ATOM 5142 C CA . ASN D 3 109 ? -10.09890 -15.35764 -5.79073 1.000 105.85468 109 ASN E CA 1
ATOM 5143 C C . ASN D 3 109 ? -8.83037 -16.06734 -5.33663 1.000 112.13222 109 ASN E C 1
ATOM 5144 O O . ASN D 3 109 ? -8.38771 -17.00870 -6.00337 1.000 121.31490 109 ASN E O 1
ATOM 5149 N N . GLU D 3 110 ? -8.23875 -15.63612 -4.22525 1.000 119.30677 110 GLU E N 1
ATOM 5150 C CA . GLU D 3 110 ? -7.02058 -16.22698 -3.69172 1.000 111.17948 110 GLU E CA 1
ATOM 5151 C C . GLU D 3 110 ? -7.29583 -17.21759 -2.56341 1.000 110.99531 110 GLU E C 1
ATOM 5152 O O . GLU D 3 110 ? -6.35604 -17.65652 -1.89274 1.000 112.73765 110 GLU E O 1
ATOM 5158 N N . VAL D 3 111 ? -8.55623 -17.59595 -2.34928 1.000 114.89231 111 VAL E N 1
ATOM 5159 C CA . VAL D 3 111 ? -8.92584 -18.33688 -1.14696 1.000 118.93146 111 VAL E CA 1
ATOM 5160 C C . VAL D 3 111 ? -9.03512 -19.83398 -1.41536 1.000 128.87638 111 VAL E C 1
ATOM 5161 O O . VAL D 3 111 ? -8.84239 -20.64586 -0.50329 1.000 137.16208 111 VAL E O 1
ATOM 5165 N N . HIS D 3 112 ? -9.34052 -20.22198 -2.65513 1.000 129.68525 112 HIS E N 1
ATOM 5166 C CA . HIS D 3 112 ? -9.55379 -21.63246 -2.94938 1.000 133.16380 112 HIS E CA 1
ATOM 5167 C C . HIS D 3 112 ? -8.31887 -22.32525 -3.50630 1.000 130.73962 112 HIS E C 1
ATOM 5168 O O . HIS D 3 112 ? -8.32845 -23.55311 -3.64438 1.000 134.84920 112 HIS E O 1
ATOM 5175 N N . THR D 3 113 ? -7.25907 -21.58055 -3.81830 1.000 126.27060 113 THR E N 1
ATOM 5176 C CA . THR D 3 113 ? -5.99281 -22.20833 -4.17399 1.000 130.39685 113 THR E CA 1
ATOM 5177 C C . THR D 3 113 ? -5.30089 -22.84415 -2.97573 1.000 136.16819 113 THR E C 1
ATOM 5178 O O . THR D 3 113 ? -4.20366 -23.39182 -3.13199 1.000 132.10119 113 THR E O 1
ATOM 5182 N N . MET D 3 114 ? -5.91423 -22.77863 -1.79320 1.000 141.49130 114 MET E N 1
ATOM 5183 C CA . MET D 3 114 ? -5.38537 -23.36564 -0.56894 1.000 146.94858 114 MET E CA 1
ATOM 5184 C C . MET D 3 114 ? -6.30351 -24.46237 -0.03622 1.000 158.66173 114 MET E C 1
ATOM 5185 O O . MET D 3 114 ? -6.36459 -24.68752 1.17445 1.000 163.93580 114 MET E O 1
ATOM 5190 N N . LEU D 3 115 ? -7.03847 -25.13342 -0.92814 1.000 163.22069 115 LEU E N 1
ATOM 5191 C CA . LEU D 3 115 ? -8.04034 -26.15816 -0.62780 1.000 165.78907 115 LEU E CA 1
ATOM 5192 C C . LEU D 3 115 ? -9.27824 -25.56960 0.04700 1.000 163.86135 115 LEU E C 1
ATOM 5193 O O . LEU D 3 115 ? -10.27250 -26.28499 0.23247 1.000 164.31699 115 LEU E O 1
ATOM 5198 N N . GLY D 3 116 ? -9.27792 -24.27620 0.36340 1.000 158.78457 116 GLY E N 1
ATOM 5199 C CA . GLY D 3 116 ? -10.31828 -23.66437 1.16476 1.000 155.63872 116 GLY E CA 1
ATOM 5200 C C . GLY D 3 116 ? -9.88094 -23.30184 2.56558 1.000 151.59881 116 GLY E C 1
ATOM 5201 O O . GLY D 3 116 ? -10.69307 -22.77018 3.33226 1.000 145.70859 116 GLY E O 1
ATOM 5202 N N . GLN D 3 117 ? -8.62566 -23.56659 2.92131 1.000 151.71069 117 GLN E N 1
ATOM 5203 C CA . GLN D 3 117 ? -8.11237 -23.25172 4.24348 1.000 143.31082 117 GLN E CA 1
ATOM 5204 C C . GLN D 3 117 ? -7.95835 -21.74044 4.40998 1.000 142.78071 117 GLN E C 1
ATOM 5205 O O . GLN D 3 117 ? -8.16161 -20.95547 3.47926 1.000 145.70681 117 GLN E O 1
ATOM 5211 N N . SER D 3 118 ? -7.58892 -21.33357 5.62473 1.000 137.21773 118 SER E N 1
ATOM 5212 C CA . SER D 3 118 ? -7.40552 -19.91797 5.95724 1.000 126.17517 118 SER E CA 1
ATOM 5213 C C . SER D 3 118 ? -6.13955 -19.79724 6.80392 1.000 123.91258 118 SER E C 1
ATOM 5214 O O . SER D 3 118 ? -6.18858 -19.90777 8.03199 1.000 131.78984 118 SER E O 1
ATOM 5217 N N . THR D 3 119 ? -5.00938 -19.57088 6.13977 1.000 115.36779 119 THR E N 1
ATOM 5218 C CA . THR D 3 119 ? -3.76061 -19.35099 6.85268 1.000 115.10690 119 THR E CA 1
ATOM 5219 C C . THR D 3 119 ? -3.81797 -18.02189 7.59935 1.000 110.21008 119 THR E C 1
ATOM 5220 O O . THR D 3 119 ? -4.52080 -17.08953 7.20110 1.000 101.12292 119 THR E O 1
ATOM 5224 N N . GLU D 3 120 ? -3.08376 -17.94778 8.71130 1.000 119.70682 120 GLU E N 1
ATOM 5225 C CA . GLU D 3 120 ? -3.09898 -16.73168 9.51651 1.000 117.61979 120 GLU E CA 1
ATOM 5226 C C . GLU D 3 120 ? -2.41678 -15.56828 8.80542 1.000 122.47882 120 GLU E C 1
ATOM 5227 O O . GLU D 3 120 ? -2.77734 -14.41008 9.03880 1.000 123.27567 120 GLU E O 1
ATOM 5233 N N . GLU D 3 121 ? -1.44767 -15.84791 7.92856 1.000 125.33222 121 GLU E N 1
ATOM 5234 C CA . GLU D 3 121 ? -0.67596 -14.76866 7.31626 1.000 120.44581 121 GLU E CA 1
ATOM 5235 C C . GLU D 3 121 ? -1.48252 -14.03179 6.25273 1.000 113.31719 121 GLU E C 1
ATOM 5236 O O . GLU D 3 121 ? -1.43109 -12.79813 6.17138 1.000 108.62128 121 GLU E O 1
ATOM 5242 N N . ILE D 3 122 ? -2.22803 -14.76622 5.42469 1.000 110.68324 122 ILE E N 1
ATOM 5243 C CA . ILE D 3 122 ? -3.05247 -14.12027 4.40694 1.000 101.74415 122 ILE E CA 1
ATOM 5244 C C . ILE D 3 122 ? -4.13444 -13.26935 5.06147 1.000 96.88168 122 ILE E C 1
ATOM 5245 O O . ILE D 3 122 ? -4.37606 -12.12467 4.65658 1.000 93.69360 122 ILE E O 1
ATOM 5250 N N . ARG D 3 123 ? -4.78030 -13.79933 6.10404 1.000 98.35607 123 ARG E N 1
ATOM 5251 C CA . ARG D 3 123 ? -5.79544 -13.02564 6.81172 1.000 89.74584 123 ARG E CA 1
ATOM 5252 C C . ARG D 3 123 ? -5.18796 -11.84741 7.56793 1.000 92.65032 123 ARG E C 1
ATOM 5253 O O . ARG D 3 123 ? -5.83782 -10.80662 7.71015 1.000 91.57426 123 ARG E O 1
ATOM 5261 N N . ALA D 3 124 ? -3.94231 -11.97234 8.03453 1.000 94.12366 124 ALA E N 1
ATOM 5262 C CA . ALA D 3 124 ? -3.28951 -10.84607 8.69767 1.000 93.09798 124 ALA E CA 1
ATOM 5263 C C . ALA D 3 124 ? -2.95630 -9.73759 7.70570 1.000 89.50095 124 ALA E C 1
ATOM 5264 O O . ALA D 3 124 ? -3.11852 -8.54842 8.01243 1.000 87.28518 124 ALA E O 1
ATOM 5266 N N . ARG D 3 125 ? -2.48093 -10.10680 6.51358 1.000 92.71281 125 ARG E N 1
ATOM 5267 C CA . ARG D 3 125 ? -2.26686 -9.10944 5.46996 1.000 92.91708 125 ARG E CA 1
ATOM 5268 C C . ARG D 3 125 ? -3.58335 -8.45793 5.06551 1.000 90.99719 125 ARG E C 1
ATOM 5269 O O . ARG D 3 125 ? -3.63726 -7.24674 4.81661 1.000 94.41168 125 ARG E O 1
ATOM 5277 N N . LEU D 3 126 ? -4.66011 -9.24749 5.01035 1.000 85.86550 126 LEU E N 1
ATOM 5278 C CA . LEU D 3 126 ? -5.98076 -8.69210 4.73137 1.000 77.33472 126 LEU E CA 1
ATOM 5279 C C . LEU D 3 126 ? -6.39481 -7.69232 5.80500 1.000 78.66222 126 LEU E C 1
ATOM 5280 O O . LEU D 3 126 ? -6.94816 -6.63143 5.49625 1.000 77.38044 126 LEU E O 1
ATOM 5285 N N . SER D 3 127 ? -6.12898 -8.01274 7.07323 1.000 76.47923 127 SER E N 1
ATOM 5286 C CA . SER D 3 127 ? -6.49782 -7.11400 8.16252 1.000 69.64329 127 SER E CA 1
ATOM 5287 C C . SER D 3 127 ? -5.68809 -5.82238 8.11804 1.000 72.80529 127 SER E C 1
ATOM 5288 O O . SER D 3 127 ? -6.22338 -4.73872 8.38247 1.000 79.30197 127 SER E O 1
ATOM 5291 N N . THR D 3 128 ? -4.39663 -5.91463 7.78808 1.000 75.97086 128 THR E N 1
ATOM 5292 C CA . THR D 3 128 ? -3.58701 -4.70418 7.65080 1.000 78.88313 128 THR E CA 1
ATOM 5293 C C . THR D 3 128 ? -4.07392 -3.84485 6.48582 1.000 73.65043 128 THR E C 1
ATOM 5294 O O . THR D 3 128 ? -4.15231 -2.60918 6.59806 1.000 70.08707 128 THR E O 1
ATOM 5298 N N . HIS D 3 129 ? -4.39316 -4.48314 5.35384 1.000 69.16035 129 HIS E N 1
ATOM 5299 C CA . HIS D 3 129 ? -5.00105 -3.77028 4.23519 1.000 69.03683 129 HIS E CA 1
ATOM 5300 C C . HIS D 3 129 ? -6.27443 -3.05878 4.67281 1.000 68.80847 129 HIS E C 1
ATOM 5301 O O . HIS D 3 129 ? -6.49335 -1.88981 4.33850 1.000 65.32484 129 HIS E O 1
ATOM 5308 N N . LEU D 3 130 ? -7.12345 -3.75476 5.43458 1.000 66.73937 130 LEU E N 1
ATOM 5309 C CA . LEU D 3 130 ? -8.37689 -3.16137 5.88856 1.000 57.98779 130 LEU E CA 1
ATOM 5310 C C . LEU D 3 130 ? -8.12976 -1.96645 6.79902 1.000 62.96308 130 LEU E C 1
ATOM 5311 O O . LEU D 3 130 ? -8.81500 -0.94671 6.68702 1.000 61.96057 130 LEU E O 1
ATOM 5316 N N . ARG D 3 131 ? -7.15137 -2.06768 7.70153 1.000 62.84710 131 ARG E N 1
ATOM 5317 C CA . ARG D 3 131 ? -6.86638 -0.95549 8.60655 1.000 61.65681 131 ARG E CA 1
ATOM 5318 C C . ARG D 3 131 ? -6.39430 0.27505 7.83754 1.000 60.64527 131 ARG E C 1
ATOM 5319 O O . ARG D 3 131 ? -6.92019 1.38459 8.02360 1.000 62.06913 131 ARG E O 1
ATOM 5327 N N . LYS D 3 132 ? -5.40724 0.09684 6.95506 1.000 56.46186 132 LYS E N 1
ATOM 5328 C CA . LYS D 3 132 ? -4.89281 1.24290 6.20937 1.000 56.08603 132 LYS E CA 1
ATOM 5329 C C . LYS D 3 132 ? -5.96152 1.82662 5.28886 1.000 56.57358 132 LYS E C 1
ATOM 5330 O O . LYS D 3 132 ? -6.09800 3.05460 5.17507 1.000 59.32024 132 LYS E O 1
ATOM 5336 N N . MET D 3 133 ? -6.75669 0.96276 4.65003 1.000 57.96015 133 MET E N 1
ATOM 5337 C CA . MET D 3 133 ? -7.78448 1.44128 3.73566 1.000 60.70611 133 MET E CA 1
ATOM 5338 C C . MET D 3 133 ? -8.92573 2.12312 4.47633 1.000 56.52256 133 MET E C 1
ATOM 5339 O O . MET D 3 133 ? -9.53405 3.05192 3.93953 1.000 55.83750 133 MET E O 1
ATOM 5344 N N . ARG D 3 134 ? -9.22360 1.69553 5.70693 1.000 53.64858 134 ARG E N 1
ATOM 5345 C CA . ARG D 3 134 ? -10.23271 2.38854 6.49860 1.000 49.73449 134 ARG E CA 1
ATOM 5346 C C . ARG D 3 134 ? -9.73194 3.75436 6.94427 1.000 53.76523 134 ARG E C 1
ATOM 5347 O O . ARG D 3 134 ? -10.50373 4.71939 6.98443 1.000 57.95468 134 ARG E O 1
ATOM 5355 N N . LYS D 3 135 ? -8.44171 3.86131 7.27365 1.000 56.03840 135 LYS E N 1
ATOM 5356 C CA . LYS D 3 135 ? -7.86651 5.18168 7.52371 1.000 54.74663 135 LYS E CA 1
ATOM 5357 C C . LYS D 3 135 ? -8.03647 6.08892 6.30749 1.000 52.10166 135 LYS E C 1
ATOM 5358 O O . LYS D 3 135 ? -8.48585 7.24042 6.42566 1.000 55.38946 135 LYS E O 1
ATOM 5364 N N . ARG D 3 136 ? -7.68587 5.57644 5.12333 1.000 53.80788 136 ARG E N 1
ATOM 5365 C CA . ARG D 3 136 ? -7.82262 6.36892 3.90219 1.000 55.80268 136 ARG E CA 1
ATOM 5366 C C . ARG D 3 136 ? -9.27460 6.76789 3.65327 1.000 54.10470 136 ARG E C 1
ATOM 5367 O O . ARG D 3 136 ? -9.55941 7.92449 3.31761 1.000 56.32257 136 ARG E O 1
ATOM 5375 N N . LEU D 3 137 ? -10.20435 5.82072 3.80975 1.000 48.18072 137 LEU E N 1
ATOM 5376 C CA . LEU D 3 137 ? -11.62020 6.10699 3.59946 1.000 48.15775 137 LEU E CA 1
ATOM 5377 C C . LEU D 3 137 ? -12.12402 7.16106 4.57346 1.000 50.69408 137 LEU E C 1
ATOM 5378 O O . LEU D 3 137 ? -12.91679 8.03189 4.19962 1.000 48.21478 137 LEU E O 1
ATOM 5383 N N . MET D 3 138 ? -11.68715 7.09285 5.83248 1.000 53.72542 138 MET E N 1
ATOM 5384 C CA . MET D 3 138 ? -12.15134 8.06221 6.81650 1.000 55.94611 138 MET E CA 1
ATOM 5385 C C . MET D 3 138 ? -11.62425 9.45386 6.50024 1.000 51.87737 138 MET E C 1
ATOM 5386 O O . MET D 3 138 ? -12.36175 10.44174 6.60874 1.000 53.15135 138 MET E O 1
ATOM 5391 N N . ARG D 3 139 ? -10.36024 9.55252 6.08024 1.000 48.67431 139 ARG E N 1
ATOM 5392 C CA . ARG D 3 139 ? -9.83979 10.85990 5.68830 1.000 62.15460 139 ARG E CA 1
ATOM 5393 C C . ARG D 3 139 ? -10.55878 11.39398 4.45148 1.000 65.78629 139 ARG E C 1
ATOM 5394 O O . ARG D 3 139 ? -10.84802 12.59601 4.36098 1.000 64.90830 139 ARG E O 1
ATOM 5402 N N . ASP D 3 140 ? -10.88171 10.51183 3.50027 1.000 65.05603 140 ASP E N 1
ATOM 5403 C CA . ASP D 3 140 ? -11.57903 10.94978 2.29420 1.000 57.47754 140 ASP E CA 1
ATOM 5404 C C . ASP D 3 140 ? -13.00256 11.39550 2.60368 1.000 56.58105 140 ASP E C 1
ATOM 5405 O O . ASP D 3 140 ? -13.49939 12.35510 2.00623 1.000 56.96548 140 ASP E O 1
ATOM 5410 N N . ALA D 3 141 ? -13.67185 10.72053 3.54046 1.000 55.05714 141 ALA E N 1
ATOM 5411 C CA . ALA D 3 141 ? -15.00720 11.14827 3.94784 1.000 55.51775 141 ALA E CA 1
ATOM 5412 C C . ALA D 3 141 ? -14.95488 12.47647 4.69195 1.000 59.75407 141 ALA E C 1
ATOM 5413 O O . ALA D 3 141 ? -15.84036 13.32773 4.52504 1.000 55.62557 141 ALA E O 1
ATOM 5415 N N . GLU D 3 142 ? -13.92887 12.66325 5.52711 1.000 65.54717 142 GLU E N 1
ATOM 5416 C CA . GLU D 3 142 ? -13.71079 13.95651 6.16535 1.000 67.55585 142 GLU E CA 1
ATOM 5417 C C . GLU D 3 142 ? -13.57208 15.05736 5.12191 1.000 65.23831 142 GLU E C 1
ATOM 5418 O O . GLU D 3 142 ? -14.18293 16.12553 5.24091 1.000 64.53593 142 GLU E O 1
ATOM 5424 N N . ASP D 3 143 ? -12.78332 14.80421 4.07500 1.000 65.11891 143 ASP E N 1
ATOM 5425 C CA . ASP D 3 143 ? -12.62095 15.81140 3.03034 1.000 65.41698 143 ASP E CA 1
ATOM 5426 C C . ASP D 3 143 ? -13.90139 16.01019 2.22354 1.000 57.91555 143 ASP E C 1
ATOM 5427 O O . ASP D 3 143 ? -14.17291 17.12533 1.76698 1.000 56.07806 143 ASP E O 1
ATOM 5432 N N . VAL D 3 144 ? -14.70823 14.95980 2.05548 1.000 59.84836 144 VAL E N 1
ATOM 5433 C CA . VAL D 3 144 ? -15.97759 15.10365 1.34206 1.000 58.01267 144 VAL E CA 1
ATOM 5434 C C . VAL D 3 144 ? -16.92321 16.01341 2.11756 1.000 56.78177 144 VAL E C 1
ATOM 5435 O O . VAL D 3 144 ? -17.54116 16.92511 1.55248 1.000 51.92723 144 VAL E O 1
ATOM 5439 N N . GLN D 3 145 ? -17.05328 15.77904 3.42740 1.000 61.59094 145 GLN E N 1
ATOM 5440 C CA . GLN D 3 145 ? -17.92360 16.64090 4.22447 1.000 61.63122 145 GLN E CA 1
ATOM 5441 C C . GLN D 3 145 ? -17.35027 18.04907 4.34413 1.000 60.96381 145 GLN E C 1
ATOM 5442 O O . GLN D 3 145 ? -18.11043 19.02446 4.39707 1.000 59.30391 145 GLN E O 1
ATOM 5448 N N . LYS D 3 146 ? -16.02012 18.18313 4.33884 1.000 58.65223 146 LYS E N 1
ATOM 5449 C CA . LYS D 3 146 ? -15.41648 19.51129 4.35219 1.000 60.37586 146 LYS E CA 1
ATOM 5450 C C . LYS D 3 146 ? -15.70741 20.26354 3.05828 1.000 60.18301 146 LYS E C 1
ATOM 5451 O O . LYS D 3 146 ? -15.95693 21.47285 3.08169 1.000 55.63731 146 LYS E O 1
ATOM 5457 N N . ALA D 3 147 ? -15.69385 19.56463 1.92060 1.000 59.54740 147 ALA E N 1
ATOM 5458 C CA . ALA D 3 147 ? -16.04373 20.20568 0.65651 1.000 51.98363 147 ALA E CA 1
ATOM 5459 C C . ALA D 3 147 ? -17.52901 20.54673 0.60380 1.000 57.88174 147 ALA E C 1
ATOM 5460 O O . ALA D 3 147 ? -17.91733 21.57478 0.03491 1.000 61.40340 147 ALA E O 1
ATOM 5462 N N . LEU D 3 148 ? -18.37554 19.69492 1.18836 1.000 58.62129 148 LEU E N 1
ATOM 5463 C CA . LEU D 3 148 ? -19.79575 20.02169 1.28884 1.000 60.36638 148 LEU E CA 1
ATOM 5464 C C . LEU D 3 148 ? -20.01399 21.27073 2.13497 1.000 72.69328 148 LEU E C 1
ATOM 5465 O O . LEU D 3 148 ? -20.91858 22.06839 1.85858 1.000 80.24945 148 LEU E O 1
ATOM 5470 N N . ALA D 3 149 ? -19.19967 21.44995 3.17939 1.000 72.98977 149 ALA E N 1
ATOM 5471 C CA . ALA D 3 149 ? -19.28683 22.66374 3.98808 1.000 69.74335 149 ALA E CA 1
ATOM 5472 C C . ALA D 3 149 ? -18.76786 23.87876 3.22430 1.000 73.92877 149 ALA E C 1
ATOM 5473 O O . ALA D 3 149 ? -19.35967 24.96308 3.29561 1.000 73.15239 149 ALA E O 1
ATOM 5475 N N . VAL D 3 150 ? -17.65902 23.71569 2.49461 1.000 73.28567 150 VAL E N 1
ATOM 5476 C CA . VAL D 3 150 ? -17.13198 24.78574 1.64790 1.000 68.53603 150 VAL E CA 1
ATOM 5477 C C . VAL D 3 150 ? -18.16855 25.21785 0.62024 1.000 68.91225 150 VAL E C 1
ATOM 5478 O O . VAL D 3 150 ? -18.23833 26.39633 0.25024 1.000 74.73746 150 VAL E O 1
ATOM 5482 N N . TYR D 3 151 ? -19.00204 24.28312 0.15968 1.000 71.04580 151 TYR E N 1
ATOM 5483 C CA . TYR D 3 151 ? -20.09086 24.59932 -0.75804 1.000 75.48593 151 TYR E CA 1
ATOM 5484 C C . TYR D 3 151 ? -21.11254 25.55783 -0.15925 1.000 77.20997 151 TYR E C 1
ATOM 5485 O O . TYR D 3 151 ? -21.99063 26.03461 -0.88447 1.000 79.53111 151 TYR E O 1
ATOM 5494 N N . LYS D 3 152 ? -21.01165 25.87161 1.12844 1.000 80.02615 152 LYS E N 1
ATOM 5495 C CA . LYS D 3 152 ? -21.90303 26.83660 1.76110 1.000 89.52584 152 LYS E CA 1
ATOM 5496 C C . LYS D 3 152 ? -21.16834 28.17246 1.87113 1.000 97.40423 152 LYS E C 1
ATOM 5497 O O . LYS D 3 152 ? -20.67159 28.56222 2.93153 1.000 93.44351 152 LYS E O 1
ATOM 5503 N N . ALA D 3 153 ? -21.12296 28.89088 0.75313 1.000 104.88503 153 ALA E N 1
ATOM 5504 C CA . ALA D 3 153 ? -20.48021 30.20248 0.65780 1.000 111.62863 153 ALA E CA 1
ATOM 5505 C C . ALA D 3 153 ? -20.91767 30.84512 -0.65746 1.000 122.07700 153 ALA E C 1
ATOM 5506 O O . ALA D 3 153 ? -21.77061 30.31035 -1.37774 1.000 117.60735 153 ALA E O 1
ATOM 5508 N N . GLY D 3 154 ? -20.33840 32.00404 -0.96730 1.000 129.31395 154 GLY E N 1
ATOM 5509 C CA . GLY D 3 154 ? -20.57770 32.66634 -2.23193 1.000 133.96930 154 GLY E CA 1
ATOM 5510 C C . GLY D 3 154 ? -21.80999 33.54101 -2.29583 1.000 140.19256 154 GLY E C 1
ATOM 5511 O O . GLY D 3 154 ? -22.07942 34.11487 -3.35979 1.000 139.18351 154 GLY E O 1
ATOM 5512 N N . ALA D 3 155 ? -22.55378 33.67272 -1.19892 1.000 142.39158 155 ALA E N 1
ATOM 5513 C CA . ALA D 3 155 ? -23.78970 34.45646 -1.16034 1.000 145.79585 155 ALA E CA 1
ATOM 5514 C C . ALA D 3 155 ? -24.77333 34.01680 -2.24330 1.000 146.98192 155 ALA E C 1
ATOM 5515 O O . ALA D 3 155 ? -25.42602 32.97914 -2.12697 1.000 142.35584 155 ALA E O 1
ATOM 5517 N N . GLN E 1 1 ? -3.45720 11.01464 -18.55598 1.000 68.24686 1 GLN A N 1
ATOM 5518 C CA . GLN E 1 1 ? -3.40617 10.13968 -19.72174 1.000 67.86642 1 GLN A CA 1
ATOM 5519 C C . GLN E 1 1 ? -4.51374 9.08863 -19.64798 1.000 55.08854 1 GLN A C 1
ATOM 5520 O O . GLN E 1 1 ? -4.25356 7.88445 -19.60886 1.000 55.89290 1 GLN A O 1
ATOM 5526 N N . VAL E 1 2 ? -5.75003 9.55885 -19.62446 1.000 49.05456 2 VAL A N 1
ATOM 5527 C CA . VAL E 1 2 ? -6.92056 8.69324 -19.55844 1.000 49.91156 2 VAL A CA 1
ATOM 5528 C C . VAL E 1 2 ? -7.36012 8.35562 -20.97531 1.000 47.16878 2 VAL A C 1
ATOM 5529 O O . VAL E 1 2 ? -7.37599 9.22026 -21.85939 1.000 47.05743 2 VAL A O 1
ATOM 5533 N N . GLN E 1 3 ? -7.70553 7.09172 -21.20067 1.000 48.34887 3 GLN A N 1
ATOM 5534 C CA . GLN E 1 3 ? -8.20718 6.63844 -22.48737 1.000 49.97976 3 GLN A CA 1
ATOM 5535 C C . GLN E 1 3 ? -9.56070 5.96606 -22.30730 1.000 45.53444 3 GLN A C 1
ATOM 5536 O O . GLN E 1 3 ? -9.89363 5.47043 -21.22889 1.000 55.55176 3 GLN A O 1
ATOM 5542 N N . LEU E 1 4 ? -10.34722 5.96238 -23.37940 1.000 36.64043 4 LEU A N 1
ATOM 5543 C CA . LEU E 1 4 ? -11.65318 5.31597 -23.39554 1.000 29.96781 4 LEU A CA 1
ATOM 5544 C C . LEU E 1 4 ? -11.61539 4.19160 -24.41820 1.000 30.74241 4 LEU A C 1
ATOM 5545 O O . LEU E 1 4 ? -11.34155 4.43409 -25.59821 1.000 36.67097 4 LEU A O 1
ATOM 5550 N N . VAL E 1 5 ? -11.86895 2.96591 -23.96525 1.000 31.04016 5 VAL A N 1
ATOM 5551 C CA . VAL E 1 5 ? -11.91266 1.79479 -24.83436 1.000 32.15992 5 VAL A CA 1
ATOM 5552 C C . VAL E 1 5 ? -13.34570 1.28233 -24.88388 1.000 34.45398 5 VAL A C 1
ATOM 5553 O O . VAL E 1 5 ? -13.97478 1.06819 -23.84104 1.000 30.68047 5 VAL A O 1
ATOM 5557 N N . GLN E 1 6 ? -13.86344 1.09774 -26.09214 1.000 30.45455 6 GLN A N 1
ATOM 5558 C CA . GLN E 1 6 ? -15.23432 0.65637 -26.28821 1.000 27.29590 6 GLN A CA 1
ATOM 5559 C C . GLN E 1 6 ? -15.27146 -0.83026 -26.62317 1.000 26.50524 6 GLN A C 1
ATOM 5560 O O . GLN E 1 6 ? -14.26386 -1.44014 -26.98881 1.000 26.79945 6 GLN A O 1
ATOM 5566 N N . SER E 1 7 ? -16.46155 -1.41180 -26.49392 1.000 29.31889 7 SER A N 1
ATOM 5567 C CA . SER E 1 7 ? -16.64055 -2.82511 -26.77981 1.000 18.47209 7 SER A CA 1
ATOM 5568 C C . SER E 1 7 ? -16.46700 -3.09159 -28.27477 1.000 23.79134 7 SER A C 1
ATOM 5569 O O . SER E 1 7 ? -16.38771 -2.17441 -29.09704 1.000 28.30560 7 SER A O 1
ATOM 5572 N N . GLY E 1 8 ? -16.40584 -4.37319 -28.62289 1.000 31.64577 8 GLY A N 1
ATOM 5573 C CA . GLY E 1 8 ? -16.19378 -4.76490 -30.00110 1.000 21.81590 8 GLY A CA 1
ATOM 5574 C C . GLY E 1 8 ? -17.39836 -4.49624 -30.88526 1.000 26.55859 8 GLY A C 1
ATOM 5575 O O . GLY E 1 8 ? -18.47588 -4.09548 -30.43949 1.000 31.16716 8 GLY A O 1
ATOM 5576 N N . ALA E 1 9 ? -17.19768 -4.73298 -32.17976 1.000 21.22976 9 ALA A N 1
ATOM 5577 C CA . ALA E 1 9 ? -18.24438 -4.48982 -33.16226 1.000 24.12366 9 ALA A CA 1
ATOM 5578 C C . ALA E 1 9 ? -19.40011 -5.46483 -32.97582 1.000 27.75727 9 ALA A C 1
ATOM 5579 O O . ALA E 1 9 ? -19.19726 -6.65520 -32.72050 1.000 30.63078 9 ALA A O 1
ATOM 5581 N N . GLU E 1 10 ? -20.61918 -4.95284 -33.11930 1.000 24.78562 10 GLU A N 1
ATOM 5582 C CA . GLU E 1 10 ? -21.83599 -5.72894 -32.93415 1.000 25.75951 10 GLU A CA 1
ATOM 5583 C C . GLU E 1 10 ? -22.55801 -5.89567 -34.26556 1.000 26.82746 10 GLU A C 1
ATOM 5584 O O . GLU E 1 10 ? -22.65125 -4.94963 -35.05494 1.000 32.46478 10 GLU A O 1
ATOM 5590 N N . VAL E 1 11 ? -23.05951 -7.10356 -34.51475 1.000 26.53853 11 VAL A N 1
ATOM 5591 C CA . VAL E 1 11 ? -23.86017 -7.40701 -35.69935 1.000 25.08415 11 VAL A CA 1
ATOM 5592 C C . VAL E 1 11 ? -25.18912 -7.95972 -35.20106 1.000 26.71821 11 VAL A C 1
ATOM 5593 O O . VAL E 1 11 ? -25.27018 -9.11679 -34.77131 1.000 31.57783 11 VAL A O 1
ATOM 5597 N N . LYS E 1 12 ? -26.23285 -7.13944 -35.25669 1.000 23.56903 12 LYS A N 1
ATOM 5598 C CA . LYS E 1 12 ? -27.55077 -7.49674 -34.75837 1.000 24.48005 12 LYS A CA 1
ATOM 5599 C C . LYS E 1 12 ? -28.54034 -7.61930 -35.90996 1.000 25.30640 12 LYS A C 1
ATOM 5600 O O . LYS E 1 12 ? -28.29826 -7.14722 -37.02417 1.000 28.79328 12 LYS A O 1
ATOM 5606 N N . LYS E 1 13 ? -29.66600 -8.27233 -35.62418 1.000 26.05663 13 LYS A N 1
ATOM 5607 C CA . LYS E 1 13 ? -30.76408 -8.40452 -36.56632 1.000 28.47718 13 LYS A CA 1
ATOM 5608 C C . LYS E 1 13 ? -31.93856 -7.53151 -36.12877 1.000 29.78272 13 LYS A C 1
ATOM 5609 O O . LYS E 1 13 ? -32.08186 -7.23819 -34.93725 1.000 30.85427 13 LYS A O 1
ATOM 5615 N N . PRO E 1 14 ? -32.78176 -7.08528 -37.06459 1.000 26.66605 14 PRO A N 1
ATOM 5616 C CA . PRO E 1 14 ? -33.84730 -6.13805 -36.70561 1.000 24.50172 14 PRO A CA 1
ATOM 5617 C C . PRO E 1 14 ? -34.74870 -6.68473 -35.60797 1.000 27.96849 14 PRO A C 1
ATOM 5618 O O . PRO E 1 14 ? -35.09426 -7.86849 -35.59130 1.000 29.68326 14 PRO A O 1
ATOM 5622 N N . GLY E 1 15 ? -35.10991 -5.80481 -34.67163 1.000 25.95982 15 GLY A N 1
ATOM 5623 C CA . GLY E 1 15 ? -35.93330 -6.15393 -33.53704 1.000 30.67202 15 GLY A CA 1
ATOM 5624 C C . GLY E 1 15 ? -35.17442 -6.35230 -32.23909 1.000 34.98122 15 GLY A C 1
ATOM 5625 O O . GLY E 1 15 ? -35.76527 -6.20066 -31.16359 1.000 36.71002 15 GLY A O 1
ATOM 5626 N N . SER E 1 16 ? -33.88728 -6.68126 -32.30998 1.000 30.22802 16 SER A N 1
ATOM 5627 C CA . SER E 1 16 ? -33.09812 -6.97501 -31.12142 1.000 26.99371 16 SER A CA 1
ATOM 5628 C C . SER E 1 16 ? -32.58012 -5.67427 -30.50630 1.000 27.42436 16 SER A C 1
ATOM 5629 O O . SER E 1 16 ? -32.89835 -4.57084 -30.95700 1.000 26.11263 16 SER A O 1
ATOM 5632 N N . SER E 1 17 ? -31.76904 -5.79403 -29.45806 1.000 28.42954 17 SER A N 1
ATOM 5633 C CA . SER E 1 17 ? -31.17597 -4.65156 -28.77994 1.000 27.41832 17 SER A CA 1
ATOM 5634 C C . SER E 1 17 ? -29.66863 -4.85059 -28.69056 1.000 29.84278 17 SER A C 1
ATOM 5635 O O . SER E 1 17 ? -29.14500 -5.93362 -28.96651 1.000 29.56739 17 SER A O 1
ATOM 5638 N N . VAL E 1 18 ? -28.96107 -3.79096 -28.30563 1.000 37.71014 18 VAL A N 1
ATOM 5639 C CA . VAL E 1 18 ? -27.50701 -3.86316 -28.18048 1.000 30.05079 18 VAL A CA 1
ATOM 5640 C C . VAL E 1 18 ? -27.06167 -2.98088 -27.02172 1.000 30.08114 18 VAL A C 1
ATOM 5641 O O . VAL E 1 18 ? -27.53702 -1.85302 -26.85921 1.000 31.83180 18 VAL A O 1
ATOM 5645 N N . LYS E 1 19 ? -26.14530 -3.50573 -26.21189 1.000 28.97882 19 LYS A N 1
ATOM 5646 C CA . LYS E 1 19 ? -25.52389 -2.76143 -25.12331 1.000 35.20849 19 LYS A CA 1
ATOM 5647 C C . LYS E 1 19 ? -24.04943 -2.55963 -25.44975 1.000 36.61688 19 LYS A C 1
ATOM 5648 O O . LYS E 1 19 ? -23.30296 -3.53349 -25.59983 1.000 34.56171 19 LYS A O 1
ATOM 5654 N N . VAL E 1 20 ? -23.63811 -1.29989 -25.56510 1.000 36.18042 20 VAL A N 1
ATOM 5655 C CA . VAL E 1 20 ? -22.26057 -0.92973 -25.86528 1.000 34.60403 20 VAL A CA 1
ATOM 5656 C C . VAL E 1 20 ? -21.64598 -0.30812 -24.61981 1.000 32.30469 20 VAL A C 1
ATOM 5657 O O . VAL E 1 20 ? -22.24538 0.57809 -23.99597 1.000 32.23958 20 VAL A O 1
ATOM 5661 N N . SER E 1 21 ? -20.45314 -0.77136 -24.26059 1.000 33.37076 21 SER A N 1
ATOM 5662 C CA . SER E 1 21 ? -19.75409 -0.30477 -23.07564 1.000 30.26622 21 SER A CA 1
ATOM 5663 C C . SER E 1 21 ? -18.59214 0.60170 -23.46014 1.000 31.56830 21 SER A C 1
ATOM 5664 O O . SER E 1 21 ? -18.10008 0.58660 -24.59215 1.000 30.88252 21 SER A O 1
ATOM 5667 N N . CYS E 1 22 ? -18.15782 1.39127 -22.47949 1.000 38.09087 22 CYS A N 1
ATOM 5668 C CA . CYS E 1 22 ? -17.07507 2.35629 -22.65463 1.000 39.11294 22 CYS A CA 1
ATOM 5669 C C . CYS E 1 22 ? -16.30733 2.38504 -21.33594 1.000 37.31986 22 CYS A C 1
ATOM 5670 O O . CYS E 1 22 ? -16.79224 2.94868 -20.35013 1.000 38.34066 22 CYS A O 1
ATOM 5673 N N . LYS E 1 23 ? -15.13490 1.75771 -21.31701 1.000 35.78110 23 LYS A N 1
ATOM 5674 C CA . LYS E 1 23 ? -14.32201 1.65258 -20.11510 1.000 43.61512 23 LYS A CA 1
ATOM 5675 C C . LYS E 1 23 ? -13.23746 2.72240 -20.11675 1.000 38.35877 23 LYS A C 1
ATOM 5676 O O . LYS E 1 23 ? -12.58817 2.96815 -21.13843 1.000 41.64497 23 LYS A O 1
ATOM 5682 N N . SER E 1 24 ? -13.04871 3.35506 -18.96311 1.000 33.34765 24 SER A N 1
ATOM 5683 C CA . SER E 1 24 ? -12.04824 4.40295 -18.77892 1.000 38.79407 24 SER A CA 1
ATOM 5684 C C . SER E 1 24 ? -10.78683 3.75274 -18.21509 1.000 41.69361 24 SER A C 1
ATOM 5685 O O . SER E 1 24 ? -10.73007 3.40723 -17.03211 1.000 44.50098 24 SER A O 1
ATOM 5688 N N . SER E 1 25 ? -9.77827 3.57891 -19.06831 1.000 44.83203 25 SER A N 1
ATOM 5689 C CA . SER E 1 25 ? -8.50829 2.97663 -18.68301 1.000 48.60502 25 SER A CA 1
ATOM 5690 C C . SER E 1 25 ? -7.46624 4.05900 -18.42873 1.000 46.60124 25 SER A C 1
ATOM 5691 O O . SER E 1 25 ? -7.43173 5.07932 -19.12366 1.000 51.08959 25 SER A O 1
ATOM 5694 N N . GLY E 1 26 ? -6.61119 3.82390 -17.43533 1.000 40.88249 26 GLY A N 1
ATOM 5695 C CA . GLY E 1 26 ? -5.59841 4.79616 -17.07483 1.000 41.68673 26 GLY A CA 1
ATOM 5696 C C . GLY E 1 26 ? -6.08691 5.89792 -16.16542 1.000 41.05030 26 GLY A C 1
ATOM 5697 O O . GLY E 1 26 ? -5.52651 6.99828 -16.17871 1.000 45.11483 26 GLY A O 1
ATOM 5698 N N . GLY E 1 27 ? -7.11712 5.63244 -15.36852 1.000 41.94749 27 GLY A N 1
ATOM 5699 C CA . GLY E 1 27 ? -7.69569 6.63949 -14.50288 1.000 50.64798 27 GLY A CA 1
ATOM 5700 C C . GLY E 1 27 ? -9.20903 6.62696 -14.54084 1.000 46.12813 27 GLY A C 1
ATOM 5701 O O . GLY E 1 27 ? -9.81042 6.01873 -15.43091 1.000 46.66439 27 GLY A O 1
ATOM 5702 N N . THR E 1 28 ? -9.83830 7.28793 -13.57928 1.000 42.92391 28 THR A N 1
ATOM 5703 C CA . THR E 1 28 ? -11.28926 7.33685 -13.53108 1.000 47.73051 28 THR A CA 1
ATOM 5704 C C . THR E 1 28 ? -11.81217 8.49983 -14.36750 1.000 48.46172 28 THR A C 1
ATOM 5705 O O . THR E 1 28 ? -11.07613 9.42064 -14.73043 1.000 46.98949 28 THR A O 1
ATOM 5709 N N . SER E 1 29 ? -13.10953 8.43549 -14.68143 1.000 49.70764 29 SER A N 1
ATOM 5710 C CA . SER E 1 29 ? -13.80050 9.49625 -15.40638 1.000 44.32137 29 SER A CA 1
ATOM 5711 C C . SER E 1 29 ? -15.13324 9.84105 -14.75184 1.000 42.26080 29 SER A C 1
ATOM 5712 O O . SER E 1 29 ? -15.95929 10.52931 -15.36258 1.000 35.56030 29 SER A O 1
ATOM 5715 N N . ASN E 1 30 ? -15.35382 9.37639 -13.51847 1.000 43.31481 30 ASN A N 1
ATOM 5716 C CA . ASN E 1 30 ? -16.63552 9.58584 -12.85473 1.000 39.13792 30 ASN A CA 1
ATOM 5717 C C . ASN E 1 30 ? -16.89810 11.06134 -12.58638 1.000 38.38756 30 ASN A C 1
ATOM 5718 O O . ASN E 1 30 ? -18.05748 11.49096 -12.57663 1.000 37.38892 30 ASN A O 1
ATOM 5723 N N . ASN E 1 31 ? -15.84527 11.84928 -12.37645 1.000 40.24813 31 ASN A N 1
ATOM 5724 C CA . ASN E 1 31 ? -15.98106 13.27614 -12.10967 1.000 42.85764 31 ASN A CA 1
ATOM 5725 C C . ASN E 1 31 ? -16.25709 14.09326 -13.36770 1.000 42.95946 31 ASN A C 1
ATOM 5726 O O . ASN E 1 31 ? -16.28155 15.32758 -13.29296 1.000 41.11370 31 ASN A O 1
ATOM 5731 N N . TYR E 1 32 ? -16.46862 13.43829 -14.50824 1.000 41.63323 32 TYR A N 1
ATOM 5732 C CA . TYR E 1 32 ? -16.77541 14.10249 -15.76554 1.000 38.32615 32 TYR A CA 1
ATOM 5733 C C . TYR E 1 32 ? -18.08106 13.55185 -16.32344 1.000 36.90255 32 TYR A C 1
ATOM 5734 O O . TYR E 1 32 ? -18.60672 12.53580 -15.85976 1.000 39.91348 32 TYR A O 1
ATOM 5743 N N . ALA E 1 33 ? -18.59727 14.23326 -17.34034 1.000 31.76366 33 ALA A N 1
ATOM 5744 C CA . ALA E 1 33 ? -19.77125 13.78300 -18.07211 1.000 32.56677 33 ALA A CA 1
ATOM 5745 C C . ALA E 1 33 ? -19.33887 13.08891 -19.35772 1.000 31.13471 33 ALA A C 1
ATOM 5746 O O . ALA E 1 33 ? -18.46664 13.58223 -20.07942 1.000 34.72438 33 ALA A O 1
ATOM 5748 N N . ILE E 1 34 ? -19.95291 11.94259 -19.63816 1.000 29.01989 34 ILE A N 1
ATOM 5749 C CA . ILE E 1 34 ? -19.63941 11.13370 -20.81116 1.000 30.23552 34 ILE A CA 1
ATOM 5750 C C . ILE E 1 34 ? -20.88392 11.07287 -21.68533 1.000 30.47096 34 ILE A C 1
ATOM 5751 O O . ILE E 1 34 ? -21.94832 10.64286 -21.22485 1.000 30.79473 34 ILE A O 1
ATOM 5756 N N . SER E 1 35 ? -20.75142 11.50091 -22.93835 1.000 25.67946 35 SER A N 1
ATOM 5757 C CA . SER E 1 35 ? -21.84092 11.50577 -23.90199 1.000 19.99469 35 SER A CA 1
ATOM 5758 C C . SER E 1 35 ? -21.65945 10.39049 -24.92147 1.000 25.61422 35 SER A C 1
ATOM 5759 O O . SER E 1 35 ? -20.54785 9.91712 -25.17432 1.000 31.20473 35 SER A O 1
ATOM 5762 N N . TRP E 1 36 ? -22.77854 9.98453 -25.51238 1.000 23.85880 36 TRP A N 1
ATOM 5763 C CA . TRP E 1 36 ? -22.80851 8.97729 -26.56387 1.000 21.47993 36 TRP A CA 1
ATOM 5764 C C . TRP E 1 36 ? -23.26475 9.63912 -27.85675 1.000 22.58586 36 TRP A C 1
ATOM 5765 O O . TRP E 1 36 ? -24.38837 10.14859 -27.93330 1.000 22.94465 36 TRP A O 1
ATOM 5776 N N . VAL E 1 37 ? -22.39442 9.63230 -28.86405 1.000 21.21614 37 VAL A N 1
ATOM 5777 C CA . VAL E 1 37 ? -22.65819 10.26671 -30.15068 1.000 24.97483 37 VAL A CA 1
ATOM 5778 C C . VAL E 1 37 ? -22.56029 9.20886 -31.23854 1.000 26.04141 37 VAL A C 1
ATOM 5779 O O . VAL E 1 37 ? -21.53838 8.52466 -31.35162 1.000 34.96245 37 VAL A O 1
ATOM 5783 N N . ARG E 1 38 ? -23.60966 9.07738 -32.04144 1.000 20.12256 38 ARG A N 1
ATOM 5784 C CA . ARG E 1 38 ? -23.59472 8.10688 -33.12371 1.000 22.88435 38 ARG A CA 1
ATOM 5785 C C . ARG E 1 38 ? -23.41273 8.80769 -34.46274 1.000 22.82695 38 ARG A C 1
ATOM 5786 O O . ARG E 1 38 ? -23.75114 9.98277 -34.62626 1.000 30.59087 38 ARG A O 1
ATOM 5794 N N . GLN E 1 39 ? -22.85805 8.06668 -35.41800 1.000 28.82928 39 GLN A N 1
ATOM 5795 C CA . GLN E 1 39 ? -22.56831 8.57586 -36.75478 1.000 34.51319 39 GLN A CA 1
ATOM 5796 C C . GLN E 1 39 ? -22.99247 7.51267 -37.75694 1.000 36.10715 39 GLN A C 1
ATOM 5797 O O . GLN E 1 39 ? -22.37145 6.44609 -37.82736 1.000 34.22246 39 GLN A O 1
ATOM 5803 N N . ALA E 1 40 ? -24.05477 7.79338 -38.51003 1.000 36.90677 40 ALA A N 1
ATOM 5804 C CA . ALA E 1 40 ? -24.51065 6.86498 -39.52949 1.000 36.22450 40 ALA A CA 1
ATOM 5805 C C . ALA E 1 40 ? -23.58244 6.92493 -40.74221 1.000 44.54736 40 ALA A C 1
ATOM 5806 O O . ALA E 1 40 ? -22.91138 7.93522 -40.96635 1.000 50.81097 40 ALA A O 1
ATOM 5808 N N . PRO E 1 41 ? -23.51239 5.84493 -41.53599 1.000 45.72728 41 PRO A N 1
ATOM 5809 C CA . PRO E 1 41 ? -22.60803 5.84585 -42.69537 1.000 51.12594 41 PRO A CA 1
ATOM 5810 C C . PRO E 1 41 ? -22.97242 6.91472 -43.71232 1.000 54.63586 41 PRO A C 1
ATOM 5811 O O . PRO E 1 41 ? -24.04533 6.86523 -44.32235 1.000 62.03411 41 PRO A O 1
ATOM 5815 N N . GLY E 1 42 ? -22.08331 7.89000 -43.89682 1.000 49.68863 42 GLY A N 1
ATOM 5816 C CA . GLY E 1 42 ? -22.32204 8.99582 -44.79196 1.000 49.09539 42 GLY A CA 1
ATOM 5817 C C . GLY E 1 42 ? -22.95710 10.21247 -44.15106 1.000 54.94508 42 GLY A C 1
ATOM 5818 O O . GLY E 1 42 ? -22.85644 11.31065 -44.71051 1.000 59.62535 42 GLY A O 1
ATOM 5819 N N . GLN E 1 43 ? -23.60523 10.05333 -42.99681 1.000 50.52030 43 GLN A N 1
ATOM 5820 C CA . GLN E 1 43 ? -24.25172 11.16159 -42.31307 1.000 50.23982 43 GLN A CA 1
ATOM 5821 C C . GLN E 1 43 ? -23.30168 11.78566 -41.29470 1.000 44.16628 43 GLN A C 1
ATOM 5822 O O . GLN E 1 43 ? -22.13282 11.40943 -41.17352 1.000 38.16870 43 GLN A O 1
ATOM 5828 N N . GLY E 1 44 ? -23.82178 12.75321 -40.53931 1.000 44.65967 44 GLY A N 1
ATOM 5829 C CA . GLY E 1 44 ? -23.04247 13.46579 -39.55531 1.000 39.49161 44 GLY A CA 1
ATOM 5830 C C . GLY E 1 44 ? -23.29946 12.97575 -38.13902 1.000 33.45582 44 GLY A C 1
ATOM 5831 O O . GLY E 1 44 ? -24.11490 12.09294 -37.88196 1.000 37.32588 44 GLY A O 1
ATOM 5832 N N . LEU E 1 45 ? -22.57030 13.58403 -37.20940 1.000 28.59483 45 LEU A N 1
ATOM 5833 C CA . LEU E 1 45 ? -22.67794 13.21629 -35.80833 1.000 25.89294 45 LEU A CA 1
ATOM 5834 C C . LEU E 1 45 ? -24.06554 13.55227 -35.27608 1.000 26.22815 45 LEU A C 1
ATOM 5835 O O . LEU E 1 45 ? -24.70109 14.51944 -35.70156 1.000 26.55754 45 LEU A O 1
ATOM 5840 N N . ASP E 1 46 ? -24.53755 12.73175 -34.33883 1.000 26.89811 46 ASP A N 1
ATOM 5841 C CA . ASP E 1 46 ? -25.86033 12.90055 -33.74718 1.000 26.89229 46 ASP A CA 1
ATOM 5842 C C . ASP E 1 46 ? -25.77728 12.55615 -32.26743 1.000 25.73079 46 ASP A C 1
ATOM 5843 O O . ASP E 1 46 ? -25.35116 11.45362 -31.90888 1.000 28.19595 46 ASP A O 1
ATOM 5848 N N . TRP E 1 47 ? -26.17801 13.49726 -31.41394 1.000 22.47690 47 TRP A N 1
ATOM 5849 C CA . TRP E 1 47 ? -26.11421 13.29981 -29.97173 1.000 22.64312 47 TRP A CA 1
ATOM 5850 C C . TRP E 1 47 ? -27.29505 12.45749 -29.50240 1.000 24.87868 47 TRP A C 1
ATOM 5851 O O . TRP E 1 47 ? -28.44646 12.73140 -29.85565 1.000 30.03110 47 TRP A O 1
ATOM 5862 N N . MET E 1 48 ? -27.00557 11.43039 -28.70518 1.000 22.18605 48 MET A N 1
ATOM 5863 C CA . MET E 1 48 ? -28.02743 10.54190 -28.16873 1.000 22.28448 48 MET A CA 1
ATOM 5864 C C . MET E 1 48 ? -28.30000 10.75008 -26.69037 1.000 23.95180 48 MET A C 1
ATOM 5865 O O . MET E 1 48 ? -29.43484 10.55480 -26.25175 1.000 26.61460 48 MET A O 1
ATOM 5870 N N . GLY E 1 49 ? -27.29180 11.12905 -25.92003 1.000 28.73066 49 GLY A N 1
ATOM 5871 C CA . GLY E 1 49 ? -27.46627 11.36096 -24.50288 1.000 27.66749 49 GLY A CA 1
ATOM 5872 C C . GLY E 1 49 ? -26.11935 11.39939 -23.80756 1.000 29.14026 49 GLY A C 1
ATOM 5873 O O . GLY E 1 49 ? -25.06641 11.40703 -24.44536 1.000 30.03170 49 GLY A O 1
ATOM 5874 N N . GLY E 1 50 ? -26.18351 11.41152 -22.48166 1.000 27.55081 50 GLY A N 1
ATOM 5875 C CA . GLY E 1 50 ? -24.97432 11.46657 -21.67895 1.000 28.78307 50 GLY A CA 1
ATOM 5876 C C . GLY E 1 50 ? -25.27336 11.18450 -20.22487 1.000 28.36093 50 GLY A C 1
ATOM 5877 O O . GLY E 1 50 ? -26.43070 11.13479 -19.79856 1.000 31.14904 50 GLY A O 1
ATOM 5878 N N . ILE E 1 51 ? -24.20043 11.01378 -19.45998 1.000 28.04235 51 ILE A N 1
ATOM 5879 C CA . ILE E 1 51 ? -24.32391 10.66835 -18.04973 1.000 31.42172 51 ILE A CA 1
ATOM 5880 C C . ILE E 1 51 ? -23.14479 11.25787 -17.28636 1.000 35.65650 51 ILE A C 1
ATOM 5881 O O . ILE E 1 51 ? -21.99525 11.19190 -17.73145 1.000 37.59983 51 ILE A O 1
ATOM 5886 N N . SER E 1 52 ? -23.45128 11.87241 -16.14776 1.000 39.31154 52 SER A N 1
ATOM 5887 C CA . SER E 1 52 ? -22.45526 12.28774 -15.16071 1.000 38.52396 52 SER A CA 1
ATOM 5888 C C . SER E 1 52 ? -22.77199 11.53215 -13.87965 1.000 36.88781 52 SER A C 1
ATOM 5889 O O . SER E 1 52 ? -23.72622 11.89037 -13.16268 1.000 42.11645 52 SER A O 1
ATOM 5892 N N . PRO E 1 53 ? -22.02223 10.47200 -13.56358 1.000 30.21172 53 PRO A N 1
ATOM 5893 C CA . PRO E 1 53 ? -22.42511 9.56477 -12.47903 1.000 34.33101 53 PRO A CA 1
ATOM 5894 C C . PRO E 1 53 ? -22.40509 10.20331 -11.09846 1.000 42.16478 53 PRO A C 1
ATOM 5895 O O . PRO E 1 53 ? -23.38380 10.10025 -10.35260 1.000 49.81159 53 PRO A O 1
ATOM 5899 N N . ILE E 1 54 ? -21.29867 10.85941 -10.74309 1.000 40.68530 54 ILE A N 1
ATOM 5900 C CA . ILE E 1 54 ? -21.17687 11.42584 -9.40261 1.000 40.38463 54 ILE A CA 1
ATOM 5901 C C . ILE E 1 54 ? -22.13662 12.59607 -9.22317 1.000 45.66499 54 ILE A C 1
ATOM 5902 O O . ILE E 1 54 ? -22.76695 12.74328 -8.16879 1.000 45.42397 54 ILE A O 1
ATOM 5907 N N . PHE E 1 55 ? -22.26832 13.44395 -10.24632 1.000 52.08818 55 PHE A N 1
ATOM 5908 C CA . PHE E 1 55 ? -23.22228 14.54501 -10.18303 1.000 48.46670 55 PHE A CA 1
ATOM 5909 C C . PHE E 1 55 ? -24.66486 14.05566 -10.17719 1.000 51.82236 55 PHE A C 1
ATOM 5910 O O . PHE E 1 55 ? -25.56109 14.80608 -9.77581 1.000 53.53309 55 PHE A O 1
ATOM 5918 N N . GLY E 1 56 ? -24.90590 12.81903 -10.59946 1.000 54.70165 56 GLY A N 1
ATOM 5919 C CA . GLY E 1 56 ? -26.25360 12.28580 -10.62852 1.000 55.41490 56 GLY A CA 1
ATOM 5920 C C . GLY E 1 56 ? -27.09223 12.78621 -11.78225 1.000 56.32370 56 GLY A C 1
ATOM 5921 O O . GLY E 1 56 ? -28.26575 13.13030 -11.58797 1.000 63.04497 56 GLY A O 1
ATOM 5922 N N . SER E 1 57 ? -26.52532 12.83912 -12.98571 1.000 48.77611 57 SER A N 1
ATOM 5923 C CA . SER E 1 57 ? -27.22423 13.35744 -14.15402 1.000 41.95772 57 SER A CA 1
ATOM 5924 C C . SER E 1 57 ? -27.26634 12.29314 -15.23877 1.000 42.09239 57 SER A C 1
ATOM 5925 O O . SER E 1 57 ? -26.24809 11.66076 -15.53317 1.000 46.05062 57 SER A O 1
ATOM 5928 N N . THR E 1 58 ? -28.44208 12.10158 -15.83067 1.000 44.03985 58 THR A N 1
ATOM 5929 C CA . THR E 1 58 ? -28.62752 11.18546 -16.95499 1.000 36.06873 58 THR A CA 1
ATOM 5930 C C . THR E 1 58 ? -29.49896 11.91576 -17.97362 1.000 33.94757 58 THR A C 1
ATOM 5931 O O . THR E 1 58 ? -30.72163 11.97580 -17.81953 1.000 39.91754 58 THR A O 1
ATOM 5935 N N . ALA E 1 59 ? -28.87716 12.48558 -19.00171 1.000 33.35657 59 ALA A N 1
ATOM 5936 C CA . ALA E 1 59 ? -29.58254 13.25676 -20.01488 1.000 29.55064 59 ALA A CA 1
ATOM 5937 C C . ALA E 1 59 ? -29.82086 12.40167 -21.24999 1.000 31.25775 59 ALA A C 1
ATOM 5938 O O . ALA E 1 59 ? -28.94936 11.62980 -21.66261 1.000 39.08662 59 ALA A O 1
ATOM 5940 N N . TYR E 1 60 ? -31.00548 12.54413 -21.83513 1.000 31.29935 60 TYR A N 1
ATOM 5941 C CA . TYR E 1 60 ? -31.35849 11.84799 -23.06242 1.000 28.15367 60 TYR A CA 1
ATOM 5942 C C . TYR E 1 60 ? -31.80392 12.86261 -24.10117 1.000 26.24292 60 TYR A C 1
ATOM 5943 O O . TYR E 1 60 ? -32.50259 13.82665 -23.77843 1.000 39.96831 60 TYR A O 1
ATOM 5952 N N . ALA E 1 61 ? -31.38356 12.65053 -25.34396 1.000 27.23699 61 ALA A N 1
ATOM 5953 C CA . ALA E 1 61 ? -31.89626 13.44629 -26.44890 1.000 26.74694 61 ALA A CA 1
ATOM 5954 C C . ALA E 1 61 ? -33.33672 13.04933 -26.73896 1.000 33.80733 61 ALA A C 1
ATOM 5955 O O . ALA E 1 61 ? -33.69962 11.87247 -26.65518 1.000 40.36267 61 ALA A O 1
ATOM 5957 N N . GLN E 1 62 ? -34.16372 14.03877 -27.08359 1.000 32.29785 62 GLN A N 1
ATOM 5958 C CA . GLN E 1 62 ? -35.58843 13.77323 -27.25048 1.000 36.61037 62 GLN A CA 1
ATOM 5959 C C . GLN E 1 62 ? -35.87169 12.79821 -28.38665 1.000 34.73152 62 GLN A C 1
ATOM 5960 O O . GLN E 1 62 ? -36.91238 12.13304 -28.37092 1.000 37.16859 62 GLN A O 1
ATOM 5966 N N . LYS E 1 63 ? -34.96599 12.67935 -29.35768 1.000 36.79768 63 LYS A N 1
ATOM 5967 C CA . LYS E 1 63 ? -35.16322 11.73681 -30.45093 1.000 35.04207 63 LYS A CA 1
ATOM 5968 C C . LYS E 1 63 ? -34.93226 10.28946 -30.02735 1.000 33.74956 63 LYS A C 1
ATOM 5969 O O . LYS E 1 63 ? -35.41661 9.37458 -30.70226 1.000 36.38452 63 LYS A O 1
ATOM 5975 N N . PHE E 1 64 ? -34.21611 10.06152 -28.92580 1.000 31.72565 64 PHE A N 1
ATOM 5976 C CA . PHE E 1 64 ? -33.89710 8.71752 -28.45811 1.000 28.06430 64 PHE A CA 1
ATOM 5977 C C . PHE E 1 64 ? -34.47876 8.42765 -27.07913 1.000 34.02085 64 PHE A C 1
ATOM 5978 O O . PHE E 1 64 ? -34.06595 7.45383 -26.43637 1.000 35.52148 64 PHE A O 1
ATOM 5986 N N . GLN E 1 65 ? -35.42690 9.24497 -26.61185 1.000 41.46806 65 GLN A N 1
ATOM 5987 C CA . GLN E 1 65 ? -35.91256 9.13208 -25.23900 1.000 42.20897 65 GLN A CA 1
ATOM 5988 C C . GLN E 1 65 ? -36.53039 7.76508 -24.96938 1.000 42.26791 65 GLN A C 1
ATOM 5989 O O . GLN E 1 65 ? -36.29055 7.16612 -23.91465 1.000 36.81077 65 GLN A O 1
ATOM 5995 N N . GLY E 1 66 ? -3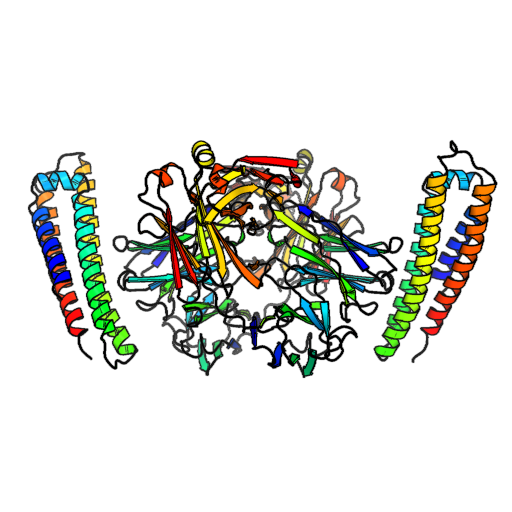7.31512 7.24958 -25.91292 1.000 40.19818 66 GLY A N 1
ATOM 5996 C CA . GLY E 1 66 ? -38.04783 6.01619 -25.71291 1.000 32.44896 66 GLY A CA 1
ATOM 5997 C C . GLY E 1 66 ? -37.30437 4.72883 -25.98334 1.000 38.06918 66 GLY A C 1
ATOM 5998 O O . GLY E 1 66 ? -37.85753 3.65473 -25.73499 1.000 44.02649 66 GLY A O 1
ATOM 5999 N N . ARG E 1 67 ? -36.06685 4.78686 -26.47546 1.000 36.32536 67 ARG A N 1
ATOM 6000 C CA . ARG E 1 67 ? -35.32934 3.57756 -26.83025 1.000 35.96378 67 ARG A CA 1
ATOM 6001 C C . ARG E 1 67 ? -33.95991 3.44511 -26.17743 1.000 33.70195 67 ARG A C 1
ATOM 6002 O O . ARG E 1 67 ? -33.43084 2.32718 -26.14007 1.000 29.90750 67 ARG A O 1
ATOM 6010 N N . VAL E 1 68 ? -33.36340 4.52452 -25.67854 1.000 32.13398 68 VAL A N 1
ATOM 6011 C CA . VAL E 1 68 ? -31.98872 4.51127 -25.18951 1.000 32.64104 68 VAL A CA 1
ATOM 6012 C C . VAL E 1 68 ? -31.99403 4.53836 -23.66832 1.000 35.43533 68 VAL A C 1
ATOM 6013 O O . VAL E 1 68 ? -32.71155 5.33812 -23.05406 1.000 45.02418 68 VAL A O 1
ATOM 6017 N N . THR E 1 69 ? -31.19572 3.66340 -23.06070 1.000 30.87933 69 THR A N 1
ATOM 6018 C CA . THR E 1 69 ? -30.94136 3.68422 -21.62540 1.000 31.25118 69 THR A CA 1
ATOM 6019 C C . THR E 1 69 ? -29.44180 3.84012 -21.41220 1.000 32.42120 69 THR A C 1
ATOM 6020 O O . THR E 1 69 ? -28.66204 2.96522 -21.80538 1.000 29.64059 69 THR A O 1
ATOM 6024 N N . ILE E 1 70 ? -29.03895 4.95398 -20.80588 1.000 32.36327 70 ILE A N 1
ATOM 6025 C CA . ILE E 1 70 ? -27.63625 5.23600 -20.51838 1.000 25.90772 70 ILE A CA 1
ATOM 6026 C C . ILE E 1 70 ? -27.41755 5.06090 -19.02341 1.000 28.41233 70 ILE A C 1
ATOM 6027 O O . ILE E 1 70 ? -28.10332 5.69264 -18.20975 1.000 36.20733 70 ILE A O 1
ATOM 6032 N N . SER E 1 71 ? -26.45974 4.20988 -18.66364 1.000 28.72593 71 SER A N 1
ATOM 6033 C CA . SER E 1 71 ? -26.13933 3.91631 -17.27428 1.000 30.73559 71 SER A CA 1
ATOM 6034 C C . SER E 1 71 ? -24.63151 3.99983 -17.07452 1.000 34.48145 71 SER A C 1
ATOM 6035 O O . SER E 1 71 ? -23.86436 4.15722 -18.02818 1.000 34.25970 71 SER A O 1
ATOM 6038 N N . ALA E 1 72 ? -24.20341 3.87341 -15.81797 1.000 31.40828 72 ALA A N 1
ATOM 6039 C CA . ALA E 1 72 ? -22.78254 3.93159 -15.49797 1.000 31.80358 72 ALA A CA 1
ATOM 6040 C C . ALA E 1 72 ? -22.49610 3.14070 -14.23166 1.000 37.89277 72 ALA A C 1
ATOM 6041 O O . ALA E 1 72 ? -23.19913 3.29495 -13.22910 1.000 42.81075 72 ALA A O 1
ATOM 6043 N N . ASP E 1 73 ? -21.46184 2.30314 -14.28485 1.000 36.64080 73 ASP A N 1
ATOM 6044 C CA . ASP E 1 73 ? -20.92611 1.62794 -13.10996 1.000 40.60777 73 ASP A CA 1
ATOM 6045 C C . ASP E 1 73 ? -19.70022 2.40079 -12.63861 1.000 41.09698 73 ASP A C 1
ATOM 6046 O O . ASP E 1 73 ? -18.69019 2.46752 -13.35267 1.000 47.22971 73 ASP A O 1
ATOM 6051 N N . ILE E 1 74 ? -19.78953 2.97375 -11.43541 1.000 35.03920 74 ILE A N 1
ATOM 6052 C CA . ILE E 1 74 ? -18.72652 3.84194 -10.94040 1.000 40.60219 74 ILE A CA 1
ATOM 6053 C C . ILE E 1 74 ? -17.56526 3.06349 -10.33718 1.000 41.78760 74 ILE A C 1
ATOM 6054 O O . ILE E 1 74 ? -16.43767 3.57193 -10.31620 1.000 48.09456 74 ILE A O 1
ATOM 6059 N N . PHE E 1 75 ? -17.80021 1.84373 -9.85105 1.000 42.33667 75 PHE A N 1
ATOM 6060 C CA . PHE E 1 75 ? -16.73475 1.07436 -9.22192 1.000 41.11718 75 PHE A CA 1
ATOM 6061 C C . PHE E 1 75 ? -15.87262 0.33423 -10.23248 1.000 43.46149 75 PHE A C 1
ATOM 6062 O O . PHE E 1 75 ? -14.77842 -0.11929 -9.88057 1.000 59.56803 75 PHE A O 1
ATOM 6070 N N . SER E 1 76 ? -16.33762 0.20342 -11.47174 1.000 46.62852 76 SER A N 1
ATOM 6071 C CA . SER E 1 76 ? -15.51973 -0.29484 -12.56614 1.000 49.54203 76 SER A CA 1
ATOM 6072 C C . SER E 1 76 ? -15.13241 0.80568 -13.54343 1.000 49.54716 76 SER A C 1
ATOM 6073 O O . SER E 1 76 ? -14.40841 0.53253 -14.50824 1.000 47.71971 76 SER A O 1
ATOM 6076 N N . ASN E 1 77 ? -15.59034 2.03912 -13.31145 1.000 44.63885 77 ASN A N 1
ATOM 6077 C CA . ASN E 1 77 ? -15.31447 3.18460 -14.17843 1.000 43.99995 77 ASN A CA 1
ATOM 6078 C C . ASN E 1 77 ? -15.73768 2.89085 -15.61962 1.000 38.99770 77 ASN A C 1
ATOM 6079 O O . ASN E 1 77 ? -14.94187 2.96421 -16.55842 1.000 41.26096 77 ASN A O 1
ATOM 6084 N N . THR E 1 78 ? -17.01765 2.55289 -15.78381 1.000 40.17197 78 THR A N 1
ATOM 6085 C CA . THR E 1 78 ? -17.52777 2.17271 -17.09523 1.000 39.67951 78 THR A CA 1
ATOM 6086 C C . THR E 1 78 ? -18.86966 2.84204 -17.35423 1.000 36.18226 78 THR A C 1
ATOM 6087 O O . THR E 1 78 ? -19.68249 2.99689 -16.43971 1.000 34.47507 78 THR A O 1
ATOM 6091 N N . ALA E 1 79 ? -19.09049 3.24446 -18.60309 1.000 29.94740 79 ALA A N 1
ATOM 6092 C CA . ALA E 1 79 ? -20.37376 3.75870 -19.05547 1.000 32.10676 79 ALA A CA 1
ATOM 6093 C C . ALA E 1 79 ? -21.01690 2.75384 -20.00262 1.000 28.09605 79 ALA A C 1
ATOM 6094 O O . ALA E 1 79 ? -20.32552 1.99830 -20.68983 1.000 29.69365 79 ALA A O 1
ATOM 6096 N N . TYR E 1 80 ? -22.34797 2.74752 -20.03910 1.000 26.45448 80 TYR A N 1
ATOM 6097 C CA . TYR E 1 80 ? -23.08623 1.79065 -20.84912 1.000 29.59462 80 TYR A CA 1
ATOM 6098 C C . TYR E 1 80 ? -24.22655 2.49708 -21.56014 1.000 28.19851 80 TYR A C 1
ATOM 6099 O O . TYR E 1 80 ? -24.92595 3.31926 -20.96069 1.000 30.23338 80 TYR A O 1
ATOM 6108 N N . MET E 1 81 ? -24.41655 2.16120 -22.83418 1.000 28.99551 81 MET A N 1
ATOM 6109 C CA . MET E 1 81 ? -25.55989 2.62999 -23.60760 1.000 31.15809 81 MET A CA 1
ATOM 6110 C C . MET E 1 81 ? -26.27258 1.42001 -24.18890 1.000 30.44379 81 MET A C 1
ATOM 6111 O O . MET E 1 81 ? -25.66592 0.64019 -24.92887 1.000 34.69271 81 MET A O 1
ATOM 6116 N N . GLU E 1 82 ? -27.54791 1.25505 -23.85324 1.000 28.43618 82 GLU A N 1
ATOM 6117 C CA . GLU E 1 82 ? -28.36831 0.18820 -24.41015 1.000 31.33715 82 GLU A CA 1
ATOM 6118 C C . GLU E 1 82 ? -29.39989 0.80342 -25.34491 1.000 30.48734 82 GLU A C 1
ATOM 6119 O O . GLU E 1 82 ? -30.16780 1.68253 -24.93716 1.000 34.50428 82 GLU A O 1
ATOM 6125 N N . LEU E 1 83 ? -29.40223 0.34940 -26.59532 1.000 27.83271 83 LEU A N 1
ATOM 6126 C CA . LEU E 1 83 ? -30.35393 0.79043 -27.60716 1.000 25.27345 83 LEU A CA 1
ATOM 6127 C C . LEU E 1 83 ? -31.25038 -0.38458 -27.97826 1.000 25.91923 83 LEU A C 1
ATOM 6128 O O . LEU E 1 83 ? -30.75553 -1.45406 -28.35762 1.000 28.37510 83 LEU A O 1
ATOM 6133 N N . ASN E 1 84 ? -32.56004 -0.18486 -27.85978 1.000 28.98376 84 ASN A N 1
ATOM 6134 C CA . ASN E 1 84 ? -33.55847 -1.20298 -28.15030 1.000 27.56633 84 ASN A CA 1
ATOM 6135 C C . ASN E 1 84 ? -34.27223 -0.88012 -29.45700 1.000 26.56806 84 ASN A C 1
ATOM 6136 O O . ASN E 1 84 ? -34.13851 0.21399 -30.01298 1.000 28.22776 84 ASN A O 1
ATOM 6141 N N . SER E 1 85 ? -35.04108 -1.85915 -29.94107 1.000 30.42137 85 SER A N 1
ATOM 6142 C CA . SER E 1 85 ? -35.87147 -1.70941 -31.13727 1.000 28.42548 85 SER A CA 1
ATOM 6143 C C . SER E 1 85 ? -35.02357 -1.31087 -32.34775 1.000 26.14794 85 SER A C 1
ATOM 6144 O O . SER E 1 85 ? -35.24431 -0.28227 -32.99166 1.000 30.92622 85 SER A O 1
ATOM 6147 N N . LEU E 1 86 ? -34.04051 -2.15538 -32.64763 1.000 26.57981 86 LEU A N 1
ATOM 6148 C CA . LEU E 1 86 ? -33.06891 -1.85495 -33.69061 1.000 28.36057 86 LEU A CA 1
ATOM 6149 C C . LEU E 1 86 ? -33.67137 -2.05934 -35.07593 1.000 27.24836 86 LEU A C 1
ATOM 6150 O O . LEU E 1 86 ? -34.27427 -3.09975 -35.35812 1.000 26.31562 86 LEU A O 1
ATOM 6155 N N . THR E 1 87 ? -33.50491 -1.06107 -35.93553 1.000 25.96454 87 THR A N 1
ATOM 6156 C CA . THR E 1 87 ? -33.86653 -1.13514 -37.34178 1.000 29.26901 87 THR A CA 1
ATOM 6157 C C . THR E 1 87 ? -32.61502 -0.92992 -38.18470 1.000 32.05552 87 THR A C 1
ATOM 6158 O O . THR E 1 87 ? -31.53509 -0.62687 -37.67090 1.000 31.06718 87 THR A O 1
ATOM 6162 N N . SER E 1 88 ? -32.76822 -1.08636 -39.50090 1.000 33.96757 88 SER A N 1
ATOM 6163 C CA . SER E 1 88 ? -31.63239 -0.89074 -40.39409 1.000 28.84461 88 SER A CA 1
ATOM 6164 C C . SER E 1 88 ? -31.14071 0.55123 -40.39126 1.000 30.91509 88 SER A C 1
ATOM 6165 O O . SER E 1 88 ? -30.00975 0.80793 -40.81371 1.000 32.52772 88 SER A O 1
ATOM 6168 N N . GLU E 1 89 ? -31.95455 1.49422 -39.92131 1.000 32.63423 89 GLU A N 1
ATOM 6169 C CA . GLU E 1 89 ? -31.51791 2.87812 -39.80624 1.000 32.84802 89 GLU A CA 1
ATOM 6170 C C . GLU E 1 89 ? -30.68228 3.13012 -38.55889 1.000 32.80479 89 GLU A C 1
ATOM 6171 O O . GLU E 1 89 ? -30.31131 4.28119 -38.30340 1.000 34.15805 89 GLU A O 1
ATOM 6177 N N . ASP E 1 90 ? -30.37839 2.09194 -37.78261 1.000 27.10071 90 ASP A N 1
ATOM 6178 C CA . ASP E 1 90 ? -29.53949 2.21923 -36.60126 1.000 26.58554 90 ASP A CA 1
ATOM 6179 C C . ASP E 1 90 ? -28.11016 1.74774 -36.83333 1.000 29.81131 90 ASP A C 1
ATOM 6180 O O . ASP E 1 90 ? -27.29112 1.83365 -35.91195 1.000 23.58837 90 ASP A O 1
ATOM 6185 N N . THR E 1 91 ? -27.78850 1.24462 -38.02641 1.000 22.70410 91 THR A N 1
ATOM 6186 C CA . THR E 1 91 ? -26.40682 0.87934 -38.31946 1.000 24.83495 91 THR A CA 1
ATOM 6187 C C . THR E 1 91 ? -25.54763 2.13355 -38.32210 1.000 23.78972 91 THR A C 1
ATOM 6188 O O . THR E 1 91 ? -25.81313 3.07317 -39.07891 1.000 24.88778 91 THR A O 1
ATOM 6192 N N . ALA E 1 92 ? -24.52968 2.15773 -37.46670 1.000 24.58482 92 ALA A N 1
ATOM 6193 C CA . ALA E 1 92 ? -23.72817 3.36576 -37.31124 1.000 26.10521 92 ALA A CA 1
ATOM 6194 C C . ALA E 1 92 ? -22.51000 3.05229 -36.45495 1.000 25.23557 92 ALA A C 1
ATOM 6195 O O . ALA E 1 92 ? -22.37828 1.96000 -35.89484 1.000 25.89597 92 ALA A O 1
ATOM 6197 N N . VAL E 1 93 ? -21.62678 4.03968 -36.34453 1.000 25.47496 93 VAL A N 1
ATOM 6198 C CA . VAL E 1 93 ? -20.50045 3.98193 -35.42176 1.000 26.97531 93 VAL A CA 1
ATOM 6199 C C . VAL E 1 93 ? -20.86091 4.81369 -34.19809 1.000 28.32199 93 VAL A C 1
ATOM 6200 O O . VAL E 1 93 ? -21.20037 5.99631 -34.31795 1.000 34.95981 93 VAL A O 1
ATOM 6204 N N . TYR E 1 94 ? -20.80376 4.19279 -33.02434 1.000 26.19304 94 TYR A N 1
ATOM 6205 C CA . TYR E 1 94 ? -21.18052 4.81872 -31.76400 1.000 22.79911 94 TYR A CA 1
ATOM 6206 C C . TYR E 1 94 ? -19.91613 5.14302 -30.98036 1.000 22.69300 94 TYR A C 1
ATOM 6207 O O . TYR E 1 94 ? -19.10735 4.24892 -30.70463 1.000 24.44726 94 TYR A O 1
ATOM 6216 N N . PHE E 1 95 ? -19.74344 6.41742 -30.63521 1.000 23.94835 95 PHE A N 1
ATOM 6217 C CA . PHE E 1 95 ? -18.60378 6.89428 -29.86933 1.000 25.75661 95 PHE A CA 1
ATOM 6218 C C . PHE E 1 95 ? -19.05682 7.31733 -28.48077 1.000 23.79512 95 PHE A C 1
ATOM 6219 O O . PHE E 1 95 ? -20.15477 7.85985 -28.31394 1.000 22.86894 95 PHE A O 1
ATOM 6227 N N . CYS E 1 96 ? -18.20667 7.07343 -27.48995 1.000 27.88741 96 CYS A N 1
ATOM 6228 C CA . CYS E 1 96 ? -18.31965 7.73259 -26.19928 1.000 27.77052 96 CYS A CA 1
ATOM 6229 C C . CYS E 1 96 ? -17.28127 8.84313 -26.13637 1.000 27.92033 96 CYS A C 1
ATOM 6230 O O . CYS E 1 96 ? -16.18158 8.71000 -26.68364 1.000 24.30413 96 CYS A O 1
ATOM 6233 N N . ALA E 1 97 ? -17.64957 9.95082 -25.49564 1.000 26.46979 97 ALA A N 1
ATOM 6234 C CA . ALA E 1 97 ? -16.79525 11.12957 -25.43953 1.000 27.01749 97 ALA A CA 1
ATOM 6235 C C . ALA E 1 97 ? -16.90561 11.78027 -24.06975 1.000 28.95802 97 ALA A C 1
ATOM 6236 O O . ALA E 1 97 ? -18.01085 12.06965 -23.60499 1.000 33.12727 97 ALA A O 1
ATOM 6238 N N . ARG E 1 98 ? -15.76007 12.01744 -23.43672 1.000 30.08188 98 ARG A N 1
ATOM 6239 C CA . ARG E 1 98 ? -15.70641 12.63963 -22.12018 1.000 32.35405 98 ARG A CA 1
ATOM 6240 C C . ARG E 1 98 ? -15.64639 14.15546 -22.25958 1.000 35.70834 98 ARG A C 1
ATOM 6241 O O . ARG E 1 98 ? -14.87313 14.68192 -23.06615 1.000 39.64459 98 ARG A O 1
ATOM 6249 N N . HIS E 1 99 ? -16.46463 14.85058 -21.47322 1.000 35.08900 99 HIS A N 1
ATOM 6250 C CA . HIS E 1 99 ? -16.50347 16.30300 -21.50440 1.000 35.97435 99 HIS A CA 1
ATOM 6251 C C . HIS E 1 99 ? -15.36360 16.88287 -20.66891 1.000 38.28592 99 HIS A C 1
ATOM 6252 O O . HIS E 1 99 ? -14.59822 16.16318 -20.02037 1.000 39.65393 99 HIS A O 1
ATOM 6259 N N . GLY E 1 100 ? -15.24955 18.20910 -20.68620 1.000 38.38079 100 GLY A N 1
ATOM 6260 C CA . GLY E 1 100 ? -14.22317 18.88860 -19.92078 1.000 35.21361 100 GLY A CA 1
ATOM 6261 C C . GLY E 1 100 ? -14.53917 18.94831 -18.44072 1.000 38.58374 100 GLY A C 1
ATOM 6262 O O . GLY E 1 100 ? -13.66486 18.71075 -17.60277 1.000 47.39815 100 GLY A O 1
ATOM 6263 N N . ASN E 1 101 ? -15.78588 19.25681 -18.10607 1.000 34.94846 101 ASN A N 1
ATOM 6264 C CA . ASN E 1 101 ? -16.23902 19.32213 -16.72455 1.000 33.73318 101 ASN A CA 1
ATOM 6265 C C . ASN E 1 101 ? -17.32219 18.26680 -16.49792 1.000 37.81949 101 ASN A C 1
ATOM 6266 O O . ASN E 1 101 ? -17.54898 17.38602 -17.33178 1.000 39.61420 101 ASN A O 1
ATOM 6271 N N . TYR E 1 102 ? -17.98356 18.35531 -15.34565 1.000 43.71122 102 TYR A N 1
ATOM 6272 C CA . TYR E 1 102 ? -18.97934 17.36906 -14.94456 1.000 41.19511 102 TYR A CA 1
ATOM 6273 C C . TYR E 1 102 ? -20.29312 17.47554 -15.71454 1.000 35.96668 102 TYR A C 1
ATOM 6274 O O . TYR E 1 102 ? -21.19372 16.67012 -15.45463 1.000 36.82489 102 TYR A O 1
ATOM 6283 N N . TYR E 1 103 ? -20.44780 18.42829 -16.63170 1.000 33.33651 103 TYR A N 1
ATOM 6284 C CA . TYR E 1 103 ? -21.69768 18.57917 -17.36536 1.000 32.91464 103 TYR A CA 1
ATOM 6285 C C . TYR E 1 103 ? -21.41993 18.56794 -18.86616 1.000 36.65504 103 TYR A C 1
ATOM 6286 O O . TYR E 1 103 ? -20.26988 18.51943 -19.31173 1.000 38.01508 103 TYR A O 1
AT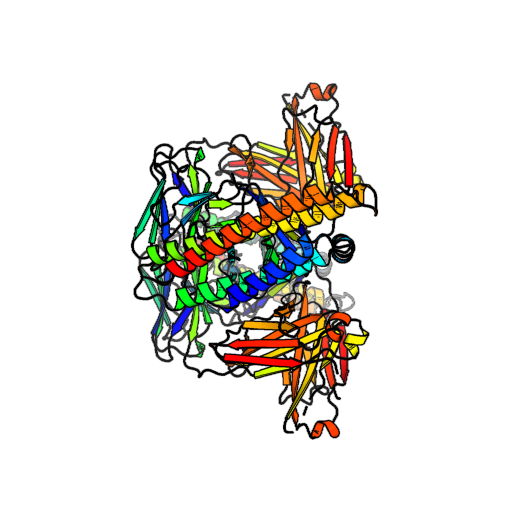OM 6295 N N . TYR E 1 104 ? -22.49740 18.61607 -19.64801 1.000 42.01368 104 TYR A N 1
ATOM 6296 C CA . TYR E 1 104 ? -22.45434 18.40778 -21.09031 1.000 41.66981 104 TYR A CA 1
ATOM 6297 C C . TYR E 1 104 ? -22.19525 19.68459 -21.87976 1.000 45.55845 104 TYR A C 1
ATOM 6298 O O . TYR E 1 104 ? -22.13412 19.62882 -23.11242 1.000 41.13677 104 TYR A O 1
ATOM 6307 N N . TYR E 1 105 ? -22.04538 20.82789 -21.21115 1.000 46.84282 105 TYR A N 1
ATOM 6308 C CA . TYR E 1 105 ? -21.83488 22.08780 -21.91214 1.000 40.52975 105 TYR A CA 1
ATOM 6309 C C . TYR E 1 105 ? -20.42252 22.23845 -22.46266 1.000 35.07448 105 TYR A C 1
ATOM 6310 O O . TYR E 1 105 ? -20.19099 23.12966 -23.28639 1.000 35.76456 105 TYR A O 1
ATOM 6319 N N . SER E 1 106 ? -19.48587 21.39261 -22.04766 1.000 31.88421 106 SER A N 1
ATOM 6320 C CA . SER E 1 106 ? -18.09043 21.54511 -22.42446 1.000 33.50627 106 SER A CA 1
ATOM 6321 C C . SER E 1 106 ? -17.78641 20.81518 -23.72918 1.000 33.83580 106 SER A C 1
ATOM 6322 O O . SER E 1 106 ? -18.60568 20.07028 -24.27065 1.000 40.71747 106 SER A O 1
ATOM 6325 N N . GLY E 1 107 ? -16.58043 21.04778 -24.23666 1.000 32.35452 107 GLY A N 1
ATOM 6326 C CA . GLY E 1 107 ? -16.10493 20.28224 -25.36771 1.000 28.26724 107 GLY A CA 1
ATOM 6327 C C . GLY E 1 107 ? -15.76624 18.85873 -24.96994 1.000 32.99538 107 GLY A C 1
ATOM 6328 O O . GLY E 1 107 ? -15.51110 18.55203 -23.80462 1.000 34.74859 107 GLY A O 1
ATOM 6329 N N . MET E 1 108 ? -15.77738 17.97324 -25.96069 1.000 34.89449 108 MET A N 1
ATOM 6330 C CA . MET E 1 108 ? -15.49502 16.55414 -25.75305 1.000 31.36694 108 MET A CA 1
ATOM 6331 C C . MET E 1 108 ? -14.07835 16.28247 -26.25232 1.000 35.45698 108 MET A C 1
ATOM 6332 O O . MET E 1 108 ? -13.85218 16.01647 -27.43328 1.000 52.87512 108 MET A O 1
ATOM 6337 N N . ASP E 1 109 ? -13.11456 16.35226 -25.33334 1.000 35.40713 109 ASP A N 1
ATOM 6338 C CA . ASP E 1 109 ? -11.70413 16.27583 -25.69123 1.000 36.50089 109 ASP A CA 1
ATOM 6339 C C . ASP E 1 109 ? -11.16691 14.85322 -25.75422 1.000 35.67182 109 ASP A C 1
ATOM 6340 O O . ASP E 1 109 ? -10.15948 14.61990 -26.43127 1.000 50.19585 109 ASP A O 1
ATOM 6345 N N . VAL E 1 110 ? -11.80133 13.90376 -25.07182 1.000 33.50260 110 VAL A N 1
ATOM 6346 C CA . VAL E 1 110 ? -11.37686 12.50733 -25.06884 1.000 31.81891 110 VAL A CA 1
ATOM 6347 C C . VAL E 1 110 ? -12.46573 11.67551 -25.73322 1.000 28.75306 110 VAL A C 1
ATOM 6348 O O . VAL E 1 110 ? -13.63797 11.76222 -25.35197 1.000 28.92703 110 VAL A O 1
ATOM 6352 N N . TRP E 1 111 ? -12.08218 10.87389 -26.72646 1.000 25.80149 111 TRP A N 1
ATOM 6353 C CA . TRP E 1 111 ? -13.02763 10.07774 -27.49606 1.000 20.74016 111 TRP A CA 1
ATOM 6354 C C . TRP E 1 111 ? -12.58578 8.62267 -27.52862 1.000 21.59105 111 TRP A C 1
ATOM 6355 O O . TRP E 1 111 ? -11.39304 8.31392 -27.45255 1.000 27.99056 111 TRP A O 1
ATOM 6366 N N . GLY E 1 112 ? -13.56685 7.72807 -27.64360 1.000 23.69750 112 GLY A N 1
ATOM 6367 C CA . GLY E 1 112 ? -13.27327 6.32259 -27.81051 1.000 25.50167 112 GLY A CA 1
ATOM 6368 C C . GLY E 1 112 ? -13.00214 5.97472 -29.25865 1.000 26.34071 112 GLY A C 1
ATOM 6369 O O . GLY E 1 112 ? -13.21857 6.77304 -30.16919 1.000 34.46502 112 GLY A O 1
ATOM 6370 N N . GLN E 1 113 ? -12.51417 4.75032 -29.47255 1.000 26.48005 113 GLN A N 1
ATOM 6371 C CA . GLN E 1 113 ? -12.17160 4.33438 -30.82782 1.000 26.94486 113 GLN A CA 1
ATOM 6372 C C . GLN E 1 113 ? -13.40702 4.11319 -31.69266 1.000 24.23148 113 GLN A C 1
ATOM 6373 O O . GLN E 1 113 ? -13.29073 4.09592 -32.92209 1.000 25.09704 113 GLN A O 1
ATOM 6379 N N . GLY E 1 114 ? -14.58074 3.95718 -31.08354 1.000 25.91238 114 GLY A N 1
ATOM 6380 C CA . GLY E 1 114 ? -15.80898 3.77569 -31.83116 1.000 26.75308 114 GLY A CA 1
ATOM 6381 C C . GLY E 1 114 ? -16.22947 2.32568 -31.95499 1.000 31.61161 114 GLY A C 1
ATOM 6382 O O . GLY E 1 114 ? -15.40214 1.45138 -32.23156 1.000 41.86854 114 GLY A O 1
ATOM 6383 N N . THR E 1 115 ? -17.51712 2.05970 -31.75602 1.000 28.29180 115 THR A N 1
ATOM 6384 C CA . THR E 1 115 ? -18.08439 0.72174 -31.87882 1.000 28.35889 115 THR A CA 1
ATOM 6385 C C . THR E 1 115 ? -18.98647 0.68681 -33.10412 1.000 25.77773 115 THR A C 1
ATOM 6386 O O . THR E 1 115 ? -19.93396 1.47142 -33.19941 1.000 27.41892 115 THR A O 1
ATOM 6390 N N . THR E 1 116 ? -18.69054 -0.21158 -34.03799 1.000 30.49513 116 THR A N 1
ATOM 6391 C CA . THR E 1 116 ? -19.49616 -0.36594 -35.24319 1.000 25.82258 116 THR A CA 1
ATOM 6392 C C . THR E 1 116 ? -20.66305 -1.30172 -34.94998 1.000 24.91463 116 THR A C 1
ATOM 6393 O O . THR E 1 116 ? -20.45246 -2.44968 -34.54469 1.000 28.03561 116 THR A O 1
ATOM 6397 N N . VAL E 1 117 ? -21.88760 -0.81832 -35.15274 1.000 21.17799 117 VAL A N 1
ATOM 6398 C CA . VAL E 1 117 ? -23.09431 -1.61278 -34.95328 1.000 20.17754 117 VAL A CA 1
ATOM 6399 C C . VAL E 1 117 ? -23.79029 -1.74420 -36.29868 1.000 22.19075 117 VAL A C 1
ATOM 6400 O O . VAL E 1 117 ? -24.20182 -0.73576 -36.89291 1.000 25.32393 117 VAL A O 1
ATOM 6404 N N . THR E 1 118 ? -23.91804 -2.98278 -36.77437 1.000 24.41844 118 THR A N 1
ATOM 6405 C CA . THR E 1 118 ? -24.52319 -3.29369 -38.06338 1.000 20.85136 118 THR A CA 1
ATOM 6406 C C . THR E 1 118 ? -25.83203 -4.03263 -37.82294 1.000 20.53393 118 THR A C 1
ATOM 6407 O O . THR E 1 118 ? -25.82779 -5.15251 -37.30197 1.000 24.94720 118 THR A O 1
ATOM 6411 N N . VAL E 1 119 ? -26.94200 -3.41245 -38.20801 1.000 20.70710 119 VAL A N 1
ATOM 6412 C CA . VAL E 1 119 ? -28.27204 -3.98757 -38.05123 1.000 16.48793 119 VAL A CA 1
ATOM 6413 C C . VAL E 1 119 ? -28.76608 -4.36864 -39.43926 1.000 19.20692 119 VAL A C 1
ATOM 6414 O O . VAL E 1 119 ? -29.06829 -3.49674 -40.26233 1.000 22.32310 119 VAL A O 1
ATOM 6418 N N . SER E 1 120 ? -28.84336 -5.66993 -39.70722 1.000 24.76459 120 SER A N 1
ATOM 6419 C CA . SER E 1 120 ? -29.22581 -6.15565 -41.02388 1.000 22.16645 120 SER A CA 1
ATOM 6420 C C . SER E 1 120 ? -30.03123 -7.43674 -40.88208 1.000 26.60739 120 SER A C 1
ATOM 6421 O O . SER E 1 120 ? -29.83119 -8.21598 -39.94660 1.000 30.08382 120 SER A O 1
ATOM 6424 N N . SER E 1 121 ? -30.93992 -7.64955 -41.83226 1.000 30.76604 121 SER A N 1
ATOM 6425 C CA . SER E 1 121 ? -31.74229 -8.86338 -41.86159 1.000 32.08749 121 SER A CA 1
ATOM 6426 C C . SER E 1 121 ? -30.95843 -10.07283 -42.34997 1.000 32.31433 121 SER A C 1
ATOM 6427 O O . SER E 1 121 ? -31.41994 -11.20531 -42.16843 1.000 34.14841 121 SER A O 1
ATOM 6430 N N . ALA E 1 122 ? -29.79197 -9.86344 -42.95341 1.000 29.73812 122 ALA A N 1
ATOM 6431 C CA . ALA E 1 122 ? -29.00525 -10.97273 -43.46762 1.000 31.22582 122 ALA A CA 1
ATOM 6432 C C . ALA E 1 122 ? -28.43240 -11.80244 -42.32537 1.000 31.56999 122 ALA A C 1
ATOM 6433 O O . ALA E 1 122 ? -28.26078 -11.32341 -41.20057 1.000 31.47020 122 ALA A O 1
ATOM 6435 N N . SER E 1 123 ? -28.15282 -13.06636 -42.62331 1.000 32.46215 123 SER A N 1
ATOM 6436 C CA . SER E 1 123 ? -27.51271 -13.97670 -41.68911 1.000 32.89378 123 SER A CA 1
ATOM 6437 C C . SER E 1 123 ? -26.08429 -14.25816 -42.13916 1.000 27.16956 123 SER A C 1
ATOM 6438 O O . SER E 1 123 ? -25.71954 -14.04376 -43.29933 1.000 25.73565 123 SER A O 1
ATOM 6441 N N . THR E 1 124 ? -25.27571 -14.74127 -41.19789 1.000 24.22368 124 THR A N 1
ATOM 6442 C CA . THR E 1 124 ? -23.86751 -14.99343 -41.47399 1.000 21.84989 124 THR A CA 1
ATOM 6443 C C . THR E 1 124 ? -23.72153 -15.99976 -42.60479 1.000 25.03287 124 THR A C 1
ATOM 6444 O O . THR E 1 124 ? -24.29049 -17.09346 -42.55648 1.000 36.56527 124 THR A O 1
ATOM 6448 N N . LYS E 1 125 ? -22.96433 -15.62219 -43.63105 1.000 23.37247 125 LYS A N 1
ATOM 6449 C CA . LYS E 1 125 ? -22.74304 -16.49194 -44.77431 1.000 24.19508 125 LYS A CA 1
ATOM 6450 C C . LYS E 1 125 ? -21.30138 -16.36878 -45.23823 1.000 24.35730 125 LYS A C 1
ATOM 6451 O O . LYS E 1 125 ? -20.75791 -15.26426 -45.32243 1.000 25.52466 125 LYS A O 1
ATOM 6457 N N . GLY E 1 126 ? -20.68857 -17.51133 -45.53163 1.000 28.40374 126 GLY A N 1
ATOM 6458 C CA . GLY E 1 126 ? -19.34530 -17.54572 -46.05262 1.000 25.06616 126 GLY A CA 1
ATOM 6459 C C . GLY E 1 126 ? -19.29963 -17.09514 -47.49611 1.000 22.98953 126 GLY A C 1
ATOM 6460 O O . GLY E 1 126 ? -20.28682 -17.18073 -48.23362 1.000 29.32356 126 GLY A O 1
ATOM 6461 N N . PRO E 1 127 ? -18.14592 -16.60263 -47.92622 1.000 18.65874 127 PRO A N 1
ATOM 6462 C CA . PRO E 1 127 ? -18.02744 -16.06504 -49.28207 1.000 22.75991 127 PRO A CA 1
ATOM 6463 C C . PRO E 1 127 ? -17.79267 -17.14846 -50.32444 1.000 29.39799 127 PRO A C 1
ATOM 6464 O O . PRO E 1 127 ? -17.36470 -18.26600 -50.02855 1.000 31.96405 127 PRO A O 1
ATOM 6468 N N . SER E 1 128 ? -18.09085 -16.78621 -51.56940 1.000 29.12060 128 SER A N 1
ATOM 6469 C CA . SER E 1 128 ? -17.72817 -17.58250 -52.73286 1.000 23.53447 128 SER A CA 1
ATOM 6470 C C . SER E 1 128 ? -16.53765 -16.92194 -53.41006 1.000 27.07958 128 SER A C 1
ATOM 6471 O O . SER E 1 128 ? -16.58296 -15.72795 -53.72472 1.000 47.60607 128 SER A O 1
ATOM 6474 N N . VAL E 1 129 ? -15.47332 -17.68984 -53.61725 1.000 20.86607 129 VAL A N 1
ATOM 6475 C CA . VAL E 1 129 ? -14.22726 -17.17459 -54.17046 1.000 21.18486 129 VAL A CA 1
ATOM 6476 C C . VAL E 1 129 ? -14.09316 -17.68090 -55.59724 1.000 28.88054 129 VAL A C 1
ATOM 6477 O O . VAL E 1 129 ? -14.05182 -18.89500 -55.83245 1.000 33.59636 129 VAL A O 1
ATOM 6481 N N . PHE E 1 130 ? -14.02648 -16.75172 -56.54897 1.000 25.71202 130 PHE A N 1
ATOM 6482 C CA . PHE E 1 130 ? -13.84926 -17.11697 -57.93935 1.000 21.50633 130 PHE A CA 1
ATOM 6483 C C . PHE E 1 130 ? -12.57690 -16.48895 -58.49202 1.000 27.99046 130 PHE A C 1
ATOM 6484 O O . PHE E 1 130 ? -12.23341 -15.36066 -58.12678 1.000 30.54690 130 PHE A O 1
ATOM 6492 N N . PRO E 1 131 ? -11.85028 -17.19261 -59.35517 1.000 32.11858 131 PRO A N 1
ATOM 6493 C CA . PRO E 1 131 ? -10.63274 -16.61385 -59.93344 1.000 33.82256 131 PRO A CA 1
ATOM 6494 C C . PRO E 1 131 ? -10.94683 -15.68664 -61.09779 1.000 35.39582 131 PRO A C 1
ATOM 6495 O O . PRO E 1 131 ? -11.85486 -15.93842 -61.89358 1.000 36.22134 131 PRO A O 1
ATOM 6499 N N . LEU E 1 132 ? -10.18219 -14.60095 -61.19106 1.000 33.90706 132 LEU A N 1
ATOM 6500 C CA . LEU E 1 132 ? -10.25349 -13.65167 -62.29734 1.000 37.41274 132 LEU A CA 1
ATOM 6501 C C . LEU E 1 132 ? -8.90642 -13.71683 -63.007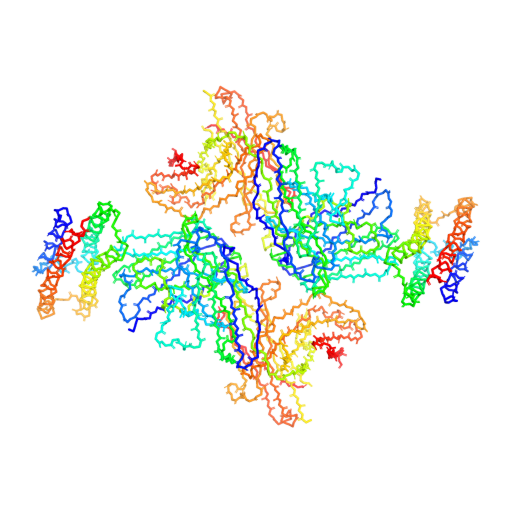36 1.000 36.63728 132 LEU A C 1
ATOM 6502 O O . LEU E 1 132 ? -7.95060 -13.04770 -62.59649 1.000 38.72168 132 LEU A O 1
ATOM 6507 N N . ALA E 1 133 ? -8.83367 -14.54540 -64.08888 1.000 35.08084 133 ALA A N 1
ATOM 6508 C CA . ALA E 1 133 ? -7.62548 -14.86336 -64.83367 1.000 39.97712 133 ALA A CA 1
ATOM 6509 C C . ALA E 1 133 ? -7.30952 -13.77069 -65.84971 1.000 38.54272 133 ALA A C 1
ATOM 6510 O O . ALA E 1 133 ? -8.21822 -13.11910 -66.37504 1.000 39.91536 133 ALA A O 1
ATOM 6512 N N . PRO E 1 134 ? -6.01801 -13.54843 -66.14113 1.000 42.02797 134 PRO A N 1
ATOM 6513 C CA . PRO E 1 134 ? -5.59510 -12.53877 -67.11774 1.000 38.91868 134 PRO A CA 1
ATOM 6514 C C . PRO E 1 134 ? -5.92406 -12.93717 -68.55300 1.000 39.78387 134 PRO A C 1
ATOM 6515 O O . PRO E 1 134 ? -5.33978 -12.37396 -69.47846 1.000 38.19251 134 PRO A O 1
ATOM 6519 N N . GLY E 1 142 ? 3.79272 -6.90625 -71.66149 1.000 68.10077 142 GLY A N 1
ATOM 6520 C CA . GLY E 1 142 ? 4.77739 -7.13212 -70.61944 1.000 67.99382 142 GLY A CA 1
ATOM 6521 C C . GLY E 1 142 ? 4.17916 -7.23944 -69.22930 1.000 67.02223 142 GLY A C 1
ATOM 6522 O O . GLY E 1 142 ? 4.75449 -7.87033 -68.34099 1.000 63.33429 142 GLY A O 1
ATOM 6523 N N . THR E 1 143 ? 3.01727 -6.62031 -69.03977 1.000 70.85700 143 THR A N 1
ATOM 6524 C CA . THR E 1 143 ? 2.32686 -6.61442 -67.75968 1.000 69.01028 143 THR A CA 1
ATOM 6525 C C . THR E 1 143 ? 0.99198 -7.34138 -67.87924 1.000 68.94020 143 THR A C 1
ATOM 6526 O O . THR E 1 143 ? 0.43888 -7.49628 -68.97231 1.000 74.70668 143 THR A O 1
ATOM 6530 N N . ALA E 1 144 ? 0.47656 -7.78978 -66.73474 1.000 61.09399 144 ALA A N 1
ATOM 6531 C CA . ALA E 1 144 ? -0.81987 -8.44912 -66.68686 1.000 55.85255 144 ALA A CA 1
ATOM 6532 C C . ALA E 1 144 ? -1.42067 -8.25046 -65.30349 1.000 53.08875 144 ALA A C 1
ATOM 6533 O O . ALA E 1 144 ? -0.72844 -7.87580 -64.35416 1.000 53.46180 144 ALA A O 1
ATOM 6535 N N . ALA E 1 145 ? -2.72380 -8.50642 -65.19882 1.000 44.94322 145 ALA A N 1
ATOM 6536 C CA . ALA E 1 145 ? -3.45210 -8.35212 -63.94795 1.000 38.37383 145 ALA A CA 1
ATOM 6537 C C . ALA E 1 145 ? -4.27535 -9.60144 -63.69092 1.000 34.50103 145 ALA A C 1
ATOM 6538 O O . ALA E 1 145 ? -4.91786 -10.12659 -64.60505 1.000 36.66299 145 ALA A O 1
ATOM 6540 N N . LEU E 1 146 ? -4.25192 -10.07703 -62.44716 1.000 30.33381 146 LEU A N 1
ATOM 6541 C CA . LEU E 1 146 ? -5.01417 -11.26672 -62.09322 1.000 33.20820 146 LEU A CA 1
ATOM 6542 C C . LEU E 1 146 ? -5.47594 -11.13762 -60.65251 1.000 37.39916 146 LEU A C 1
ATOM 6543 O O . LEU E 1 146 ? -4.76699 -10.58191 -59.81491 1.000 47.45078 146 LEU A O 1
ATOM 6548 N N . GLY E 1 147 ? -6.66012 -11.65889 -60.36012 1.000 32.61499 147 GLY A N 1
ATOM 6549 C CA . GLY E 1 147 ? -7.16075 -11.50542 -59.01363 1.000 34.34456 147 GLY A CA 1
ATOM 6550 C C . GLY E 1 147 ? -8.16042 -12.56863 -58.62079 1.000 38.83572 147 GLY A C 1
ATOM 6551 O O . GLY E 1 147 ? -8.28965 -13.60751 -59.26987 1.000 39.18487 147 GLY A O 1
ATOM 6552 N N . CYS E 1 148 ? -8.86329 -12.29234 -57.52852 1.000 33.61210 148 CYS A N 1
ATOM 6553 C CA . CYS E 1 148 ? -9.96888 -13.13151 -57.09822 1.000 33.16703 148 CYS A CA 1
ATOM 6554 C C . CYS E 1 148 ? -11.13632 -12.25315 -56.67657 1.000 29.45284 148 CYS A C 1
ATOM 6555 O O . CYS E 1 148 ? -10.95066 -11.16946 -56.10709 1.000 29.02793 148 CYS A O 1
ATOM 6558 N N . LEU E 1 149 ? -12.33636 -12.72991 -56.99603 1.000 22.27944 149 LEU A N 1
ATOM 6559 C CA . LEU E 1 149 ? -13.59086 -12.08342 -56.64605 1.000 17.39936 149 LEU A CA 1
ATOM 6560 C C . LEU E 1 149 ? -14.20219 -12.82698 -55.46596 1.000 22.29072 149 LEU A C 1
ATOM 6561 O O . LEU E 1 149 ? -14.44047 -14.03730 -55.54813 1.000 26.20051 149 LEU A O 1
ATOM 6566 N N . VAL E 1 150 ? -14.43280 -12.10827 -54.37118 1.000 18.29167 150 VAL A N 1
ATOM 6567 C CA . VAL E 1 150 ? -14.99142 -12.65366 -53.14153 1.000 15.95820 150 VAL A CA 1
ATOM 6568 C C . VAL E 1 150 ? -16.41738 -12.12389 -53.04839 1.000 23.39494 150 VAL A C 1
ATOM 6569 O O . VAL E 1 150 ? -16.62894 -10.95881 -52.69533 1.000 27.18696 150 VAL A O 1
ATOM 6573 N N . LYS E 1 151 ? -17.40358 -12.96500 -53.36401 1.000 22.36000 151 LYS A N 1
ATOM 6574 C CA . LYS E 1 151 ? -18.77287 -12.51063 -53.56445 1.000 26.64889 151 LYS A CA 1
ATOM 6575 C C . LYS E 1 151 ? -19.73036 -13.16920 -52.57710 1.000 27.63750 151 LYS A C 1
ATOM 6576 O O . LYS E 1 151 ? -19.55122 -14.33142 -52.19247 1.000 28.79825 151 LYS A O 1
ATOM 6582 N N . ASP E 1 152 ? -20.76438 -12.40974 -52.18992 1.000 25.10986 152 ASP A N 1
ATOM 6583 C CA . ASP E 1 152 ? -21.89541 -12.91186 -51.40990 1.000 22.55119 152 ASP A CA 1
ATOM 6584 C C . ASP E 1 152 ? -21.44530 -13.45133 -50.05007 1.000 26.06333 152 ASP A C 1
ATOM 6585 O O . ASP E 1 152 ? -21.55357 -14.64253 -49.75242 1.000 34.92297 152 ASP A O 1
ATOM 6590 N N . TYR E 1 153 ? -20.92790 -12.54415 -49.22305 1.000 22.80693 153 TYR A N 1
ATOM 6591 C CA . TYR E 1 153 ? -20.58912 -12.86255 -47.84401 1.000 23.64579 153 TYR A CA 1
ATOM 6592 C C . TYR E 1 153 ? -21.18615 -11.81543 -46.91452 1.000 21.18978 153 TYR A C 1
ATOM 6593 O O . TYR E 1 153 ? -21.54412 -10.71308 -47.33494 1.000 23.34922 153 TYR A O 1
ATOM 6602 N N . PHE E 1 154 ? -21.27751 -12.17570 -45.63379 1.000 20.45018 154 PHE A N 1
ATOM 6603 C CA . PHE E 1 154 ? -21.78760 -11.28984 -44.59460 1.000 20.54245 154 PHE A CA 1
ATOM 6604 C C . PHE E 1 154 ? -21.43763 -11.86436 -43.22772 1.000 26.06138 154 PHE A C 1
ATOM 6605 O O . PHE E 1 154 ? -21.52293 -13.08300 -43.03039 1.000 28.61168 154 PHE A O 1
ATOM 6613 N N . PRO E 1 155 ? -21.03126 -11.02986 -42.25825 1.000 25.64817 155 PRO A N 1
ATOM 6614 C CA . PRO E 1 155 ? -20.80143 -9.59188 -42.41194 1.000 23.46864 155 PRO A CA 1
ATOM 6615 C C . PRO E 1 155 ? -19.34034 -9.25397 -42.69141 1.000 28.90700 155 PRO A C 1
ATOM 6616 O O . PRO E 1 155 ? -18.54607 -10.14255 -43.00351 1.000 29.00469 155 PRO A O 1
ATOM 6620 N N . GLU E 1 156 ? -19.00200 -7.97136 -42.59002 1.000 27.58804 156 GLU A N 1
ATOM 6621 C CA . GLU E 1 156 ? -17.61310 -7.55900 -42.67333 1.000 26.19241 156 GLU A CA 1
ATOM 6622 C C . GLU E 1 156 ? -16.84517 -8.06986 -41.45364 1.000 30.64887 156 GLU A C 1
ATOM 6623 O O . GLU E 1 156 ? -17.42679 -8.26637 -40.38313 1.000 35.22300 156 GLU A O 1
ATOM 6629 N N . PRO E 1 157 ? -15.52658 -8.28984 -41.58348 1.000 31.22079 157 PRO A N 1
ATOM 6630 C CA . PRO E 1 157 ? -14.71214 -8.12131 -42.78596 1.000 30.90166 157 PRO A CA 1
ATOM 6631 C C . PRO E 1 157 ? -14.22506 -9.42871 -43.40076 1.000 29.18727 157 PRO A C 1
ATOM 6632 O O . PRO E 1 157 ? -14.42085 -10.50626 -42.83789 1.000 30.86722 157 PRO A O 1
ATOM 6636 N N . VAL E 1 158 ? -13.58904 -9.30994 -44.56334 1.000 27.82613 158 VAL A N 1
ATOM 6637 C CA . VAL E 1 158 ? -12.92724 -10.41812 -45.23911 1.000 32.53612 158 VAL A CA 1
ATOM 6638 C C . VAL E 1 158 ? -11.50614 -9.97956 -45.56228 1.000 36.70239 158 VAL A C 1
ATOM 6639 O O . VAL E 1 158 ? -11.29817 -8.87168 -46.06935 1.000 42.29379 158 VAL A O 1
ATOM 6643 N N . THR E 1 159 ? -10.52919 -10.83266 -45.25501 1.000 35.52525 159 THR A N 1
ATOM 6644 C CA . THR E 1 159 ? -9.12304 -10.50207 -45.45766 1.000 38.56544 159 THR A CA 1
ATOM 6645 C C . THR E 1 159 ? -8.50968 -11.45695 -46.47056 1.000 37.77704 159 THR A C 1
ATOM 6646 O O . THR E 1 159 ? -8.61030 -12.67817 -46.31939 1.000 42.93445 159 THR A O 1
ATOM 6650 N N . VAL E 1 160 ? -7.86348 -10.90247 -47.49181 1.000 34.39121 160 VAL A N 1
ATOM 6651 C CA . VAL E 1 160 ? -7.27031 -11.69314 -48.56125 1.000 38.24240 160 VAL A CA 1
ATOM 6652 C C . VAL E 1 160 ? -5.76352 -11.48305 -48.56569 1.000 44.67347 160 VAL A C 1
ATOM 6653 O O . VAL E 1 160 ? -5.27145 -10.38151 -48.29453 1.000 44.83835 160 VAL A O 1
ATOM 6657 N N . SER E 1 161 ? -5.03778 -12.55596 -48.86041 1.000 43.14832 161 SER A N 1
ATOM 6658 C CA . SER E 1 161 ? -3.59254 -12.53621 -49.01741 1.000 42.61963 161 SER A CA 1
ATOM 6659 C C . SER E 1 161 ? -3.23472 -13.29549 -50.28490 1.000 44.91281 161 SER A C 1
ATOM 6660 O O . SER E 1 161 ? -4.07048 -13.97730 -50.88258 1.000 48.59736 161 SER A O 1
ATOM 6663 N N . TRP E 1 162 ? -1.97693 -13.17870 -50.69622 1.000 45.05249 162 TRP A N 1
ATOM 6664 C CA . TRP E 1 162 ? -1.50620 -13.82402 -51.91296 1.000 44.29179 162 TRP A CA 1
ATOM 6665 C C . TRP E 1 162 ? -0.27156 -14.65342 -51.60253 1.000 45.68459 162 TRP A C 1
ATOM 6666 O O . TRP E 1 162 ? 0.66574 -14.16154 -50.96552 1.000 46.20701 162 TRP A O 1
ATOM 6677 N N . ASN E 1 163 ? -0.28454 -15.91212 -52.04827 1.000 44.76426 163 ASN A N 1
ATOM 6678 C CA . ASN E 1 163 ? 0.84085 -16.83181 -51.87979 1.000 43.81836 163 ASN A CA 1
ATOM 6679 C C . ASN E 1 163 ? 1.24742 -16.94379 -50.41090 1.000 46.56679 163 ASN A C 1
ATOM 6680 O O . ASN E 1 163 ? 2.42832 -16.88854 -50.06202 1.000 53.95156 163 ASN A O 1
ATOM 6685 N N . SER E 1 164 ? 0.24322 -17.09598 -49.54575 1.000 44.48289 164 SER A N 1
ATOM 6686 C CA . SER E 1 164 ? 0.44831 -17.21661 -48.10137 1.000 46.05362 164 SER A CA 1
ATOM 6687 C C . SER E 1 164 ? 1.23030 -16.02740 -47.54718 1.000 46.80184 164 SER A C 1
ATOM 6688 O O . SER E 1 164 ? 2.09129 -16.17777 -46.67843 1.000 52.21319 164 SER A O 1
ATOM 6691 N N . GLY E 1 165 ? 0.93086 -14.83460 -48.05676 1.000 46.48443 165 GLY A N 1
ATOM 6692 C CA . GLY E 1 165 ? 1.56793 -13.62573 -47.57748 1.000 48.14407 165 GLY A CA 1
ATOM 6693 C C . GLY E 1 165 ? 2.93680 -13.33922 -48.15095 1.000 47.36430 165 GLY A C 1
ATOM 6694 O O . GLY E 1 165 ? 3.59257 -12.39067 -47.70305 1.000 47.50869 165 GLY A O 1
ATOM 6695 N N . ALA E 1 166 ? 3.39384 -14.12263 -49.12745 1.000 40.59697 166 ALA A N 1
ATOM 6696 C CA . ALA E 1 166 ? 4.70058 -13.86441 -49.71851 1.000 44.25051 166 ALA A CA 1
ATOM 6697 C C . ALA E 1 166 ? 4.63621 -12.74167 -50.74588 1.000 46.20834 166 ALA A C 1
ATOM 6698 O O . ALA E 1 166 ? 5.56485 -11.93170 -50.84286 1.000 55.16369 166 ALA A O 1
ATOM 6700 N N . LEU E 1 167 ? 3.54779 -12.66996 -51.50799 1.000 46.75191 167 LEU A N 1
ATOM 6701 C CA . LEU E 1 167 ? 3.38035 -11.67266 -52.55908 1.000 40.71835 167 LEU A CA 1
ATOM 6702 C C . LEU E 1 167 ? 2.62417 -10.47816 -51.98931 1.000 42.69475 167 LEU A C 1
ATOM 6703 O O . LEU E 1 167 ? 1.44715 -10.59196 -51.63272 1.000 50.79868 167 LEU A O 1
ATOM 6708 N N . THR E 1 168 ? 3.30159 -9.33467 -51.90398 1.000 47.26920 168 THR A N 1
ATOM 6709 C CA . THR E 1 168 ? 2.68280 -8.10150 -51.43214 1.000 51.09112 168 THR A CA 1
ATOM 6710 C C . THR E 1 168 ? 2.85262 -6.92258 -52.37821 1.000 47.15818 168 THR A C 1
ATOM 6711 O O . THR E 1 168 ? 2.09627 -5.95098 -52.25756 1.000 45.56108 168 THR A O 1
ATOM 6715 N N . SER E 1 169 ? 3.80200 -6.96903 -53.30880 1.000 47.94182 169 SER A N 1
ATOM 6716 C CA . SER E 1 169 ? 4.02023 -5.86483 -54.23220 1.000 53.65420 169 SER A CA 1
ATOM 6717 C C . SER E 1 169 ? 3.06442 -5.96830 -55.41463 1.000 50.74428 169 SER A C 1
ATOM 6718 O O . SER E 1 169 ? 2.99898 -7.00486 -56.08493 1.000 45.81460 169 SER A O 1
ATOM 6721 N N . GLY E 1 170 ? 2.33116 -4.88691 -55.67474 1.000 46.23573 170 GLY A N 1
ATOM 6722 C CA . GLY E 1 170 ? 1.35451 -4.86252 -56.74158 1.000 49.33211 170 GLY A CA 1
ATOM 6723 C C . GLY E 1 170 ? -0.03780 -5.30554 -56.34798 1.000 44.96700 170 GLY A C 1
ATOM 6724 O O . GLY E 1 170 ? -0.94928 -5.24122 -57.18388 1.000 44.91627 170 GLY A O 1
ATOM 6725 N N . VAL E 1 171 ? -0.23257 -5.75682 -55.10770 1.000 35.81695 171 VAL A N 1
ATOM 6726 C CA . VAL E 1 171 ? -1.55083 -6.18364 -54.66052 1.000 34.79311 171 VAL A CA 1
ATOM 6727 C C . VAL E 1 171 ? -2.43090 -4.96360 -54.42715 1.000 31.61709 171 VAL A C 1
ATOM 6728 O O . VAL E 1 171 ? -1.96595 -3.91669 -53.95733 1.000 37.59165 171 VAL A O 1
ATOM 6732 N N . HIS E 1 172 ? -3.71314 -5.09441 -54.76001 1.000 34.88528 172 HIS A N 1
ATOM 6733 C CA . HIS E 1 172 ? -4.69182 -4.03097 -54.55896 1.000 31.66282 172 HIS A CA 1
ATOM 6734 C C . HIS E 1 172 ? -6.01263 -4.71021 -54.22957 1.000 32.98070 172 HIS A C 1
ATOM 6735 O O . HIS E 1 172 ? -6.59337 -5.39035 -55.08349 1.000 34.55217 172 HIS A O 1
ATOM 6742 N N . THR E 1 173 ? -6.46561 -4.55415 -52.99140 1.000 31.01291 173 THR A N 1
ATOM 6743 C CA . THR E 1 173 ? -7.72551 -5.13229 -52.53468 1.000 31.15087 173 THR A CA 1
ATOM 6744 C C . THR E 1 173 ? -8.74466 -4.00195 -52.46384 1.000 33.03706 173 THR A C 1
ATOM 6745 O O . THR E 1 173 ? -8.70699 -3.17163 -51.55219 1.000 35.90730 173 THR A O 1
ATOM 6749 N N . PHE E 1 174 ? -9.64619 -3.96558 -53.44057 1.000 30.55670 174 PHE A N 1
ATOM 6750 C CA . PHE E 1 174 ? -10.63293 -2.90395 -53.49947 1.000 25.97372 174 PHE A CA 1
ATOM 6751 C C . PHE E 1 174 ? -11.60267 -3.01366 -52.32534 1.000 24.48289 174 PHE A C 1
ATOM 6752 O O . PHE E 1 174 ? -11.88211 -4.11362 -51.83971 1.000 23.71373 174 PHE A O 1
ATOM 6760 N N . PRO E 1 175 ? -12.10445 -1.88282 -51.83175 1.000 28.74283 175 PRO A N 1
ATOM 6761 C CA . PRO E 1 175 ? -13.11918 -1.93063 -50.77383 1.000 27.17096 175 PRO A CA 1
ATOM 6762 C C . PRO E 1 175 ? -14.37562 -2.64051 -51.25397 1.000 26.98191 175 PRO A C 1
ATOM 6763 O O . PRO E 1 175 ? -14.76447 -2.54597 -52.42069 1.000 28.76185 175 PRO A O 1
ATOM 6767 N N . ALA E 1 176 ? -15.00807 -3.36339 -50.33399 1.000 26.58346 176 ALA A N 1
ATOM 6768 C CA . ALA E 1 176 ? -16.17861 -4.15214 -50.67808 1.000 22.39432 176 ALA A CA 1
ATOM 6769 C C . ALA E 1 176 ? -17.37490 -3.25082 -50.96520 1.000 23.09931 176 ALA A C 1
ATOM 6770 O O . ALA E 1 176 ? -17.41610 -2.07829 -50.58158 1.000 25.40301 176 ALA A O 1
ATOM 6772 N N . VAL E 1 177 ? -18.35730 -3.81907 -51.65808 1.000 20.76406 177 VAL A N 1
ATOM 6773 C CA . VAL E 1 177 ? -19.61180 -3.14285 -51.95972 1.000 19.88603 177 VAL A CA 1
ATOM 6774 C C . VAL E 1 177 ? -20.72263 -3.80958 -51.16226 1.000 17.92228 177 VAL A C 1
ATOM 6775 O O . VAL E 1 177 ? -20.76674 -5.03997 -51.04472 1.000 17.92521 177 VAL A O 1
ATOM 6779 N N . LEU E 1 178 ? -21.60746 -2.99423 -50.59538 1.000 18.07143 178 LEU A N 1
ATOM 6780 C CA . LEU E 1 178 ? -22.79408 -3.49742 -49.90990 1.000 16.23580 178 LEU A CA 1
ATOM 6781 C C . LEU E 1 178 ? -23.90204 -3.60221 -50.94788 1.000 23.12635 178 LEU A C 1
ATOM 6782 O O . LEU E 1 178 ? -24.57050 -2.61511 -51.26259 1.000 32.09121 178 LEU A O 1
ATOM 6787 N N . GLN E 1 179 ? -24.08499 -4.80300 -51.49183 1.000 24.13675 179 GLN A N 1
ATOM 6788 C CA . GLN E 1 179 ? -25.08650 -5.02506 -52.52190 1.000 27.69085 179 GLN A CA 1
ATOM 6789 C C . GLN E 1 179 ? -26.49145 -4.78576 -51.97209 1.000 30.36978 179 GLN A C 1
ATOM 6790 O O . GLN E 1 179 ? -26.73629 -4.83933 -50.76301 1.000 28.70684 179 GLN A O 1
ATOM 6796 N N . SER E 1 180 ? -27.42640 -4.51898 -52.88914 1.000 33.28107 180 SER A N 1
ATOM 6797 C CA . SER E 1 180 ? -28.81091 -4.28435 -52.49560 1.000 28.13439 180 SER A CA 1
ATOM 6798 C C . SER E 1 180 ? -29.44149 -5.51301 -51.85299 1.000 25.61867 180 SER A C 1
ATOM 6799 O O . SER E 1 180 ? -30.42041 -5.37630 -51.11088 1.000 26.09046 180 SER A O 1
ATOM 6802 N N . SER E 1 181 ? -28.89727 -6.70530 -52.10986 1.000 26.12789 181 SER A N 1
ATOM 6803 C CA . SER E 1 181 ? -29.37454 -7.91996 -51.46049 1.000 25.82402 181 SER A CA 1
ATOM 6804 C C . SER E 1 181 ? -29.00500 -7.98181 -49.98500 1.000 28.23387 181 SER A C 1
ATOM 6805 O O . SER E 1 181 ? -29.55359 -8.82098 -49.26103 1.000 24.32646 181 SER A O 1
ATOM 6808 N N . GLY E 1 182 ? -28.09549 -7.12304 -49.52557 1.000 23.38889 182 GLY A N 1
ATOM 6809 C CA . GLY E 1 182 ? -27.63351 -7.13669 -48.15666 1.000 20.83522 182 GLY A CA 1
ATOM 6810 C C . GLY E 1 182 ? -26.30372 -7.82727 -47.94734 1.000 23.08204 182 GLY A C 1
ATOM 6811 O O . GLY E 1 182 ? -25.75829 -7.75923 -46.83961 1.000 22.03984 182 GLY A O 1
ATOM 6812 N N . LEU E 1 183 ? -25.76974 -8.48362 -48.97111 1.000 21.82788 183 LEU A N 1
ATOM 6813 C CA . LEU E 1 183 ? -24.49889 -9.18420 -48.88949 1.000 18.02420 183 LEU A CA 1
ATOM 6814 C C . LEU E 1 183 ? -23.38334 -8.32705 -49.47561 1.000 23.85594 183 LEU A C 1
ATOM 6815 O O . LEU E 1 183 ? -23.62416 -7.37679 -50.22471 1.000 27.13594 183 LEU A O 1
ATOM 6820 N N . TYR E 1 184 ? -22.15012 -8.68058 -49.12606 1.000 23.98573 184 TYR A N 1
ATOM 6821 C CA . TYR E 1 184 ? -20.96828 -7.94151 -49.54086 1.000 20.05634 184 TYR A CA 1
ATOM 6822 C C . TYR E 1 184 ? -20.21162 -8.68084 -50.63759 1.000 20.15277 184 TYR A C 1
ATOM 6823 O O . TYR E 1 184 ? -20.29098 -9.90533 -50.77554 1.000 19.33777 184 TYR A O 1
ATOM 6832 N N . SER E 1 185 ? -19.46030 -7.90881 -51.41657 1.000 19.70535 185 SER A N 1
ATOM 6833 C CA . SER E 1 185 ? -18.58132 -8.45929 -52.43541 1.000 17.39843 185 SER A CA 1
ATOM 6834 C C . SER E 1 185 ? -17.40341 -7.51615 -52.61773 1.000 23.12707 185 SER A C 1
ATOM 6835 O O . SER E 1 185 ? -17.56621 -6.29377 -52.57584 1.000 27.03628 185 SER A O 1
ATOM 6838 N N . LEU E 1 186 ? -16.21795 -8.09379 -52.79349 1.000 21.60687 186 LEU A N 1
ATOM 6839 C CA . LEU E 1 186 ? -15.01241 -7.33098 -53.08011 1.000 22.41381 186 LEU A CA 1
ATOM 6840 C C . LEU E 1 186 ? -14.19105 -8.08122 -54.11697 1.000 21.57077 186 LEU A C 1
ATOM 6841 O O . LEU E 1 186 ? -14.50042 -9.21609 -54.48837 1.000 22.17159 186 LEU A O 1
ATOM 6846 N N . SER E 1 187 ? -13.12579 -7.43348 -54.57977 1.000 24.19346 187 SER A N 1
ATOM 6847 C CA . SER E 1 187 ? -12.22664 -8.02237 -55.56152 1.000 23.07898 187 SER A CA 1
ATOM 6848 C C . SER E 1 187 ? -10.80898 -7.58902 -55.23541 1.000 22.59470 187 SER A C 1
ATOM 6849 O O . SER E 1 187 ? -10.56394 -6.40395 -54.99141 1.000 29.71096 187 SER A O 1
ATOM 6852 N N . SER E 1 188 ? -9.88174 -8.54213 -55.22064 1.000 19.19936 188 SER A N 1
ATOM 6853 C CA . SER E 1 188 ? -8.47873 -8.24676 -54.95373 1.000 27.10097 188 SER A CA 1
ATOM 6854 C C . SER E 1 188 ? -7.65242 -8.69377 -56.14710 1.000 28.89549 188 SER A C 1
ATOM 6855 O O . SER E 1 188 ? -7.65474 -9.87928 -56.49321 1.000 32.80986 188 SER A O 1
ATOM 6858 N N . VAL E 1 189 ? -6.94258 -7.75134 -56.76615 1.000 25.82925 189 VAL A N 1
ATOM 6859 C CA . VAL E 1 189 ? -6.16967 -8.03243 -57.96828 1.000 30.26097 189 VAL A CA 1
ATOM 6860 C C . VAL E 1 189 ? -4.73017 -7.59032 -57.76134 1.000 36.29741 189 VAL A C 1
ATOM 6861 O O . VAL E 1 189 ? -4.45198 -6.59895 -57.08193 1.000 40.04138 189 VAL A O 1
ATOM 6865 N N . VAL E 1 190 ? -3.80993 -8.33564 -58.36089 1.000 36.51509 190 VAL A N 1
ATOM 6866 C CA . VAL E 1 190 ? -2.39037 -8.02272 -58.33265 1.000 38.52239 190 VAL A CA 1
ATOM 6867 C C . VAL E 1 190 ? -1.90444 -7.88355 -59.76938 1.000 41.19851 190 VAL A C 1
ATOM 6868 O O . VAL E 1 190 ? -2.33937 -8.62320 -60.66449 1.000 41.33684 190 VAL A O 1
ATOM 6872 N N . THR E 1 191 ? -1.03501 -6.89893 -59.98872 1.000 39.69281 191 THR A N 1
ATOM 6873 C CA . THR E 1 191 ? -0.39234 -6.68412 -61.27701 1.000 43.91437 191 THR A CA 1
ATOM 6874 C C . THR E 1 191 ? 0.95872 -7.38950 -61.27113 1.000 52.34264 191 THR A C 1
ATOM 6875 O O . THR E 1 191 ? 1.80409 -7.11679 -60.41133 1.000 61.49721 191 THR A O 1
ATOM 6879 N N . VAL E 1 192 ? 1.15525 -8.28877 -62.22630 1.000 52.10195 192 VAL A N 1
ATOM 6880 C CA . VAL E 1 192 ? 2.37004 -9.10303 -62.29113 1.000 53.93939 192 VAL A CA 1
ATOM 6881 C C . VAL E 1 192 ? 3.00283 -8.92547 -63.65907 1.000 57.96844 192 VAL A C 1
ATOM 6882 O O . VAL E 1 192 ? 2.36943 -8.42154 -64.60419 1.000 57.76060 192 VAL A O 1
ATOM 6886 N N . PRO E 1 193 ? 4.28129 -9.28549 -63.79440 1.000 64.13797 193 PRO A N 1
ATOM 6887 C CA . PRO E 1 193 ? 4.86888 -9.41804 -65.13211 1.000 61.67486 193 PRO A CA 1
ATOM 6888 C C . PRO E 1 193 ? 4.35624 -10.68269 -65.80347 1.000 63.82814 193 PRO A C 1
ATOM 6889 O O . PRO E 1 193 ? 4.35224 -11.76180 -65.20411 1.000 62.51218 193 PRO A O 1
ATOM 6893 N N . SER E 1 194 ? 3.92995 -10.54301 -67.06047 1.000 61.05030 194 SER A N 1
ATOM 6894 C CA . SER E 1 194 ? 3.37485 -11.67102 -67.79689 1.000 59.46746 194 SER A CA 1
ATOM 6895 C C . SER E 1 194 ? 4.39989 -12.76753 -68.06869 1.000 64.01711 194 SER A C 1
ATOM 6896 O O . SER E 1 194 ? 4.03514 -13.81143 -68.62212 1.000 65.03447 194 SER A O 1
ATOM 6899 N N . SER E 1 195 ? 5.66481 -12.57381 -67.69570 1.000 65.85632 195 SER A N 1
ATOM 6900 C CA . SER E 1 195 ? 6.63906 -13.64874 -67.83757 1.000 59.34969 195 SER A CA 1
ATOM 6901 C C . SER E 1 195 ? 6.40293 -14.72585 -66.78754 1.000 67.35028 195 SER A C 1
ATOM 6902 O O . SER E 1 195 ? 6.25239 -15.91059 -67.11241 1.000 74.56848 195 SER A O 1
ATOM 6905 N N . SER E 1 196 ? 6.35514 -14.32466 -65.51390 1.000 73.89080 196 SER A N 1
ATOM 6906 C CA . SER E 1 196 ? 6.13320 -15.26560 -64.42308 1.000 84.73420 196 SER A CA 1
ATOM 6907 C C . SER E 1 196 ? 4.82271 -16.02613 -64.55912 1.000 82.16622 196 SER A C 1
ATOM 6908 O O . SER E 1 196 ? 4.64466 -17.03939 -63.87340 1.000 88.05565 196 SER A O 1
ATOM 6911 N N . LEU E 1 197 ? 3.91116 -15.57204 -65.42618 1.000 76.27250 197 LEU A N 1
ATOM 6912 C CA . LEU E 1 197 ? 2.69362 -16.32556 -65.70348 1.000 75.60107 197 LEU A CA 1
ATOM 6913 C C . LEU E 1 197 ? 2.98548 -17.72421 -66.22731 1.000 74.89062 197 LEU A C 1
ATOM 6914 O O . LEU E 1 197 ? 2.08825 -18.57381 -66.22647 1.000 68.57528 197 LEU A O 1
ATOM 6919 N N . GLY E 1 198 ? 4.20891 -17.98257 -66.67990 1.000 82.07636 198 GLY A N 1
ATOM 6920 C CA . GLY E 1 198 ? 4.58487 -19.33168 -67.04289 1.000 82.83018 198 GLY A CA 1
ATOM 6921 C C . GLY E 1 198 ? 5.38718 -20.00444 -65.94960 1.000 88.17293 198 GLY A C 1
ATOM 6922 O O . GLY E 1 198 ? 5.35160 -21.23014 -65.80635 1.000 98.95170 198 GLY A O 1
ATOM 6923 N N . THR E 1 199 ? 6.10809 -19.20527 -65.16065 1.000 84.02832 199 THR A N 1
ATOM 6924 C CA . THR E 1 199 ? 7.02418 -19.76125 -64.16971 1.000 87.77127 199 THR A CA 1
ATOM 6925 C C . THR E 1 199 ? 6.31021 -20.11764 -62.86885 1.000 93.60783 199 THR A C 1
ATOM 6926 O O . THR E 1 199 ? 6.26770 -21.28764 -62.47272 1.000 94.75833 199 THR A O 1
ATOM 6930 N N . GLN E 1 200 ? 5.73973 -19.12200 -62.19414 1.000 96.27501 200 GLN A N 1
ATOM 6931 C CA . GLN E 1 200 ? 5.21828 -19.28709 -60.84511 1.000 92.31857 200 GLN A CA 1
ATOM 6932 C C . GLN E 1 200 ? 3.69540 -19.24370 -60.83699 1.000 78.63561 200 GLN A C 1
ATOM 6933 O O . GLN E 1 200 ? 3.05894 -18.66603 -61.72254 1.000 77.21477 200 GLN A O 1
ATOM 6939 N N . THR E 1 201 ? 3.11969 -19.85796 -59.80701 1.000 62.93867 201 THR A N 1
ATOM 6940 C CA . THR E 1 201 ? 1.67764 -19.93471 -59.63475 1.000 62.69409 201 THR A CA 1
ATOM 6941 C C . THR E 1 201 ? 1.21301 -18.93864 -58.57769 1.000 64.36304 201 THR A C 1
ATOM 6942 O O . THR E 1 201 ? 1.92128 -18.65817 -57.60695 1.000 63.23952 201 THR A O 1
ATOM 6946 N N . TYR E 1 202 ? 0.00781 -18.40571 -58.77810 1.000 62.19107 202 TYR A N 1
ATOM 6947 C CA . TYR E 1 202 ? -0.57229 -17.39225 -57.90350 1.000 47.56453 202 TYR A CA 1
ATOM 6948 C C . TYR E 1 202 ? -1.83240 -17.94948 -57.25786 1.000 38.60301 202 TYR A C 1
ATOM 6949 O O . TYR E 1 202 ? -2.76889 -18.34708 -57.95842 1.000 40.49642 202 TYR A O 1
ATOM 6958 N N . ILE E 1 203 ? -1.85866 -17.96624 -55.92798 1.000 44.38665 203 ILE A N 1
ATOM 6959 C CA . ILE E 1 203 ? -2.99206 -18.46695 -55.15971 1.000 46.94476 203 ILE A CA 1
ATOM 6960 C C . ILE E 1 203 ? -3.47932 -17.35621 -54.23841 1.000 43.71218 203 ILE A C 1
ATOM 6961 O O . ILE E 1 203 ? -2.67474 -16.69278 -53.57327 1.000 42.73079 203 ILE A O 1
ATOM 6966 N N . CYS E 1 204 ? -4.79240 -17.15231 -54.21182 1.000 42.12631 204 CYS A N 1
ATOM 6967 C CA . CYS E 1 204 ? -5.42661 -16.13441 -53.38592 1.000 40.02798 204 CYS A CA 1
ATOM 6968 C C . CYS E 1 204 ? -6.09538 -16.80015 -52.18742 1.000 42.84636 204 CYS A C 1
ATOM 6969 O O . CYS E 1 204 ? -6.85660 -17.76141 -52.34991 1.000 51.43547 204 CYS A O 1
ATOM 6972 N N . ASN E 1 205 ? -5.78751 -16.30313 -50.98794 1.000 41.33522 205 ASN A N 1
ATOM 6973 C CA . ASN E 1 205 ? -6.26248 -16.87097 -49.73030 1.000 41.08873 205 ASN A CA 1
ATOM 6974 C C . ASN E 1 205 ? -7.25111 -15.90465 -49.09422 1.000 43.42190 205 ASN A C 1
ATOM 6975 O O . ASN E 1 205 ? -6.88230 -14.77952 -48.74135 1.000 45.60953 205 ASN A O 1
ATOM 6980 N N . VAL E 1 206 ? -8.49330 -16.35089 -48.93573 1.000 40.42807 206 VAL A N 1
ATOM 6981 C CA . VAL E 1 206 ? -9.57901 -15.53822 -48.40373 1.000 33.56770 206 VAL A CA 1
ATOM 6982 C C . VAL E 1 206 ? -9.94223 -16.06419 -47.02310 1.000 34.61591 206 VAL A C 1
ATOM 6983 O O . VAL E 1 206 ? -10.10470 -17.27882 -46.83643 1.000 36.43460 206 VAL A O 1
ATOM 6987 N N . ASN E 1 207 ? -10.07174 -15.14875 -46.06099 1.000 38.12389 207 ASN A N 1
ATOM 6988 C CA . ASN E 1 207 ? -10.45362 -15.46154 -44.69046 1.000 36.86905 207 ASN A CA 1
ATOM 6989 C C . ASN E 1 207 ? -11.69264 -14.66095 -44.32269 1.000 35.01045 207 ASN A C 1
ATOM 6990 O O . ASN E 1 207 ? -11.73036 -13.43792 -44.51720 1.000 42.66863 207 ASN A O 1
ATOM 6995 N N . HIS E 1 208 ? -12.70052 -15.35540 -43.79661 1.000 27.92045 208 HIS A N 1
ATOM 6996 C CA . HIS E 1 208 ? -13.91930 -14.73945 -43.27534 1.000 29.73574 208 HIS A CA 1
ATOM 6997 C C . HIS E 1 208 ? -14.11092 -15.30176 -41.86908 1.000 32.59207 208 HIS A C 1
ATOM 6998 O O . HIS E 1 208 ? -14.65923 -16.39407 -41.69784 1.000 38.51724 208 HIS A O 1
ATOM 7005 N N . LYS E 1 209 ? -13.64010 -14.55375 -40.87120 1.000 30.54675 209 LYS A N 1
ATOM 7006 C CA . LYS E 1 209 ? -13.70617 -15.01740 -39.48719 1.000 31.18412 209 LYS A CA 1
ATOM 7007 C C . LYS E 1 209 ? -15.12629 -15.18317 -38.95233 1.000 34.05382 209 LYS A C 1
ATOM 7008 O O . LYS E 1 209 ? -15.35710 -16.14928 -38.20477 1.000 39.09978 209 LYS A O 1
ATOM 7014 N N . PRO E 1 210 ? -16.09626 -14.30748 -39.25248 1.000 32.67263 210 PRO A N 1
ATOM 7015 C CA . PRO E 1 210 ? -17.45605 -14.52198 -38.72374 1.000 32.03593 210 PRO A CA 1
ATOM 7016 C C . PRO E 1 210 ? -18.05558 -15.87643 -39.06305 1.000 30.20674 210 PRO A C 1
ATOM 7017 O O . PRO E 1 210 ? -18.90972 -16.36947 -38.31533 1.000 35.53753 210 PRO A O 1
ATOM 7021 N N . SER E 1 211 ? -17.64215 -16.49400 -40.16664 1.000 33.11410 211 SER A N 1
ATOM 7022 C CA . SER E 1 211 ? -18.09075 -17.83206 -40.52361 1.000 36.24696 211 SER A CA 1
ATOM 7023 C C . SER E 1 211 ? -16.97990 -18.86789 -40.42471 1.000 37.90057 211 SER A C 1
ATOM 7024 O O . SER E 1 211 ? -17.21307 -20.03984 -40.74165 1.000 35.41667 211 SER A O 1
ATOM 7027 N N . ASN E 1 212 ? -15.78772 -18.46701 -39.97933 1.000 39.38908 212 ASN A N 1
ATOM 7028 C CA . ASN E 1 212 ? -14.62322 -19.35015 -39.89921 1.000 41.30907 212 ASN A CA 1
ATOM 7029 C C . ASN E 1 212 ? -14.35907 -20.02383 -41.24225 1.000 38.96764 212 ASN A C 1
ATOM 7030 O O . ASN E 1 212 ? -14.11661 -21.22964 -41.32765 1.000 48.91938 212 ASN A O 1
ATOM 7035 N N . THR E 1 213 ? -14.40702 -19.22879 -42.30415 1.000 36.09160 213 THR A N 1
ATOM 7036 C CA . THR E 1 213 ? -14.24285 -19.72070 -43.66365 1.000 38.97447 213 THR A CA 1
ATOM 7037 C C . THR E 1 213 ? -12.83527 -19.39444 -44.14466 1.000 38.61131 213 THR A C 1
ATOM 7038 O O . THR E 1 213 ? -12.42249 -18.22919 -44.12787 1.000 42.09751 213 THR A O 1
ATOM 7042 N N . LYS E 1 214 ? -12.10214 -20.42443 -44.55988 1.000 38.32850 214 LYS A N 1
ATOM 7043 C CA . LYS E 1 214 ? -10.77185 -20.27686 -45.13491 1.000 38.32997 214 LYS A CA 1
ATOM 7044 C C . LYS E 1 214 ? -10.78447 -20.90654 -46.51912 1.000 37.62971 214 LYS A C 1
ATOM 7045 O O . LYS E 1 214 ? -10.95689 -22.12393 -46.64469 1.000 35.18879 214 LYS A O 1
ATOM 7051 N N . VAL E 1 215 ? -10.60872 -20.08424 -47.55309 1.000 37.49943 215 VAL A N 1
ATOM 7052 C CA . VAL E 1 215 ? -10.64712 -20.54524 -48.93605 1.000 33.73900 215 VAL A CA 1
ATOM 7053 C C . VAL E 1 215 ? -9.31738 -20.21772 -49.59705 1.000 35.96336 215 VAL A C 1
ATOM 7054 O O . VAL E 1 215 ? -8.71030 -19.18284 -49.30662 1.000 39.89725 215 VAL A O 1
ATOM 7058 N N . ASP E 1 216 ? -8.85999 -21.10854 -50.47453 1.000 39.66598 216 ASP A N 1
ATOM 7059 C CA . ASP E 1 216 ? -7.68383 -20.87301 -51.30173 1.000 39.60880 216 ASP A CA 1
ATOM 7060 C C . ASP E 1 216 ? -8.06216 -21.14589 -52.74794 1.000 32.84172 216 ASP A C 1
ATOM 7061 O O . ASP E 1 216 ? -8.71645 -22.15259 -53.03825 1.000 39.22197 216 ASP A O 1
ATOM 7066 N N . LYS E 1 217 ? -7.66700 -20.24965 -53.65038 1.000 32.03511 217 LYS A N 1
ATOM 7067 C CA . LYS E 1 217 ? -8.07259 -20.34072 -55.04850 1.000 31.81534 217 LYS A CA 1
ATOM 7068 C C . LYS E 1 217 ? -6.86783 -20.12342 -55.94956 1.000 33.41203 217 LYS A C 1
ATOM 7069 O O . LYS E 1 217 ? -6.19177 -19.09574 -55.84464 1.000 37.89559 217 LYS A O 1
ATOM 7075 N N . ARG E 1 218 ? -6.60596 -21.08601 -56.83322 1.000 35.43029 218 ARG A N 1
ATOM 7076 C CA . ARG E 1 218 ? -5.56644 -20.93479 -57.84208 1.000 38.34883 218 ARG A CA 1
ATOM 7077 C C . ARG E 1 218 ? -6.07058 -20.04181 -58.96764 1.000 37.95877 218 ARG A C 1
ATOM 7078 O O . ARG E 1 218 ? -7.19238 -20.21570 -59.45426 1.000 41.16777 218 ARG A O 1
ATOM 7086 N N . VAL E 1 219 ? -5.23869 -19.09233 -59.38731 1.000 35.50384 219 VAL A N 1
ATOM 7087 C CA . VAL E 1 219 ? -5.61152 -18.09659 -60.38760 1.000 39.98727 219 VAL A CA 1
ATOM 7088 C C . VAL E 1 219 ? -4.52582 -18.08977 -61.45629 1.000 55.37537 219 VAL A C 1
ATOM 7089 O O . VAL E 1 219 ? -3.45881 -17.49653 -61.26027 1.000 71.99057 219 VAL A O 1
ATOM 7093 N N . GLU E 1 220 ? -4.79346 -18.74137 -62.59047 1.000 52.22997 220 GLU A N 1
ATOM 7094 C CA . GLU E 1 220 ? -3.91955 -18.67676 -63.75719 1.000 63.95844 220 GLU A CA 1
ATOM 7095 C C . GLU E 1 220 ? -4.66479 -19.19932 -64.97972 1.000 59.62825 220 GLU A C 1
ATOM 7096 O O . GLU E 1 220 ? -5.58786 -20.00972 -64.83493 1.000 55.94476 220 GLU A O 1
ATOM 7102 N N . PRO E 1 221 ? -4.30972 -18.75181 -66.19972 1.000 67.41381 221 PRO A N 1
ATOM 7103 C CA . PRO E 1 221 ? -4.98577 -19.17889 -67.43261 1.000 64.38069 221 PRO A CA 1
ATOM 7104 C C . PRO E 1 221 ? -4.95079 -20.68757 -67.65432 1.000 69.28952 221 PRO A C 1
ATOM 7105 O O . PRO E 1 221 ? -5.80826 -21.19177 -68.38023 1.000 68.18812 221 PRO A O 1
ATOM 7109 N N . SER F 2 2 ? -31.03423 18.92560 -38.23646 1.000 79.95767 2 SER B N 1
ATOM 7110 C CA . SER F 2 2 ? -29.86466 19.68622 -37.81046 1.000 76.70946 2 SER B CA 1
ATOM 7111 C C . SER F 2 2 ? -30.25508 21.08766 -37.34948 1.000 74.66721 2 SER B C 1
ATOM 7112 O O . SER F 2 2 ? -30.64897 21.92949 -38.15815 1.000 75.98842 2 SER B O 1
ATOM 7115 N N . ALA F 2 3 ? -30.14485 21.33142 -36.04059 1.000 64.85024 3 ALA B N 1
ATOM 7116 C CA . ALA F 2 3 ? -30.43836 22.65968 -35.51311 1.000 58.67872 3 ALA B CA 1
ATOM 7117 C C . ALA F 2 3 ? -29.42179 23.68739 -35.99152 1.000 57.16353 3 ALA B C 1
ATOM 7118 O O . ALA F 2 3 ? -29.76666 24.86044 -36.17582 1.000 53.61668 3 ALA B O 1
ATOM 7120 N N . LEU F 2 4 ? -28.17608 23.26969 -36.19683 1.000 52.02361 4 LEU B N 1
ATOM 7121 C CA . LEU F 2 4 ? -27.13253 24.12468 -36.74251 1.000 45.19878 4 LEU B CA 1
ATOM 7122 C C . LEU F 2 4 ? -26.91707 23.78537 -38.21065 1.000 45.30179 4 LEU B C 1
ATOM 7123 O O . LEU F 2 4 ? -26.96999 22.61625 -38.60216 1.000 52.57772 4 LEU B O 1
ATOM 7128 N N . THR F 2 5 ? -26.67557 24.81102 -39.02105 1.000 45.70476 5 THR B N 1
ATOM 7129 C CA . THR F 2 5 ? -26.52506 24.65213 -40.46204 1.000 44.78791 5 THR B CA 1
ATOM 7130 C C . THR F 2 5 ? -25.12920 25.09655 -40.87729 1.000 37.50728 5 THR B C 1
ATOM 7131 O O . THR F 2 5 ? -24.72741 26.23440 -40.60734 1.000 38.84898 5 THR B O 1
ATOM 7135 N N . GLN F 2 6 ? -24.39190 24.19290 -41.52022 1.000 34.08835 6 GLN B N 1
ATOM 7136 C CA . GLN F 2 6 ? -23.08681 24.47494 -42.08721 1.000 32.83890 6 GLN B CA 1
ATOM 7137 C C . GLN F 2 6 ? -23.13051 24.28876 -43.59770 1.000 33.66498 6 GLN B C 1
ATOM 7138 O O . GLN F 2 6 ? -23.95632 23.52337 -44.10650 1.000 36.61164 6 GLN B O 1
ATOM 7144 N N . PRO F 2 7 ? -22.25738 24.96414 -44.33896 1.000 35.03404 7 PRO B N 1
ATOM 7145 C CA . PRO F 2 7 ? -22.11481 24.66746 -45.76787 1.000 35.74937 7 PRO B CA 1
ATOM 7146 C C . PRO F 2 7 ? -21.67990 23.22814 -45.96974 1.000 36.08321 7 PRO B C 1
ATOM 7147 O O . PRO F 2 7 ? -20.75681 22.74928 -45.29316 1.000 34.33585 7 PRO B O 1
ATOM 7151 N N . PRO F 2 8 ? -22.32912 22.49897 -46.87996 1.000 36.39244 8 PRO B N 1
ATOM 7152 C CA . PRO F 2 8 ? -22.00821 21.07104 -47.03786 1.000 32.40487 8 PRO B CA 1
ATOM 7153 C C . PRO F 2 8 ? -20.58900 20.80752 -47.50943 1.000 35.50584 8 PRO B C 1
ATOM 7154 O O . PRO F 2 8 ? -20.05981 19.72183 -47.24056 1.000 41.61587 8 PRO B O 1
ATOM 7158 N N . ALA F 2 9 ? -19.95132 21.75642 -48.19236 1.000 36.19276 9 ALA B N 1
ATOM 7159 C CA . ALA F 2 9 ? -18.58918 21.55149 -48.66266 1.000 37.45661 9 ALA B CA 1
ATOM 7160 C C . ALA F 2 9 ? -17.96243 22.89289 -49.01363 1.000 44.06495 9 ALA B C 1
ATOM 7161 O O . ALA F 2 9 ? -18.62401 23.76350 -49.58530 1.000 51.98817 9 ALA B O 1
ATOM 7163 N N . VAL F 2 10 ? -16.68662 23.05189 -48.65452 1.000 42.34351 11 VAL B N 1
ATOM 7164 C CA . VAL F 2 10 ? -15.86703 24.17271 -49.09430 1.000 37.94540 11 VAL B CA 1
ATOM 7165 C C . VAL F 2 10 ? -14.50973 23.62562 -49.51693 1.000 41.60402 11 VAL B C 1
ATOM 7166 O O . VAL F 2 10 ? -14.14923 22.48728 -49.20773 1.000 43.13185 11 VAL B O 1
ATOM 7170 N N . SER F 2 11 ? -13.75076 24.45536 -50.23251 1.000 38.93324 12 SER B N 1
ATOM 7171 C CA . SER F 2 11 ? -12.46073 24.03845 -50.76210 1.000 36.68866 12 SER B CA 1
ATOM 7172 C C . SER F 2 11 ? -11.47233 25.19298 -50.68445 1.000 37.52983 12 SER B C 1
ATOM 7173 O O . SER F 2 11 ? -11.83056 26.33641 -50.38497 1.000 37.52985 12 SER B O 1
ATOM 7176 N N . GLY F 2 12 ? -10.21290 24.87315 -50.96105 1.000 45.19612 13 GLY B N 1
ATOM 7177 C CA . GLY F 2 12 ? -9.15669 25.86463 -50.94121 1.000 45.21214 13 GLY B CA 1
ATOM 7178 C C . GLY F 2 12 ? -7.85904 25.26666 -51.43297 1.000 49.32975 13 GLY B C 1
ATOM 7179 O O . GLY F 2 12 ? -7.68037 24.04318 -51.44839 1.000 50.19291 13 GLY B O 1
ATOM 7180 N N . THR F 2 13 ? -6.95415 26.15335 -51.84631 1.000 48.29877 14 THR B N 1
ATOM 7181 C CA . THR F 2 13 ? -5.62702 25.78066 -52.31019 1.000 48.37179 14 THR B CA 1
ATOM 7182 C C . THR F 2 13 ? -4.65003 25.73655 -51.14246 1.000 45.53827 14 THR B C 1
ATOM 7183 O O . THR F 2 13 ? -4.89962 26.32970 -50.08810 1.000 44.98953 14 THR B O 1
ATOM 7187 N N . PRO F 2 14 ? -3.53054 25.02692 -51.28789 1.000 44.47473 15 PRO B N 1
ATOM 7188 C CA . PRO F 2 14 ? -2.53573 25.00103 -50.20665 1.000 40.12260 15 PRO B CA 1
ATOM 7189 C C . PRO F 2 14 ? -2.00425 26.39631 -49.90831 1.000 40.07801 15 PRO B C 1
ATOM 7190 O O . PRO F 2 14 ? -1.65066 27.15432 -50.81448 1.000 41.14312 15 PRO B O 1
ATOM 7194 N N . GLY F 2 15 ? -1.95528 26.73165 -48.61931 1.000 37.39683 16 GLY B N 1
ATOM 7195 C CA . GLY F 2 15 ? -1.55126 28.04725 -48.17710 1.000 41.36788 16 GLY B CA 1
ATOM 7196 C C . GLY F 2 15 ? -2.66584 29.06878 -48.10777 1.000 46.58240 16 GLY B C 1
ATOM 7197 O O . GLY F 2 15 ? -2.44864 30.16208 -47.56879 1.000 48.61408 16 GLY B O 1
ATOM 7198 N N . GLN F 2 16 ? -3.84932 28.74944 -48.62730 1.000 48.72199 17 GLN B N 1
ATOM 7199 C CA . GLN F 2 16 ? -4.97195 29.67358 -48.62619 1.000 50.25548 17 GLN B CA 1
ATOM 7200 C C . GLN F 2 16 ? -5.59389 29.73974 -47.23108 1.000 45.29983 17 GLN B C 1
ATOM 7201 O O . GLN F 2 16 ? -5.17845 29.04632 -46.29849 1.000 48.51032 17 GLN B O 1
ATOM 7207 N N . ARG F 2 17 ? -6.60232 30.59284 -47.08292 1.000 39.60411 18 ARG B N 1
ATOM 7208 C CA . ARG F 2 17 ? -7.33831 30.74473 -45.83691 1.000 43.53785 18 ARG B CA 1
ATOM 7209 C C . ARG F 2 17 ? -8.80023 30.40691 -46.09284 1.000 45.79675 18 ARG B C 1
ATOM 7210 O O . ARG F 2 17 ? -9.39975 30.90798 -47.05110 1.000 42.85218 18 ARG B O 1
ATOM 7218 N N . VAL F 2 18 ? -9.36207 29.54401 -45.24840 1.000 42.47761 19 VAL B N 1
ATOM 7219 C CA . VAL F 2 18 ? -10.70246 29.00332 -45.43693 1.000 37.92558 19 VAL B CA 1
ATOM 7220 C C . VAL F 2 18 ? -11.51866 29.26906 -44.18029 1.000 36.00735 19 VAL B C 1
ATOM 7221 O O . VAL F 2 18 ? -11.00042 29.18086 -43.06268 1.000 31.96535 19 VAL B O 1
ATOM 7225 N N . THR F 2 19 ? -12.79194 29.61354 -44.36441 1.000 40.61691 20 THR B N 1
ATOM 7226 C CA . THR F 2 19 ? -13.70539 29.86853 -43.25900 1.000 39.66915 20 THR B CA 1
ATOM 7227 C C . THR F 2 19 ? -14.90543 28.93682 -43.36226 1.000 37.37975 20 THR B C 1
ATOM 7228 O O . THR F 2 19 ? -15.47464 28.76261 -44.44555 1.000 36.59272 20 THR B O 1
ATOM 7232 N N . ILE F 2 20 ? -15.27721 28.33885 -42.23563 1.000 36.66087 21 ILE B N 1
ATOM 7233 C CA . ILE F 2 20 ? -16.45442 27.49027 -42.11709 1.000 37.47130 21 ILE B CA 1
ATOM 7234 C C . ILE F 2 20 ? -17.46305 28.26348 -41.28276 1.000 41.65165 21 ILE B C 1
ATOM 7235 O O . ILE F 2 20 ? -17.21124 28.55135 -40.10617 1.000 44.41358 21 ILE B O 1
ATOM 7240 N N . SER F 2 21 ? -18.59303 28.61441 -41.88525 1.000 38.82143 22 SER B N 1
ATOM 7241 C CA . SER F 2 21 ? -19.66263 29.28828 -41.16702 1.000 41.04575 22 SER B CA 1
ATOM 7242 C C . SER F 2 21 ? -20.60961 28.26397 -40.55302 1.000 46.06036 22 SER B C 1
ATOM 7243 O O . SER F 2 21 ? -20.73784 27.13718 -41.03884 1.000 50.62222 22 SER B O 1
ATOM 7246 N N . CYS F 2 22 ? -21.27887 28.66796 -39.47175 1.000 40.79084 23 CYS B N 1
ATOM 7247 C CA . CYS F 2 22 ? -22.21762 27.77845 -38.79274 1.000 39.76349 23 CYS B CA 1
ATOM 7248 C C . CYS F 2 22 ? -23.22407 28.66515 -38.06103 1.000 45.00811 23 CYS B C 1
ATOM 7249 O O . CYS F 2 22 ? -22.89851 29.24392 -37.02169 1.000 55.08854 23 CYS B O 1
ATOM 7252 N N . SER F 2 23 ? -24.42343 28.77849 -38.61993 1.000 44.92832 24 SER B N 1
ATOM 7253 C CA . SER F 2 23 ? -25.45059 29.65571 -38.07917 1.000 52.19516 24 SER B CA 1
ATOM 7254 C C . SER F 2 23 ? -26.51856 28.84192 -37.36311 1.000 45.30689 24 SER B C 1
ATOM 7255 O O . SER F 2 23 ? -26.98428 27.81940 -37.87410 1.000 44.14324 24 SER B O 1
ATOM 7258 N N . GLY F 2 24 ? -26.89970 29.30384 -36.17585 1.000 49.51285 25 GLY B N 1
ATOM 7259 C CA . GLY F 2 24 ? -27.96998 28.68202 -35.42429 1.000 54.31200 25 GLY B CA 1
ATOM 7260 C C . GLY F 2 24 ? -29.09194 29.65264 -35.12079 1.000 56.69731 25 GLY B C 1
ATOM 7261 O O . GLY F 2 24 ? -29.70632 30.21068 -36.03512 1.000 61.81098 25 GLY B O 1
ATOM 7262 N N . SER F 2 25 ? -29.36693 29.86175 -33.83793 1.000 57.27394 26 SER B N 1
ATOM 7263 C CA . SER F 2 25 ? -30.38729 30.80665 -33.40440 1.000 62.70775 26 SER B CA 1
ATOM 7264 C C . SER F 2 25 ? -30.13362 31.13555 -31.93865 1.000 65.94273 26 SER B C 1
ATOM 7265 O O . SER F 2 25 ? -29.15826 30.67585 -31.33819 1.000 62.04754 26 SER B O 1
ATOM 7268 N N . ASP F 2 26 ? -31.02686 31.94341 -31.36289 1.000 70.53084 27 ASP B N 1
ATOM 7269 C CA . ASP F 2 26 ? -30.90353 32.30918 -29.95651 1.000 72.97687 27 ASP B CA 1
ATOM 7270 C C . ASP F 2 26 ? -31.09376 31.11780 -29.02638 1.000 70.22805 27 ASP B C 1
ATOM 7271 O O . ASP F 2 26 ? -30.72301 31.19884 -27.84965 1.000 65.30290 27 ASP B O 1
ATOM 7276 N N . SER F 2 27 ? -31.64894 30.01391 -29.52927 1.000 65.29220 28 SER B N 1
ATOM 7277 C CA . SER F 2 27 ? -31.90525 28.85910 -28.67737 1.000 60.50643 28 SER B CA 1
ATOM 7278 C C . SER F 2 27 ? -30.61739 28.12133 -28.33286 1.000 61.65171 28 SER B C 1
ATOM 7279 O O . SER F 2 27 ? -30.46133 27.62881 -27.20919 1.000 62.22929 28 SER B O 1
ATOM 7282 N N . ASN F 2 28 ? -29.68494 28.03054 -29.28251 1.000 62.12960 29 ASN B N 1
ATOM 7283 C CA . ASN F 2 28 ? -28.46030 27.26083 -29.09808 1.000 56.47127 29 ASN B CA 1
ATOM 7284 C C . ASN F 2 28 ? -27.21058 28.13193 -29.08124 1.000 54.77548 29 ASN B C 1
ATOM 7285 O O . ASN F 2 28 ? -26.47389 28.13685 -28.09068 1.000 63.56851 29 ASN B O 1
ATOM 7290 N N . ILE F 2 29 ? -26.95261 28.88426 -30.14837 1.000 56.97475 30 ILE B N 1
ATOM 7291 C CA . ILE F 2 29 ? -25.73135 29.67962 -30.21754 1.000 56.96943 30 ILE B CA 1
ATOM 7292 C C . ILE F 2 29 ? -25.89593 31.02675 -29.51950 1.000 58.54562 30 ILE B C 1
ATOM 7293 O O . ILE F 2 29 ? -24.94841 31.52003 -28.89703 1.000 55.29745 30 ILE B O 1
ATOM 7298 N N . GLY F 2 30 ? -27.08601 31.62607 -29.59745 1.000 60.60869 31 GLY B N 1
ATOM 7299 C CA . GLY F 2 30 ? -27.31126 32.92680 -28.99463 1.000 64.53824 31 GLY B CA 1
ATOM 7300 C C . GLY F 2 30 ? -27.15926 32.94932 -27.48802 1.000 73.19364 31 GLY B C 1
ATOM 7301 O O . GLY F 2 30 ? -26.97157 34.02523 -26.90992 1.000 87.46611 31 GLY B O 1
ATOM 7302 N N . ARG F 2 31 ? -27.23224 31.79363 -26.83641 1.000 66.27489 32 ARG B N 1
ATOM 7303 C CA . ARG F 2 31 ? -27.10623 31.73088 -25.38612 1.000 67.64945 32 ARG B CA 1
ATOM 7304 C C . ARG F 2 31 ? -25.89449 30.94110 -24.92085 1.000 67.26731 32 ARG B C 1
ATOM 7305 O O . ARG F 2 31 ? -25.23939 31.34445 -23.95694 1.000 69.66542 32 ARG B O 1
ATOM 7313 N N . ARG F 2 32 ? -25.57008 29.83349 -25.58128 1.000 67.60751 33 ARG B N 1
ATOM 7314 C CA . ARG F 2 32 ? -24.48400 28.95516 -25.16899 1.000 67.21612 33 ARG B CA 1
ATOM 7315 C C . ARG F 2 32 ? -23.31607 29.04827 -26.14599 1.000 60.75820 33 ARG B C 1
ATOM 7316 O O . ARG F 2 32 ? -23.41772 29.63260 -27.22838 1.000 67.81112 33 ARG B O 1
ATOM 7324 N N . SER F 2 33 ? -22.19324 28.45868 -25.74453 1.000 49.29378 34 SER B N 1
ATOM 7325 C CA . SER F 2 33 ? -20.97431 28.47977 -26.53872 1.000 46.28789 34 SER B CA 1
ATOM 7326 C C . SER F 2 33 ? -20.96558 27.34030 -27.55693 1.000 47.15861 34 SER B C 1
ATOM 7327 O O . SER F 2 33 ? -21.69354 26.35227 -27.43210 1.000 50.08359 34 SER B O 1
ATOM 7330 N N . VAL F 2 34 ? -20.11660 27.49312 -28.57250 1.000 41.32223 35 VAL B N 1
ATOM 7331 C CA . VAL F 2 34 ? -20.03521 26.57400 -29.70242 1.000 34.91085 35 VAL B CA 1
ATOM 7332 C C . VAL F 2 34 ? -18.70016 25.84394 -29.65176 1.000 35.17273 35 VAL B C 1
ATOM 7333 O O . VAL F 2 34 ? -17.66028 26.44948 -29.36630 1.000 40.34269 35 VAL B O 1
ATOM 7337 N N . ASN F 2 35 ? -18.73152 24.54192 -29.92656 1.000 30.29873 36 ASN B N 1
ATOM 7338 C CA . ASN F 2 35 ? -17.53426 23.72371 -30.04408 1.000 30.10059 36 ASN B CA 1
ATOM 7339 C C . ASN F 2 35 ? -17.35007 23.27498 -31.48948 1.000 29.92639 36 ASN B C 1
ATOM 7340 O O . ASN F 2 35 ? -18.31885 23.11281 -32.23463 1.000 30.71776 36 ASN B O 1
ATOM 7345 N N . TRP F 2 36 ? -16.09405 23.07776 -31.88037 1.000 24.65404 37 TRP B N 1
ATOM 7346 C CA . TRP F 2 36 ? -15.73391 22.65859 -33.22881 1.000 28.13975 37 TRP B CA 1
ATOM 7347 C C . TRP F 2 36 ? -14.92932 21.36914 -33.15566 1.000 27.21021 37 TRP B C 1
ATOM 7348 O O . TRP F 2 36 ? -13.93396 21.29907 -32.42537 1.000 27.43217 37 TRP B O 1
ATOM 7359 N N . TYR F 2 37 ? -15.35554 20.36592 -33.92520 1.000 23.08937 38 TYR B N 1
ATOM 7360 C CA . TYR F 2 37 ? -14.73392 19.05003 -33.96500 1.000 22.24621 38 TYR B CA 1
ATOM 7361 C C . TYR F 2 37 ? -14.28547 18.72848 -35.38380 1.000 23.02424 38 TYR B C 1
ATOM 7362 O O . TYR F 2 37 ? -14.97525 19.05676 -36.35545 1.000 26.70338 38 TYR B O 1
ATOM 7371 N N . GLN F 2 38 ? -13.13203 18.07622 -35.49186 1.000 22.63179 39 GLN B N 1
ATOM 7372 C CA . GLN F 2 38 ? -12.56623 17.64533 -36.76185 1.000 24.21475 39 GLN B CA 1
ATOM 7373 C C . GLN F 2 38 ? -12.53524 16.12359 -36.81249 1.000 27.90405 39 GLN B C 1
ATOM 7374 O O . GLN F 2 38 ? -12.19678 15.46988 -35.81967 1.000 29.68139 39 GLN B O 1
ATOM 7380 N N . GLN F 2 39 ? -12.88562 15.55988 -37.96954 1.000 26.17622 40 GLN B N 1
ATOM 7381 C CA . GLN F 2 39 ? -12.94819 14.11314 -38.12688 1.000 25.97803 40 GLN B CA 1
ATOM 7382 C C . GLN F 2 39 ? -12.36960 13.71174 -39.47208 1.000 27.59445 40 GLN B C 1
ATOM 7383 O O . GLN F 2 39 ? -12.76019 14.25450 -40.51066 1.000 27.66765 40 GLN B O 1
ATOM 7389 N N . PHE F 2 40 ? -11.44680 12.76571 -39.44469 1.000 33.63876 41 PHE B N 1
ATOM 7390 C CA . PHE F 2 40 ? -10.89319 12.14887 -40.63703 1.000 33.21739 41 PHE B CA 1
ATOM 7391 C C . PHE F 2 40 ? -11.65054 10.86533 -40.95776 1.000 36.22013 41 PHE B C 1
ATOM 7392 O O . PHE F 2 40 ? -12.22004 10.23591 -40.06036 1.000 42.56072 41 PHE B O 1
ATOM 7400 N N . PRO F 2 41 ? -11.69009 10.46453 -42.22864 1.000 37.58053 42 PRO B N 1
ATOM 7401 C CA . PRO F 2 41 ? -12.41980 9.24037 -42.59455 1.000 33.86948 42 PRO B CA 1
ATOM 7402 C C . PRO F 2 41 ? -11.88111 8.02632 -41.85241 1.000 35.01753 42 PRO B C 1
ATOM 7403 O O . PRO F 2 41 ? -10.72063 7.64003 -42.01069 1.000 35.49672 42 PRO B O 1
ATOM 7407 N N . GLY F 2 42 ? -12.73849 7.43182 -41.02065 1.000 33.61486 43 GLY B N 1
ATOM 7408 C CA . GLY F 2 42 ? -12.43620 6.22204 -40.29868 1.000 34.93572 43 GLY B CA 1
ATOM 7409 C C . GLY F 2 42 ? -12.10390 6.42709 -38.83406 1.000 33.44157 43 GLY B C 1
ATOM 7410 O O . GLY F 2 42 ? -12.41026 5.55575 -38.01303 1.000 35.87569 43 GLY B O 1
ATOM 7411 N N . THR F 2 43 ? -11.49317 7.55354 -38.48745 1.000 35.10596 44 THR B N 1
ATOM 7412 C CA . THR F 2 43 ? -11.04923 7.79108 -37.12388 1.000 39.59307 44 THR B CA 1
ATOM 7413 C C . THR F 2 43 ? -12.13710 8.48965 -36.31002 1.000 34.12641 44 THR B C 1
ATOM 7414 O O . THR F 2 43 ? -13.18430 8.88690 -36.82484 1.000 38.05229 44 THR B O 1
ATOM 7418 N N . ALA F 2 44 ? -11.87278 8.63128 -35.01216 1.000 32.78885 45 ALA B N 1
ATOM 7419 C CA . ALA F 2 44 ? -12.78692 9.30358 -34.10565 1.000 25.67991 45 ALA B CA 1
ATOM 7420 C C . ALA F 2 44 ? -12.62730 10.82067 -34.20773 1.000 33.21864 45 ALA B C 1
ATOM 7421 O O . ALA F 2 44 ? -11.54273 11.31852 -34.52432 1.000 34.80490 45 ALA B O 1
ATOM 7423 N N . PRO F 2 45 ? -13.69639 11.57611 -33.95431 1.000 24.65427 46 PRO B N 1
ATOM 7424 C CA . PRO F 2 45 ? -13.58215 13.03737 -33.97957 1.000 23.23044 46 PRO B CA 1
ATOM 7425 C C . PRO F 2 45 ? -12.60920 13.54021 -32.92322 1.000 26.12974 46 PRO B C 1
ATOM 7426 O O . PRO F 2 45 ? -12.39496 12.90655 -31.88671 1.000 24.34882 46 PRO B O 1
ATOM 7430 N N . LYS F 2 46 ? -12.01738 14.69935 -33.20308 1.000 30.72654 47 LYS B N 1
ATOM 7431 C CA . LYS F 2 46 ? -11.05342 15.34001 -32.31925 1.000 30.12553 47 LYS B CA 1
ATOM 7432 C C . LYS F 2 46 ? -11.55961 16.72765 -31.95562 1.000 31.77087 47 LYS B C 1
ATOM 7433 O O . LYS F 2 46 ? -11.98855 17.48261 -32.83531 1.000 30.82639 47 LYS B O 1
ATOM 7439 N N . LEU F 2 47 ? -11.51190 17.06151 -30.66578 1.000 29.80934 48 LEU B N 1
ATOM 7440 C CA . LEU F 2 47 ? -11.88984 18.40230 -30.23422 1.000 28.83257 48 LEU B CA 1
ATOM 7441 C C . LEU F 2 47 ? -10.92765 19.42614 -30.81831 1.000 34.95376 48 LEU B C 1
ATOM 7442 O O . LEU F 2 47 ? -9.72389 19.38699 -30.54510 1.000 37.96683 48 LEU B O 1
ATOM 7447 N N . LEU F 2 48 ? -11.45983 20.34345 -31.62382 1.000 35.66007 49 LEU B N 1
ATOM 7448 C CA . LEU F 2 48 ? -10.65144 21.35703 -32.29012 1.000 36.68977 49 LEU B CA 1
ATOM 7449 C C . LEU F 2 48 ? -10.75442 22.72066 -31.61622 1.000 43.94510 49 LEU B C 1
ATOM 7450 O O . LEU F 2 48 ? -9.73601 23.38648 -31.40967 1.000 44.95048 49 LEU B O 1
ATOM 7455 N N . ILE F 2 49 ? -11.96736 23.14907 -31.26805 1.000 46.91125 50 ILE B N 1
ATOM 7456 C CA . ILE F 2 49 ? -12.20094 24.45097 -30.64584 1.000 36.31403 50 ILE B CA 1
ATOM 7457 C C . ILE F 2 49 ? -13.25756 24.29492 -29.55916 1.000 38.88739 50 ILE B C 1
ATOM 7458 O O . ILE F 2 49 ? -14.26792 23.61448 -29.75915 1.000 36.61860 50 ILE B O 1
ATOM 7463 N N . TYR F 2 50 ? -13.03342 24.93524 -28.41206 1.000 43.82526 51 TYR B N 1
ATOM 7464 C CA . TYR F 2 50 ? -14.03317 25.00583 -27.35533 1.000 41.91163 51 TYR B CA 1
ATOM 7465 C C . TYR F 2 50 ? -14.13187 26.43692 -26.84820 1.000 44.86723 51 TYR B C 1
ATOM 7466 O O . TYR F 2 50 ? -13.17443 27.21023 -26.93909 1.000 49.90634 51 TYR B O 1
ATOM 7475 N N . SER F 2 51 ? -15.31042 26.78346 -26.32561 1.000 46.87758 52 SER B N 1
ATOM 7476 C CA . SER F 2 51 ? -15.62750 28.13038 -25.84495 1.000 50.19632 52 SER B CA 1
ATOM 7477 C C . SER F 2 51 ? -15.52492 29.18273 -26.94814 1.000 49.87109 52 SER B C 1
ATOM 7478 O O . SER F 2 51 ? -15.36129 30.37399 -26.66071 1.000 51.32926 52 SER B O 1
ATOM 7481 N N . ASN F 2 52 ? -15.60743 28.74000 -28.20515 1.000 45.55778 53 ASN B N 1
ATOM 7482 C CA . ASN F 2 52 ? -15.66962 29.56039 -29.41393 1.000 47.10993 53 ASN B CA 1
ATOM 7483 C C . ASN F 2 52 ? -14.34537 30.22508 -29.77117 1.000 50.49653 53 ASN B C 1
ATOM 7484 O O . ASN F 2 52 ? -14.20270 30.74456 -30.88089 1.000 67.05313 53 ASN B O 1
ATOM 7489 N N . ASP F 2 53 ? -13.36780 30.21709 -28.86723 1.000 49.93585 54 ASP B N 1
ATOM 7490 C CA . ASP F 2 53 ? -12.09357 30.85084 -29.17497 1.000 47.45144 54 ASP B CA 1
ATOM 7491 C C . ASP F 2 53 ? -10.87413 30.10479 -28.65545 1.000 46.72220 54 ASP B C 1
ATOM 7492 O O . ASP F 2 53 ? -9.75179 30.52251 -28.95651 1.000 49.61753 54 ASP B O 1
ATOM 7497 N N . GLN F 2 54 ? -11.04420 29.01842 -27.91221 1.000 46.39863 55 GLN B N 1
ATOM 7498 C CA . GLN F 2 54 ? -9.92671 28.34887 -27.26608 1.000 47.51201 55 GLN B CA 1
ATOM 7499 C C . GLN F 2 54 ? -9.49429 27.12970 -28.06833 1.000 44.58079 55 GLN B C 1
ATOM 7500 O O . GLN F 2 54 ? -10.27904 26.54330 -28.81835 1.000 46.78142 55 GLN B O 1
ATOM 7506 N N . ARG F 2 55 ? -8.23038 26.75681 -27.90495 1.000 37.72231 56 ARG B N 1
ATOM 7507 C CA . ARG F 2 55 ? -7.68747 25.58592 -28.56735 1.000 42.19005 56 ARG B CA 1
ATOM 7508 C C . ARG F 2 55 ? -7.02684 24.66630 -27.55092 1.000 43.30824 56 ARG B C 1
ATOM 7509 O O . ARG F 2 55 ? -6.47219 25.13345 -26.55306 1.000 47.36140 56 ARG B O 1
ATOM 7517 N N . PRO F 2 56 ? -7.08346 23.35723 -27.77841 1.000 45.61793 57 PRO B N 1
ATOM 7518 C CA . PRO F 2 56 ? -6.20627 22.45467 -27.02822 1.000 45.44340 57 PRO B CA 1
ATOM 7519 C C . PRO F 2 56 ? -4.74975 22.75396 -27.34626 1.000 48.08536 57 PRO B C 1
ATOM 7520 O O . PRO F 2 56 ? -4.41674 23.25887 -28.42108 1.000 48.08238 57 PRO B O 1
ATOM 7524 N N . SER F 2 57 ? -3.87504 22.43624 -26.38844 1.000 50.39414 58 SER B N 1
ATOM 7525 C CA . SER F 2 57 ? -2.45949 22.75933 -26.53101 1.000 45.28419 58 SER B CA 1
ATOM 7526 C C . SER F 2 57 ? -1.81367 22.05334 -27.71513 1.000 53.91309 58 SER B C 1
ATOM 7527 O O . SER F 2 57 ? -0.80185 22.53817 -28.23442 1.000 55.60187 58 SER B O 1
ATOM 7530 N N . VAL F 2 58 ? -2.37496 20.92834 -28.15837 1.000 54.47414 59 VAL B N 1
ATOM 7531 C CA . VAL F 2 58 ? -1.78537 20.18023 -29.26248 1.000 58.20968 59 VAL B CA 1
ATOM 7532 C C . VAL F 2 58 ? -2.38229 20.54827 -30.61669 1.000 61.57090 59 VAL B C 1
ATOM 7533 O O . VAL F 2 58 ? -1.76845 20.25173 -31.65244 1.000 70.89570 59 VAL B O 1
ATOM 7537 N N . VAL F 2 59 ? -3.55319 21.17288 -30.64177 1.000 53.33334 60 VAL B N 1
ATOM 7538 C CA . VAL F 2 59 ? -4.14267 21.61629 -31.91132 1.000 51.63893 60 VAL B CA 1
ATOM 7539 C C . VAL F 2 59 ? -3.32786 22.78240 -32.45990 1.000 55.70201 60 VAL B C 1
ATOM 7540 O O . VAL F 2 59 ? -3.04720 23.74006 -31.71630 1.000 57.17300 60 VAL B O 1
ATOM 7544 N N . PRO F 2 60 ? -2.92938 22.75437 -33.73251 1.000 54.39060 61 PRO B N 1
ATOM 7545 C CA . PRO F 2 60 ? -2.07672 23.82232 -34.26543 1.000 52.23578 61 PRO B CA 1
ATOM 7546 C C . PRO F 2 60 ? -2.74656 25.18539 -34.18065 1.000 53.20937 61 PRO B C 1
ATOM 7547 O O . PRO F 2 60 ? -3.97098 25.31100 -34.10403 1.000 46.42171 61 PRO B O 1
ATOM 7551 N N . ASP F 2 61 ? -1.90642 26.22154 -34.19408 1.000 57.07562 62 ASP B N 1
ATOM 7552 C CA . ASP F 2 61 ? -2.37011 27.60175 -34.12733 1.000 55.69388 62 ASP B CA 1
ATOM 7553 C C . ASP F 2 61 ? -3.05130 28.06277 -35.40896 1.000 48.29960 62 ASP B C 1
ATOM 7554 O O . ASP F 2 61 ? -3.62966 29.15524 -35.42427 1.000 46.69161 62 ASP B O 1
ATOM 7559 N N . ARG F 2 62 ? -2.99664 27.26608 -36.47751 1.000 44.18811 63 ARG B N 1
ATOM 7560 C CA . ARG F 2 62 ? -3.61213 27.66265 -37.73635 1.000 37.54007 63 ARG B CA 1
ATOM 7561 C C . ARG F 2 62 ? -5.13265 27.70349 -37.65052 1.000 38.83967 63 ARG B C 1
ATOM 7562 O O . ARG F 2 62 ? -5.76899 28.34758 -38.49184 1.000 36.72317 63 ARG B O 1
ATOM 7570 N N . PHE F 2 63 ? -5.72401 27.03901 -36.65778 1.000 38.56592 64 PHE B N 1
ATOM 7571 C CA . PHE F 2 63 ? -7.16825 27.04017 -36.46501 1.000 38.98187 64 PHE B CA 1
ATOM 7572 C C . PHE F 2 63 ? -7.56490 28.13192 -35.48046 1.000 35.07589 64 PHE B C 1
ATOM 7573 O O . PHE F 2 63 ? -6.86920 28.37742 -34.49238 1.000 37.59348 64 PHE B O 1
ATOM 7581 N N . SER F 2 64 ? -8.69234 28.78236 -35.75103 1.000 29.66719 65 SER B N 1
ATOM 7582 C CA . SER F 2 64 ? -9.17699 29.83247 -34.86896 1.000 29.85972 65 SER B CA 1
ATOM 7583 C C . SER F 2 64 ? -10.69554 29.82433 -34.87314 1.000 34.39898 65 SER B C 1
ATOM 7584 O O . SER F 2 64 ? -11.32473 29.53037 -35.89028 1.000 36.31725 65 SER B O 1
ATOM 7587 N N . GLY F 2 65 ? -11.27898 30.14120 -33.72349 1.000 37.28711 66 GLY B N 1
ATOM 7588 C CA . GLY F 2 65 ? -12.72094 30.22836 -33.63349 1.000 40.29064 66 GLY B CA 1
ATOM 7589 C C . GLY F 2 65 ? -13.22030 31.65333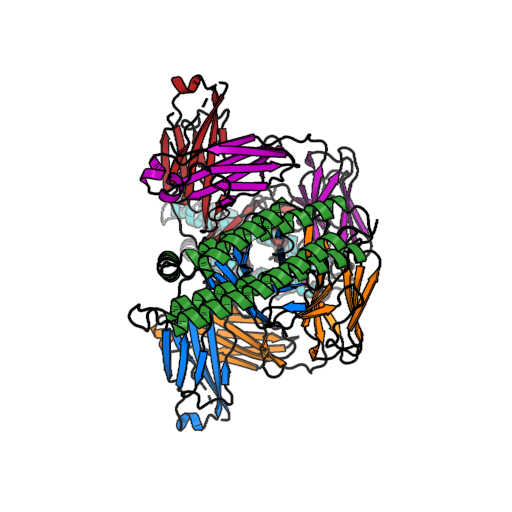 -33.51408 1.000 48.88560 66 GLY B C 1
ATOM 7590 O O . GLY F 2 65 ? -12.47174 32.55106 -33.11320 1.000 53.79151 66 GLY B O 1
ATOM 7591 N N . SER F 2 66 ? -14.48623 31.87305 -33.86338 1.000 45.95006 67 SER B N 1
ATOM 7592 C CA . SER F 2 66 ? -15.11949 33.16840 -33.67189 1.000 46.51996 67 SER B CA 1
ATOM 7593 C C . SER F 2 66 ? -16.61624 32.95363 -33.51681 1.000 52.41765 67 SER B C 1
ATOM 7594 O O . SER F 2 66 ? -17.17064 31.98471 -34.04101 1.000 54.45237 67 SER B O 1
ATOM 7597 N N . LYS F 2 67 ? -17.26584 33.86568 -32.79466 1.000 54.96986 68 LYS B N 1
ATOM 7598 C CA . LYS F 2 67 ? -18.70913 33.80274 -32.61285 1.000 57.44573 68 LYS B CA 1
ATOM 7599 C C . LYS F 2 67 ? -19.27109 35.21489 -32.55135 1.000 60.23176 68 LYS B C 1
ATOM 7600 O O . LYS F 2 67 ? -18.66133 36.10584 -31.95405 1.000 61.00504 68 LYS B O 1
ATOM 7606 N N . SER F 2 68 ? -20.43412 35.40998 -33.17226 1.000 61.84755 69 SER B N 1
ATOM 7607 C CA . SER F 2 68 ? -21.13963 36.68579 -33.11947 1.000 62.53189 69 SER B CA 1
ATOM 7608 C C . SER F 2 68 ? -22.62627 36.41094 -33.27629 1.000 60.11820 69 SER B C 1
ATOM 7609 O O . SER F 2 68 ? -23.04281 35.78569 -34.25855 1.000 59.61203 69 SER B O 1
ATOM 7612 N N . GLY F 2 69 ? -23.41542 36.86380 -32.30513 1.000 54.68593 70 GLY B N 1
ATOM 7613 C CA . GLY F 2 69 ? -24.85327 36.69794 -32.35613 1.000 59.64669 70 GLY B CA 1
ATOM 7614 C C . GLY F 2 69 ? -25.28196 35.25019 -32.45746 1.000 53.77439 70 GLY B C 1
ATOM 7615 O O . GLY F 2 69 ? -25.15320 34.48497 -31.49754 1.000 54.89891 70 GLY B O 1
ATOM 7616 N N . THR F 2 70 ? -25.78855 34.86152 -33.62558 1.000 48.40950 71 THR B N 1
ATOM 7617 C CA . THR F 2 70 ? -26.26795 33.50681 -33.85737 1.000 53.60735 71 THR B CA 1
ATOM 7618 C C . THR F 2 70 ? -25.37500 32.72093 -34.80870 1.000 54.36816 71 THR B C 1
ATOM 7619 O O . THR F 2 70 ? -25.75185 31.62086 -35.22683 1.000 53.69149 71 THR B O 1
ATOM 7623 N N . SER F 2 71 ? -24.20470 33.24873 -35.16235 1.000 52.26427 72 SER B N 1
ATOM 7624 C CA . SER F 2 71 ? -23.33594 32.59560 -36.13187 1.000 50.89372 72 SER B CA 1
ATOM 7625 C C . SER F 2 71 ? -21.92701 32.47615 -35.57423 1.000 50.88761 72 SER B C 1
ATOM 7626 O O . SER F 2 71 ? -21.35249 33.46410 -35.10656 1.000 52.12558 72 SER B O 1
ATOM 7629 N N . ALA F 2 72 ? -21.37828 31.26826 -35.62287 1.000 44.17717 73 ALA B N 1
ATOM 7630 C CA . ALA F 2 72 ? -19.97780 31.02131 -35.32553 1.000 41.53891 73 ALA B CA 1
ATOM 7631 C C . ALA F 2 72 ? -19.23484 30.69862 -36.61647 1.000 39.23330 73 ALA B C 1
ATOM 7632 O O . ALA F 2 72 ? -19.83470 30.42957 -37.66240 1.000 38.48432 73 ALA B O 1
ATOM 7634 N N . SER F 2 73 ? -17.90797 30.73723 -36.53560 1.000 36.49061 74 SER B N 1
ATOM 7635 C CA . SER F 2 73 ? -17.07625 30.46679 -37.69849 1.000 37.86178 74 SER B CA 1
ATOM 7636 C C . SER F 2 73 ? -15.73300 29.90871 -37.25334 1.000 38.78481 74 SER B C 1
ATOM 7637 O O . SER F 2 73 ? -15.16272 30.34690 -36.24898 1.000 36.68513 74 SER B O 1
ATOM 7640 N N . LEU F 2 74 ? -15.24326 28.93451 -38.01279 1.000 35.39023 75 LEU B N 1
ATOM 7641 C CA . LEU F 2 74 ? -13.93529 28.32647 -37.79997 1.000 36.14322 75 LEU B CA 1
ATOM 7642 C C . LEU F 2 74 ? -13.03618 28.69391 -38.97385 1.000 40.29668 75 LEU B C 1
ATOM 7643 O O . LEU F 2 74 ? -13.35381 28.37926 -40.12448 1.000 36.23814 75 LEU B O 1
ATOM 7648 N N . ALA F 2 75 ? -11.92831 29.36803 -38.68725 1.000 32.99969 76 ALA B N 1
ATOM 7649 C CA . ALA F 2 75 ? -11.00306 29.82341 -39.71150 1.000 34.53238 76 ALA B CA 1
ATOM 7650 C C . ALA F 2 75 ? -9.73920 28.97699 -39.68261 1.000 32.63249 76 ALA B C 1
ATOM 7651 O O . ALA F 2 75 ? -9.25357 28.60302 -38.60948 1.000 32.15821 76 ALA B O 1
ATOM 7653 N N . ILE F 2 76 ? -9.21883 28.67455 -40.87022 1.000 34.23098 77 ILE B N 1
ATOM 7654 C CA . ILE F 2 76 ? -7.98702 27.91537 -41.04546 1.000 32.80564 77 ILE B CA 1
ATOM 7655 C C . ILE F 2 76 ? -7.09841 28.71869 -41.98475 1.000 34.00481 77 ILE B C 1
ATOM 7656 O O . ILE F 2 76 ? -7.42214 28.87551 -43.16950 1.000 34.87824 77 ILE B O 1
ATOM 7661 N N . SER F 2 77 ? -5.99326 29.23734 -41.46109 1.000 40.43885 78 SER B N 1
ATOM 7662 C CA . SER F 2 77 ? -5.00928 29.95290 -42.25761 1.000 40.65669 78 SER B CA 1
ATOM 7663 C C . SER F 2 77 ? -3.80768 29.05290 -42.51375 1.000 41.61128 78 SER B C 1
ATOM 7664 O O . SER F 2 77 ? -3.45806 28.20404 -41.68951 1.000 47.82978 78 SER B O 1
ATOM 7667 N N . GLY F 2 78 ? -3.17600 29.24633 -43.66755 1.000 46.31399 79 GLY B N 1
ATOM 7668 C CA . GLY F 2 78 ? -2.11735 28.35074 -44.08875 1.000 46.19159 79 GLY B CA 1
ATOM 7669 C C . GLY F 2 78 ? -2.64342 26.94209 -44.26295 1.000 43.43802 79 GLY B C 1
ATOM 7670 O O . GLY F 2 78 ? -2.22044 26.01791 -43.56148 1.000 40.16730 79 GLY B O 1
ATOM 7671 N N . LEU F 2 79 ? -3.57768 26.77751 -45.19792 1.000 39.59615 80 LEU B N 1
ATOM 7672 C CA . LEU F 2 79 ? -4.27090 25.50778 -45.36665 1.000 34.13524 80 LEU B CA 1
ATOM 7673 C C . LEU F 2 79 ? -3.29328 24.40223 -45.74476 1.000 35.43225 80 LEU B C 1
ATOM 7674 O O . LEU F 2 79 ? -2.51389 24.54070 -46.69180 1.000 40.28414 80 LEU B O 1
ATOM 7679 N N . GLN F 2 80 ? -3.33427 23.30538 -44.99328 1.000 32.43410 81 GLN B N 1
ATOM 7680 C CA . GLN F 2 80 ? -2.48326 22.14918 -45.22534 1.000 27.22398 81 GLN B CA 1
ATOM 7681 C C . GLN F 2 80 ? -3.29268 21.01895 -45.84588 1.000 29.94059 81 GLN B C 1
ATOM 7682 O O . GLN F 2 80 ? -4.50003 20.90132 -45.62096 1.000 25.86643 81 GLN B O 1
ATOM 7688 N N . SER F 2 81 ? -2.60817 20.17726 -46.62412 1.000 37.29876 82 SER B N 1
ATOM 7689 C CA . SER F 2 81 ? -3.28484 19.06295 -47.27849 1.000 32.76076 82 SER B CA 1
ATOM 7690 C C . SER F 2 81 ? -3.84629 18.07371 -46.26615 1.000 35.72346 82 SER B C 1
ATOM 7691 O O . SER F 2 81 ? -4.82999 17.38323 -46.55570 1.000 41.90724 82 SER B O 1
ATOM 7694 N N . GLU F 2 82 ? -3.24509 17.99109 -45.07931 1.000 35.98187 83 GLU B N 1
ATOM 7695 C CA . GLU F 2 82 ? -3.73787 17.10372 -44.03326 1.000 35.15843 83 GLU B CA 1
ATOM 7696 C C . GLU F 2 82 ? -4.92303 17.67934 -43.26947 1.000 34.55190 83 GLU B C 1
ATOM 7697 O O . GLU F 2 82 ? -5.35299 17.07247 -42.28340 1.000 38.50889 83 GLU B O 1
ATOM 7703 N N . ASP F 2 83 ? -5.45156 18.82950 -43.68353 1.000 33.29068 84 ASP B N 1
ATOM 7704 C CA . ASP F 2 83 ? -6.65195 19.38700 -43.07484 1.000 30.75898 84 ASP B CA 1
ATOM 7705 C C . ASP F 2 83 ? -7.92346 19.01310 -43.82315 1.000 32.17113 84 ASP B C 1
ATOM 7706 O O . ASP F 2 83 ? -9.01858 19.34694 -43.35676 1.000 31.79734 84 ASP B O 1
ATOM 7711 N N . GLU F 2 84 ? -7.80363 18.33696 -44.96628 1.000 33.42502 85 GLU B N 1
ATOM 7712 C CA . GLU F 2 84 ? -8.96048 17.85166 -45.70709 1.000 33.04835 85 GLU B CA 1
ATOM 7713 C C . GLU F 2 84 ? -9.70274 16.82991 -44.85864 1.000 31.03535 85 GLU B C 1
ATOM 7714 O O . GLU F 2 84 ? -9.19713 15.72595 -44.63015 1.000 33.18228 85 GLU B O 1
ATOM 7720 N N . ALA F 2 85 ? -10.88864 17.19114 -44.37699 1.000 28.86999 86 ALA B N 1
ATOM 7721 C CA . ALA F 2 85 ? -11.59487 16.37687 -43.38904 1.000 26.61610 86 ALA B CA 1
ATOM 7722 C C . ALA F 2 85 ? -12.98589 16.96531 -43.18107 1.000 29.96266 86 ALA B C 1
ATOM 7723 O O . ALA F 2 85 ? -13.35220 17.97489 -43.79082 1.000 30.97661 86 ALA B O 1
ATOM 7725 N N . GLU F 2 86 ? -13.76179 16.32970 -42.30446 1.000 29.82354 87 GLU B N 1
ATOM 7726 C CA . GLU F 2 86 ? -15.10231 16.79152 -41.97729 1.000 31.03137 87 GLU B CA 1
ATOM 7727 C C . GLU F 2 86 ? -15.05955 17.62927 -40.70495 1.000 27.86859 87 GLU B C 1
ATOM 7728 O O . GLU F 2 86 ? -14.38358 17.27370 -39.73505 1.000 25.84464 87 GLU B O 1
ATOM 7734 N N . TYR F 2 87 ? -15.78088 18.74592 -40.71517 1.000 25.01842 88 TYR B N 1
ATOM 7735 C CA . TYR F 2 87 ? -15.79522 19.68280 -39.60047 1.000 24.72273 88 TYR B CA 1
ATOM 7736 C C . TYR F 2 87 ? -17.22244 19.85858 -39.10427 1.000 30.08412 88 TYR B C 1
ATOM 7737 O O . TYR F 2 87 ? -18.13520 20.10531 -39.89998 1.000 30.39746 88 TYR B O 1
ATOM 7746 N N . TYR F 2 88 ? -17.41046 19.72887 -37.79253 1.000 25.17636 89 TYR B N 1
ATOM 7747 C CA . TYR F 2 88 ? -18.72464 19.81358 -37.17118 1.000 26.70804 89 TYR B CA 1
ATOM 7748 C C . TYR F 2 88 ? -18.72655 20.90243 -36.10907 1.000 25.38971 89 TYR B C 1
ATOM 7749 O O . TYR F 2 88 ? -17.82775 20.95222 -35.26565 1.000 24.08042 89 TYR B O 1
ATOM 7758 N N . CYS F 2 89 ? -19.73625 21.76509 -36.14442 1.000 28.49060 90 CYS B N 1
ATOM 7759 C CA . CYS F 2 89 ? -20.00122 22.68674 -35.05006 1.000 29.98810 90 CYS B CA 1
ATOM 7760 C C . CYS F 2 89 ? -21.11747 22.11383 -34.18993 1.000 30.31794 90 CYS B C 1
ATOM 7761 O O . CYS F 2 89 ? -22.08358 21.54393 -34.70642 1.000 32.60851 90 CYS B O 1
ATOM 7764 N N . ALA F 2 90 ? -20.96777 22.25267 -32.87594 1.000 28.43480 91 ALA B N 1
ATOM 7765 C CA . ALA F 2 90 ? -21.89812 21.68448 -31.91459 1.000 29.10189 91 ALA B CA 1
ATOM 7766 C C . ALA F 2 90 ? -22.19981 22.71534 -30.84083 1.000 27.39479 91 ALA B C 1
ATOM 7767 O O . ALA F 2 90 ? -21.37767 23.58620 -30.54747 1.000 29.64204 91 ALA B O 1
ATOM 7769 N N . ALA F 2 91 ? -23.38631 22.60234 -30.25237 1.000 27.55198 92 ALA B N 1
ATOM 7770 C CA . ALA F 2 91 ? -23.78108 23.51169 -29.18508 1.000 35.31358 92 ALA B CA 1
ATOM 7771 C C . ALA F 2 91 ? -24.95364 22.91430 -28.42475 1.000 37.53296 92 ALA B C 1
ATOM 7772 O O . ALA F 2 91 ? -25.68324 22.06358 -28.93784 1.000 52.01975 92 ALA B O 1
ATOM 7774 N N . TRP F 2 92 ? -25.13103 23.37938 -27.19325 1.000 34.80589 93 TRP B N 1
ATOM 7775 C CA . TRP F 2 92 ? -26.26885 22.95451 -26.39387 1.000 37.41132 93 TRP B CA 1
ATOM 7776 C C . TRP F 2 92 ? -27.50159 23.75795 -26.78814 1.000 45.72736 93 TRP B C 1
ATOM 7777 O O . TRP F 2 92 ? -27.40635 24.94056 -27.12685 1.000 47.69567 93 TRP B O 1
ATOM 7788 N N . ASP F 2 93 ? -28.66169 23.10666 -26.75237 1.000 46.77315 94 ASP B N 1
ATOM 7789 C CA . ASP F 2 93 ? -29.93283 23.72114 -27.10435 1.000 49.01437 94 ASP B CA 1
ATOM 7790 C C . ASP F 2 93 ? -30.89065 23.54985 -25.93421 1.000 60.42339 94 ASP B C 1
ATOM 7791 O O . ASP F 2 93 ? -31.10931 22.42493 -25.46287 1.000 73.40653 94 ASP B O 1
ATOM 7796 N N . ASP F 2 94 ? -31.45352 24.67025 -25.46943 1.000 65.02390 95 ASP B N 1
ATOM 7797 C CA . ASP F 2 94 ? -32.31735 24.66152 -24.29378 1.000 65.00026 95 ASP B CA 1
ATOM 7798 C C . ASP F 2 94 ? -33.75892 24.30906 -24.63818 1.000 60.54866 95 ASP B C 1
ATOM 7799 O O . ASP F 2 94 ? -34.46829 23.74015 -23.80083 1.000 59.74507 95 ASP B O 1
ATOM 7804 N N . SER F 2 95 ? -34.21219 24.64108 -25.84863 1.000 58.97542 96 SER B N 1
ATOM 7805 C CA . SER F 2 95 ? -35.53781 24.21068 -26.28047 1.000 54.50508 96 SER B CA 1
ATOM 7806 C C . SER F 2 95 ? -35.57725 22.70052 -26.47137 1.000 56.06891 96 SER B C 1
ATOM 7807 O O . SER F 2 95 ? -36.50573 22.02813 -26.00760 1.000 59.41801 96 SER B O 1
ATOM 7810 N N . LEU F 2 96 ? -34.57107 22.14925 -27.15282 1.000 53.12022 97 LEU B N 1
ATOM 7811 C CA . LEU F 2 96 ? -34.44906 20.70443 -27.28427 1.000 50.14939 97 LEU B CA 1
ATOM 7812 C C . LEU F 2 96 ? -33.87149 20.05359 -26.03541 1.000 50.22675 97 LEU B C 1
ATOM 7813 O O . LEU F 2 96 ? -34.06461 18.84838 -25.83695 1.000 52.53638 97 LEU B O 1
ATOM 7818 N N . LYS F 2 97 ? -33.17946 20.82446 -25.19424 1.000 50.68858 98 LYS B N 1
ATOM 7819 C CA . LYS F 2 97 ? -32.54804 20.32123 -23.97501 1.000 49.57728 98 LYS B CA 1
ATOM 7820 C C . LYS F 2 97 ? -31.55642 19.20136 -24.29734 1.000 47.80027 98 LYS B C 1
ATOM 7821 O O . LYS F 2 97 ? -31.64118 18.08687 -23.77773 1.000 51.52759 98 LYS B O 1
ATOM 7827 N N . GLY F 2 98 ? -30.60915 19.51650 -25.17315 1.000 42.21051 99 GLY B N 1
ATOM 7828 C CA . GLY F 2 98 ? -29.62875 18.52041 -25.57473 1.000 34.88173 99 GLY B CA 1
ATOM 7829 C C . GLY F 2 98 ? -28.62227 19.10753 -26.53871 1.000 39.14294 99 GLY B C 1
ATOM 7830 O O . GLY F 2 98 ? -28.75973 20.24031 -27.00936 1.000 39.32160 99 GLY B O 1
ATOM 7831 N N . ALA F 2 99 ? -27.59584 18.31216 -26.82614 1.000 34.19173 100 ALA B N 1
ATOM 7832 C CA . ALA F 2 99 ? -26.54000 18.74275 -27.73033 1.000 29.14695 100 ALA B CA 1
ATOM 7833 C C . ALA F 2 99 ? -26.97074 18.56419 -29.18022 1.000 35.40411 100 ALA B C 1
ATOM 7834 O O . ALA F 2 99 ? -27.55046 17.53895 -29.55137 1.000 39.02346 100 ALA B O 1
ATOM 7836 N N . VAL F 2 100 ? -26.68909 19.57583 -29.99971 1.000 32.23837 101 VAL B N 1
ATOM 7837 C CA . VAL F 2 100 ? -26.98926 19.55033 -31.42334 1.000 28.36875 101 VAL B CA 1
ATOM 7838 C C . VAL F 2 100 ? -25.70197 19.80331 -32.19362 1.000 28.99522 101 VAL B C 1
ATOM 7839 O O . VAL F 2 100 ? -24.80788 20.52366 -31.73508 1.000 33.26072 101 VAL B O 1
ATOM 7843 N N . PHE F 2 101 ? -25.60974 19.18875 -33.37036 1.000 31.34379 102 PHE B N 1
ATOM 7844 C CA . PHE F 2 101 ? -24.45474 19.30253 -34.24585 1.000 28.70783 102 PHE B CA 1
ATOM 7845 C C . PHE F 2 101 ? -24.87285 19.89360 -35.58506 1.000 30.61414 102 PHE B C 1
ATOM 7846 O O . PHE F 2 101 ? -26.04486 19.85532 -35.96908 1.000 39.31604 102 PHE B O 1
ATOM 7854 N N . GLY F 2 102 ? -23.89418 20.43522 -36.30110 1.000 26.94693 103 GLY B N 1
ATOM 7855 C CA . GLY F 2 102 ? -24.13795 20.88703 -37.65068 1.000 28.04578 103 GLY B CA 1
ATOM 7856 C C . GLY F 2 102 ? -24.12438 19.73742 -38.63584 1.000 35.56836 103 GLY B C 1
ATOM 7857 O O . GLY F 2 102 ? -23.74269 18.61151 -38.31698 1.000 35.10500 103 GLY B O 1
ATOM 7858 N N . GLY F 2 103 ? -24.55796 20.03594 -39.86184 1.000 45.37685 104 GLY B N 1
ATOM 7859 C CA . GLY F 2 103 ? -24.56057 19.02894 -40.90834 1.000 38.11019 104 GLY B CA 1
ATOM 7860 C C . GLY F 2 103 ? -23.17927 18.54430 -41.29580 1.000 37.22842 104 GLY B C 1
ATOM 7861 O O . GLY F 2 103 ? -23.05136 17.46155 -41.87798 1.000 36.73603 104 GLY B O 1
ATOM 7862 N N . GLY F 2 104 ? -22.14112 19.31628 -40.98104 1.000 41.47066 105 GLY B N 1
ATOM 7863 C CA . GLY F 2 104 ? -20.78197 18.93447 -41.30543 1.000 34.35438 105 GLY B CA 1
ATOM 7864 C C . GLY F 2 104 ? -20.30362 19.50717 -42.62231 1.000 33.24682 105 GLY B C 1
ATOM 7865 O O . GLY F 2 104 ? -21.03285 19.48836 -43.61759 1.000 35.16016 105 GLY B O 1
ATOM 7866 N N . THR F 2 105 ? -19.07811 20.01987 -42.64082 1.000 33.68075 106 THR B N 1
ATOM 7867 C CA . THR F 2 105 ? -18.47724 20.59020 -43.83761 1.000 34.28120 106 THR B CA 1
ATOM 7868 C C . THR F 2 105 ? -17.29223 19.73289 -44.25988 1.000 35.07914 106 THR B C 1
ATOM 7869 O O . THR F 2 105 ? -16.40502 19.45357 -43.44713 1.000 33.71138 106 THR B O 1
ATOM 7873 N N . GLN F 2 106 ? -17.28769 19.30760 -45.52217 1.000 35.78750 107 GLN B N 1
ATOM 7874 C CA . GLN F 2 106 ? -16.19375 18.51054 -46.07432 1.000 29.49536 107 GLN B CA 1
ATOM 7875 C C . GLN F 2 106 ? -15.16980 19.46603 -46.67402 1.000 34.13844 107 GLN B C 1
ATOM 7876 O O . GLN F 2 106 ? -15.31438 19.91526 -47.81461 1.000 35.35806 107 GLN B O 1
ATOM 7882 N N . LEU F 2 107 ? -14.13899 19.79767 -45.89719 1.000 31.93479 108 LEU B N 1
ATOM 7883 C CA . LEU F 2 107 ? -13.04409 20.62247 -46.39368 1.000 30.62957 108 LEU B CA 1
ATOM 7884 C C . LEU F 2 107 ? -12.15677 19.76455 -47.28556 1.000 35.39247 108 LEU B C 1
ATOM 7885 O O . LEU F 2 107 ? -11.52010 18.81249 -46.81224 1.000 39.30612 108 LEU B O 1
ATOM 7890 N N . THR F 2 108 ? -12.12978 20.10016 -48.57396 1.000 32.58974 109 THR B N 1
ATOM 7891 C CA . THR F 2 108 ? -11.29680 19.44247 -49.57019 1.000 38.17303 109 THR B CA 1
ATOM 7892 C C . THR F 2 108 ? -10.18651 20.39354 -49.99006 1.000 41.90842 109 THR B C 1
ATOM 7893 O O . THR F 2 108 ? -10.45499 21.54627 -50.34452 1.000 38.59916 109 THR B O 1
ATOM 7897 N N . VAL F 2 109 ? -8.94844 19.91298 -49.95547 1.000 45.26223 110 VAL B N 1
ATOM 7898 C CA . VAL F 2 109 ? -7.78425 20.71584 -50.31231 1.000 48.17623 110 VAL B CA 1
ATOM 7899 C C . VAL F 2 109 ? -7.37104 20.30829 -51.72152 1.000 54.46161 110 VAL B C 1
ATOM 7900 O O . VAL F 2 109 ? -6.78190 19.24308 -51.93138 1.000 56.98011 110 VAL B O 1
ATOM 7904 N N . LEU F 2 110 ? -7.68864 21.15534 -52.69307 1.000 52.46394 111 LEU B N 1
ATOM 7905 C CA . LEU F 2 110 ? -7.32944 20.90132 -54.07804 1.000 67.92947 111 LEU B CA 1
ATOM 7906 C C . LEU F 2 110 ? -5.91924 21.40897 -54.35781 1.000 74.72229 111 LEU B C 1
ATOM 7907 O O . LEU F 2 110 ? -5.39774 22.28610 -53.66577 1.000 83.28929 111 LEU B O 1
ATOM 7912 N N . GLY F 2 111 ? -5.30673 20.84747 -55.39559 1.000 82.13915 112 GLY B N 1
ATOM 7913 C CA . GLY F 2 111 ? -3.94504 21.20011 -55.74234 1.000 68.72702 112 GLY B CA 1
ATOM 7914 C C . GLY F 2 111 ? -3.14361 20.02661 -56.26372 1.000 71.08114 112 GLY B C 1
ATOM 7915 O O . GLY F 2 111 ? -2.13032 20.21632 -56.94358 1.000 73.80837 112 GLY B O 1
ATOM 7916 N N . GLN F 2 112 ? -3.58785 18.80296 -55.94994 1.000 69.01778 113 GLN B N 1
ATOM 7917 C CA . GLN F 2 112 ? -2.97020 17.61576 -56.52633 1.000 64.62356 113 GLN B CA 1
ATOM 7918 C C . GLN F 2 112 ? -3.40591 17.47294 -57.98579 1.000 64.14491 113 GLN B C 1
ATOM 7919 O O . GLN F 2 112 ? -4.57498 17.70401 -58.30687 1.000 57.95927 113 GLN B O 1
ATOM 7925 N N . PRO F 2 113 ? -2.49120 17.11440 -58.88921 1.000 56.43415 114 PRO B N 1
ATOM 7926 C CA . PRO F 2 113 ? -2.83513 17.09946 -60.31728 1.000 49.66352 114 PRO B CA 1
ATOM 7927 C C . PRO F 2 113 ? -3.92220 16.08531 -60.64442 1.000 46.01966 114 PRO B C 1
ATOM 7928 O O . PRO F 2 113 ? -4.07222 15.05959 -59.97705 1.000 49.51565 114 PRO B O 1
ATOM 7932 N N . LYS F 2 114 ? -4.68359 16.39088 -61.69357 1.000 43.70417 115 LYS B N 1
ATOM 7933 C CA . LYS F 2 114 ? -5.73666 15.49746 -62.15694 1.000 41.97993 115 LYS B CA 1
ATOM 7934 C C . LYS F 2 114 ? -5.14310 14.20030 -62.69547 1.000 43.86891 115 LYS B C 1
ATOM 7935 O O . LYS F 2 114 ? -4.07199 14.19587 -63.30831 1.000 41.92721 115 LYS B O 1
ATOM 7941 N N . ALA F 2 115 ? -5.84544 13.09232 -62.46125 1.000 42.91005 116 ALA B N 1
ATOM 7942 C CA . ALA F 2 115 ? -5.40831 11.77914 -62.91428 1.000 36.20259 116 ALA B CA 1
ATOM 7943 C C . ALA F 2 115 ? -6.56734 11.05241 -63.57984 1.000 36.86613 116 ALA B C 1
ATOM 7944 O O . ALA F 2 115 ? -7.66226 10.97042 -63.01330 1.000 35.88724 116 ALA B O 1
ATOM 7946 N N . ALA F 2 116 ? -6.32125 10.52753 -64.78005 1.000 42.96761 117 ALA B N 1
ATOM 7947 C CA . ALA F 2 116 ? -7.32270 9.75535 -65.50019 1.000 36.06509 117 ALA B CA 1
ATOM 7948 C C . ALA F 2 116 ? -7.42564 8.35171 -64.90564 1.000 37.40650 117 ALA B C 1
ATOM 7949 O O . ALA F 2 116 ? -6.42149 7.79241 -64.45532 1.000 34.59879 117 ALA B O 1
ATOM 7951 N N . PRO F 2 117 ? -8.61980 7.76312 -64.89707 1.000 33.70337 118 PRO B N 1
ATOM 7952 C CA . PRO F 2 117 ? -8.80787 6.47512 -64.22073 1.000 30.51800 118 PRO B CA 1
ATOM 7953 C C . PRO F 2 117 ? -8.26531 5.30568 -65.02864 1.000 31.45904 118 PRO B C 1
ATOM 7954 O O . PRO F 2 117 ? -8.39876 5.25151 -66.25343 1.000 37.74862 118 PRO B O 1
ATOM 7958 N N . SER F 2 118 ? -7.65052 4.36021 -64.32034 1.000 31.07406 119 SER B N 1
ATOM 7959 C CA . SER F 2 118 ? -7.20670 3.10110 -64.90496 1.000 28.94768 119 SER B CA 1
ATOM 7960 C C . SER F 2 118 ? -8.28678 2.04835 -64.69307 1.000 31.33305 119 SER B C 1
ATOM 7961 O O . SER F 2 118 ? -8.71900 1.81453 -63.55874 1.000 31.84212 119 SER B O 1
ATOM 7964 N N . VAL F 2 119 ? -8.71130 1.41344 -65.78429 1.000 29.56263 120 VAL B N 1
ATOM 7965 C CA . VAL F 2 119 ? -9.88532 0.54955 -65.80240 1.000 27.22152 120 VAL B CA 1
ATOM 7966 C C . VAL F 2 119 ? -9.46797 -0.86848 -66.16251 1.000 29.42456 120 VAL B C 1
ATOM 7967 O O . VAL F 2 119 ? -8.69593 -1.07938 -67.10447 1.000 33.07046 120 VAL B O 1
ATOM 7971 N N . THR F 2 120 ? -10.00318 -1.84042 -65.42638 1.000 26.03530 121 THR B N 1
ATOM 7972 C CA . THR F 2 120 ? -9.76509 -3.25405 -65.69348 1.000 25.13061 121 THR B CA 1
ATOM 7973 C C . THR F 2 120 ? -11.09585 -3.98722 -65.63681 1.000 25.93899 121 THR B C 1
ATOM 7974 O O . THR F 2 120 ? -11.77111 -3.96599 -64.60335 1.000 26.47763 121 THR B O 1
ATOM 7978 N N . LEU F 2 121 ? -11.47237 -4.63253 -66.73865 1.000 24.59141 122 LEU B N 1
ATOM 7979 C CA . LEU F 2 121 ? -12.72777 -5.36990 -66.82643 1.000 22.55511 122 LEU B CA 1
ATOM 7980 C C . LEU F 2 121 ? -12.42899 -6.86344 -66.85146 1.000 23.06301 122 LEU B C 1
ATOM 7981 O O . LEU F 2 121 ? -11.65354 -7.33354 -67.69122 1.000 26.75125 122 LEU B O 1
ATOM 7986 N N . PHE F 2 122 ? -13.04719 -7.60055 -65.93271 1.000 19.90935 123 PHE B N 1
ATOM 7987 C CA . PHE F 2 122 ? -12.93738 -9.04333 -65.85738 1.000 20.43238 123 PHE B CA 1
ATOM 7988 C C . PHE F 2 122 ? -14.27403 -9.68623 -66.18504 1.000 23.05621 123 PHE B C 1
ATOM 7989 O O . PHE F 2 122 ? -15.29895 -9.33133 -65.57977 1.000 25.41288 123 PHE B O 1
ATOM 7997 N N . PRO F 2 123 ? -14.29447 -10.62244 -67.12956 1.000 22.01343 124 PRO B N 1
ATOM 7998 C CA . PRO F 2 123 ? -15.51239 -11.37671 -67.42167 1.000 23.29865 124 PRO B CA 1
ATOM 7999 C C . PRO F 2 123 ? -15.74002 -12.44380 -66.36693 1.000 26.07336 124 PRO B C 1
ATOM 8000 O O . PRO F 2 123 ? -14.86426 -12.67788 -65.52020 1.000 29.14069 124 PRO B O 1
ATOM 8004 N N . PRO F 2 124 ? -16.89210 -13.11580 -66.37471 1.000 31.47810 125 PRO B N 1
ATOM 8005 C CA . PRO F 2 124 ? -17.12539 -14.16430 -65.37725 1.000 31.56952 125 PRO B CA 1
ATOM 8006 C C . PRO F 2 124 ? -16.22580 -15.36697 -65.61065 1.000 31.58754 125 PRO B C 1
ATOM 8007 O O . PRO F 2 124 ? -15.85825 -15.69339 -66.74223 1.000 28.11189 125 PRO B O 1
ATOM 8011 N N . SER F 2 125 ? -15.86781 -16.02467 -64.51284 1.000 37.70056 126 SER B N 1
ATOM 8012 C CA . SER F 2 125 ? -15.01958 -17.20164 -64.57791 1.000 38.87494 126 SER B CA 1
ATOM 8013 C C . SER F 2 125 ? -15.82800 -18.42343 -65.00097 1.000 41.94606 126 SER B C 1
ATOM 8014 O O . SER F 2 125 ? -17.06061 -18.44135 -64.93853 1.000 40.09101 126 SER B O 1
ATOM 8017 N N . SER F 2 126 ? -15.10924 -19.45965 -65.43809 1.000 41.88929 127 SER B N 1
ATOM 8018 C CA . SER F 2 126 ? -15.76522 -20.72638 -65.73768 1.000 39.57359 127 SER B CA 1
ATOM 8019 C C . SER F 2 126 ? -16.34881 -21.35692 -64.48077 1.000 43.59543 127 SER B C 1
ATOM 8020 O O . SER F 2 126 ? -17.40082 -22.00428 -64.54522 1.000 46.56120 127 SER B O 1
ATOM 8023 N N . GLU F 2 127 ? -15.68785 -21.17152 -63.33425 1.000 41.77585 128 GLU B N 1
ATOM 8024 C CA . GLU F 2 127 ? -16.22519 -21.67055 -62.07232 1.000 43.45381 128 GLU B CA 1
ATOM 8025 C C . GLU F 2 127 ? -17.59879 -21.07638 -61.79065 1.000 40.37608 128 GLU B C 1
ATOM 8026 O O . GLU F 2 127 ? -18.55992 -21.80353 -61.51297 1.000 37.58765 128 GLU B O 1
ATOM 8032 N N . GLU F 2 128 ? -17.70868 -19.74741 -61.86057 1.000 39.79162 129 GLU B N 1
ATOM 8033 C CA . GLU F 2 128 ? -18.98765 -19.09717 -61.60146 1.000 40.08167 129 GLU B CA 1
ATOM 8034 C C . GLU F 2 128 ? -20.01776 -19.43745 -62.67078 1.000 38.25762 129 GLU B C 1
ATOM 8035 O O . GLU F 2 128 ? -21.20631 -19.57829 -62.35830 1.000 34.75877 129 GLU B O 1
ATOM 8041 N N . LEU F 2 129 ? -19.58586 -19.57869 -63.92858 1.000 39.05072 130 LEU B N 1
ATOM 8042 C CA . LEU F 2 129 ? -20.51453 -19.95532 -64.99038 1.000 36.85105 130 LEU B CA 1
ATOM 8043 C C . LEU F 2 129 ? -21.09671 -21.34284 -64.74655 1.000 44.43203 130 LEU B C 1
ATOM 8044 O O . LEU F 2 129 ? -22.28045 -21.58296 -65.01325 1.000 42.28046 130 LEU B O 1
ATOM 8049 N N . GLN F 2 130 ? -20.28379 -22.27048 -64.23764 1.000 47.96962 131 GLN B N 1
ATOM 8050 C CA . GLN F 2 130 ? -20.79296 -23.59031 -63.88738 1.000 49.13110 131 GLN B CA 1
ATOM 8051 C C . GLN F 2 130 ? -21.53469 -23.60180 -62.55745 1.000 39.64000 131 GLN B C 1
ATOM 8052 O O . GLN F 2 130 ? -22.19958 -24.59629 -62.24711 1.000 38.10519 131 GLN B O 1
ATOM 8058 N N . ALA F 2 131 ? -21.43470 -22.53295 -61.76948 1.000 39.91720 132 ALA B N 1
ATOM 8059 C CA . ALA F 2 131 ? -22.29374 -22.32592 -60.61181 1.000 36.53886 132 ALA B CA 1
ATOM 8060 C C . ALA F 2 131 ? -23.56968 -21.57967 -60.97427 1.000 36.05268 132 ALA B C 1
ATOM 8061 O O . ALA F 2 131 ? -24.30286 -21.15261 -60.07540 1.000 36.81475 132 ALA B O 1
ATOM 8063 N N . ASN F 2 132 ? -23.82781 -21.39924 -62.27235 1.000 34.15034 133 ASN B N 1
ATOM 8064 C CA . ASN F 2 132 ? -25.05140 -20.77683 -62.77966 1.000 32.35303 133 ASN B CA 1
ATOM 8065 C C . ASN F 2 132 ? -25.14642 -19.30565 -62.37905 1.000 33.36634 133 ASN B C 1
ATOM 8066 O O . ASN F 2 132 ? -26.22228 -18.79881 -62.05473 1.000 30.32422 133 ASN B O 1
ATOM 8071 N N . LYS F 2 133 ? -24.01141 -18.61050 -62.41415 1.000 34.45327 134 LYS B N 1
ATOM 8072 C CA . LYS F 2 133 ? -23.96351 -17.18034 -62.15167 1.000 31.04373 134 LYS B CA 1
ATOM 8073 C C . LYS F 2 133 ? -22.93925 -16.53994 -63.07845 1.000 34.13081 134 LYS B C 1
ATOM 8074 O O . LYS F 2 133 ? -22.00868 -17.19373 -63.55561 1.000 34.23765 134 LYS B O 1
ATOM 8080 N N . ALA F 2 134 ? -23.13244 -15.24984 -63.34726 1.000 35.59072 135 ALA B N 1
ATOM 8081 C CA . ALA F 2 134 ? -22.18679 -14.47960 -64.14341 1.000 23.79980 135 ALA B CA 1
ATOM 8082 C C . ALA F 2 134 ? -22.00850 -13.11915 -63.49533 1.000 25.88955 135 ALA B C 1
ATOM 8083 O O . ALA F 2 134 ? -22.99429 -12.46689 -63.14238 1.000 30.59320 135 ALA B O 1
ATOM 8085 N N . THR F 2 135 ? -20.75958 -12.69189 -63.33876 1.000 25.97976 136 THR B N 1
ATOM 8086 C CA . THR F 2 135 ? -20.46741 -11.40712 -62.71196 1.000 25.19954 136 THR B CA 1
ATOM 8087 C C . THR F 2 135 ? -19.34053 -10.74489 -63.48828 1.000 24.15399 136 THR B C 1
ATOM 8088 O O . THR F 2 135 ? -18.22557 -11.27314 -63.54106 1.000 29.52081 136 THR B O 1
ATOM 8092 N N . LEU F 2 136 ? -19.63911 -9.60674 -64.10694 1.000 20.96429 137 LEU B N 1
ATOM 8093 C CA . LEU F 2 136 ? -18.61820 -8.76356 -64.71055 1.000 18.47132 137 LEU B CA 1
ATOM 8094 C C . LEU F 2 136 ? -18.08440 -7.81870 -63.64294 1.000 20.12836 137 LEU B C 1
ATOM 8095 O O . LEU F 2 136 ? -18.86697 -7.21872 -62.89612 1.000 26.92455 137 LEU B O 1
ATOM 8100 N N . VAL F 2 137 ? -16.76090 -7.69747 -63.55999 1.000 12.88288 138 VAL B N 1
ATOM 8101 C CA . VAL F 2 137 ? -16.11966 -6.89651 -62.52139 1.000 11.94212 138 VAL B CA 1
ATOM 8102 C C . VAL F 2 137 ? -15.32609 -5.78269 -63.18718 1.000 16.19419 138 VAL B C 1
ATOM 8103 O O . VAL F 2 137 ? -14.36571 -6.05187 -63.91612 1.000 30.43295 138 VAL B O 1
ATOM 8107 N N . CYS F 2 138 ? -15.71746 -4.53490 -62.93032 1.000 17.17173 139 CYS B N 1
ATOM 8108 C CA . CYS F 2 138 ? -15.05483 -3.35834 -63.48164 1.000 17.89699 139 CYS B CA 1
ATOM 8109 C C . CYS F 2 138 ? -14.34476 -2.64669 -62.33511 1.000 21.33753 139 CYS B C 1
ATOM 8110 O O . CYS F 2 138 ? -14.99706 -2.10505 -61.43660 1.000 23.54325 139 CYS B O 1
ATOM 8113 N N . LEU F 2 139 ? -13.01454 -2.66176 -62.35664 1.000 20.22788 140 LEU B N 1
ATOM 8114 C CA . LEU F 2 139 ? -12.19927 -2.04742 -61.31722 1.000 17.78279 140 LEU B CA 1
ATOM 8115 C C . LEU F 2 139 ? -11.58185 -0.75816 -61.84245 1.000 23.69795 140 LEU B C 1
ATOM 8116 O O . LEU F 2 139 ? -10.91404 -0.76577 -62.88267 1.000 29.23514 140 LEU B O 1
ATOM 8121 N N . ILE F 2 140 ? -11.79977 0.34104 -61.11969 1.000 23.26388 141 ILE B N 1
ATOM 8122 C CA . ILE F 2 140 ? -11.32630 1.66714 -61.49439 1.000 22.31453 141 ILE B CA 1
ATOM 8123 C C . ILE F 2 140 ? -10.37546 2.14208 -60.40631 1.000 23.81260 141 ILE B C 1
ATOM 8124 O O . ILE F 2 140 ? -10.71241 2.07685 -59.21985 1.000 28.44415 141 ILE B O 1
ATOM 8129 N N . SER F 2 141 ? -9.19673 2.62184 -60.79826 1.000 26.76693 142 SER B N 1
ATOM 8130 C CA . SER F 2 141 ? -8.19394 2.99759 -59.80860 1.000 33.73697 142 SER B CA 1
ATOM 8131 C C . SER F 2 141 ? -7.39505 4.20743 -60.27567 1.000 37.56662 142 SER B C 1
ATOM 8132 O O . SER F 2 141 ? -7.31720 4.50635 -61.46931 1.000 35.33146 142 SER B O 1
ATOM 8135 N N . ASP F 2 142 ? -6.81087 4.91186 -59.29965 1.000 38.87285 143 ASP B N 1
ATOM 8136 C CA . ASP F 2 142 ? -5.79540 5.93909 -59.55335 1.000 40.21875 143 ASP B CA 1
ATOM 8137 C C . ASP F 2 142 ? -6.36830 7.11138 -60.34515 1.000 40.35889 143 ASP B C 1
ATOM 8138 O O . ASP F 2 142 ? -5.83039 7.51667 -61.37742 1.000 55.87811 143 ASP B O 1
ATOM 8143 N N . PHE F 2 143 ? -7.47099 7.66327 -59.84858 1.000 36.85843 144 PHE B N 1
ATOM 8144 C CA . PHE F 2 143 ? -8.06859 8.84861 -60.43986 1.000 36.73606 144 PHE B CA 1
ATOM 8145 C C . PHE F 2 143 ? -8.26010 9.91463 -59.37037 1.000 40.49579 144 PHE B C 1
ATOM 8146 O O . PHE F 2 143 ? -8.46178 9.61143 -58.19018 1.000 39.49217 144 PHE B O 1
ATOM 8154 N N . TYR F 2 144 ? -8.17711 11.17478 -59.80214 1.000 42.91878 145 TYR B N 1
ATOM 8155 C CA . TYR F 2 144 ? -8.33338 12.33321 -58.94509 1.000 43.06207 145 TYR B CA 1
ATOM 8156 C C . TYR F 2 144 ? -8.97844 13.40546 -59.80739 1.000 43.74889 145 TYR B C 1
ATOM 8157 O O . TYR F 2 144 ? -8.50166 13.63772 -60.93132 1.000 45.15124 145 TYR B O 1
ATOM 8166 N N . PRO F 2 145 ? -10.05966 14.05422 -59.33792 1.000 42.38144 146 PRO B N 1
ATOM 8167 C CA . PRO F 2 145 ? -10.72527 13.82537 -58.05015 1.000 44.24392 146 PRO B CA 1
ATOM 8168 C C . PRO F 2 145 ? -11.59588 12.55872 -58.00204 1.000 46.03680 146 PRO B C 1
ATOM 8169 O O . PRO F 2 145 ? -11.78473 11.88520 -59.02027 1.000 41.49571 146 PRO B O 1
ATOM 8173 N N . GLY F 2 146 ? -12.13553 12.25422 -56.82163 1.000 45.12330 147 GLY B N 1
ATOM 8174 C CA . GLY F 2 146 ? -12.95951 11.07384 -56.64520 1.000 43.90118 147 GLY B CA 1
ATOM 8175 C C . GLY F 2 146 ? -14.39729 11.28535 -57.07076 1.000 45.79795 147 GLY B C 1
ATOM 8176 O O . GLY F 2 146 ? -15.30033 11.33298 -56.23064 1.000 57.93625 147 GLY B O 1
ATOM 8177 N N . ALA F 2 147 ? -14.62323 11.42145 -58.37761 1.000 37.13252 148 ALA B N 1
ATOM 8178 C CA . ALA F 2 147 ? -15.96897 11.64578 -58.90358 1.000 38.21102 148 ALA B CA 1
ATOM 8179 C C . ALA F 2 147 ? -16.04587 10.98486 -60.27676 1.000 44.35170 148 ALA B C 1
ATOM 8180 O O . ALA F 2 147 ? -15.64647 11.58511 -61.27964 1.000 43.96824 148 ALA B O 1
ATOM 8182 N N . VAL F 2 148 ? -16.56746 9.75972 -60.31395 1.000 43.47181 149 VAL B N 1
ATOM 8183 C CA . VAL F 2 148 ? -16.69261 8.99628 -61.54801 1.000 39.01956 149 VAL B CA 1
ATOM 8184 C C . VAL F 2 148 ? -18.12690 8.51134 -61.69136 1.000 35.48190 149 VAL B C 1
ATOM 8185 O O . VAL F 2 148 ? -18.84995 8.34460 -60.70411 1.000 34.66290 149 VAL B O 1
ATOM 8189 N N . THR F 2 149 ? -18.54184 8.30012 -62.93793 1.000 34.24570 150 THR B N 1
ATOM 8190 C CA . THR F 2 149 ? -19.83552 7.70200 -63.24448 1.000 39.14844 150 THR B CA 1
ATOM 8191 C C . THR F 2 149 ? -19.60471 6.43990 -64.06241 1.000 38.51037 150 THR B C 1
ATOM 8192 O O . THR F 2 149 ? -18.87165 6.46694 -65.05591 1.000 42.16448 150 THR B O 1
ATOM 8196 N N . VAL F 2 150 ? -20.22457 5.33951 -63.64638 1.000 31.04478 151 VAL B N 1
ATOM 8197 C CA . VAL F 2 150 ? -20.05153 4.04508 -64.29372 1.000 23.77894 151 VAL B CA 1
ATOM 8198 C C . VAL F 2 150 ? -21.34467 3.66953 -65.00266 1.000 23.63451 151 VAL B C 1
ATOM 8199 O O . VAL F 2 150 ? -22.43798 3.81383 -64.44293 1.000 36.90742 151 VAL B O 1
ATOM 8203 N N . ALA F 2 151 ? -21.21692 3.18788 -66.23717 1.000 20.50270 152 ALA B N 1
ATOM 8204 C CA . ALA F 2 151 ? -22.35910 2.75827 -67.02974 1.000 18.76472 152 ALA B CA 1
ATOM 8205 C C . ALA F 2 151 ? -22.03587 1.43745 -67.70706 1.000 19.42670 152 ALA B C 1
ATOM 8206 O O . ALA F 2 151 ? -20.91655 1.23014 -68.18225 1.000 32.09535 152 ALA B O 1
ATOM 8208 N N . TRP F 2 152 ? -23.01849 0.54746 -67.75024 1.000 17.27251 153 TRP B N 1
ATOM 8209 C CA . TRP F 2 152 ? -22.85173 -0.76053 -68.36060 1.000 19.24514 153 TRP B CA 1
ATOM 8210 C C . TRP F 2 152 ? -23.67473 -0.85152 -69.63614 1.000 23.64435 153 TRP B C 1
ATOM 8211 O O . TRP F 2 152 ? -24.73783 -0.23812 -69.75694 1.000 27.36474 153 TRP B O 1
ATOM 8222 N N . LYS F 2 153 ? -23.18234 -1.63556 -70.58828 1.000 24.96593 154 LYS B N 1
ATOM 8223 C CA . LYS F 2 153 ? -23.78621 -1.64442 -71.91119 1.000 30.64792 154 LYS B CA 1
ATOM 8224 C C . LYS F 2 153 ? -23.77602 -3.05492 -72.49396 1.000 30.25900 154 LYS B C 1
ATOM 8225 O O . LYS F 2 153 ? -22.77431 -3.76673 -72.38046 1.000 33.89383 154 LYS B O 1
ATOM 8231 N N . ALA F 2 154 ? -24.91088 -3.46044 -73.07947 1.000 34.09364 155 ALA B N 1
ATOM 8232 C CA . ALA F 2 154 ? -25.07814 -4.73340 -73.79330 1.000 38.93452 155 ALA B CA 1
ATOM 8233 C C . ALA F 2 154 ? -25.14994 -4.43008 -75.28918 1.000 47.89926 155 ALA B C 1
ATOM 8234 O O . ALA F 2 154 ? -26.19890 -4.06330 -75.82882 1.000 55.32658 155 ALA B O 1
ATOM 8236 N N . ASP F 2 155 ? -23.98480 -4.51323 -75.92866 1.000 43.08473 156 ASP B N 1
ATOM 8237 C CA . ASP F 2 155 ? -23.73095 -4.46493 -77.36522 1.000 52.04447 156 ASP B CA 1
ATOM 8238 C C . ASP F 2 155 ? -23.99331 -3.09493 -77.96980 1.000 61.11032 156 ASP B C 1
ATOM 8239 O O . ASP F 2 155 ? -23.33833 -2.71382 -78.94451 1.000 91.00337 156 ASP B O 1
ATOM 8244 N N . SER F 2 156 ? -24.93672 -2.34212 -77.41291 1.000 49.93656 157 SER B N 1
ATOM 8245 C CA . SER F 2 156 ? -24.96096 -0.89621 -77.56079 1.000 48.72598 157 SER B CA 1
ATOM 8246 C C . SER F 2 156 ? -25.79575 -0.28230 -76.44469 1.000 46.03369 157 SER B C 1
ATOM 8247 O O . SER F 2 156 ? -25.84345 0.94347 -76.30009 1.000 52.73005 157 SER B O 1
ATOM 8250 N N . SER F 2 157 ? -26.46676 -1.13120 -75.65339 1.000 44.67893 158 SER B N 1
ATOM 8251 C CA . SER F 2 157 ? -27.65635 -0.69252 -74.92484 1.000 43.97932 158 SER B CA 1
ATOM 8252 C C . SER F 2 157 ? -27.36139 -0.46393 -73.45153 1.000 43.51873 158 SER B C 1
ATOM 8253 O O . SER F 2 157 ? -26.73124 -1.31742 -72.81810 1.000 48.06665 158 SER B O 1
ATOM 8256 N N . PRO F 2 158 ? -27.81282 0.64421 -72.86485 1.000 34.48341 159 PRO B N 1
ATOM 8257 C CA . PRO F 2 158 ? -27.61318 0.84424 -71.42264 1.000 32.80443 159 PRO B CA 1
ATOM 8258 C C . PRO F 2 158 ? -28.29910 -0.24905 -70.61607 1.000 33.48170 159 PRO B C 1
ATOM 8259 O O . PRO F 2 158 ? -29.44814 -0.61278 -70.87807 1.000 36.84725 159 PRO B O 1
ATOM 8263 N N . VAL F 2 159 ? -27.57191 -0.78352 -69.63785 1.000 28.95440 160 VAL B N 1
ATOM 8264 C CA . VAL F 2 159 ? -28.05920 -1.83625 -68.75555 1.000 24.89311 160 VAL B CA 1
ATOM 8265 C C . VAL F 2 159 ? -27.85490 -1.36558 -67.32570 1.000 26.93320 160 VAL B C 1
ATOM 8266 O O . VAL F 2 159 ? -26.71295 -1.17174 -66.89168 1.000 30.26978 160 VAL B O 1
ATOM 8270 N N . LYS F 2 160 ? -28.95186 -1.17802 -66.59688 1.000 21.40196 161 LYS B N 1
ATOM 8271 C CA . LYS F 2 160 ? -28.88011 -0.72802 -65.21733 1.000 25.20283 161 LYS B CA 1
ATOM 8272 C C . LYS F 2 160 ? -29.39300 -1.76552 -64.22965 1.000 24.80876 161 LYS B C 1
ATOM 8273 O O . LYS F 2 160 ? -29.39222 -1.50226 -63.02125 1.000 43.22659 161 LYS B O 1
ATOM 8279 N N . ALA F 2 161 ? -29.81210 -2.93699 -64.70122 1.000 22.66035 162 ALA B N 1
ATOM 8280 C CA . ALA F 2 161 ? -30.31700 -3.99023 -63.83141 1.000 24.28628 162 ALA B CA 1
ATOM 8281 C C . ALA F 2 161 ? -29.17222 -4.88735 -63.37674 1.000 23.61202 162 ALA B C 1
ATOM 8282 O O . ALA F 2 161 ? -28.38974 -5.37081 -64.20132 1.000 23.64866 162 ALA B O 1
ATOM 8284 N N . GLY F 2 162 ? -29.08899 -5.11802 -62.06735 1.000 23.73744 163 GLY B N 1
ATOM 8285 C CA . GLY F 2 162 ? -28.04938 -5.96564 -61.51606 1.000 23.49445 163 GLY B CA 1
ATOM 8286 C C . GLY F 2 162 ? -26.69870 -5.30452 -61.37606 1.000 28.51630 163 GLY B C 1
ATOM 8287 O O . GLY F 2 162 ? -25.67571 -5.99843 -61.36215 1.000 30.13807 163 GLY B O 1
ATOM 8288 N N . VAL F 2 163 ? -26.66301 -3.97906 -61.26311 1.000 22.71137 164 VAL B N 1
ATOM 8289 C CA . VAL F 2 163 ? -25.41911 -3.22582 -61.15984 1.000 23.20986 164 VAL B CA 1
ATOM 8290 C C . VAL F 2 163 ? -25.22778 -2.79127 -59.71339 1.000 28.93058 164 VAL B C 1
ATOM 8291 O O . VAL F 2 163 ? -26.16269 -2.28661 -59.07890 1.000 28.17137 164 VAL B O 1
ATOM 8295 N N . GLU F 2 164 ? -24.02063 -2.99820 -59.18823 1.000 28.10851 165 GLU B N 1
ATOM 8296 C CA . GLU F 2 164 ? -23.65122 -2.55588 -57.84767 1.000 28.78287 165 GLU B CA 1
ATOM 8297 C C . GLU F 2 164 ? -22.36028 -1.75890 -57.94979 1.000 28.12018 165 GLU B C 1
ATOM 8298 O O . GLU F 2 164 ? -21.32130 -2.31016 -58.32221 1.000 27.15301 165 GLU B O 1
ATOM 8304 N N . THR F 2 165 ? -22.42445 -0.46987 -57.62902 1.000 38.00755 166 THR B N 1
ATOM 8305 C CA . THR F 2 165 ? -21.27308 0.41809 -57.70257 1.000 40.65786 166 THR B CA 1
ATOM 8306 C C . THR F 2 165 ? -20.89664 0.89608 -56.30504 1.000 30.96038 166 THR B C 1
ATOM 8307 O O . THR F 2 165 ? -21.76208 1.09080 -55.44552 1.000 30.09416 166 THR B O 1
ATOM 8311 N N . THR F 2 166 ? -19.59843 1.07791 -56.07749 1.000 27.04045 167 THR B N 1
ATOM 8312 C CA . THR F 2 166 ? -19.10764 1.58463 -54.80335 1.000 32.77645 167 THR B CA 1
ATOM 8313 C C . THR F 2 166 ? -18.91392 3.09613 -54.86794 1.000 32.16816 167 THR B C 1
ATOM 8314 O O . THR F 2 166 ? -18.93345 3.71267 -55.93587 1.000 38.05229 167 THR B O 1
ATOM 8318 N N . THR F 2 167 ? -18.72712 3.69148 -53.69381 1.000 31.34945 168 THR B N 1
ATOM 8319 C CA . THR F 2 167 ? -18.35734 5.09971 -53.65478 1.000 36.66191 168 THR B CA 1
ATOM 8320 C C . THR F 2 167 ? -16.83664 5.23789 -53.67237 1.000 34.18620 168 THR B C 1
ATOM 8321 O O . THR F 2 167 ? -16.13553 4.43776 -53.04550 1.000 44.40042 168 THR B O 1
ATOM 8325 N N . PRO F 2 168 ? -16.30674 6.22935 -54.38775 1.000 35.38604 169 PRO B N 1
ATOM 8326 C CA . PRO F 2 168 ? -14.84844 6.39870 -54.44456 1.000 34.51881 169 PRO B CA 1
ATOM 8327 C C . PRO F 2 168 ? -14.26316 6.68732 -53.06749 1.000 34.84354 169 PRO B C 1
ATOM 8328 O O . PRO F 2 168 ? -14.79753 7.48948 -52.29924 1.000 40.54829 169 PRO B O 1
ATOM 8332 N N . SER F 2 169 ? -13.15588 6.01055 -52.76080 1.000 32.82578 170 SER B N 1
ATOM 8333 C CA . SER F 2 169 ? -12.44671 6.15833 -51.49802 1.000 39.26810 170 SER B CA 1
ATOM 8334 C C . SER F 2 169 ? -10.95620 6.24949 -51.78370 1.000 42.44249 170 SER B C 1
ATOM 8335 O O . SER F 2 169 ? -10.47235 5.72211 -52.79017 1.000 41.84027 170 SER B O 1
ATOM 8338 N N . LYS F 2 170 ? -10.23617 6.93718 -50.89756 1.000 44.45380 171 LYS B N 1
ATOM 8339 C CA . LYS F 2 170 ? -8.83626 7.25232 -51.15856 1.000 45.70343 171 LYS B CA 1
ATOM 8340 C C . LYS F 2 170 ? -7.95892 6.01963 -51.07741 1.000 43.21323 171 LYS B C 1
ATOM 8341 O O . LYS F 2 170 ? -8.12488 5.19085 -50.19198 1.000 39.00853 171 LYS B O 1
ATOM 8347 N N . GLN F 2 171 ? -7.02851 5.89465 -52.01331 1.000 50.85291 172 GLN B N 1
ATOM 8348 C CA . GLN F 2 171 ? -6.05816 4.82802 -51.88160 1.000 55.20998 172 GLN B CA 1
ATOM 8349 C C . GLN F 2 171 ? -4.93722 5.28022 -50.94219 1.000 56.40946 172 GLN B C 1
ATOM 8350 O O . GLN F 2 171 ? -4.94550 6.39734 -50.40402 1.000 57.31015 172 GLN B O 1
ATOM 8356 N N . SER F 2 172 ? -3.98159 4.37709 -50.70477 1.000 60.38639 173 SER B N 1
ATOM 8357 C CA . SER F 2 172 ? -2.82540 4.72736 -49.88103 1.000 59.42058 173 SER B CA 1
ATOM 8358 C C . SER F 2 172 ? -2.02222 5.87831 -50.46912 1.000 65.78053 173 SER B C 1
ATOM 8359 O O . SER F 2 172 ? -1.45951 6.68671 -49.72173 1.000 72.59064 173 SER B O 1
ATOM 8362 N N . ASN F 2 173 ? -1.94516 5.96916 -51.79857 1.000 66.47435 174 ASN B N 1
ATOM 8363 C CA . ASN F 2 173 ? -1.18628 7.02540 -52.45148 1.000 65.89094 174 ASN B CA 1
ATOM 8364 C C . ASN F 2 173 ? -2.00881 8.28477 -52.69068 1.000 60.69966 174 ASN B C 1
ATOM 8365 O O . ASN F 2 173 ? -1.61400 9.11356 -53.52702 1.000 59.06784 174 ASN B O 1
ATOM 8370 N N . ASN F 2 174 ? -3.14756 8.43044 -52.00214 1.000 58.63258 175 ASN B N 1
ATOM 8371 C CA . ASN F 2 174 ? -3.93931 9.65641 -52.01975 1.000 62.29316 175 ASN B CA 1
ATOM 8372 C C . ASN F 2 174 ? -4.68607 9.86220 -53.32849 1.000 60.20357 175 ASN B C 1
ATOM 8373 O O . ASN F 2 174 ? -5.02836 10.98961 -53.66940 1.000 61.50285 175 ASN B O 1
ATOM 8378 N N . LYS F 2 175 ? -4.89122 8.80709 -54.09238 1.000 56.94149 176 LYS B N 1
ATOM 8379 C CA . LYS F 2 175 ? -5.79596 8.78390 -55.23373 1.000 51.00047 176 LYS B CA 1
ATOM 8380 C C . LYS F 2 175 ? -7.03286 7.97898 -54.85740 1.000 47.58121 176 LYS B C 1
ATOM 8381 O O . LYS F 2 175 ? -7.10128 7.39558 -53.77492 1.000 53.26755 176 LYS B O 1
ATOM 8387 N N . TYR F 2 176 ? -8.00061 7.93025 -55.77025 1.000 39.88760 177 TYR B N 1
ATOM 8388 C CA . TYR F 2 176 ? -9.27613 7.28572 -55.50860 1.000 38.88455 177 TYR B CA 1
ATOM 8389 C C . TYR F 2 176 ? -9.44352 6.01597 -56.33738 1.000 38.91275 177 TYR B C 1
ATOM 8390 O O . TYR F 2 176 ? -8.86201 5.87014 -57.41903 1.000 39.38490 177 TYR B O 1
ATOM 8399 N N . ALA F 2 177 ? -10.24769 5.09588 -55.80352 1.000 39.09992 178 ALA B N 1
ATOM 8400 C CA . ALA F 2 177 ? -10.54902 3.82849 -56.45024 1.000 29.59162 178 ALA B CA 1
ATOM 8401 C C . ALA F 2 177 ? -12.01484 3.49274 -56.21617 1.000 30.64772 178 ALA B C 1
ATOM 8402 O O . ALA F 2 177 ? -12.62976 3.93989 -55.24596 1.000 36.87907 178 ALA B O 1
ATOM 8404 N N . ALA F 2 178 ? -12.57224 2.70291 -57.12802 1.000 25.86067 179 ALA B N 1
ATOM 8405 C CA . ALA F 2 178 ? -13.96251 2.27442 -57.04302 1.000 23.88045 179 ALA B CA 1
ATOM 8406 C C . ALA F 2 178 ? -14.11100 0.98552 -57.83945 1.000 24.10230 179 ALA B C 1
ATOM 8407 O O . ALA F 2 178 ? -13.21487 0.58630 -58.58702 1.000 27.14572 179 ALA B O 1
ATOM 8409 N N . SER F 2 179 ? -15.25484 0.32914 -57.66368 1.000 17.64985 180 SER B N 1
ATOM 8410 C CA . SER F 2 179 ? -15.51806 -0.91685 -58.36505 1.000 20.76419 180 SER B CA 1
ATOM 8411 C C . SER F 2 179 ? -17.00289 -1.01200 -58.67152 1.000 23.31945 180 SER B C 1
ATOM 8412 O O . SER F 2 179 ? -17.83972 -0.45742 -57.95228 1.000 26.27327 180 SER B O 1
ATOM 8415 N N . SER F 2 180 ? -17.31545 -1.71710 -59.75525 1.000 22.78699 181 SER B N 1
ATOM 8416 C CA . SER F 2 180 ? -18.68828 -1.94984 -60.17055 1.000 21.25342 181 SER B CA 1
ATOM 8417 C C . SER F 2 180 ? -18.83900 -3.41036 -60.56549 1.000 18.51024 181 SER B C 1
ATOM 8418 O O . SER F 2 180 ? -17.92593 -4.00493 -61.14338 1.000 20.69556 181 SER B O 1
ATOM 8421 N N . TYR F 2 181 ? -19.99218 -3.98592 -60.24086 1.000 18.75878 182 TYR B N 1
ATOM 8422 C CA . TYR F 2 181 ? -20.26338 -5.39856 -60.47603 1.000 18.57864 182 TYR B CA 1
ATOM 8423 C C . TYR F 2 181 ? -21.58473 -5.51610 -61.21689 1.000 23.63740 182 TYR B C 1
ATOM 8424 O O . TYR F 2 181 ? -22.60993 -5.01642 -60.74131 1.000 24.07765 182 TYR B O 1
ATOM 8433 N N . LEU F 2 182 ? -21.56011 -6.16293 -62.37828 1.000 17.05927 183 LEU B N 1
ATOM 8434 C CA . LEU F 2 182 ? -22.76389 -6.40169 -63.16525 1.000 17.89933 183 LEU B CA 1
ATOM 8435 C C . LEU F 2 182 ? -23.12711 -7.87523 -63.06587 1.000 23.67246 183 LEU B C 1
ATOM 8436 O O . LEU F 2 182 ? -22.35568 -8.73943 -63.49867 1.000 30.68562 183 LEU B O 1
ATOM 8441 N N . SER F 2 183 ? -24.29586 -8.15282 -62.49408 1.000 22.53974 184 SER B N 1
ATOM 8442 C CA . SER F 2 183 ? -24.76133 -9.51586 -62.28638 1.000 25.09561 184 SER B CA 1
ATOM 8443 C C . SER F 2 183 ? -25.66054 -9.93366 -63.44314 1.000 27.87870 184 SER B C 1
ATOM 8444 O O . SER F 2 183 ? -26.62357 -9.23371 -63.77491 1.000 30.90183 184 SER B O 1
ATOM 8447 N N . LEU F 2 184 ? -25.33917 -11.07242 -64.05500 1.000 28.40631 185 LEU B N 1
ATOM 8448 C CA . LEU F 2 184 ? -26.07016 -11.58954 -65.19997 1.000 29.06573 185 LEU B CA 1
ATOM 8449 C C . LEU F 2 184 ? -26.26109 -13.08988 -65.04314 1.000 31.09690 185 LEU B C 1
ATOM 8450 O O . LEU F 2 184 ? -25.43606 -13.77836 -64.43276 1.000 34.30447 185 LEU B O 1
ATOM 8455 N N . THR F 2 185 ? -27.35522 -13.59001 -65.60977 1.000 32.59369 186 THR B N 1
ATOM 8456 C CA . THR F 2 185 ? -27.52561 -15.02534 -65.74231 1.000 31.69657 186 THR B CA 1
ATOM 8457 C C . THR F 2 185 ? -26.62673 -15.54096 -66.86483 1.000 31.34012 186 THR B C 1
ATOM 8458 O O . THR F 2 185 ? -26.32444 -14.80782 -67.81110 1.000 33.04590 186 THR B O 1
ATOM 8462 N N . PRO F 2 186 ? -26.17258 -16.79265 -66.77646 1.000 29.77749 187 PRO B N 1
ATOM 8463 C CA . PRO F 2 186 ? -25.29477 -17.32630 -67.83239 1.000 32.23632 187 PRO B CA 1
ATOM 8464 C C . PRO F 2 186 ? -25.88120 -17.22334 -69.22998 1.000 33.26999 187 PRO B C 1
ATOM 8465 O O . PRO F 2 186 ? -25.12713 -17.03275 -70.19290 1.000 36.20996 187 PRO B O 1
ATOM 8469 N N . GLU F 2 187 ? -27.20483 -17.32879 -69.37528 1.000 34.83863 188 GLU B N 1
ATOM 8470 C CA . GLU F 2 187 ? -27.80190 -17.20435 -70.70098 1.000 35.28198 188 GLU B CA 1
ATOM 8471 C C . GLU F 2 187 ? -27.71669 -15.77040 -71.21553 1.000 35.85441 188 GLU B C 1
ATOM 8472 O O . GLU F 2 187 ? -27.51050 -15.55084 -72.41434 1.000 40.47704 188 GLU B O 1
ATOM 8478 N N . GLN F 2 188 ? -27.85460 -14.78061 -70.32802 1.000 35.26869 189 GLN B N 1
ATOM 8479 C CA . GLN F 2 188 ? -27.67594 -13.39157 -70.74505 1.000 30.75557 189 GLN B CA 1
ATOM 8480 C C . GLN F 2 188 ? -26.23840 -13.12493 -71.16981 1.000 34.09397 189 GLN B C 1
ATOM 8481 O O . GLN F 2 188 ? -25.99195 -12.34379 -72.09605 1.000 37.41070 189 GLN B O 1
ATOM 8487 N N . TRP F 2 189 ? -25.27565 -13.75679 -70.49607 1.000 33.45868 190 TRP B N 1
ATOM 8488 C CA . TRP F 2 189 ? -23.87452 -13.57843 -70.86316 1.000 31.38111 190 TRP B CA 1
ATOM 8489 C C . TRP F 2 189 ? -23.55853 -14.25557 -72.19020 1.000 36.84939 190 TRP B C 1
ATOM 8490 O O . TRP F 2 189 ? -22.84676 -13.68896 -73.02699 1.000 43.13448 190 TRP B O 1
ATOM 8501 N N . LYS F 2 190 ? -24.08827 -15.46106 -72.40712 1.000 37.29897 191 LYS B N 1
ATOM 8502 C CA . LYS F 2 190 ? -23.78144 -16.19833 -73.62747 1.000 34.19332 191 LYS B CA 1
ATOM 8503 C C . LYS F 2 190 ? -24.54096 -15.66994 -74.83847 1.000 37.19788 191 LYS B C 1
ATOM 8504 O O . LYS F 2 190 ? -24.05688 -15.80360 -75.96653 1.000 42.95631 191 LYS B O 1
ATOM 8510 N N . SER F 2 191 ? -25.70956 -15.06244 -74.63535 1.000 36.19457 192 SER B N 1
ATOM 8511 C CA . SER F 2 191 ? -26.58492 -14.66359 -75.72949 1.000 39.96778 192 SER B CA 1
ATOM 8512 C C . SER F 2 191 ? -26.39047 -13.21558 -76.15380 1.000 42.70653 192 SER B C 1
ATOM 8513 O O . SER F 2 191 ? -27.22016 -12.68509 -76.89906 1.000 45.51914 192 SER B O 1
ATOM 8516 N N . HIS F 2 192 ? -25.33195 -12.55973 -75.69416 1.000 45.03471 193 HIS B N 1
ATOM 8517 C CA . HIS F 2 192 ? -25.05071 -11.18994 -76.08833 1.000 48.53185 193 HIS B CA 1
ATOM 8518 C C . HIS F 2 192 ? -23.69071 -11.11524 -76.76719 1.000 45.94403 193 HIS B C 1
ATOM 8519 O O . HIS F 2 192 ? -22.77494 -11.88552 -76.45984 1.000 39.68731 193 HIS B O 1
ATOM 8526 N N . ARG F 2 193 ? -23.58088 -10.17147 -77.70209 1.000 46.48179 194 ARG B N 1
ATOM 8527 C CA . ARG F 2 193 ? -22.36581 -10.02528 -78.49463 1.000 46.38798 194 ARG B CA 1
ATOM 8528 C C . ARG F 2 193 ? -21.18204 -9.61305 -77.62228 1.000 43.31929 194 ARG B C 1
ATOM 8529 O O . ARG F 2 193 ? -20.09700 -10.19963 -77.71218 1.000 40.39368 194 ARG B O 1
ATOM 8537 N N . SER F 2 194 ? -21.37709 -8.61748 -76.75853 1.000 45.33939 195 SER B N 1
ATOM 8538 C CA . SER F 2 194 ? -20.32830 -8.16020 -75.85384 1.000 37.66356 195 SER B CA 1
ATOM 8539 C C . SER F 2 194 ? -20.96158 -7.33842 -74.73759 1.000 34.77334 195 SER B C 1
ATOM 8540 O O . SER F 2 194 ? -22.12486 -6.93864 -74.81342 1.000 41.66409 195 SER B O 1
ATOM 8543 N N . TYR F 2 195 ? -20.17680 -7.09335 -73.69143 1.000 32.81104 196 TYR B N 1
ATOM 8544 C CA . TYR F 2 195 ? -20.57118 -6.20524 -72.60830 1.000 29.17082 196 TYR B CA 1
ATOM 8545 C C . TYR F 2 195 ? -19.48109 -5.16549 -72.39582 1.000 26.78069 196 TYR B C 1
ATOM 8546 O O . TYR F 2 195 ? -18.29465 -5.43096 -72.61951 1.000 27.12830 196 TYR B O 1
ATOM 8555 N N . SER F 2 196 ? -19.89799 -3.97096 -71.97264 1.000 25.36416 197 SER B N 1
ATOM 8556 C CA . SER F 2 196 ? -18.99920 -2.82755 -71.89785 1.000 29.98650 197 SER B CA 1
ATOM 8557 C C . SER F 2 196 ? -19.18944 -2.07608 -70.58915 1.000 29.62967 197 SER B C 1
ATOM 8558 O O . SER F 2 196 ? -20.31578 -1.92079 -70.10672 1.000 26.79297 197 SER B O 1
ATOM 8561 N N . CYS F 2 197 ? -18.07188 -1.60582 -70.03563 1.000 28.56178 198 CYS B N 1
ATOM 8562 C CA . CYS F 2 197 ? -18.03533 -0.77222 -68.83927 1.000 24.89686 198 CYS B CA 1
ATOM 8563 C C . CYS F 2 197 ? -17.41812 0.56642 -69.21581 1.000 31.35902 198 CYS B C 1
ATOM 8564 O O . CYS F 2 197 ? -16.25459 0.61834 -69.63125 1.000 33.38023 198 CYS B O 1
ATOM 8567 N N . GLN F 2 198 ? -18.19516 1.63980 -69.08233 1.000 32.53144 199 GLN B N 1
ATOM 8568 C CA . GLN F 2 198 ? -17.74284 2.99402 -69.37559 1.000 32.10591 199 GLN B CA 1
ATOM 8569 C C . GLN F 2 198 ? -17.64477 3.77043 -68.07317 1.000 32.03624 199 GLN B C 1
ATOM 8570 O O . GLN F 2 198 ? -18.63193 3.88030 -67.33883 1.000 34.63151 199 GLN B O 1
ATOM 8576 N N . VAL F 2 199 ? -16.46802 4.31721 -67.79383 1.000 30.68571 200 VAL B N 1
ATOM 8577 C CA . VAL F 2 199 ? -16.26878 5.19619 -66.65095 1.000 34.55741 200 VAL B CA 1
ATOM 8578 C C . VAL F 2 199 ? -15.98925 6.59301 -67.18623 1.000 41.54099 200 VAL B C 1
ATOM 8579 O O . VAL F 2 199 ? -15.06570 6.79168 -67.98735 1.000 43.38723 200 VAL B O 1
ATOM 8583 N N . THR F 2 200 ? -16.80506 7.55273 -66.76436 1.000 42.62075 201 THR B N 1
ATOM 8584 C CA . THR F 2 200 ? -16.63043 8.95221 -67.11898 1.000 39.46535 201 THR B CA 1
ATOM 8585 C C . THR F 2 200 ? -16.10275 9.69934 -65.90238 1.000 39.29573 201 THR B C 1
ATOM 8586 O O . THR F 2 200 ? -16.62590 9.54019 -64.79217 1.000 40.00387 201 THR B O 1
ATOM 8590 N N . HIS F 2 201 ? -15.06150 10.49930 -66.12186 1.000 40.09351 202 HIS B N 1
ATOM 8591 C CA . HIS F 2 201 ? -14.35128 11.20952 -65.06127 1.000 42.67880 202 HIS B CA 1
ATOM 8592 C C . HIS F 2 201 ? -13.96443 12.58764 -65.58114 1.000 50.13964 202 HIS B C 1
ATOM 8593 O O . HIS F 2 201 ? -13.06267 12.70489 -66.41867 1.000 53.27806 202 HIS B O 1
ATOM 8600 N N . GLU F 2 202 ? -14.65834 13.62016 -65.09444 1.000 51.11441 203 GLU B N 1
ATOM 8601 C CA . GLU F 2 202 ? -14.35006 15.01651 -65.41356 1.000 52.73299 203 GLU B CA 1
ATOM 8602 C C . GLU F 2 202 ? -14.19777 15.23677 -66.91730 1.000 48.74069 203 GLU B C 1
ATOM 8603 O O . GLU F 2 202 ? -13.32620 15.97898 -67.37348 1.000 50.07339 203 GLU B O 1
ATOM 8609 N N . GLY F 2 203 ? -15.04902 14.57798 -67.69812 1.000 45.10895 204 GLY B N 1
ATOM 8610 C CA . GLY F 2 203 ? -15.00190 14.73284 -69.13816 1.000 48.62181 204 GLY B CA 1
ATOM 8611 C C . GLY F 2 203 ? -14.49307 13.51267 -69.87871 1.000 55.89397 204 GLY B C 1
ATOM 8612 O O . GLY F 2 203 ? -15.00468 13.18148 -70.95274 1.000 57.83194 204 GLY B O 1
ATOM 8613 N N . SER F 2 204 ? -13.48793 12.83619 -69.32668 1.000 55.92285 205 SER B N 1
ATOM 8614 C CA . SER F 2 204 ? -12.94684 11.65672 -69.98746 1.000 57.03878 205 SER B CA 1
ATOM 8615 C C . SER F 2 204 ? -13.93521 10.49930 -69.89613 1.000 50.19063 205 SER B C 1
ATOM 8616 O O . SER F 2 204 ? -14.73045 10.40886 -68.96043 1.000 52.44086 205 SER B O 1
ATOM 8619 N N . THR F 2 205 ? -13.88331 9.60583 -70.88284 1.000 46.35703 206 THR B N 1
ATOM 8620 C CA . THR F 2 205 ? -14.73065 8.41171 -70.88569 1.000 45.06060 206 THR B CA 1
ATOM 8621 C C . THR F 2 205 ? -13.87953 7.23081 -71.34150 1.000 45.86960 206 THR B C 1
ATOM 8622 O O . THR F 2 205 ? -13.63203 7.05766 -72.53879 1.000 45.23679 206 THR B O 1
ATOM 8626 N N . VAL F 2 206 ? -13.43905 6.42126 -70.38465 1.000 44.91331 207 VAL B N 1
ATOM 8627 C CA . VAL F 2 206 ? -12.65932 5.22278 -70.66573 1.000 36.30010 207 VAL B CA 1
ATOM 8628 C C . VAL F 2 206 ? -13.60717 4.03250 -70.67840 1.000 40.01904 207 VAL B C 1
ATOM 8629 O O . VAL F 2 206 ? -14.35960 3.81610 -69.71986 1.000 45.28129 207 VAL B O 1
ATOM 8633 N N . GLU F 2 207 ? -13.57246 3.25737 -71.75869 1.000 41.96750 208 GLU B N 1
ATOM 8634 C CA . GLU F 2 207 ? -14.52090 2.17239 -71.96895 1.000 43.43017 208 GLU B CA 1
ATOM 8635 C C . GLU F 2 207 ? -13.77530 0.87340 -72.23034 1.000 40.57340 208 GLU B C 1
ATOM 8636 O O . GLU F 2 207 ? -12.91618 0.81360 -73.11528 1.000 42.89721 208 GLU B O 1
ATOM 8642 N N . LYS F 2 208 ? -14.10847 -0.16031 -71.46360 1.000 37.00899 209 LYS B N 1
ATOM 8643 C CA . LYS F 2 208 ? -13.55994 -1.49432 -71.65542 1.000 36.12654 209 LYS B CA 1
ATOM 8644 C C . LYS F 2 208 ? -14.66525 -2.46214 -72.06589 1.000 36.09508 209 LYS B C 1
ATOM 8645 O O . LYS F 2 208 ? -15.84549 -2.25382 -71.77162 1.000 34.76375 209 LYS B O 1
ATOM 8651 N N . THR F 2 209 ? -14.26823 -3.53370 -72.75312 1.000 33.14448 210 THR B N 1
ATOM 8652 C CA . THR F 2 209 ? -15.21566 -4.44831 -73.37641 1.000 30.28322 210 THR B CA 1
ATOM 8653 C C . THR F 2 209 ? -14.75537 -5.88847 -73.19960 1.000 25.81241 210 THR B C 1
ATOM 8654 O O . THR F 2 209 ? -13.56560 -6.18932 -73.32692 1.000 30.31269 210 THR B O 1
ATOM 8658 N N . VAL F 2 210 ? -15.70592 -6.77357 -72.88987 1.000 29.02048 211 VAL B N 1
ATOM 8659 C CA . VAL F 2 210 ? -15.45532 -8.20688 -72.82268 1.000 29.17889 211 VAL B CA 1
ATOM 8660 C C . VAL F 2 210 ? -16.54075 -8.92462 -73.61544 1.000 30.44242 211 VAL B C 1
ATOM 8661 O O . VAL F 2 210 ? -17.59598 -8.36380 -73.91506 1.000 43.29766 211 VAL B O 1
ATOM 8665 N N . ALA F 2 211 ? -16.26704 -10.17834 -73.96103 1.000 34.94685 212 ALA B N 1
ATOM 8666 C CA . ALA F 2 211 ? -17.19323 -10.98175 -74.74730 1.000 33.31463 212 ALA B CA 1
ATOM 8667 C C . ALA F 2 211 ? -16.98701 -12.44539 -74.39484 1.000 32.92108 212 ALA B C 1
ATOM 8668 O O . ALA F 2 211 ? -15.91404 -12.82622 -73.91236 1.000 36.67775 212 ALA B O 1
ATOM 8670 N N . PRO F 2 212 ? -17.99686 -13.29031 -74.61220 1.000 28.95319 213 PRO B N 1
ATOM 8671 C CA . PRO F 2 212 ? -17.84747 -14.71898 -74.29786 1.000 37.31395 213 PRO B CA 1
ATOM 8672 C C . PRO F 2 212 ? -16.72673 -15.36463 -75.10117 1.000 46.47604 213 PRO B C 1
ATOM 8673 O O . PRO F 2 212 ? -16.66304 -15.23709 -76.32624 1.000 50.67463 213 PRO B O 1
ATOM 8677 N N . THR F 2 213 ? -15.85273 -16.07802 -74.39218 1.000 58.22266 214 THR B N 1
ATOM 8678 C CA . THR F 2 213 ? -14.69839 -16.76766 -74.97346 1.000 62.78321 214 THR B CA 1
ATOM 8679 C C . THR F 2 213 ? -13.83941 -15.82605 -75.81495 1.000 58.86707 214 THR B C 1
ATOM 8680 O O . THR F 2 213 ? -12.70782 -15.50704 -75.44888 1.000 52.88638 214 THR B O 1
#

Secondary structure (DSSP, 8-state):
--EEEE---EEE-TT--EEEEEEEESS--TTS-EEEEEE-TTS-EEEEEEEETTTTEEEE-GGGTTTEEEEEETTTTEEEEEE-S--GGG-EEEEEEEESSSSTTS-EEEE---EEEEE-S---BPPEEEEE---EEEEEEEEEEEBSS--EEEEGGGT--TTEEEPPPEE-TTS-EEEEEEEEEETTHHHH---EEEEEEGGGTEEEEEE---/--BB--SEEEE-TT--EEEEEE--TTTTTTS-EEEEEE-TTSPPEEEEBTTTB--TTS-TTEEEEEETTEEEEEESS--GGG-EEEEEEEEETTTTEEEEB--EEEEE--SPPBPPEEEEEPPPHHHHHTT-EEEEEEEEEEBSS--EEEEEETTEEE-TTEEEPPPEE-TTS-EEEEEEEEE-HHHHHTSS-EEEEEEETTEEEEEEE---/-HHHHHHHHHHHHHHHHHHHT-HHHHHHHHTT-HHHHHHHHHHHHHHHHHHHHHHHHHHH-S--HHHHHHHHHHHHHHHHHHHHHHHHHHHHHHHHHHTSGGGTT---HHHHHHHHHHHHHHHHHHHHHHHHHHHHHHHTS---/--EEEE---EEE-TT--EEEEEEEESS--TTS-EEEEEE-TTS-EEEEEEEETTTTEEEE-TTTTTTEEEEEETTTTEEEEEE-S--GGG-EEEEEEEESSSSSSS-EEEE---EEEEE-SPPPB--EEEEE---EEEEEEEEEEEBSS--EEEEGGGT--TTEEEPPPEE-TTS-EEEEEEEEEETTGGGT---EEEEEEGGGTEEEEEE---/--SB--SEEEE-TT--EEEEEE--TTTTTTS--EEEEE-TTS--EEEEBTTTB--TTS-TTEEEEEETTEEEEEE-S--GGG-EEEEEEEEETTTTEEEE---EEEEE--PPPBPPEEEEEPPPHHHHHTT-EEEEEEEEEEBSS-EEEEEEETTEE--TTEEEPPPEE-TTS-EEEEEEEEE-HHHHHHSS-EEEEEEETTEEEEEEE---/-HHHHHHHHHHHHHHHHHHTT-HHHHHHTTTTHHHHHHHHHHHHHHHHHHHHHHHHHHT--S--HHHHHHHHHHHHHHHHHHHHHHHHHHHHHHHHHHHHTTTTS---SSHHHHHHHHHHHHHHHHHHHHHHHHHHHHHHS--

Nearest PDB structures (foldseek):
  1ya9-assembly1_A  TM=9.591E-01  e=7.098E-15  Mus musculus
  1lpe-assembly1_A  TM=9.346E-01  e=2.390E-11  Homo sapiens
  6iwb-assembly1_A  TM=9.386E-01  e=2.821E-11  Homo sapiens
  6cfe-assembly1_A  TM=9.469E-01  e=4.388E-11  Homo sapiens
  1h7i-assembly1_A  TM=9.382E-01  e=4.901E-11  Homo sapiens

Radius of gyration: 36.08 Å; Cα contacts (8 Å, |Δi|>4): 2552; chains: 6; bounding box: 84×65×114 Å